Protein AF-0000000075746001 (afdb_homodimer)

Organism: Desulfohalobium retbaense (strain ATCC 49708 / DSM 5692 / JCM 16813 / HR100) (NCBI:txid485915)

Structure (mmCIF, N/CA/C/O backbone):
data_AF-0000000075746001-model_v1
#
loop_
_entity.id
_entity.type
_entity.pdbx_description
1 polymer 'Flavocytochrome c'
#
loop_
_atom_site.group_PDB
_atom_site.id
_atom_site.type_symbol
_atom_site.label_atom_id
_atom_site.label_alt_id
_atom_site.label_comp_id
_atom_site.label_asym_id
_atom_site.label_entity_id
_atom_site.label_seq_id
_atom_site.pdbx_PDB_ins_code
_atom_site.Cartn_x
_atom_site.Cartn_y
_atom_site.Cartn_z
_atom_site.occupancy
_atom_site.B_iso_or_equiv
_atom_site.auth_seq_id
_atom_site.auth_comp_id
_atom_site.auth_asym_id
_atom_site.auth_atom_id
_atom_site.pdbx_PDB_model_num
ATOM 1 N N . MET A 1 1 ? -26.047 -8.953 5.605 1 43.62 1 MET A N 1
ATOM 2 C CA . MET A 1 1 ? -26.906 -8.82 6.781 1 43.62 1 MET A CA 1
ATOM 3 C C . MET A 1 1 ? -27.672 -10.109 7.031 1 43.62 1 MET A C 1
ATOM 5 O O . MET A 1 1 ? -27.781 -10.57 8.172 1 43.62 1 MET A O 1
ATOM 9 N N . GLU A 1 2 ? -28.078 -11.219 6.309 1 50.56 2 GLU A N 1
ATOM 10 C CA . GLU A 1 2 ? -29.219 -11.992 6.801 1 50.56 2 GLU A CA 1
ATOM 11 C C . GLU A 1 2 ? -28.75 -13.242 7.555 1 50.56 2 GLU A C 1
ATOM 13 O O . GLU A 1 2 ? -29.391 -13.664 8.516 1 50.56 2 GLU A O 1
ATOM 18 N N . CYS A 1 3 ? -27.969 -14.078 8.32 1 56.69 3 CYS A N 1
ATOM 19 C CA . CYS A 1 3 ? -28.281 -15.484 8.078 1 56.69 3 CYS A CA 1
ATOM 20 C C . CYS A 1 3 ? -29.5 -15.914 8.867 1 56.69 3 CYS A C 1
ATOM 22 O O . CYS A 1 3 ? -29.859 -17.094 8.875 1 56.69 3 CYS A O 1
ATOM 24 N N . PRO A 1 4 ? -30.422 -15.273 9.758 1 53.06 4 PRO A N 1
ATOM 25 C CA . PRO A 1 4 ? -31.453 -16.109 10.359 1 53.06 4 PRO A CA 1
ATOM 26 C C . PRO A 1 4 ? -32.5 -16.578 9.336 1 53.06 4 PRO A C 1
ATOM 28 O O . PRO A 1 4 ? -32.906 -15.812 8.469 1 53.06 4 PRO A O 1
ATOM 31 N N . ASN A 1 5 ? -33 -17.562 9.102 1 59 5 ASN A N 1
ATOM 32 C CA . ASN A 1 5 ? -34.156 -18.203 8.469 1 59 5 ASN A CA 1
ATOM 33 C C . ASN A 1 5 ? -34.062 -18.109 6.945 1 59 5 ASN A C 1
ATOM 35 O O . ASN A 1 5 ? -35.094 -18.062 6.266 1 59 5 ASN A O 1
ATOM 39 N N . GLN A 1 6 ? -32.688 -18.203 6.512 1 66 6 GLN A N 1
ATOM 40 C CA . GLN A 1 6 ? -32.562 -18.047 5.07 1 66 6 GLN A CA 1
ATOM 41 C C . GLN A 1 6 ? -32.719 -19.391 4.359 1 66 6 GLN A C 1
ATOM 43 O O . GLN A 1 6 ? -32.375 -20.438 4.922 1 66 6 GLN A O 1
ATOM 48 N N . GLU A 1 7 ? -33.406 -19.453 3.26 1 83.38 7 GLU A N 1
ATOM 49 C CA . GLU A 1 7 ? -33.469 -20.625 2.387 1 83.38 7 GLU A CA 1
ATOM 50 C C . GLU A 1 7 ? -32.156 -20.828 1.641 1 83.38 7 GLU A C 1
ATOM 52 O O . GLU A 1 7 ? -31.562 -19.859 1.143 1 83.38 7 GLU A O 1
ATOM 57 N N . TRP A 1 8 ? -31.625 -22.109 1.782 1 91.56 8 TRP A N 1
ATOM 58 C CA . TRP A 1 8 ? -30.359 -22.453 1.137 1 91.56 8 TRP A CA 1
ATOM 59 C C . TRP A 1 8 ? -30.594 -23.328 -0.089 1 91.56 8 TRP A C 1
ATOM 61 O O . TRP A 1 8 ? -31.422 -24.234 -0.058 1 91.56 8 TRP A O 1
ATOM 71 N N . ASP A 1 9 ? -29.859 -23.047 -1.138 1 93.44 9 ASP A N 1
ATOM 72 C CA . ASP A 1 9 ? -29.938 -23.844 -2.359 1 93.44 9 ASP A CA 1
ATOM 73 C C . ASP A 1 9 ? -29.109 -25.125 -2.244 1 93.44 9 ASP A C 1
ATOM 75 O O . ASP A 1 9 ? -29.406 -26.125 -2.889 1 93.44 9 ASP A O 1
ATOM 79 N N . ALA A 1 10 ? -28.062 -25.031 -1.446 1 94.5 10 ALA A N 1
ATOM 80 C CA . ALA A 1 10 ? -27.172 -26.156 -1.175 1 94.5 10 ALA A CA 1
ATOM 81 C C . ALA A 1 10 ? -26.469 -25.984 0.166 1 94.5 10 ALA A C 1
ATOM 83 O O . ALA A 1 10 ? -26.516 -24.906 0.763 1 94.5 10 ALA A O 1
ATOM 84 N N . ALA A 1 11 ? -25.859 -27.125 0.62 1 94.75 11 ALA A N 1
ATOM 85 C CA . ALA A 1 11 ? -25.094 -27.078 1.863 1 94.75 11 ALA A CA 1
ATOM 86 C C . ALA A 1 11 ? -23.922 -28.031 1.821 1 94.75 11 ALA A C 1
ATOM 88 O O . ALA A 1 11 ? -23.984 -29.094 1.199 1 94.75 11 ALA A O 1
ATOM 89 N N . THR A 1 12 ? -22.891 -27.688 2.412 1 96.88 12 THR A N 1
ATOM 90 C CA . THR A 1 12 ? -21.688 -28.516 2.584 1 96.88 12 THR A CA 1
ATOM 91 C C . THR A 1 12 ? -20.953 -28.141 3.867 1 96.88 12 THR A C 1
ATOM 93 O O . THR A 1 12 ? -21.391 -27.234 4.594 1 96.88 12 THR A O 1
ATOM 96 N N . ASP A 1 13 ? -19.953 -28.906 4.273 1 97.38 13 ASP A N 1
ATOM 97 C CA . ASP A 1 13 ? -19.188 -28.578 5.473 1 97.38 13 ASP A CA 1
ATOM 98 C C . ASP A 1 13 ? -18.25 -27.406 5.211 1 97.38 13 ASP A C 1
ATOM 100 O O . ASP A 1 13 ? -18.281 -26.406 5.93 1 97.38 13 ASP A O 1
ATOM 104 N N . VAL A 1 14 ? -17.422 -27.578 4.156 1 98.62 14 VAL A N 1
ATOM 105 C CA . VAL A 1 14 ? -16.438 -26.562 3.826 1 98.62 14 VAL A CA 1
ATOM 106 C C . VAL A 1 14 ? -16.609 -26.125 2.375 1 98.62 14 VAL A C 1
ATOM 108 O O . VAL A 1 14 ? -16.719 -26.953 1.475 1 98.62 14 VAL A O 1
ATOM 111 N N . ILE A 1 15 ? -16.703 -24.875 2.164 1 98.88 15 ILE A N 1
ATOM 112 C CA . ILE A 1 15 ? -16.672 -24.297 0.826 1 98.88 15 ILE A CA 1
ATOM 113 C C . ILE A 1 15 ? -15.281 -23.719 0.555 1 98.88 15 ILE A C 1
ATOM 115 O O . ILE A 1 15 ? -14.734 -22.984 1.383 1 98.88 15 ILE A O 1
ATOM 119 N N . VAL A 1 16 ? -14.688 -24.078 -0.511 1 98.94 16 VAL A N 1
ATOM 120 C CA . VAL A 1 16 ? -13.438 -23.484 -0.972 1 98.94 16 VAL A CA 1
ATOM 121 C C . VAL A 1 16 ? -13.688 -22.656 -2.227 1 98.94 16 VAL A C 1
ATOM 123 O O . VAL A 1 16 ? -14.258 -23.156 -3.201 1 98.94 16 VAL A O 1
ATOM 126 N N . VAL A 1 17 ? -13.281 -21.406 -2.217 1 98.94 17 VAL A N 1
ATOM 127 C CA . VAL A 1 17 ? -13.492 -20.531 -3.363 1 98.94 17 VAL A CA 1
ATOM 128 C C . VAL A 1 17 ? -12.18 -20.328 -4.117 1 98.94 17 VAL A C 1
ATOM 130 O O . VAL A 1 17 ? -11.297 -19.609 -3.666 1 98.94 17 VAL A O 1
ATOM 133 N N . GLY A 1 18 ? -12.086 -20.891 -5.293 1 98.81 18 GLY A N 1
ATOM 134 C CA . GLY A 1 18 ? -10.875 -20.938 -6.102 1 98.81 18 GLY A CA 1
ATOM 135 C C . GLY A 1 18 ? -10.281 -22.312 -6.215 1 98.81 18 GLY A C 1
ATOM 136 O O . GLY A 1 18 ? -10.273 -23.078 -5.246 1 98.81 18 GLY A O 1
ATOM 137 N N . SER A 1 19 ? -9.773 -22.609 -7.406 1 98.88 19 SER A N 1
ATOM 138 C CA . SER A 1 19 ? -9.297 -23.953 -7.668 1 98.88 19 SER A CA 1
ATOM 139 C C . SER A 1 19 ? -7.824 -23.953 -8.062 1 98.88 19 SER A C 1
ATOM 141 O O . SER A 1 19 ? -7.391 -24.797 -8.859 1 98.88 19 SER A O 1
ATOM 143 N N . GLY A 1 20 ? -7.062 -22.938 -7.598 1 98.81 20 GLY A N 1
ATOM 144 C CA . GLY A 1 20 ? -5.613 -22.969 -7.727 1 98.81 20 GLY A CA 1
ATOM 145 C C . GLY A 1 20 ? -4.949 -23.859 -6.688 1 98.81 20 GLY A C 1
ATOM 146 O O . GLY A 1 20 ? -5.617 -24.625 -6 1 98.81 20 GLY A O 1
ATOM 147 N N . PHE A 1 21 ? -3.652 -23.734 -6.562 1 98.94 21 PHE A N 1
ATOM 148 C CA . PHE A 1 21 ? -2.887 -24.562 -5.625 1 98.94 21 PHE A CA 1
ATOM 149 C C . PHE A 1 21 ? -3.391 -24.359 -4.203 1 98.94 21 PHE A C 1
ATOM 151 O O . PHE A 1 21 ? -3.555 -25.328 -3.457 1 98.94 21 PHE A O 1
ATOM 158 N N . ALA A 1 22 ? -3.652 -23.109 -3.811 1 98.94 22 ALA A N 1
ATOM 159 C CA . ALA A 1 22 ? -4.117 -22.844 -2.453 1 98.94 22 ALA A CA 1
ATOM 160 C C . ALA A 1 22 ? -5.469 -23.5 -2.193 1 98.94 22 ALA A C 1
ATOM 162 O O . ALA A 1 22 ? -5.641 -24.203 -1.195 1 98.94 22 ALA A O 1
ATOM 163 N N . GLY A 1 23 ? -6.375 -23.328 -3.117 1 98.94 23 GLY A N 1
ATOM 164 C CA . GLY A 1 23 ? -7.723 -23.844 -2.949 1 98.94 23 GLY A CA 1
ATOM 165 C C . GLY A 1 23 ? -7.777 -25.359 -2.961 1 98.94 23 GLY A C 1
ATOM 166 O O . GLY A 1 23 ? -8.398 -25.969 -2.09 1 98.94 23 GLY A O 1
ATOM 167 N N . LEU A 1 24 ? -7.152 -25.953 -3.953 1 98.94 24 LEU A N 1
ATOM 168 C CA . LEU A 1 24 ? -7.211 -27.406 -4.066 1 98.94 24 LEU A CA 1
ATOM 169 C C . LEU A 1 24 ? -6.453 -28.078 -2.924 1 98.94 24 LEU A C 1
ATOM 171 O O . LEU A 1 24 ? -6.836 -29.156 -2.459 1 98.94 24 LEU A O 1
ATOM 175 N N . SER A 1 25 ? -5.34 -27.453 -2.438 1 98.94 25 SER A N 1
ATOM 176 C CA . SER A 1 25 ? -4.68 -27.953 -1.237 1 98.94 25 SER A CA 1
ATOM 177 C C . SER A 1 25 ? -5.629 -27.953 -0.043 1 98.94 25 SER A C 1
ATOM 179 O O . SER A 1 25 ? -5.691 -28.922 0.71 1 98.94 25 SER A O 1
ATOM 181 N N . ALA A 1 26 ? -6.316 -26.875 0.143 1 99 26 ALA A N 1
ATOM 182 C CA . ALA A 1 26 ? -7.277 -26.766 1.234 1 99 26 ALA A CA 1
ATOM 183 C C . ALA A 1 26 ? -8.383 -27.812 1.099 1 99 26 ALA A C 1
ATOM 185 O O . ALA A 1 26 ? -8.75 -28.469 2.076 1 99 26 ALA A O 1
ATOM 186 N N . ALA A 1 27 ? -8.883 -27.938 -0.118 1 98.94 27 ALA A N 1
ATOM 187 C CA . ALA A 1 27 ? -9.984 -28.859 -0.39 1 98.94 27 ALA A CA 1
ATOM 188 C C . ALA A 1 27 ? -9.586 -30.297 -0.074 1 98.94 27 ALA A C 1
ATOM 190 O O . ALA A 1 27 ? -10.336 -31.031 0.567 1 98.94 27 ALA A O 1
ATOM 191 N N . ILE A 1 28 ? -8.438 -30.672 -0.522 1 98.94 28 ILE A N 1
ATOM 192 C CA . ILE A 1 28 ? -7.945 -32.031 -0.322 1 98.94 28 ILE A CA 1
ATOM 193 C C . ILE A 1 28 ? -7.758 -32.312 1.17 1 98.94 28 ILE A C 1
ATOM 195 O O . ILE A 1 28 ? -8.203 -33.344 1.684 1 98.94 28 ILE A O 1
ATOM 199 N N . GLU A 1 29 ? -7.078 -31.344 1.877 1 98.94 29 GLU A N 1
ATOM 200 C CA . GLU A 1 29 ? -6.863 -31.516 3.312 1 98.94 29 GLU A CA 1
ATOM 201 C C . GLU A 1 29 ? -8.188 -31.609 4.062 1 98.94 29 GLU A C 1
ATOM 203 O O . GLU A 1 29 ? -8.32 -32.406 4.996 1 98.94 29 GLU A O 1
ATOM 208 N N . ALA A 1 30 ? -9.094 -30.797 3.688 1 98.88 30 ALA A N 1
ATOM 209 C CA . ALA A 1 30 ? -10.398 -30.828 4.344 1 98.88 30 ALA A CA 1
ATOM 210 C C . ALA A 1 30 ? -11.109 -32.156 4.105 1 98.88 30 ALA A C 1
ATOM 212 O O . ALA A 1 30 ? -11.711 -32.719 5.02 1 98.88 30 ALA A O 1
ATOM 213 N N . ARG A 1 31 ? -11.07 -32.688 2.9 1 98.69 31 ARG A N 1
ATOM 214 C CA . ARG A 1 31 ? -11.664 -33.969 2.59 1 98.69 31 ARG A CA 1
ATOM 215 C C . ARG A 1 31 ? -11 -35.094 3.391 1 98.69 31 ARG A C 1
ATOM 217 O O . ARG A 1 31 ? -11.672 -35.969 3.932 1 98.69 31 ARG A O 1
ATOM 224 N N . GLN A 1 32 ? -9.703 -35.031 3.408 1 98.5 32 GLN A N 1
ATOM 225 C CA . GLN A 1 32 ? -8.953 -36.031 4.148 1 98.5 32 GLN A CA 1
ATOM 226 C C . GLN A 1 32 ? -9.32 -36 5.629 1 98.5 32 GLN A C 1
ATOM 228 O O . GLN A 1 32 ? -9.266 -37.031 6.301 1 98.5 32 GLN A O 1
ATOM 233 N N . ALA A 1 33 ? -9.727 -34.875 6.059 1 98.12 33 ALA A N 1
ATOM 234 C CA . ALA A 1 33 ? -10.125 -34.719 7.457 1 98.12 33 ALA A CA 1
ATOM 235 C C . ALA A 1 33 ? -11.578 -35.156 7.664 1 98.12 33 ALA A C 1
ATOM 237 O O . ALA A 1 33 ? -12.102 -35.062 8.773 1 98.12 33 ALA A O 1
ATOM 238 N N . GLY A 1 34 ? -12.281 -35.5 6.598 1 97.12 34 GLY A N 1
ATOM 239 C CA . GLY A 1 34 ? -13.602 -36.094 6.727 1 97.12 34 GLY A CA 1
ATOM 240 C C . GLY A 1 34 ? -14.727 -35.125 6.398 1 97.12 34 GLY A C 1
ATOM 241 O O . GLY A 1 34 ? -15.906 -35.469 6.477 1 97.12 34 GLY A O 1
ATOM 242 N N . ALA A 1 35 ? -14.422 -33.938 5.965 1 98.12 35 ALA A N 1
ATOM 243 C CA . ALA A 1 35 ? -15.445 -32.938 5.672 1 98.12 35 ALA A CA 1
ATOM 244 C C . ALA A 1 35 ? -15.984 -33.125 4.254 1 98.12 35 ALA A C 1
ATOM 246 O O . ALA A 1 35 ? -15.266 -33.562 3.355 1 98.12 35 ALA A O 1
ATOM 247 N N . LYS A 1 36 ? -17.234 -32.812 4.086 1 97.94 36 LYS A N 1
ATOM 248 C CA . LYS A 1 36 ? -17.75 -32.594 2.74 1 97.94 36 LYS A CA 1
ATOM 249 C C . LYS A 1 36 ? -17.297 -31.25 2.18 1 97.94 36 LYS A C 1
ATOM 251 O O . LYS A 1 36 ? -17.375 -30.234 2.865 1 97.94 36 LYS A O 1
ATOM 256 N N . VAL A 1 37 ? -16.812 -31.312 0.938 1 98.69 37 VAL A N 1
ATOM 257 C CA . VAL A 1 37 ? -16.172 -30.109 0.438 1 98.69 37 VAL A CA 1
ATOM 258 C C . VAL A 1 37 ? -16.703 -29.781 -0.959 1 98.69 37 VAL A C 1
ATOM 260 O O . VAL A 1 37 ? -16.828 -30.672 -1.802 1 98.69 37 VAL A O 1
ATOM 263 N N . MET A 1 38 ? -17.016 -28.547 -1.16 1 98.62 38 MET A N 1
ATOM 264 C CA . MET A 1 38 ? -17.344 -27.984 -2.469 1 98.62 38 MET A CA 1
ATOM 265 C C . MET A 1 38 ? -16.359 -26.906 -2.857 1 98.62 38 MET A C 1
ATOM 267 O O . MET A 1 38 ? -16.109 -25.969 -2.082 1 98.62 38 MET A O 1
ATOM 271 N N . VAL A 1 39 ? -15.797 -27.047 -4.066 1 98.88 39 VAL A N 1
ATOM 272 C CA . VAL A 1 39 ? -14.93 -26.016 -4.613 1 98.88 39 VAL A CA 1
ATOM 273 C C . VAL A 1 39 ? -15.703 -25.188 -5.633 1 98.88 39 VAL A C 1
ATOM 275 O O . VAL A 1 39 ? -16.344 -25.734 -6.531 1 98.88 39 VAL A O 1
ATOM 278 N N . LEU A 1 40 ? -15.695 -23.891 -5.441 1 98.81 40 LEU A N 1
ATOM 279 C CA . LEU A 1 40 ? -16.297 -22.953 -6.383 1 98.81 40 LEU A CA 1
ATOM 280 C C . LEU A 1 40 ? -15.242 -22.312 -7.273 1 98.81 40 LEU A C 1
ATOM 282 O O . LEU A 1 40 ? -14.273 -21.734 -6.773 1 98.81 40 LEU A O 1
ATOM 286 N N . GLU A 1 41 ? -15.391 -22.438 -8.586 1 98.56 41 GLU A N 1
ATOM 287 C CA . GLU A 1 41 ? -14.484 -21.891 -9.578 1 98.56 41 GLU A CA 1
ATOM 288 C C . GLU A 1 41 ? -15.227 -21.016 -10.586 1 98.56 41 GLU A C 1
ATOM 290 O O . GLU A 1 41 ? -16.141 -21.484 -11.266 1 98.56 41 GLU A O 1
ATOM 295 N N . LYS A 1 42 ? -14.789 -19.719 -10.672 1 97.56 42 LYS A N 1
ATOM 296 C CA . LYS A 1 42 ? -15.531 -18.812 -11.539 1 97.56 42 LYS A CA 1
ATOM 297 C C . LYS A 1 42 ? -15.211 -19.062 -13.008 1 97.56 42 LYS A C 1
ATOM 299 O O . LYS A 1 42 ? -15.977 -18.672 -13.891 1 97.56 42 LYS A O 1
ATOM 304 N N . MET A 1 43 ? -14.109 -19.719 -13.328 1 97.31 43 MET A N 1
ATOM 305 C CA . MET A 1 43 ? -13.68 -20.016 -14.688 1 97.31 43 MET A CA 1
ATOM 306 C C . MET A 1 43 ? -14.219 -21.375 -15.141 1 97.31 43 MET A C 1
ATOM 308 O O . MET A 1 43 ? -14.594 -22.203 -14.312 1 97.31 43 MET A O 1
ATOM 312 N N . PRO A 1 44 ? -14.195 -21.672 -16.453 1 96.81 44 PRO A N 1
ATOM 313 C CA . PRO A 1 44 ? -14.695 -22.953 -16.953 1 96.81 44 PRO A CA 1
ATOM 314 C C . PRO A 1 44 ? -13.68 -24.094 -16.797 1 96.81 44 PRO A C 1
ATOM 316 O O . PRO A 1 44 ? -14.016 -25.266 -17 1 96.81 44 PRO A O 1
ATOM 319 N N . ILE A 1 45 ? -12.438 -23.75 -16.406 1 97 45 ILE A N 1
ATOM 320 C CA . ILE A 1 45 ? -11.398 -24.75 -16.172 1 97 45 ILE A CA 1
ATOM 321 C C . ILE A 1 45 ? -10.703 -24.469 -14.844 1 97 45 ILE A C 1
ATOM 323 O O . ILE A 1 45 ? -10.641 -23.328 -14.398 1 97 45 ILE A O 1
ATOM 327 N N . PRO A 1 46 ? -10.164 -25.5 -14.188 1 98.06 46 PRO A N 1
ATOM 328 C CA . PRO A 1 46 ? -9.539 -25.297 -12.883 1 98.06 46 PRO A CA 1
ATOM 329 C C . PRO A 1 46 ? -8.094 -24.797 -12.992 1 98.06 46 PRO A C 1
ATOM 331 O O . PRO A 1 46 ? -7.465 -24.938 -14.047 1 98.06 46 PRO A O 1
ATOM 334 N N . GLY A 1 47 ? -7.641 -24.266 -11.953 1 98.31 47 GLY A N 1
ATOM 335 C CA . GLY A 1 47 ? -6.203 -24.109 -11.781 1 98.31 47 GLY A CA 1
ATOM 336 C C . GLY A 1 47 ? -5.75 -22.672 -11.695 1 98.31 47 GLY A C 1
ATOM 337 O O . GLY A 1 47 ? -4.727 -22.375 -11.078 1 98.31 47 GLY A O 1
ATOM 338 N N . GLY A 1 48 ? -6.453 -21.75 -12.352 1 97.25 48 GLY A N 1
ATOM 339 C CA . GLY A 1 48 ? -6.074 -20.344 -12.312 1 97.25 48 GLY A CA 1
ATOM 340 C C . GLY A 1 48 ? -4.621 -20.109 -12.68 1 97.25 48 GLY A C 1
ATOM 341 O O . GLY A 1 48 ? -4.098 -20.719 -13.609 1 97.25 48 GLY A O 1
ATOM 342 N N . ASN A 1 49 ? -3.953 -19.156 -12 1 97.62 49 ASN A N 1
ATOM 343 C CA . ASN A 1 49 ? -2.555 -18.828 -12.258 1 97.62 49 ASN A CA 1
ATOM 344 C C . ASN A 1 49 ? -1.636 -20.016 -11.945 1 97.62 49 ASN A C 1
ATOM 346 O O . ASN A 1 49 ? -0.586 -20.172 -12.57 1 97.62 49 ASN A O 1
ATOM 350 N N . SER A 1 50 ? -2.053 -20.844 -10.984 1 98.25 50 SER A N 1
ATOM 351 C CA . SER A 1 50 ? -1.248 -22 -10.641 1 98.25 50 SER A CA 1
ATOM 352 C C . SER A 1 50 ? -1.026 -22.906 -11.852 1 98.25 50 SER A C 1
ATOM 354 O O . SER A 1 50 ? 0.083 -23.391 -12.07 1 98.25 50 SER A O 1
ATOM 356 N N . ARG A 1 51 ? -2.025 -23.047 -12.609 1 97.06 51 ARG A N 1
ATOM 357 C CA . ARG A 1 51 ? -2.008 -23.922 -13.773 1 97.06 51 ARG A CA 1
ATOM 358 C C . ARG A 1 51 ? -1.02 -23.422 -14.82 1 97.06 51 ARG A C 1
ATOM 360 O O . ARG A 1 51 ? -0.361 -24.219 -15.492 1 97.06 51 ARG A O 1
ATOM 367 N N . ILE A 1 52 ? -0.868 -22.109 -14.938 1 94.31 52 ILE A N 1
ATOM 368 C CA . ILE A 1 52 ? -0.057 -21.547 -16.016 1 94.31 52 ILE A CA 1
ATOM 369 C C . ILE A 1 52 ? 1.257 -21.016 -15.438 1 94.31 52 ILE A C 1
ATOM 371 O O . ILE A 1 52 ? 1.957 -20.234 -16.094 1 94.31 52 ILE A O 1
ATOM 375 N N . SER A 1 53 ? 1.552 -21.375 -14.195 1 94.25 53 SER A N 1
ATOM 376 C CA . SER A 1 53 ? 2.834 -21.016 -13.602 1 94.25 53 SER A CA 1
ATOM 377 C C . SER A 1 53 ? 3.975 -21.812 -14.219 1 94.25 53 SER A C 1
ATOM 379 O O . SER A 1 53 ? 3.742 -22.719 -15.031 1 94.25 53 SER A O 1
ATOM 381 N N . ASP A 1 54 ? 5.184 -21.5 -13.797 1 90.94 54 ASP A N 1
ATOM 382 C CA . ASP A 1 54 ? 6.34 -22.234 -14.312 1 90.94 54 ASP A CA 1
ATOM 383 C C . ASP A 1 54 ? 6.598 -23.5 -13.492 1 90.94 54 ASP A C 1
ATOM 385 O O . ASP A 1 54 ? 7.504 -24.266 -13.805 1 90.94 54 ASP A O 1
ATOM 389 N N . GLY A 1 55 ? 5.852 -23.719 -12.43 1 95.12 55 GLY A N 1
ATOM 390 C CA . GLY A 1 55 ? 5.898 -24.953 -11.68 1 95.12 55 GLY A CA 1
ATOM 391 C C . GLY A 1 55 ? 7.062 -25.031 -10.711 1 95.12 55 GLY A C 1
ATOM 392 O O . GLY A 1 55 ? 7.387 -26.094 -10.195 1 95.12 55 GLY A O 1
ATOM 393 N N . ALA A 1 56 ? 7.672 -23.906 -10.391 1 95.88 56 ALA A N 1
ATOM 394 C CA . ALA A 1 56 ? 8.836 -23.891 -9.508 1 95.88 56 ALA A CA 1
ATOM 395 C C . ALA A 1 56 ? 8.43 -23.625 -8.062 1 95.88 56 ALA A C 1
ATOM 397 O O . ALA A 1 56 ? 7.598 -22.75 -7.801 1 95.88 56 ALA A O 1
ATOM 398 N N . LEU A 1 57 ? 8.945 -24.438 -7.141 1 98.44 57 LEU A N 1
ATOM 399 C CA . LEU A 1 57 ? 8.766 -24.25 -5.703 1 98.44 57 LEU A CA 1
ATOM 400 C C . LEU A 1 57 ? 10.117 -24.078 -5.008 1 98.44 57 LEU A C 1
ATOM 402 O O . LEU A 1 57 ? 11.031 -24.875 -5.215 1 98.44 57 LEU A O 1
ATOM 406 N N . CYS A 1 58 ? 10.258 -23.047 -4.23 1 98.44 58 CYS A N 1
ATOM 407 C CA . CYS A 1 58 ? 11.453 -22.891 -3.404 1 98.44 58 CYS A CA 1
ATOM 408 C C . CYS A 1 58 ? 11.203 -23.406 -1.992 1 98.44 58 CYS A C 1
ATOM 410 O O . CYS A 1 58 ? 10.211 -23.047 -1.358 1 98.44 58 CYS A O 1
ATOM 412 N N . ALA A 1 59 ? 12.07 -24.297 -1.523 1 98.75 59 ALA A N 1
ATOM 413 C CA . ALA A 1 59 ? 11.93 -24.938 -0.22 1 98.75 59 ALA A CA 1
ATOM 414 C C . ALA A 1 59 ? 13.289 -25.422 0.298 1 98.75 59 ALA A C 1
ATOM 416 O O . ALA A 1 59 ? 13.914 -26.297 -0.303 1 98.75 59 ALA A O 1
ATOM 417 N N . PRO A 1 60 ? 13.672 -24.844 1.419 1 98.62 60 PRO A N 1
ATOM 418 C CA . PRO A 1 60 ? 14.914 -25.344 2.012 1 98.62 60 PRO A CA 1
ATOM 419 C C . PRO A 1 60 ? 14.781 -26.781 2.52 1 98.62 60 PRO A C 1
ATOM 421 O O . PRO A 1 60 ? 13.75 -27.156 3.09 1 98.62 60 PRO A O 1
ATOM 424 N N . GLY A 1 61 ? 15.82 -27.562 2.254 1 97.75 61 GLY A N 1
ATOM 425 C CA . GLY A 1 61 ? 15.844 -28.938 2.734 1 97.75 61 GLY A CA 1
ATOM 426 C C . GLY A 1 61 ? 15.039 -29.891 1.863 1 97.75 61 GLY A C 1
ATOM 427 O O . GLY A 1 61 ? 14.75 -31.016 2.266 1 97.75 61 GLY A O 1
ATOM 428 N N . ASN A 1 62 ? 14.672 -29.516 0.689 1 98.06 62 ASN A N 1
ATOM 429 C CA . ASN A 1 62 ? 13.914 -30.406 -0.198 1 98.06 62 ASN A CA 1
ATOM 430 C C . ASN A 1 62 ? 14.75 -31.609 -0.629 1 98.06 62 ASN A C 1
ATOM 432 O O . ASN A 1 62 ? 15.953 -31.656 -0.37 1 98.06 62 ASN A O 1
ATOM 436 N N . PHE A 1 63 ? 14.156 -32.562 -1.304 1 97.38 63 PHE A N 1
ATOM 437 C CA . PHE A 1 63 ? 14.758 -33.844 -1.595 1 97.38 63 PHE A CA 1
ATOM 438 C C . PHE A 1 63 ? 15.969 -33.688 -2.506 1 97.38 63 PHE A C 1
ATOM 440 O O . PHE A 1 63 ? 16.969 -34.375 -2.344 1 97.38 63 PHE A O 1
ATOM 447 N N . LEU A 1 64 ? 15.906 -32.781 -3.416 1 97.69 64 LEU A N 1
ATOM 448 C CA . LEU A 1 64 ? 17.016 -32.594 -4.344 1 97.69 64 LEU A CA 1
ATOM 449 C C . LEU A 1 64 ? 18.188 -31.906 -3.658 1 97.69 64 LEU A C 1
ATOM 451 O O . LEU A 1 64 ? 19.359 -32.188 -3.977 1 97.69 64 LEU A O 1
ATOM 455 N N . GLN A 1 65 ? 17.859 -30.953 -2.768 1 97.56 65 GLN A N 1
ATOM 456 C CA . GLN A 1 65 ? 18.938 -30.375 -1.978 1 97.56 65 GLN A CA 1
ATOM 457 C C . GLN A 1 65 ? 19.688 -31.453 -1.185 1 97.56 65 GLN A C 1
ATOM 459 O O . GLN A 1 65 ? 20.906 -31.391 -1.062 1 97.56 65 GLN A O 1
ATOM 464 N N . ARG A 1 66 ? 18.938 -32.344 -0.628 1 96.5 66 ARG A N 1
ATOM 465 C CA . ARG A 1 66 ? 19.547 -33.438 0.131 1 96.5 66 ARG A CA 1
ATOM 466 C C . ARG A 1 66 ? 20.422 -34.281 -0.763 1 96.5 66 ARG A C 1
ATOM 468 O O . ARG A 1 66 ? 21.547 -34.656 -0.394 1 96.5 66 ARG A O 1
ATOM 475 N N . GLU A 1 67 ? 19.922 -34.625 -1.867 1 96.38 67 GLU A N 1
ATOM 476 C CA . GLU A 1 67 ? 20.656 -35.438 -2.82 1 96.38 67 GLU A CA 1
ATOM 477 C C . GLU A 1 67 ? 21.938 -34.781 -3.283 1 96.38 67 GLU A C 1
ATOM 479 O O . GLU A 1 67 ? 22.969 -35.406 -3.443 1 96.38 67 GLU A O 1
ATOM 484 N N . HIS A 1 68 ? 21.844 -33.469 -3.484 1 95.25 68 HIS A N 1
ATOM 485 C CA . HIS A 1 68 ? 22.969 -32.719 -4.031 1 95.25 68 HIS A CA 1
ATOM 486 C C . HIS A 1 68 ? 23.812 -32.125 -2.916 1 95.25 68 HIS A C 1
ATOM 488 O O . HIS A 1 68 ? 24.781 -31.391 -3.188 1 95.25 68 HIS A O 1
ATOM 494 N N . LYS A 1 69 ? 23.438 -32.312 -1.663 1 95.38 69 LYS A N 1
ATOM 495 C CA . LYS A 1 69 ? 24.156 -31.859 -0.476 1 95.38 69 LYS A CA 1
ATOM 496 C C . LYS A 1 69 ? 24.297 -30.344 -0.454 1 95.38 69 LYS A C 1
ATOM 498 O O . LYS A 1 69 ? 25.391 -29.828 -0.213 1 95.38 69 LYS A O 1
ATOM 503 N N . VAL A 1 70 ? 23.203 -29.734 -0.835 1 95.69 70 VAL A N 1
ATOM 504 C CA . VAL A 1 70 ? 23.172 -28.281 -0.766 1 95.69 70 VAL A CA 1
ATOM 505 C C . VAL A 1 70 ? 22.922 -27.828 0.672 1 95.69 70 VAL A C 1
ATOM 507 O O . VAL A 1 70 ? 21.969 -28.297 1.31 1 95.69 70 VAL A O 1
ATOM 510 N N . GLU A 1 71 ? 23.797 -26.984 1.226 1 96.19 71 GLU A N 1
ATOM 511 C CA . GLU A 1 71 ? 23.578 -26.422 2.561 1 96.19 71 GLU A CA 1
ATOM 512 C C . GLU A 1 71 ? 22.531 -25.328 2.541 1 96.19 71 GLU A C 1
ATOM 514 O O . GLU A 1 71 ? 22.641 -24.359 1.785 1 96.19 71 GLU A O 1
ATOM 519 N N . ASP A 1 72 ? 21.516 -25.469 3.334 1 97.75 72 ASP A N 1
ATOM 520 C CA . ASP A 1 72 ? 20.391 -24.547 3.424 1 97.75 72 ASP A CA 1
ATOM 521 C C . ASP A 1 72 ? 19.625 -24.75 4.723 1 97.75 72 ASP A C 1
ATOM 523 O O . ASP A 1 72 ? 19.938 -25.656 5.508 1 97.75 72 ASP A O 1
ATOM 527 N N . SER A 1 73 ? 18.75 -23.75 5.062 1 98.44 73 SER A N 1
ATOM 528 C CA . SER A 1 73 ? 17.922 -23.875 6.258 1 98.44 73 SER A CA 1
ATOM 529 C C . SER A 1 73 ? 16.672 -23.016 6.148 1 98.44 73 SER A C 1
ATOM 531 O O . SER A 1 73 ? 16.641 -22.031 5.398 1 98.44 73 SER A O 1
ATOM 533 N N . PRO A 1 74 ? 15.695 -23.438 6.949 1 98.62 74 PRO A N 1
ATOM 534 C CA . PRO A 1 74 ? 14.516 -22.578 7.012 1 98.62 74 PRO A CA 1
ATOM 535 C C . PRO A 1 74 ? 14.844 -21.156 7.465 1 98.62 74 PRO A C 1
ATOM 537 O O . PRO A 1 74 ? 14.227 -20.203 7.004 1 98.62 74 PRO A O 1
ATOM 540 N N . GLN A 1 75 ? 15.797 -21 8.328 1 98.62 75 GLN A N 1
ATOM 541 C CA . GLN A 1 75 ? 16.188 -19.688 8.812 1 98.62 75 GLN A CA 1
ATOM 542 C C . GLN A 1 75 ? 16.766 -18.828 7.684 1 98.62 75 GLN A C 1
ATOM 544 O O . GLN A 1 75 ? 16.438 -17.641 7.57 1 98.62 75 GLN A O 1
ATOM 549 N N . LEU A 1 76 ? 17.625 -19.453 6.871 1 98.44 76 LEU A N 1
ATOM 550 C CA . LEU A 1 76 ? 18.203 -18.719 5.746 1 98.44 76 LEU A CA 1
ATOM 551 C C . LEU A 1 76 ? 17.125 -18.312 4.75 1 98.44 76 LEU A C 1
ATOM 553 O O . LEU A 1 76 ? 17.156 -17.203 4.211 1 98.44 76 LEU A O 1
ATOM 557 N N . PHE A 1 77 ? 16.219 -19.219 4.535 1 98.56 77 PHE A N 1
ATOM 558 C CA . PHE A 1 77 ? 15.086 -18.953 3.658 1 98.56 77 PHE A CA 1
ATOM 559 C C . PHE A 1 77 ? 14.227 -17.812 4.203 1 98.56 77 PHE A C 1
ATOM 561 O O . PHE A 1 77 ? 13.844 -16.906 3.457 1 98.56 77 PHE A O 1
ATOM 568 N N . TYR A 1 78 ? 13.969 -17.844 5.484 1 98.69 78 TYR A N 1
ATOM 569 C CA . TYR A 1 78 ? 13.258 -16.797 6.199 1 98.69 78 TYR A CA 1
ATOM 570 C C . TYR A 1 78 ? 13.914 -15.438 5.977 1 98.69 78 TYR A C 1
ATOM 572 O O . TYR A 1 78 ? 13.242 -14.461 5.629 1 98.69 78 TYR A O 1
ATOM 580 N N . GLU A 1 79 ? 15.188 -15.336 6.105 1 98.12 79 GLU A N 1
ATOM 581 C CA . GLU A 1 79 ? 15.945 -14.094 5.957 1 98.12 79 GLU A CA 1
ATOM 582 C C . GLU A 1 79 ? 15.898 -13.594 4.516 1 98.12 79 GLU A C 1
ATOM 584 O O . GLU A 1 79 ? 15.797 -12.391 4.277 1 98.12 79 GLU A O 1
ATOM 589 N N . ASP A 1 80 ? 16 -14.516 3.52 1 96.94 80 ASP A N 1
ATOM 590 C CA . ASP A 1 80 ? 15.93 -14.133 2.111 1 96.94 80 ASP A CA 1
ATOM 591 C C . ASP A 1 80 ? 14.578 -13.516 1.779 1 96.94 80 ASP A C 1
ATOM 593 O O . ASP A 1 80 ? 14.5 -12.539 1.034 1 96.94 80 ASP A O 1
ATOM 597 N N . ILE A 1 81 ? 13.508 -14.125 2.342 1 98.31 81 ILE A N 1
ATOM 598 C CA . ILE A 1 81 ? 12.156 -13.641 2.074 1 98.31 81 ILE A CA 1
ATOM 599 C C . ILE A 1 81 ? 11.984 -12.242 2.674 1 98.31 81 ILE A C 1
ATOM 601 O O . ILE A 1 81 ? 11.438 -11.344 2.027 1 98.31 81 ILE A O 1
ATOM 605 N N . LEU A 1 82 ? 12.461 -12.062 3.906 1 97.56 82 LEU A N 1
ATOM 606 C CA . LEU A 1 82 ? 12.375 -10.75 4.547 1 97.56 82 LEU A CA 1
ATOM 607 C C . LEU A 1 82 ? 13.141 -9.703 3.748 1 97.56 82 LEU A C 1
ATOM 609 O O . LEU A 1 82 ? 12.672 -8.578 3.588 1 97.56 82 LEU A O 1
ATOM 613 N N . ARG A 1 83 ? 14.289 -10.078 3.256 1 94.69 83 ARG A N 1
ATOM 614 C CA . ARG A 1 83 ? 15.094 -9.148 2.471 1 94.69 83 ARG A CA 1
ATOM 615 C C . ARG A 1 83 ? 14.375 -8.75 1.187 1 94.69 83 ARG A C 1
ATOM 617 O O . ARG A 1 83 ? 14.289 -7.566 0.857 1 94.69 83 ARG A O 1
ATOM 624 N N . ALA A 1 84 ? 13.836 -9.68 0.5 1 94.25 84 ALA A N 1
ATOM 625 C CA . ALA A 1 84 ? 13.117 -9.398 -0.741 1 94.25 84 ALA A CA 1
ATOM 626 C C . ALA A 1 84 ? 11.891 -8.539 -0.479 1 94.25 84 ALA A C 1
ATOM 628 O O . ALA A 1 84 ? 11.562 -7.652 -1.27 1 94.25 84 ALA A O 1
ATOM 629 N N . GLY A 1 85 ? 11.211 -8.836 0.649 1 96.62 85 GLY A N 1
ATOM 630 C CA . GLY A 1 85 ? 10.008 -8.117 1.012 1 96.62 85 GLY A CA 1
ATOM 631 C C . GLY A 1 85 ? 10.281 -6.781 1.674 1 96.62 85 GLY A C 1
ATOM 632 O O . GLY A 1 85 ? 9.359 -6.098 2.117 1 96.62 85 GLY A O 1
ATOM 633 N N . ARG A 1 86 ? 11.562 -6.438 1.801 1 93.5 86 ARG A N 1
ATOM 634 C CA . ARG A 1 86 ? 12.023 -5.176 2.373 1 93.5 86 ARG A CA 1
ATOM 635 C C . ARG A 1 86 ? 11.523 -5.008 3.803 1 93.5 86 ARG A C 1
ATOM 637 O O . ARG A 1 86 ? 11.109 -3.914 4.199 1 93.5 86 ARG A O 1
ATOM 644 N N . SER A 1 87 ? 11.375 -6.086 4.469 1 92.94 87 SER A N 1
ATOM 645 C CA . SER A 1 87 ? 11.016 -6.16 5.883 1 92.94 87 SER A CA 1
ATOM 646 C C . SER A 1 87 ? 9.578 -5.691 6.109 1 92.94 87 SER A C 1
ATOM 648 O O . SER A 1 87 ? 9.242 -5.227 7.203 1 92.94 87 SER A O 1
ATOM 650 N N . ARG A 1 88 ? 8.812 -5.699 5.094 1 96.56 88 ARG A N 1
ATOM 651 C CA . ARG A 1 88 ? 7.395 -5.383 5.227 1 96.56 88 ARG A CA 1
ATOM 652 C C . ARG A 1 88 ? 6.559 -6.656 5.328 1 96.56 88 ARG A C 1
ATOM 654 O O . ARG A 1 88 ? 5.328 -6.598 5.285 1 96.56 88 ARG A O 1
ATOM 661 N N . ASN A 1 89 ? 7.242 -7.77 5.465 1 98.44 89 ASN A N 1
ATOM 662 C CA . ASN A 1 89 ? 6.574 -9.055 5.648 1 98.44 89 ASN A CA 1
ATOM 663 C C . ASN A 1 89 ? 6 -9.188 7.055 1 98.44 89 ASN A C 1
ATOM 665 O O . ASN A 1 89 ? 6.496 -8.57 7.996 1 98.44 89 ASN A O 1
ATOM 669 N N . HIS A 1 90 ? 4.918 -9.922 7.188 1 98.62 90 HIS A N 1
ATOM 670 C CA . HIS A 1 90 ? 4.52 -10.391 8.508 1 98.62 90 HIS A CA 1
ATOM 671 C C . HIS A 1 90 ? 5.391 -11.555 8.969 1 98.62 90 HIS A C 1
ATOM 673 O O . HIS A 1 90 ? 5.238 -12.68 8.484 1 98.62 90 HIS A O 1
ATOM 679 N N . PRO A 1 91 ? 6.277 -11.336 9.906 1 98.25 91 PRO A N 1
ATOM 680 C CA . PRO A 1 91 ? 7.336 -12.305 10.211 1 98.25 91 PRO A CA 1
ATOM 681 C C . PRO A 1 91 ? 6.789 -13.664 10.625 1 98.25 91 PRO A C 1
ATOM 683 O O . PRO A 1 91 ? 7.367 -14.703 10.273 1 98.25 91 PRO A O 1
ATOM 686 N N . ARG A 1 92 ? 5.723 -13.711 11.352 1 98.31 92 ARG A N 1
ATOM 687 C CA . ARG A 1 92 ? 5.176 -14.984 11.82 1 98.31 92 ARG A CA 1
ATOM 688 C C . ARG A 1 92 ? 4.688 -15.836 10.656 1 98.31 92 ARG A C 1
ATOM 690 O O . ARG A 1 92 ? 4.828 -17.062 10.672 1 98.31 92 ARG A O 1
ATOM 697 N N . LEU A 1 93 ? 4.105 -15.219 9.672 1 98.88 93 LEU A N 1
ATOM 698 C CA . LEU A 1 93 ? 3.65 -15.945 8.492 1 98.88 93 LEU A CA 1
ATOM 699 C C . LEU A 1 93 ? 4.836 -16.453 7.68 1 98.88 93 LEU A C 1
ATOM 701 O O . LEU A 1 93 ? 4.797 -17.578 7.16 1 98.88 93 LEU A O 1
ATOM 705 N N . VAL A 1 94 ? 5.879 -15.625 7.566 1 98.88 94 VAL A N 1
ATOM 706 C CA . VAL A 1 94 ? 7.078 -16.031 6.844 1 98.88 94 VAL A CA 1
ATOM 707 C C . VAL A 1 94 ? 7.711 -17.25 7.527 1 98.88 94 VAL A C 1
ATOM 709 O O . VAL A 1 94 ? 8.195 -18.156 6.863 1 98.88 94 VAL A O 1
ATOM 712 N N . ARG A 1 95 ? 7.707 -17.203 8.844 1 98.81 95 ARG A N 1
ATOM 713 C CA . ARG A 1 95 ? 8.258 -18.312 9.602 1 98.81 95 ARG A CA 1
ATOM 714 C C . ARG A 1 95 ? 7.508 -19.609 9.305 1 98.81 95 ARG A C 1
ATOM 716 O O . ARG A 1 95 ? 8.117 -20.656 9.086 1 98.81 95 ARG A O 1
ATOM 723 N N . VAL A 1 96 ? 6.207 -19.562 9.258 1 98.88 96 VAL A N 1
ATOM 724 C CA . VAL A 1 96 ? 5.383 -20.719 8.922 1 98.88 96 VAL A CA 1
ATOM 725 C C . VAL A 1 96 ? 5.75 -21.234 7.531 1 98.88 96 VAL A C 1
ATOM 727 O O . VAL A 1 96 ? 5.957 -22.438 7.336 1 98.88 96 VAL A O 1
ATOM 730 N N . LEU A 1 97 ? 5.852 -20.328 6.574 1 98.88 97 LEU A N 1
ATOM 731 C CA . LEU A 1 97 ? 6.207 -20.688 5.207 1 98.88 97 LEU A CA 1
ATOM 732 C C . LEU A 1 97 ? 7.566 -21.375 5.16 1 98.88 97 LEU A C 1
ATOM 734 O O . LEU A 1 97 ? 7.707 -22.438 4.57 1 98.88 97 LEU A O 1
ATOM 738 N N . ALA A 1 98 ? 8.531 -20.75 5.812 1 98.88 98 ALA A N 1
ATOM 739 C CA . ALA A 1 98 ? 9.906 -21.25 5.758 1 98.88 98 ALA A CA 1
ATOM 740 C C . ALA A 1 98 ? 10.016 -22.625 6.383 1 98.88 98 ALA A C 1
ATOM 742 O O . ALA A 1 98 ? 10.703 -23.5 5.848 1 98.88 98 ALA A O 1
ATOM 743 N N . GLU A 1 99 ? 9.289 -22.859 7.414 1 98.75 99 GLU A N 1
ATOM 744 C CA . GLU A 1 99 ? 9.414 -24.094 8.172 1 98.75 99 GLU A CA 1
ATOM 745 C C . GLU A 1 99 ? 8.625 -25.219 7.523 1 98.75 99 GLU A C 1
ATOM 747 O O . GLU A 1 99 ? 8.961 -26.391 7.684 1 98.75 99 GLU A O 1
ATOM 752 N N . GLN A 1 100 ? 7.633 -24.875 6.75 1 98.75 100 GLN A N 1
ATOM 753 C CA . GLN A 1 100 ? 6.766 -25.922 6.211 1 98.75 100 GLN A CA 1
ATOM 754 C C . GLN A 1 100 ? 6.996 -26.109 4.711 1 98.75 100 GLN A C 1
ATOM 756 O O . GLN A 1 100 ? 6.344 -26.938 4.078 1 98.75 100 GLN A O 1
ATOM 761 N N . ALA A 1 101 ? 7.922 -25.438 4.137 1 98.81 101 ALA A N 1
ATOM 762 C CA . ALA A 1 101 ? 8.148 -25.422 2.693 1 98.81 101 ALA A CA 1
ATOM 763 C C . ALA A 1 101 ? 8.539 -26.812 2.184 1 98.81 101 ALA A C 1
ATOM 765 O O . ALA A 1 101 ? 7.98 -27.297 1.193 1 98.81 101 ALA A O 1
ATOM 766 N N . ALA A 1 102 ? 9.438 -27.453 2.838 1 98.56 102 ALA A N 1
ATOM 767 C CA . ALA A 1 102 ? 9.898 -28.766 2.383 1 98.56 102 ALA A CA 1
ATOM 768 C C . ALA A 1 102 ? 8.766 -29.781 2.406 1 98.56 102 ALA A C 1
ATOM 770 O O . ALA A 1 102 ? 8.664 -30.641 1.516 1 98.56 102 ALA A O 1
ATOM 771 N N . ALA A 1 103 ? 7.949 -29.703 3.42 1 98.62 103 ALA A N 1
ATOM 772 C CA . ALA A 1 103 ? 6.812 -30.609 3.529 1 98.62 103 ALA A CA 1
ATOM 773 C C . ALA A 1 103 ? 5.836 -30.406 2.375 1 98.62 103 ALA A C 1
ATOM 775 O O . ALA A 1 103 ? 5.207 -31.359 1.906 1 98.62 103 ALA A O 1
ATOM 776 N N . ALA A 1 104 ? 5.715 -29.203 1.926 1 98.69 104 ALA A N 1
ATOM 777 C CA . ALA A 1 104 ? 4.855 -28.906 0.779 1 98.69 104 ALA A CA 1
ATOM 778 C C . ALA A 1 104 ? 5.379 -29.594 -0.481 1 98.69 104 ALA A C 1
ATOM 780 O O . ALA A 1 104 ? 4.598 -30.156 -1.258 1 98.69 104 ALA A O 1
ATOM 781 N N . VAL A 1 105 ? 6.656 -29.531 -0.673 1 98.75 105 VAL A N 1
ATOM 782 C CA . VAL A 1 105 ? 7.273 -30.188 -1.817 1 98.75 105 VAL A CA 1
ATOM 783 C C . VAL A 1 105 ? 7.074 -31.688 -1.715 1 98.75 105 VAL A C 1
ATOM 785 O O . VAL A 1 105 ? 6.684 -32.344 -2.689 1 98.75 105 VAL A O 1
ATOM 788 N N . ASP A 1 106 ? 7.262 -32.219 -0.552 1 98.62 106 ASP A N 1
ATOM 789 C CA . ASP A 1 106 ? 7.078 -33.656 -0.337 1 98.62 106 ASP A CA 1
ATOM 790 C C . ASP A 1 106 ? 5.629 -34.062 -0.601 1 98.62 106 ASP A C 1
ATOM 792 O O . ASP A 1 106 ? 5.375 -35.125 -1.149 1 98.62 106 ASP A O 1
ATOM 796 N N . TRP A 1 107 ? 4.754 -33.25 -0.177 1 98.81 107 TRP A N 1
ATOM 797 C CA . TRP A 1 107 ? 3.33 -33.5 -0.367 1 98.81 107 TRP A CA 1
ATOM 798 C C . TRP A 1 107 ? 2.992 -33.625 -1.85 1 98.81 107 TRP A C 1
ATOM 800 O O . TRP A 1 107 ? 2.258 -34.531 -2.25 1 98.81 107 TRP A O 1
ATOM 810 N N . THR A 1 108 ? 3.512 -32.781 -2.711 1 98.75 108 THR A N 1
ATOM 811 C CA . THR A 1 108 ? 3.242 -32.844 -4.145 1 98.75 108 THR A CA 1
ATOM 812 C C . THR A 1 108 ? 3.938 -34.031 -4.777 1 98.75 108 THR A C 1
ATOM 814 O O . THR A 1 108 ? 3.375 -34.688 -5.652 1 98.75 108 THR A O 1
ATOM 817 N N . ARG A 1 109 ? 5.082 -34.312 -4.293 1 98.31 109 ARG A N 1
ATOM 818 C CA . ARG A 1 109 ? 5.883 -35.375 -4.863 1 98.31 109 ARG A CA 1
ATOM 819 C C . ARG A 1 109 ? 5.348 -36.75 -4.438 1 98.31 109 ARG A C 1
ATOM 821 O O . ARG A 1 109 ? 5.102 -37.625 -5.281 1 98.31 109 ARG A O 1
ATOM 828 N N . ASP A 1 110 ? 5.199 -36.969 -3.164 1 98.31 110 ASP A N 1
ATOM 829 C CA . ASP A 1 110 ? 4.953 -38.281 -2.611 1 98.31 110 ASP A CA 1
ATOM 830 C C . ASP A 1 110 ? 3.459 -38.594 -2.529 1 98.31 110 ASP A C 1
ATOM 832 O O . ASP A 1 110 ? 3.021 -39.688 -2.826 1 98.31 110 ASP A O 1
ATOM 836 N N . PHE A 1 111 ? 2.738 -37.625 -2.096 1 98.5 111 PHE A N 1
ATOM 837 C CA . PHE A 1 111 ? 1.309 -37.875 -1.923 1 98.5 111 PHE A CA 1
ATOM 838 C C . PHE A 1 111 ? 0.573 -37.719 -3.25 1 98.5 111 PHE A C 1
ATOM 840 O O . PHE A 1 111 ? -0.224 -38.594 -3.617 1 98.5 111 PHE A O 1
ATOM 847 N N . LEU A 1 112 ? 0.839 -36.688 -4.023 1 98.62 112 LEU A N 1
ATOM 848 C CA . LEU A 1 112 ? 0.127 -36.438 -5.273 1 98.62 112 LEU A CA 1
ATOM 849 C C . LEU A 1 112 ? 0.79 -37.188 -6.43 1 98.62 112 LEU A C 1
ATOM 851 O O . LEU A 1 112 ? 0.182 -37.375 -7.484 1 98.62 112 LEU A O 1
ATOM 855 N N . GLY A 1 113 ? 2.1 -37.469 -6.262 1 98.44 113 GLY A N 1
ATOM 856 C CA . GLY A 1 113 ? 2.807 -38.219 -7.277 1 98.44 113 GLY A CA 1
ATOM 857 C C . GLY A 1 113 ? 3.271 -37.375 -8.445 1 98.44 113 GLY A C 1
ATOM 858 O O . GLY A 1 113 ? 3.412 -37.875 -9.562 1 98.44 113 GLY A O 1
ATOM 859 N N . VAL A 1 114 ? 3.502 -36.125 -8.266 1 98.5 114 VAL A N 1
ATOM 860 C CA . VAL A 1 114 ? 3.908 -35.25 -9.352 1 98.5 114 VAL A CA 1
ATOM 861 C C . VAL A 1 114 ? 5.422 -35.312 -9.547 1 98.5 114 VAL A C 1
ATOM 863 O O . VAL A 1 114 ? 6.184 -35.125 -8.594 1 98.5 114 VAL A O 1
ATOM 866 N N . PRO A 1 115 ? 5.906 -35.594 -10.742 1 98 115 PRO A N 1
ATOM 867 C CA . PRO A 1 115 ? 7.352 -35.688 -10.969 1 98 115 PRO A CA 1
ATOM 868 C C . PRO A 1 115 ? 8.023 -34.312 -11.031 1 98 115 PRO A C 1
ATOM 870 O O . PRO A 1 115 ? 7.391 -33.312 -11.438 1 98 115 PRO A O 1
ATOM 873 N N . TYR A 1 116 ? 9.266 -34.312 -10.68 1 97.62 116 TYR A N 1
ATOM 874 C CA . TYR A 1 116 ? 10.094 -33.125 -10.711 1 97.62 116 TYR A CA 1
ATOM 875 C C . TYR A 1 116 ? 11.266 -33.281 -11.664 1 97.62 116 TYR A C 1
ATOM 877 O O . TYR A 1 116 ? 11.688 -34.406 -11.945 1 97.62 116 TYR A O 1
ATOM 885 N N . LEU A 1 117 ? 11.766 -32.125 -12.18 1 94.06 117 LEU A N 1
ATOM 886 C CA . LEU A 1 117 ? 13.055 -32.125 -12.859 1 94.06 117 LEU A CA 1
ATOM 887 C C . LEU A 1 117 ? 14.18 -32.469 -11.891 1 94.06 117 LEU A C 1
ATOM 889 O O . LEU A 1 117 ? 14.086 -32.156 -10.695 1 94.06 117 LEU A O 1
ATOM 893 N N . ASN A 1 118 ? 15.195 -33.094 -12.469 1 94.31 118 ASN A N 1
ATOM 894 C CA . ASN A 1 118 ? 16.359 -33.375 -11.648 1 94.31 118 ASN A CA 1
ATOM 895 C C . ASN A 1 118 ? 17.359 -32.25 -11.648 1 94.31 118 ASN A C 1
ATOM 897 O O . ASN A 1 118 ? 18.484 -32.406 -12.125 1 94.31 118 ASN A O 1
ATOM 901 N N . ARG A 1 119 ? 17.016 -31.156 -11.07 1 91.81 119 ARG A N 1
ATOM 902 C CA . ARG A 1 119 ? 17.875 -29.984 -10.969 1 91.81 119 ARG A CA 1
ATOM 903 C C . ARG A 1 119 ? 17.406 -29.062 -9.844 1 91.81 119 ARG A C 1
ATOM 905 O O . ARG A 1 119 ? 16.203 -29.016 -9.523 1 91.81 119 ARG A O 1
ATOM 912 N N . VAL A 1 120 ? 18.312 -28.453 -9.242 1 94.12 120 VAL A N 1
ATOM 913 C CA . VAL A 1 120 ? 18.047 -27.453 -8.211 1 94.12 120 VAL A CA 1
ATOM 914 C C . VAL A 1 120 ? 18.516 -26.078 -8.68 1 94.12 120 VAL A C 1
ATOM 916 O O . VAL A 1 120 ? 19.688 -25.891 -8.984 1 94.12 120 VAL A O 1
ATOM 919 N N . ASP A 1 121 ? 17.594 -25.125 -8.742 1 90 121 ASP A N 1
ATOM 920 C CA . ASP A 1 121 ? 17.922 -23.812 -9.281 1 90 121 ASP A CA 1
ATOM 921 C C . ASP A 1 121 ? 18.047 -22.766 -8.172 1 90 121 ASP A C 1
ATOM 923 O O . ASP A 1 121 ? 17.422 -22.891 -7.121 1 90 121 ASP A O 1
ATOM 927 N N . ARG A 1 122 ? 18.922 -21.844 -8.43 1 89.06 122 ARG A N 1
ATOM 928 C CA . ARG A 1 122 ? 19 -20.641 -7.598 1 89.06 122 ARG A CA 1
ATOM 929 C C . ARG A 1 122 ? 18.422 -19.422 -8.312 1 89.06 122 ARG A C 1
ATOM 931 O O . ARG A 1 122 ? 18.984 -18.969 -9.312 1 89.06 122 ARG A O 1
ATOM 938 N N . PHE A 1 123 ? 17.359 -18.891 -7.797 1 87.81 123 PHE A N 1
ATOM 939 C CA . PHE A 1 123 ? 16.734 -17.719 -8.398 1 87.81 123 PHE A CA 1
ATOM 940 C C . PHE A 1 123 ? 17.281 -16.438 -7.777 1 87.81 123 PHE A C 1
ATOM 942 O O . PHE A 1 123 ? 17.875 -16.469 -6.699 1 87.81 123 PHE A O 1
ATOM 949 N N . GLY A 1 124 ? 17.078 -15.32 -8.508 1 83.81 124 GLY A N 1
ATOM 950 C CA . GLY A 1 124 ? 17.547 -14.031 -8.016 1 83.81 124 GLY A CA 1
ATOM 951 C C . GLY A 1 124 ? 17.047 -13.711 -6.617 1 83.81 124 GLY A C 1
ATOM 952 O O . GLY A 1 124 ? 15.867 -13.898 -6.316 1 83.81 124 GLY A O 1
ATOM 953 N N . GLY A 1 125 ? 17.922 -13.32 -5.715 1 88.31 125 GLY A N 1
ATOM 954 C CA . GLY A 1 125 ? 17.562 -12.922 -4.363 1 88.31 125 GLY A CA 1
ATOM 955 C C . GLY A 1 125 ? 17.766 -14.023 -3.342 1 88.31 125 GLY A C 1
ATOM 956 O O . GLY A 1 125 ? 17.781 -13.766 -2.137 1 88.31 125 GLY A O 1
ATOM 957 N N . HIS A 1 126 ? 17.906 -15.234 -3.852 1 92.12 126 HIS A N 1
ATOM 958 C CA . HIS A 1 126 ? 18.094 -16.375 -2.953 1 92.12 126 HIS A CA 1
ATOM 959 C C . HIS A 1 126 ? 19.562 -16.531 -2.568 1 92.12 126 HIS A C 1
ATOM 961 O O . HIS A 1 126 ? 20.453 -16.359 -3.408 1 92.12 126 HIS A O 1
ATOM 967 N N . SER A 1 127 ? 19.844 -16.953 -1.346 1 92 127 SER A N 1
ATOM 968 C CA . SER A 1 127 ? 21.188 -17.172 -0.85 1 92 127 SER A CA 1
ATOM 969 C C . SER A 1 127 ? 21.672 -18.594 -1.16 1 92 127 SER A C 1
ATOM 971 O O . SER A 1 127 ? 22.859 -18.875 -1.077 1 92 127 SER A O 1
ATOM 973 N N . ALA A 1 128 ? 20.75 -19.469 -1.523 1 93.69 128 ALA A N 1
ATOM 974 C CA . ALA A 1 128 ? 21.047 -20.859 -1.842 1 93.69 128 ALA A CA 1
ATOM 975 C C . ALA A 1 128 ? 20.172 -21.359 -2.984 1 93.69 128 ALA A C 1
ATOM 977 O O . ALA A 1 128 ? 19.094 -20.828 -3.236 1 93.69 128 ALA A O 1
ATOM 978 N N . ALA A 1 129 ? 20.75 -22.328 -3.689 1 93.44 129 ALA A N 1
ATOM 979 C CA . ALA A 1 129 ? 19.906 -23.047 -4.648 1 93.44 129 ALA A CA 1
ATOM 980 C C . ALA A 1 129 ? 18.859 -23.891 -3.936 1 93.44 129 ALA A C 1
ATOM 982 O O . ALA A 1 129 ? 19.203 -24.812 -3.193 1 93.44 129 ALA A O 1
ATOM 983 N N . ARG A 1 130 ? 17.609 -23.625 -4.102 1 97.81 130 ARG A N 1
ATOM 984 C CA . ARG A 1 130 ? 16.562 -24.359 -3.383 1 97.81 130 ARG A CA 1
ATOM 985 C C . ARG A 1 130 ? 15.305 -24.5 -4.23 1 97.81 130 ARG A C 1
ATOM 987 O O . ARG A 1 130 ? 14.289 -25 -3.754 1 97.81 130 ARG A O 1
ATOM 994 N N . GLY A 1 131 ? 15.367 -24.031 -5.516 1 96.88 131 GLY A N 1
ATOM 995 C CA . GLY A 1 131 ? 14.234 -24.141 -6.418 1 96.88 131 GLY A CA 1
ATOM 996 C C . GLY A 1 131 ? 14.125 -25.516 -7.074 1 96.88 131 GLY A C 1
ATOM 997 O O . GLY A 1 131 ? 15.086 -25.984 -7.68 1 96.88 131 GLY A O 1
ATOM 998 N N . VAL A 1 132 ? 12.961 -26.125 -6.895 1 98.06 132 VAL A N 1
ATOM 999 C CA . VAL A 1 132 ? 12.656 -27.359 -7.594 1 98.06 132 VAL A CA 1
ATOM 1000 C C . VAL A 1 132 ? 11.453 -27.156 -8.508 1 98.06 132 VAL A C 1
ATOM 1002 O O . VAL A 1 132 ? 10.516 -26.438 -8.156 1 98.06 132 VAL A O 1
ATOM 1005 N N . THR A 1 133 ? 11.492 -27.719 -9.68 1 96.31 133 THR A N 1
ATOM 1006 C CA . THR A 1 133 ? 10.492 -27.438 -10.703 1 96.31 133 THR A CA 1
ATOM 1007 C C . THR A 1 133 ? 9.82 -28.734 -11.156 1 96.31 133 THR A C 1
ATOM 1009 O O . THR A 1 133 ? 10.492 -29.766 -11.336 1 96.31 133 THR A O 1
ATOM 1012 N N . PHE A 1 134 ? 8.516 -28.719 -11.32 1 97.25 134 PHE A N 1
ATOM 1013 C CA . PHE A 1 134 ? 7.809 -29.875 -11.867 1 97.25 134 PHE A CA 1
ATOM 1014 C C . PHE A 1 134 ? 8.383 -30.266 -13.227 1 97.25 134 PHE A C 1
ATOM 1016 O O . PHE A 1 134 ? 8.812 -29.406 -13.992 1 97.25 134 PHE A O 1
ATOM 1023 N N . ALA A 1 135 ? 8.305 -31.469 -13.555 1 95.56 135 ALA A N 1
ATOM 1024 C CA . ALA A 1 135 ? 8.938 -32.031 -14.742 1 95.56 135 ALA A CA 1
ATOM 1025 C C . ALA A 1 135 ? 8.375 -31.406 -16.016 1 95.56 135 ALA A C 1
ATOM 1027 O O . ALA A 1 135 ? 9.102 -31.219 -17 1 95.56 135 ALA A O 1
ATOM 1028 N N . CYS A 1 136 ? 7.145 -31.016 -15.992 1 92.06 136 CYS A N 1
ATOM 1029 C CA . CYS A 1 136 ? 6.512 -30.484 -17.188 1 92.06 136 CYS A CA 1
ATOM 1030 C C . CYS A 1 136 ? 6.758 -28.984 -17.297 1 92.06 136 CYS A C 1
ATOM 1032 O O . CYS A 1 136 ? 6.223 -28.328 -18.203 1 92.06 136 CYS A O 1
ATOM 1034 N N . HIS A 1 137 ? 7.453 -28.344 -16.375 1 91 137 HIS A N 1
ATOM 1035 C CA . HIS A 1 137 ? 7.793 -26.922 -16.344 1 91 137 HIS A CA 1
ATOM 1036 C C . HIS A 1 137 ? 6.539 -26.047 -16.359 1 91 137 HIS A C 1
ATOM 1038 O O . HIS A 1 137 ? 6.48 -25.047 -17.062 1 91 137 HIS A O 1
ATOM 1044 N N . SER A 1 138 ? 5.562 -26.516 -15.68 1 92.69 138 SER A N 1
ATOM 1045 C CA . SER A 1 138 ? 4.277 -25.859 -15.5 1 92.69 138 SER A CA 1
ATOM 1046 C C . SER A 1 138 ? 3.541 -26.391 -14.281 1 92.69 138 SER A C 1
ATOM 1048 O O . SER A 1 138 ? 3.883 -27.453 -13.758 1 92.69 138 SER A O 1
ATOM 1050 N N . GLY A 1 139 ? 2.568 -25.625 -13.805 1 96.81 139 GLY A N 1
ATOM 1051 C CA . GLY A 1 139 ? 1.739 -26.125 -12.727 1 96.81 139 GLY A CA 1
ATOM 1052 C C . GLY A 1 139 ? 0.62 -27.031 -13.203 1 96.81 139 GLY A C 1
ATOM 1053 O O . GLY A 1 139 ? -0.154 -27.547 -12.398 1 96.81 139 GLY A O 1
ATOM 1054 N N . LEU A 1 140 ? 0.577 -27.297 -14.461 1 97.25 140 LEU A N 1
ATOM 1055 C CA . LEU A 1 140 ? -0.541 -28.016 -15.07 1 97.25 140 LEU A CA 1
ATOM 1056 C C . LEU A 1 140 ? -0.653 -29.422 -14.523 1 97.25 140 LEU A C 1
ATOM 1058 O O . LEU A 1 140 ? -1.735 -29.859 -14.117 1 97.25 140 LEU A O 1
ATOM 1062 N N . ASP A 1 141 ? 0.41 -30.172 -14.484 1 97.44 141 ASP A N 1
ATOM 1063 C CA . ASP A 1 141 ? 0.376 -31.547 -14.039 1 97.44 141 ASP A CA 1
ATOM 1064 C C . ASP A 1 141 ? 0.001 -31.656 -12.562 1 97.44 141 ASP A C 1
ATOM 1066 O O . ASP A 1 141 ? -0.676 -32.594 -12.148 1 97.44 141 ASP A O 1
ATOM 1070 N N . CYS A 1 142 ? 0.451 -30.719 -11.852 1 98.62 142 CYS A N 1
ATOM 1071 C CA . CYS A 1 142 ? 0.094 -30.719 -10.438 1 98.62 142 CYS A CA 1
ATOM 1072 C C . CYS A 1 142 ? -1.389 -30.422 -10.25 1 98.62 142 CYS A C 1
ATOM 1074 O O . CYS A 1 142 ? -2.053 -31.047 -9.422 1 98.62 142 CYS A O 1
ATOM 1076 N N . ILE A 1 143 ? -1.931 -29.469 -10.992 1 98.88 143 ILE A N 1
ATOM 1077 C CA . ILE A 1 143 ? -3.357 -29.156 -10.938 1 98.88 143 ILE A CA 1
ATOM 1078 C C . ILE A 1 143 ? -4.16 -30.406 -11.32 1 98.88 143 ILE A C 1
ATOM 1080 O O . ILE A 1 143 ? -5.148 -30.734 -10.664 1 98.88 143 ILE A O 1
ATOM 1084 N N . ARG A 1 144 ? -3.742 -31.078 -12.336 1 98.69 144 ARG A N 1
ATOM 1085 C CA . ARG A 1 144 ? -4.426 -32.312 -12.766 1 98.69 144 ARG A CA 1
ATOM 1086 C C . ARG A 1 144 ? -4.422 -33.344 -11.656 1 98.69 144 ARG A C 1
ATOM 1088 O O . ARG A 1 144 ? -5.449 -33.969 -11.383 1 98.69 144 ARG A O 1
ATOM 1095 N N . ALA A 1 145 ? -3.301 -33.531 -11.086 1 98.81 145 ALA A N 1
ATOM 1096 C CA . ALA A 1 145 ? -3.182 -34.469 -9.992 1 98.81 145 ALA A CA 1
ATOM 1097 C C . ALA A 1 145 ? -4.066 -34.094 -8.812 1 98.81 145 ALA A C 1
ATOM 1099 O O . ALA A 1 145 ? -4.703 -34.938 -8.195 1 98.81 145 ALA A O 1
ATOM 1100 N N . MET A 1 146 ? -4.09 -32.812 -8.508 1 98.94 146 MET A N 1
ATOM 1101 C CA . MET A 1 146 ? -4.887 -32.344 -7.387 1 98.94 146 MET A CA 1
ATOM 1102 C C . MET A 1 146 ? -6.375 -32.5 -7.656 1 98.94 146 MET A C 1
ATOM 1104 O O . MET A 1 146 ? -7.121 -32.938 -6.773 1 98.94 146 MET A O 1
ATOM 1108 N N . VAL A 1 147 ? -6.793 -32.125 -8.852 1 98.88 147 VAL A N 1
ATOM 1109 C CA . VAL A 1 147 ? -8.195 -32.281 -9.219 1 98.88 147 VAL A CA 1
ATOM 1110 C C . VAL A 1 147 ? -8.594 -33.75 -9.125 1 98.88 147 VAL A C 1
ATOM 1112 O O . VAL A 1 147 ? -9.625 -34.094 -8.531 1 98.88 147 VAL A O 1
ATOM 1115 N N . ALA A 1 148 ? -7.801 -34.625 -9.664 1 98.75 148 ALA A N 1
ATOM 1116 C CA . ALA A 1 148 ? -8.078 -36.062 -9.633 1 98.75 148 ALA A CA 1
ATOM 1117 C C . ALA A 1 148 ? -8.164 -36.562 -8.203 1 98.75 148 ALA A C 1
ATOM 1119 O O . ALA A 1 148 ? -9.062 -37.344 -7.867 1 98.75 148 ALA A O 1
ATOM 1120 N N . THR A 1 149 ? -7.234 -36.219 -7.438 1 98.81 149 THR A N 1
ATOM 1121 C CA . THR A 1 149 ? -7.195 -36.656 -6.043 1 98.81 149 THR A CA 1
ATOM 1122 C C . THR A 1 149 ? -8.43 -36.156 -5.293 1 98.81 149 THR A C 1
ATOM 1124 O O . THR A 1 149 ? -9.07 -36.906 -4.57 1 98.81 149 THR A O 1
ATOM 1127 N N . PHE A 1 150 ? -8.75 -34.906 -5.461 1 98.81 150 PHE A N 1
ATOM 1128 C CA . PHE A 1 150 ? -9.891 -34.281 -4.781 1 98.81 150 PHE A CA 1
ATOM 1129 C C . PHE A 1 150 ? -11.188 -35 -5.164 1 98.81 150 PHE A C 1
ATOM 1131 O O . PHE A 1 150 ? -11.992 -35.344 -4.297 1 98.81 150 PHE A O 1
ATOM 1138 N N . GLU A 1 151 ? -11.336 -35.125 -6.43 1 98.38 151 GLU A N 1
ATOM 1139 C CA . GLU A 1 151 ? -12.539 -35.812 -6.914 1 98.38 151 GLU A CA 1
ATOM 1140 C C . GLU A 1 151 ? -12.57 -37.25 -6.453 1 98.38 151 GLU A C 1
ATOM 1142 O O . GLU A 1 151 ? -13.633 -37.781 -6.129 1 98.38 151 GLU A O 1
ATOM 1147 N N . GLY A 1 152 ? -11.43 -37.875 -6.43 1 98.38 152 GLY A N 1
ATOM 1148 C CA . GLY A 1 152 ? -11.32 -39.25 -5.93 1 98.38 152 GLY A CA 1
ATOM 1149 C C . GLY A 1 152 ? -11.719 -39.375 -4.473 1 98.38 152 GLY A C 1
ATOM 1150 O O . GLY A 1 152 ? -12.188 -40.438 -4.047 1 98.38 152 GLY A O 1
ATOM 1151 N N . LEU A 1 153 ? -11.609 -38.344 -3.754 1 98.38 153 LEU A N 1
ATOM 1152 C CA . LEU A 1 153 ? -11.977 -38.312 -2.344 1 98.38 153 LEU A CA 1
ATOM 1153 C C . LEU A 1 153 ? -13.453 -37.969 -2.176 1 98.38 153 LEU A C 1
ATOM 1155 O O . LEU A 1 153 ? -13.945 -37.812 -1.052 1 98.38 153 LEU A O 1
ATOM 1159 N N . GLY A 1 154 ? -14.148 -37.719 -3.281 1 97.75 154 GLY A N 1
ATOM 1160 C CA . GLY A 1 154 ? -15.578 -37.469 -3.24 1 97.75 154 GLY A CA 1
ATOM 1161 C C . GLY A 1 154 ? -15.914 -35.969 -3.27 1 97.75 154 GLY A C 1
ATOM 1162 O O . GLY A 1 154 ? -17.047 -35.594 -2.986 1 97.75 154 GLY A O 1
ATOM 1163 N N . GLY A 1 155 ? -14.961 -35.188 -3.586 1 97.75 155 GLY A N 1
ATOM 1164 C CA . GLY A 1 155 ? -15.195 -33.75 -3.658 1 97.75 155 GLY A CA 1
ATOM 1165 C C . GLY A 1 155 ? -15.859 -33.312 -4.953 1 97.75 155 GLY A C 1
ATOM 1166 O O . GLY A 1 155 ? -15.883 -34.094 -5.926 1 97.75 155 GLY A O 1
ATOM 1167 N N . GLU A 1 156 ? -16.391 -32.062 -4.895 1 96.44 156 GLU A N 1
ATOM 1168 C CA . GLU A 1 156 ? -17.062 -31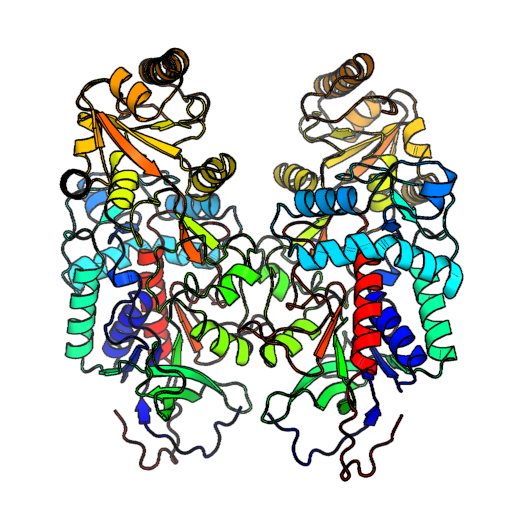.469 -6.055 1 96.44 156 GLU A CA 1
ATOM 1169 C C . GLU A 1 156 ? -16.484 -30.109 -6.41 1 96.44 156 GLU A C 1
ATOM 1171 O O . GLU A 1 156 ? -16.234 -29.281 -5.531 1 96.44 156 GLU A O 1
ATOM 1176 N N . ILE A 1 157 ? -16.281 -29.969 -7.715 1 98.44 157 ILE A N 1
ATOM 1177 C CA . ILE A 1 157 ? -15.93 -28.641 -8.211 1 98.44 157 ILE A CA 1
ATOM 1178 C C . ILE A 1 157 ? -17.078 -28.078 -9.062 1 98.44 157 ILE A C 1
ATOM 1180 O O . ILE A 1 157 ? -17.547 -28.75 -9.992 1 98.44 157 ILE A O 1
ATOM 1184 N N . ARG A 1 158 ? -17.516 -26.953 -8.719 1 98.19 158 ARG A N 1
ATOM 1185 C CA . ARG A 1 158 ? -18.516 -26.234 -9.516 1 98.19 158 ARG A CA 1
ATOM 1186 C C . ARG A 1 158 ? -17.859 -25.125 -10.336 1 98.19 158 ARG A C 1
ATOM 1188 O O . ARG A 1 158 ? -17.391 -24.141 -9.789 1 98.19 158 ARG A O 1
ATOM 1195 N N . TYR A 1 159 ? -17.906 -25.297 -11.602 1 97.75 159 TYR A N 1
ATOM 1196 C CA . TYR A 1 159 ? -17.312 -24.328 -12.523 1 97.75 159 TYR A CA 1
ATOM 1197 C C . TYR A 1 159 ? -18.312 -23.219 -12.859 1 97.75 159 TYR A C 1
ATOM 1199 O O . TYR A 1 159 ? -19.5 -23.328 -12.547 1 97.75 159 TYR A O 1
ATOM 1207 N N . ASN A 1 160 ? -17.781 -22.078 -13.422 1 97.75 160 ASN A N 1
ATOM 1208 C CA . ASN A 1 160 ? -18.594 -20.922 -13.781 1 97.75 160 ASN A CA 1
ATOM 1209 C C . ASN A 1 160 ? -19.453 -20.469 -12.609 1 97.75 160 ASN A C 1
ATOM 1211 O O . ASN A 1 160 ? -20.641 -20.172 -12.781 1 97.75 160 ASN A O 1
ATOM 1215 N N . CYS A 1 161 ? -18.906 -20.562 -11.461 1 98.06 161 CYS A N 1
ATOM 1216 C CA . CYS A 1 161 ? -19.578 -20.203 -10.219 1 98.06 161 CYS A CA 1
ATOM 1217 C C . CYS A 1 161 ? -18.844 -19.062 -9.508 1 98.06 161 CYS A C 1
ATOM 1219 O O . CYS A 1 161 ? -17.875 -19.297 -8.797 1 98.06 161 CYS A O 1
ATOM 1221 N N . LEU A 1 162 ? -19.375 -17.875 -9.656 1 97.81 162 LEU A N 1
ATOM 1222 C CA . LEU A 1 162 ? -18.734 -16.656 -9.172 1 97.81 162 LEU A CA 1
ATOM 1223 C C . LEU A 1 162 ? -19.188 -16.328 -7.754 1 97.81 162 LEU A C 1
ATOM 1225 O O . LEU A 1 162 ? -20.391 -16.281 -7.484 1 97.81 162 LEU A O 1
ATOM 1229 N N . LEU A 1 163 ? -18.219 -16.172 -6.805 1 98.06 163 LEU A N 1
ATOM 1230 C CA . LEU A 1 163 ? -18.547 -15.672 -5.477 1 98.06 163 LEU A CA 1
ATOM 1231 C C . LEU A 1 163 ? -19.031 -14.227 -5.551 1 98.06 163 LEU A C 1
ATOM 1233 O O . LEU A 1 163 ? -18.328 -13.367 -6.082 1 98.06 163 LEU A O 1
ATOM 1237 N N . GLU A 1 164 ? -20.188 -13.992 -4.977 1 95.62 164 GLU A N 1
ATOM 1238 C CA . GLU A 1 164 ? -20.703 -12.625 -4.949 1 95.62 164 GLU A CA 1
ATOM 1239 C C . GLU A 1 164 ? -20.484 -11.984 -3.58 1 95.62 164 GLU A C 1
ATOM 1241 O O . GLU A 1 164 ? -20.094 -10.82 -3.488 1 95.62 164 GLU A O 1
ATOM 1246 N N . SER A 1 165 ? -20.781 -12.727 -2.539 1 95.75 165 SER A N 1
ATOM 1247 C CA . SER A 1 165 ? -20.656 -12.18 -1.193 1 95.75 165 SER A CA 1
ATOM 1248 C C . SER A 1 165 ? -20.625 -13.289 -0.146 1 95.75 165 SER A C 1
ATOM 1250 O O . SER A 1 165 ? -21 -14.43 -0.429 1 95.75 165 SER A O 1
ATOM 1252 N N . PHE A 1 166 ? -20.094 -12.914 0.998 1 96.5 166 PHE A N 1
ATOM 1253 C CA . PHE A 1 166 ? -20.188 -13.773 2.172 1 96.5 166 PHE A CA 1
ATOM 1254 C C . PHE A 1 166 ? -21.469 -13.477 2.961 1 96.5 166 PHE A C 1
ATOM 1256 O O . PHE A 1 166 ? -21.906 -12.328 3.012 1 96.5 166 PHE A O 1
ATOM 1263 N N . LEU A 1 167 ? -22 -14.477 3.502 1 94.06 167 LEU A N 1
ATOM 1264 C CA . LEU A 1 167 ? -23.188 -14.336 4.352 1 94.06 167 LEU A CA 1
ATOM 1265 C C . LEU A 1 167 ? -22.828 -14.531 5.82 1 94.06 167 LEU A C 1
ATOM 1267 O O . LEU A 1 167 ? -22.312 -15.586 6.203 1 94.06 167 LEU A O 1
ATOM 1271 N N . VAL A 1 168 ? -23.031 -13.516 6.59 1 92.75 168 VAL A N 1
ATOM 1272 C CA . VAL A 1 168 ? -22.688 -13.547 8.008 1 92.75 168 VAL A CA 1
ATOM 1273 C C . VAL A 1 168 ? -23.938 -13.328 8.852 1 92.75 168 VAL A C 1
ATOM 1275 O O . VAL A 1 168 ? -24.891 -12.688 8.406 1 92.75 168 VAL A O 1
ATOM 1278 N N . ASP A 1 169 ? -23.938 -13.867 10.07 1 88.5 169 ASP A N 1
ATOM 1279 C CA . ASP A 1 169 ? -25.078 -13.664 10.969 1 88.5 169 ASP A CA 1
ATOM 1280 C C . ASP A 1 169 ? -24.891 -12.406 11.812 1 88.5 169 ASP A C 1
ATOM 1282 O O . ASP A 1 169 ? -24 -11.594 11.539 1 88.5 169 ASP A O 1
ATOM 1286 N N . GLY A 1 170 ? -25.703 -12.172 12.734 1 81.19 170 GLY A N 1
ATOM 1287 C CA . GLY A 1 170 ? -25.703 -10.977 13.555 1 81.19 170 GLY A CA 1
ATOM 1288 C C . GLY A 1 170 ? -24.438 -10.828 14.391 1 81.19 170 GLY A C 1
ATOM 1289 O O . GLY A 1 170 ? -24.047 -9.719 14.75 1 81.19 170 GLY A O 1
ATOM 1290 N N . ASP A 1 171 ? -23.812 -11.906 14.672 1 81.38 171 ASP A N 1
ATOM 1291 C CA . ASP A 1 171 ? -22.578 -11.906 15.461 1 81.38 171 ASP A CA 1
ATOM 1292 C C . ASP A 1 171 ? -21.344 -11.883 14.562 1 81.38 171 ASP A C 1
ATOM 1294 O O . ASP A 1 171 ? -20.234 -12.125 15.031 1 81.38 171 ASP A O 1
ATOM 1298 N N . ARG A 1 172 ? -21.641 -11.766 13.289 1 85.38 172 ARG A N 1
ATOM 1299 C CA . ARG A 1 172 ? -20.609 -11.664 12.273 1 85.38 172 ARG A CA 1
ATOM 1300 C C . ARG A 1 172 ? -19.906 -13.008 12.055 1 85.38 172 ARG A C 1
ATOM 1302 O O . ARG A 1 172 ? -18.734 -13.047 11.703 1 85.38 172 ARG A O 1
ATOM 1309 N N . THR A 1 173 ? -20.656 -14.047 12.359 1 90.75 173 THR A N 1
ATOM 1310 C CA . THR A 1 173 ? -20.156 -15.383 12.062 1 90.75 173 THR A CA 1
ATOM 1311 C C . THR A 1 173 ? -20.547 -15.812 10.648 1 90.75 173 THR A C 1
ATOM 1313 O O . THR A 1 173 ? -21.703 -15.672 10.258 1 90.75 173 THR A O 1
ATOM 1316 N N . LEU A 1 174 ? -19.641 -16.359 9.938 1 94.44 174 LEU A N 1
ATOM 1317 C CA . LEU A 1 174 ? -19.875 -16.766 8.555 1 94.44 174 LEU A CA 1
ATOM 1318 C C . LEU A 1 174 ? -20.797 -17.969 8.484 1 94.44 174 LEU A C 1
ATOM 1320 O O . LEU A 1 174 ? -20.578 -18.953 9.195 1 94.44 174 LEU A O 1
ATOM 1324 N N . CYS A 1 175 ? -21.812 -17.906 7.574 1 93.88 175 CYS A N 1
ATOM 1325 C CA . CYS A 1 175 ? -22.797 -18.984 7.422 1 93.88 175 CYS A CA 1
ATOM 1326 C C . CYS A 1 175 ? -22.656 -19.641 6.055 1 93.88 175 CYS A C 1
ATOM 1328 O O . CYS A 1 175 ? -23.031 -20.812 5.891 1 93.88 175 CYS A O 1
ATOM 1330 N N . GLY A 1 176 ? -22.281 -18.922 5.152 1 96.06 176 GLY A N 1
ATOM 1331 C CA . GLY A 1 176 ? -22.203 -19.406 3.785 1 96.06 176 GLY A CA 1
ATOM 1332 C C . GLY A 1 176 ? -21.875 -18.312 2.781 1 96.06 176 GLY A C 1
ATOM 1333 O O . GLY A 1 176 ? -21.203 -17.344 3.117 1 96.06 176 GLY A O 1
ATOM 1334 N N . VAL A 1 177 ? -22.25 -18.609 1.509 1 97.25 177 VAL A N 1
ATOM 1335 C CA . VAL A 1 177 ? -21.891 -17.672 0.455 1 97.25 177 VAL A CA 1
ATOM 1336 C C . VAL A 1 177 ? -23.078 -17.5 -0.496 1 97.25 177 VAL A C 1
ATOM 1338 O O . VAL A 1 177 ? -23.922 -18.391 -0.618 1 97.25 177 VAL A O 1
ATOM 1341 N N . ARG A 1 178 ? -23.156 -16.328 -1.051 1 96.38 178 ARG A N 1
ATOM 1342 C CA . ARG A 1 178 ? -23.938 -16.094 -2.252 1 96.38 178 ARG A CA 1
ATOM 1343 C C . ARG A 1 178 ? -23.094 -16.219 -3.508 1 96.38 178 ARG A C 1
ATOM 1345 O O . ARG A 1 178 ? -21.984 -15.672 -3.561 1 96.38 178 ARG A O 1
ATOM 1352 N N . VAL A 1 179 ? -23.578 -16.953 -4.496 1 97.19 179 VAL A N 1
ATOM 1353 C CA . VAL A 1 179 ? -22.812 -17.172 -5.715 1 97.19 179 VAL A CA 1
ATOM 1354 C C . VAL A 1 179 ? -23.688 -16.922 -6.938 1 97.19 179 VAL A C 1
ATOM 1356 O O . VAL A 1 179 ? -24.922 -16.859 -6.824 1 97.19 179 VAL A O 1
ATOM 1359 N N . ARG A 1 180 ? -23.031 -16.672 -7.996 1 96.94 180 ARG A N 1
ATOM 1360 C CA . ARG A 1 180 ? -23.688 -16.641 -9.305 1 96.94 180 ARG A CA 1
ATOM 1361 C C . ARG A 1 180 ? -23.312 -17.875 -10.125 1 96.94 180 ARG A C 1
ATOM 1363 O O . ARG A 1 180 ? -22.234 -17.922 -10.734 1 96.94 180 ARG A O 1
ATOM 1370 N N . GLU A 1 181 ? -24.219 -18.781 -10.211 1 96.5 181 GLU A N 1
ATOM 1371 C CA . GLU A 1 181 ? -23.984 -20.016 -10.984 1 96.5 181 GLU A CA 1
ATOM 1372 C C . GLU A 1 181 ? -24.25 -19.781 -12.469 1 96.5 181 GLU A C 1
ATOM 1374 O O . GLU A 1 181 ? -25.266 -19.172 -12.836 1 96.5 181 GLU A O 1
ATOM 1379 N N . GLY A 1 182 ? -23.406 -20.266 -13.273 1 95.56 182 GLY A N 1
ATOM 1380 C CA . GLY A 1 182 ? -23.516 -20.062 -14.711 1 95.56 182 GLY A CA 1
ATOM 1381 C C . GLY A 1 182 ? -22.953 -18.734 -15.164 1 95.56 182 GLY A C 1
ATOM 1382 O O . GLY A 1 182 ? -23.328 -18.219 -16.219 1 95.56 182 GLY A O 1
ATOM 1383 N N . ASN A 1 183 ? -22.109 -18.234 -14.344 1 91.25 183 ASN A N 1
ATOM 1384 C CA . ASN A 1 183 ? -21.453 -16.969 -14.664 1 91.25 183 ASN A CA 1
ATOM 1385 C C . ASN A 1 183 ? -20.516 -17.094 -15.852 1 91.25 183 ASN A C 1
ATOM 1387 O O . ASN A 1 183 ? -19.812 -18.109 -15.984 1 91.25 183 ASN A O 1
ATOM 1391 N N . SER A 1 184 ? -20.609 -16.094 -16.688 1 89.69 184 SER A N 1
ATOM 1392 C CA . SER A 1 184 ? -19.688 -16 -17.812 1 89.69 184 SER A CA 1
ATOM 1393 C C . SER A 1 184 ? -18.984 -14.656 -17.859 1 89.69 184 SER A C 1
ATOM 1395 O O . SER A 1 184 ? -19.625 -13.609 -17.703 1 89.69 184 SER A O 1
ATOM 1397 N N . ARG A 1 185 ? -17.75 -14.648 -18.094 1 85.38 185 ARG A N 1
ATOM 1398 C CA . ARG A 1 185 ? -16.969 -13.414 -18.172 1 85.38 185 ARG A CA 1
ATOM 1399 C C 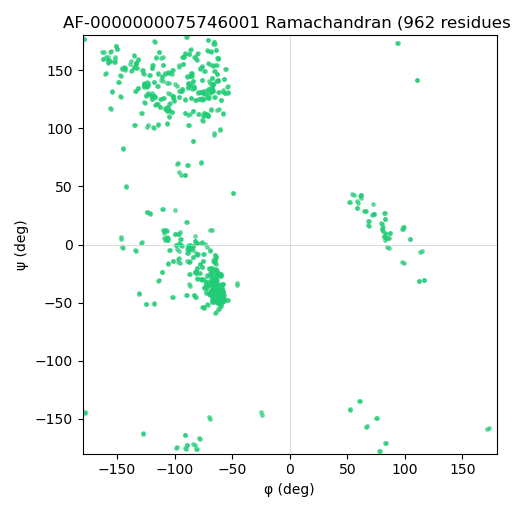. ARG A 1 185 ? -17.359 -12.594 -19.406 1 85.38 185 ARG A C 1
ATOM 1401 O O . ARG A 1 185 ? -17.188 -11.375 -19.422 1 85.38 185 ARG A O 1
ATOM 1408 N N . THR A 1 186 ? -17.859 -13.203 -20.312 1 83.75 186 THR A N 1
ATOM 1409 C CA . THR A 1 186 ? -18.125 -12.555 -21.594 1 83.75 186 THR A CA 1
ATOM 1410 C C . THR A 1 186 ? -19.578 -12.086 -21.672 1 83.75 186 THR A C 1
ATOM 1412 O O . THR A 1 186 ? -19.953 -11.391 -22.609 1 83.75 186 THR A O 1
ATOM 1415 N N . ARG A 1 187 ? -20.422 -12.539 -20.734 1 80.5 187 ARG A N 1
ATOM 1416 C CA . ARG A 1 187 ? -21.828 -12.141 -20.766 1 80.5 187 ARG A CA 1
ATOM 1417 C C . ARG A 1 187 ? -22.219 -11.477 -19.453 1 80.5 187 ARG A C 1
ATOM 1419 O O . ARG A 1 187 ? -22.516 -12.156 -18.453 1 80.5 187 ARG A O 1
ATOM 1426 N N . GLU A 1 188 ? -22.297 -10.219 -19.5 1 79.19 188 GLU A N 1
ATOM 1427 C CA . GLU A 1 188 ? -22.672 -9.469 -18.297 1 79.19 188 GLU A CA 1
ATOM 1428 C C . GLU A 1 188 ? -24.016 -9.914 -17.766 1 79.19 188 GLU A C 1
ATOM 1430 O O . GLU A 1 188 ? -24.953 -10.125 -18.547 1 79.19 188 GLU A O 1
ATOM 1435 N N . GLY A 1 189 ? -24.078 -10.125 -16.562 1 82.94 189 GLY A N 1
ATOM 1436 C CA . GLY A 1 189 ? -25.359 -10.461 -15.938 1 82.94 189 GLY A CA 1
ATOM 1437 C C . GLY A 1 189 ? -25.719 -11.93 -16.062 1 82.94 189 GLY A C 1
ATOM 1438 O O . GLY A 1 189 ? -26.781 -12.352 -15.609 1 82.94 189 GLY A O 1
ATOM 1439 N N . SER A 1 190 ? -24.875 -12.703 -16.594 1 88.69 190 SER A N 1
ATOM 1440 C CA . SER A 1 190 ? -25.156 -14.125 -16.75 1 88.69 190 SER A CA 1
ATOM 1441 C C . SER A 1 190 ? -25.156 -14.844 -15.414 1 88.69 190 SER A C 1
ATOM 1443 O O . SER A 1 190 ? -24.578 -14.352 -14.438 1 88.69 190 SER A O 1
ATOM 1445 N N . GLY A 1 191 ? -25.875 -15.961 -15.375 1 94.06 191 GLY A N 1
ATOM 1446 C CA . GLY A 1 191 ? -25.906 -16.828 -14.203 1 94.06 191 GLY A CA 1
ATOM 1447 C C . GLY A 1 191 ? -27.062 -16.516 -13.273 1 94.06 191 GLY A C 1
ATOM 1448 O O . GLY A 1 191 ? -27.891 -15.648 -13.562 1 94.06 191 GLY A O 1
ATOM 1449 N N . THR A 1 192 ? -27.25 -17.312 -12.289 1 95.25 192 THR A N 1
ATOM 1450 C CA . THR A 1 192 ? -28.312 -17.188 -11.312 1 95.25 192 THR A CA 1
ATOM 1451 C C . THR A 1 192 ? -27.75 -17.141 -9.891 1 95.25 192 THR A C 1
ATOM 1453 O O . THR A 1 192 ? -26.859 -17.922 -9.547 1 95.25 192 THR A O 1
ATOM 1456 N N . SER A 1 193 ? -28.328 -16.234 -9.125 1 94.25 193 SER A N 1
ATOM 1457 C CA . SER A 1 193 ? -27.875 -16.094 -7.746 1 94.25 193 SER A CA 1
ATOM 1458 C C . SER A 1 193 ? -28.359 -17.25 -6.883 1 94.25 193 SER A C 1
ATOM 1460 O O . SER A 1 193 ? -29.516 -17.656 -6.965 1 94.25 193 SER A O 1
ATOM 1462 N N . LYS A 1 194 ? -27.453 -17.859 -6.152 1 95.12 194 LYS A N 1
ATOM 1463 C CA . LYS A 1 194 ? -27.719 -18.969 -5.234 1 95.12 194 LYS A CA 1
ATOM 1464 C C . LYS A 1 194 ? -27.031 -18.75 -3.893 1 95.12 194 LYS A C 1
ATOM 1466 O O . LYS A 1 194 ? -26.078 -17.984 -3.801 1 95.12 194 LYS A O 1
ATOM 1471 N N . GLN A 1 195 ? -27.594 -19.375 -2.918 1 95.44 195 GLN A N 1
ATOM 1472 C CA . GLN A 1 195 ? -27 -19.344 -1.589 1 95.44 195 GLN A CA 1
ATOM 1473 C C . GLN A 1 195 ? -26.578 -20.75 -1.144 1 95.44 195 GLN A C 1
ATOM 1475 O O . GLN A 1 195 ? -27.359 -21.688 -1.219 1 95.44 195 GLN A O 1
ATOM 1480 N N . ILE A 1 196 ? -25.328 -20.828 -0.758 1 96.12 196 ILE A N 1
ATOM 1481 C CA . ILE A 1 196 ? -24.797 -22.109 -0.321 1 96.12 196 ILE A CA 1
ATOM 1482 C C . ILE A 1 196 ? -24.328 -22.016 1.129 1 96.12 196 ILE A C 1
ATOM 1484 O O . ILE A 1 196 ? -23.531 -21.125 1.47 1 96.12 196 ILE A O 1
ATOM 1488 N N . ARG A 1 197 ? -24.75 -22.938 1.943 1 95.38 197 ARG A N 1
ATOM 1489 C CA . ARG A 1 197 ? -24.406 -22.938 3.363 1 95.38 197 ARG A CA 1
ATOM 1490 C C . ARG A 1 197 ? -23.094 -23.656 3.607 1 95.38 197 ARG A C 1
ATOM 1492 O O . ARG A 1 197 ? -22.812 -24.688 2.988 1 95.38 197 ARG A O 1
ATOM 1499 N N . ALA A 1 198 ? -22.266 -23.125 4.426 1 96.62 198 ALA A N 1
ATOM 1500 C CA . ALA A 1 198 ? -21.078 -23.781 4.961 1 96.62 198 ALA A CA 1
ATOM 1501 C C . ALA A 1 198 ? -21.281 -24.156 6.426 1 96.62 198 ALA A C 1
ATOM 1503 O O . ALA A 1 198 ? -21.312 -23.281 7.297 1 96.62 198 ALA A O 1
ATOM 1504 N N . ASN A 1 199 ? -21.281 -25.359 6.711 1 95.56 199 ASN A N 1
ATOM 1505 C CA . ASN A 1 199 ? -21.562 -25.828 8.07 1 95.56 199 ASN A CA 1
ATOM 1506 C C . ASN A 1 199 ? -20.344 -25.672 8.977 1 95.56 199 ASN A C 1
ATOM 1508 O O . ASN A 1 199 ? -20.484 -25.578 10.195 1 95.56 199 ASN A O 1
ATOM 1512 N N . LYS A 1 200 ? -19.203 -25.656 8.383 1 97.19 200 LYS A N 1
ATOM 1513 C CA . LYS A 1 200 ? -17.984 -25.531 9.172 1 97.19 200 LYS A CA 1
ATOM 1514 C C . LYS A 1 200 ? -17.234 -24.25 8.812 1 97.19 200 LYS A C 1
ATOM 1516 O O . LYS A 1 200 ? -16.891 -23.453 9.695 1 97.19 200 LYS A O 1
ATOM 1521 N N . GLY A 1 201 ? -17 -24.031 7.496 1 97.81 201 GLY A N 1
ATOM 1522 C CA . GLY A 1 201 ? -16.297 -22.797 7.172 1 97.81 201 GLY A CA 1
ATOM 1523 C C . GLY A 1 201 ? -16.094 -22.609 5.68 1 97.81 201 GLY A C 1
ATOM 1524 O O . GLY A 1 201 ? -16.531 -23.438 4.875 1 97.81 201 GLY A O 1
ATOM 1525 N N . VAL A 1 202 ? -15.531 -21.484 5.352 1 98.81 202 VAL A N 1
ATOM 1526 C CA . VAL A 1 202 ? -15.188 -21.125 3.98 1 98.81 202 VAL A CA 1
ATOM 1527 C C . VAL A 1 202 ? -13.703 -20.797 3.885 1 98.81 202 VAL A C 1
ATOM 1529 O O . VAL A 1 202 ? -13.141 -20.156 4.773 1 98.81 202 VAL A O 1
ATOM 1532 N N . VAL A 1 203 ? -13.023 -21.281 2.859 1 98.94 203 VAL A N 1
ATOM 1533 C CA . VAL A 1 203 ? -11.641 -20.922 2.549 1 98.94 203 VAL A CA 1
ATOM 1534 C C . VAL A 1 203 ? -11.609 -20.047 1.301 1 98.94 203 VAL A C 1
ATOM 1536 O O . VAL A 1 203 ? -12.008 -20.469 0.216 1 98.94 203 VAL A O 1
ATOM 1539 N N . LEU A 1 204 ? -11.164 -18.844 1.493 1 98.94 204 LEU A N 1
ATOM 1540 C CA . LEU A 1 204 ? -10.977 -17.922 0.369 1 98.94 204 LEU A CA 1
ATOM 1541 C C . LEU A 1 204 ? -9.625 -18.156 -0.299 1 98.94 204 LEU A C 1
ATOM 1543 O O . LEU A 1 204 ? -8.578 -17.906 0.306 1 98.94 204 LEU A O 1
ATOM 1547 N N . ALA A 1 205 ? -9.609 -18.594 -1.512 1 98.94 205 ALA A N 1
ATOM 1548 C CA . ALA A 1 205 ? -8.406 -18.906 -2.273 1 98.94 205 ALA A CA 1
ATOM 1549 C C . ALA A 1 205 ? -8.562 -18.5 -3.736 1 98.94 205 ALA A C 1
ATOM 1551 O O . ALA A 1 205 ? -8.25 -19.281 -4.641 1 98.94 205 ALA A O 1
ATOM 1552 N N . THR A 1 206 ? -8.977 -17.312 -3.973 1 98.62 206 THR A N 1
ATOM 1553 C CA . THR A 1 206 ? -9.383 -16.844 -5.297 1 98.62 206 THR A CA 1
ATOM 1554 C C . THR A 1 206 ? -8.188 -16.281 -6.062 1 98.62 206 THR A C 1
ATOM 1556 O O . THR A 1 206 ? -8.289 -15.992 -7.254 1 98.62 206 THR A O 1
ATOM 1559 N N . GLY A 1 207 ? -7.043 -16.172 -5.379 1 98.5 207 GLY A N 1
ATOM 1560 C CA . GLY A 1 207 ? -5.902 -15.531 -6.02 1 98.5 207 GLY A CA 1
ATOM 1561 C C . GLY A 1 207 ? -5.941 -14.016 -5.93 1 98.5 207 GLY A C 1
ATOM 1562 O O . GLY A 1 207 ? -6.699 -13.453 -5.133 1 98.5 207 GLY A O 1
ATOM 1563 N N . GLY A 1 208 ? -5.016 -13.383 -6.668 1 98.38 208 GLY A N 1
ATOM 1564 C CA . GLY A 1 208 ? -4.867 -11.938 -6.609 1 98.38 208 GLY A CA 1
ATOM 1565 C C . GLY A 1 208 ? -5.707 -11.211 -7.641 1 98.38 208 GLY A C 1
ATOM 1566 O O . GLY A 1 208 ? -6.684 -11.758 -8.156 1 98.38 208 GLY A O 1
ATOM 1567 N N . PHE A 1 209 ? -5.371 -9.953 -7.863 1 98.75 209 PHE A N 1
ATOM 1568 C CA . PHE A 1 209 ? -6.203 -9.094 -8.695 1 98.75 209 PHE A CA 1
ATOM 1569 C C . PHE A 1 209 ? -5.391 -8.5 -9.844 1 98.75 209 PHE A C 1
ATOM 1571 O O . PHE A 1 209 ? -5.695 -7.41 -10.328 1 98.75 209 PHE A O 1
ATOM 1578 N N . GLY A 1 210 ? -4.383 -9.172 -10.266 1 98.19 210 GLY A N 1
ATOM 1579 C CA . GLY A 1 210 ? -3.426 -8.672 -11.242 1 98.19 210 GLY A CA 1
ATOM 1580 C C . GLY A 1 210 ? -4.059 -8.305 -12.57 1 98.19 210 GLY A C 1
ATOM 1581 O O . GLY A 1 210 ? -3.518 -7.492 -13.32 1 98.19 210 GLY A O 1
ATOM 1582 N N . ASN A 1 211 ? -5.18 -8.906 -12.906 1 97.25 211 ASN A N 1
ATOM 1583 C CA . ASN A 1 211 ? -5.836 -8.609 -14.18 1 97.25 211 ASN A CA 1
ATOM 1584 C C . ASN A 1 211 ? -7.09 -7.766 -13.977 1 97.25 211 ASN A C 1
ATOM 1586 O O . ASN A 1 211 ? -7.891 -7.598 -14.898 1 97.25 211 ASN A O 1
ATOM 1590 N N . ASP A 1 212 ? -7.359 -7.316 -12.812 1 98 212 ASP A N 1
ATOM 1591 C CA . ASP A 1 212 ? -8.398 -6.324 -12.547 1 98 212 ASP A CA 1
ATOM 1592 C C . ASP A 1 212 ? -7.867 -4.906 -12.773 1 98 212 ASP A C 1
ATOM 1594 O O . ASP A 1 212 ? -7.414 -4.25 -11.836 1 98 212 ASP A O 1
ATOM 1598 N N . ILE A 1 213 ? -7.973 -4.426 -13.977 1 97.75 213 ILE A N 1
ATOM 1599 C CA . ILE A 1 213 ? -7.305 -3.207 -14.414 1 97.75 213 ILE A CA 1
ATOM 1600 C C . ILE A 1 213 ? -7.77 -2.029 -13.562 1 97.75 213 ILE A C 1
ATOM 1602 O O . ILE A 1 213 ? -6.957 -1.224 -13.109 1 97.75 213 ILE A O 1
ATOM 1606 N N . VAL A 1 214 ? -9.055 -1.887 -13.266 1 97.69 214 VAL A N 1
ATOM 1607 C CA . VAL A 1 214 ? -9.594 -0.778 -12.484 1 97.69 214 VAL A CA 1
ATOM 1608 C C . VAL A 1 214 ? -9.016 -0.807 -11.078 1 97.69 214 VAL A C 1
ATOM 1610 O O . VAL A 1 214 ? -8.516 0.207 -10.586 1 97.69 214 VAL A O 1
ATOM 1613 N N . PHE A 1 215 ? -9.047 -1.954 -10.484 1 98.5 215 PHE A N 1
ATOM 1614 C CA . PHE A 1 215 ? -8.602 -2.072 -9.102 1 98.5 215 PHE A CA 1
ATOM 1615 C C . PHE A 1 215 ? -7.098 -1.841 -8.992 1 98.5 215 PHE A C 1
ATOM 1617 O O . PHE A 1 215 ? -6.641 -1.077 -8.141 1 98.5 215 PHE A O 1
ATOM 1624 N N . ARG A 1 216 ? -6.316 -2.529 -9.891 1 98.38 216 ARG A N 1
ATOM 1625 C CA . ARG A 1 216 ? -4.867 -2.43 -9.758 1 98.38 216 ARG A CA 1
ATOM 1626 C C . ARG A 1 216 ? -4.383 -1.019 -10.078 1 98.38 216 ARG A C 1
ATOM 1628 O O . ARG A 1 216 ? -3.41 -0.543 -9.484 1 98.38 216 ARG A O 1
ATOM 1635 N N . THR A 1 217 ? -5.082 -0.257 -10.992 1 97.94 217 THR A N 1
ATOM 1636 C CA . THR A 1 217 ? -4.695 1.104 -11.344 1 97.94 217 THR A CA 1
ATOM 1637 C C . THR A 1 217 ? -4.93 2.055 -10.172 1 97.94 217 THR A C 1
ATOM 1639 O O . THR A 1 217 ? -4.176 3.012 -9.984 1 97.94 217 THR A O 1
ATOM 1642 N N . MET A 1 218 ? -5.93 1.765 -9.367 1 98.06 218 MET A N 1
ATOM 1643 C CA . MET A 1 218 ? -6.207 2.586 -8.188 1 98.06 218 MET A CA 1
ATOM 1644 C C . MET A 1 218 ? -5.105 2.428 -7.145 1 98.06 218 MET A C 1
ATOM 1646 O O . MET A 1 218 ? -4.844 3.348 -6.367 1 98.06 218 MET A O 1
ATOM 1650 N N . GLN A 1 219 ? -4.441 1.271 -7.16 1 98.12 219 GLN A N 1
ATOM 1651 C CA . GLN A 1 219 ? -3.342 1.033 -6.23 1 98.12 219 GLN A CA 1
ATOM 1652 C C . GLN A 1 219 ? -2.039 1.63 -6.754 1 98.12 219 GLN A C 1
ATOM 1654 O O . GLN A 1 219 ? -1.26 2.203 -5.988 1 98.12 219 GLN A O 1
ATOM 1659 N N . ASP A 1 220 ? -1.772 1.463 -7.996 1 96.38 220 ASP A N 1
ATOM 1660 C CA . ASP A 1 220 ? -0.631 1.993 -8.734 1 96.38 220 ASP A CA 1
ATOM 1661 C C . ASP A 1 220 ? -1.068 2.578 -10.078 1 96.38 220 ASP A C 1
ATOM 1663 O O . ASP A 1 220 ? -1.282 1.84 -11.039 1 96.38 220 ASP A O 1
ATOM 1667 N N . PRO A 1 221 ? -1.139 3.881 -10.148 1 95.88 221 PRO A N 1
ATOM 1668 C CA . PRO A 1 221 ? -1.715 4.535 -11.32 1 95.88 221 PRO A CA 1
ATOM 1669 C C . PRO A 1 221 ? -0.899 4.297 -12.594 1 95.88 221 PRO A C 1
ATOM 1671 O O . PRO A 1 221 ? -1.36 4.602 -13.695 1 95.88 221 PRO A O 1
ATOM 1674 N N . GLN A 1 222 ? 0.268 3.727 -12.5 1 92.31 222 GLN A N 1
ATOM 1675 C CA . GLN A 1 222 ? 1.073 3.393 -13.672 1 92.31 222 GLN A CA 1
ATOM 1676 C C . GLN A 1 222 ? 0.602 2.088 -14.305 1 92.31 222 GLN A C 1
ATOM 1678 O O . GLN A 1 222 ? 0.943 1.792 -15.453 1 92.31 222 GLN A O 1
ATOM 1683 N N . LEU A 1 223 ? -0.11 1.282 -13.555 1 95.94 223 LEU A N 1
ATOM 1684 C CA . LEU A 1 223 ? -0.482 -0.05 -14.023 1 95.94 223 LEU A CA 1
ATOM 1685 C C . LEU A 1 223 ? -1.829 -0.02 -14.734 1 95.94 223 LEU A C 1
ATOM 1687 O O . LEU A 1 223 ? -2.752 -0.748 -14.359 1 95.94 223 LEU A O 1
ATOM 1691 N N . VAL A 1 224 ? -1.856 0.797 -15.836 1 94.88 224 VAL A N 1
ATOM 1692 C CA . VAL A 1 224 ? -3.039 0.953 -16.672 1 94.88 224 VAL A CA 1
ATOM 1693 C C . VAL A 1 224 ? -3.135 -0.218 -17.656 1 94.88 224 VAL A C 1
ATOM 1695 O O . VAL A 1 224 ? -2.363 -1.176 -17.562 1 94.88 224 VAL A O 1
ATOM 1698 N N . GLU A 1 225 ? -4.078 -0.178 -18.516 1 93.06 225 GLU A N 1
ATOM 1699 C CA . GLU A 1 225 ? -4.398 -1.273 -19.438 1 93.06 225 GLU A CA 1
ATOM 1700 C C . GLU A 1 225 ? -3.213 -1.599 -20.344 1 93.06 225 GLU A C 1
ATOM 1702 O O . GLU A 1 225 ? -3.014 -2.754 -20.719 1 93.06 225 GLU A O 1
ATOM 1707 N N . ASP A 1 226 ? -2.355 -0.638 -20.578 1 90.44 226 ASP A N 1
ATOM 1708 C CA . ASP A 1 226 ? -1.241 -0.808 -21.5 1 90.44 226 ASP A CA 1
ATOM 1709 C C . ASP A 1 226 ? -0.113 -1.614 -20.859 1 90.44 226 ASP A C 1
ATOM 1711 O O . ASP A 1 226 ? 0.79 -2.088 -21.562 1 90.44 226 ASP A O 1
ATOM 1715 N N . ILE A 1 227 ? -0.145 -1.723 -19.625 1 91.56 227 ILE A N 1
ATOM 1716 C CA . ILE A 1 227 ? 0.797 -2.609 -18.938 1 91.56 227 ILE A CA 1
ATOM 1717 C C . ILE A 1 227 ? 0.208 -4.016 -18.859 1 91.56 227 ILE A C 1
ATOM 1719 O O . ILE A 1 227 ? -0.728 -4.258 -18.094 1 91.56 227 ILE A O 1
ATOM 1723 N N . ALA A 1 228 ? 0.783 -4.953 -19.562 1 95.19 228 ALA A N 1
ATOM 1724 C CA . ALA A 1 228 ? 0.243 -6.305 -19.688 1 95.19 228 ALA A CA 1
ATOM 1725 C C . ALA A 1 228 ? 0.407 -7.078 -18.375 1 95.19 228 ALA A C 1
ATOM 1727 O O . ALA A 1 228 ? 1.094 -6.621 -17.469 1 95.19 228 ALA A O 1
ATOM 1728 N N . SER A 1 229 ? -0.273 -8.203 -18.281 1 96.75 229 SER A N 1
ATOM 1729 C CA . SER A 1 229 ? -0.228 -9.086 -17.125 1 96.75 229 SER A CA 1
ATOM 1730 C C . SER A 1 229 ? 0.094 -10.523 -17.547 1 96.75 229 SER A C 1
ATOM 1732 O O . SER A 1 229 ? -0.266 -10.953 -18.641 1 96.75 229 SER A O 1
ATOM 1734 N N . THR A 1 230 ? 0.792 -11.18 -16.641 1 96.38 230 THR A N 1
ATOM 1735 C CA . THR A 1 230 ? 1.025 -12.609 -16.859 1 96.38 230 THR A CA 1
ATOM 1736 C C . THR A 1 230 ? -0.099 -13.438 -16.25 1 96.38 230 THR A C 1
ATOM 1738 O O . THR A 1 230 ? -0.121 -14.664 -16.391 1 96.38 230 THR A O 1
ATOM 1741 N N . ASN A 1 231 ? -1.041 -12.852 -15.578 1 97.31 231 ASN A N 1
ATOM 1742 C CA . ASN A 1 231 ? -2.133 -13.555 -14.914 1 97.31 231 ASN A CA 1
ATOM 1743 C C . ASN A 1 231 ? -3.205 -13.992 -15.914 1 97.31 231 ASN A C 1
ATOM 1745 O O . ASN A 1 231 ? -3.367 -13.375 -16.969 1 97.31 231 ASN A O 1
ATOM 1749 N N . HIS A 1 232 ? -3.889 -15.07 -15.586 1 95.88 232 HIS A N 1
ATOM 1750 C CA . HIS A 1 232 ? -5.07 -15.43 -16.359 1 95.88 232 HIS A CA 1
ATOM 1751 C C . HIS A 1 232 ? -6.156 -14.367 -16.234 1 95.88 232 HIS A C 1
ATOM 1753 O O . HIS A 1 232 ? -6.129 -13.555 -15.305 1 95.88 232 HIS A O 1
ATOM 1759 N N . LYS A 1 233 ? -7.113 -14.438 -17.047 1 94.5 233 LYS A N 1
ATOM 1760 C CA . LYS A 1 233 ? -8.117 -13.383 -17.156 1 94.5 233 LYS A CA 1
ATOM 1761 C C . LYS A 1 233 ? -9.008 -13.344 -15.922 1 94.5 233 LYS A C 1
ATOM 1763 O O . LYS A 1 233 ? -9.617 -12.312 -15.617 1 94.5 233 LYS A O 1
ATOM 1768 N N . GLY A 1 234 ? -9.086 -14.414 -15.188 1 96.06 234 GLY A N 1
ATOM 1769 C CA . GLY A 1 234 ? -9.953 -14.5 -14.023 1 96.06 234 GLY A CA 1
ATOM 1770 C C . GLY A 1 234 ? -9.32 -13.93 -12.766 1 96.06 234 GLY A C 1
ATOM 1771 O O . GLY A 1 234 ? -9.961 -13.867 -11.711 1 96.06 234 GLY A O 1
ATOM 1772 N N . ALA A 1 235 ? -8.078 -13.445 -12.828 1 97.81 235 ALA A N 1
ATOM 1773 C CA . ALA A 1 235 ? -7.395 -12.898 -11.656 1 97.81 235 ALA A CA 1
ATOM 1774 C C . ALA A 1 235 ? -7.902 -11.492 -11.336 1 97.81 235 ALA A C 1
ATOM 1776 O O . ALA A 1 235 ? -7.176 -10.516 -11.508 1 97.81 235 ALA A O 1
ATOM 1777 N N . THR A 1 236 ? -9.125 -11.414 -10.844 1 97.94 236 THR A N 1
ATOM 1778 C CA . THR A 1 236 ? -9.789 -10.148 -10.531 1 97.94 236 THR A CA 1
ATOM 1779 C C . THR A 1 236 ? -10.102 -10.062 -9.047 1 97.94 236 THR A C 1
ATOM 1781 O O . THR A 1 236 ? -9.938 -11.039 -8.305 1 97.94 236 THR A O 1
ATOM 1784 N N . ALA A 1 237 ? -10.602 -8.953 -8.578 1 98.25 237 ALA A N 1
ATOM 1785 C CA . ALA A 1 237 ? -10.672 -8.633 -7.156 1 98.25 237 ALA A CA 1
ATOM 1786 C C . ALA A 1 237 ? -11.992 -9.117 -6.555 1 98.25 237 ALA A C 1
ATOM 1788 O O . ALA A 1 237 ? -12.359 -8.711 -5.449 1 98.25 237 ALA A O 1
ATOM 1789 N N . ASP A 1 238 ? -12.703 -10.031 -7.164 1 97.12 238 ASP A N 1
ATOM 1790 C CA . ASP A 1 238 ? -14.031 -10.43 -6.727 1 97.12 238 ASP A CA 1
ATOM 1791 C C . ASP A 1 238 ? -14 -10.984 -5.305 1 97.12 238 ASP A C 1
ATOM 1793 O O . ASP A 1 238 ? -14.781 -10.562 -4.449 1 97.12 238 ASP A O 1
ATOM 1797 N N . GLY A 1 239 ? -13.133 -11.953 -5.094 1 98.31 239 GLY A N 1
ATOM 1798 C CA . GLY A 1 239 ? -13.031 -12.516 -3.76 1 98.31 239 GLY A CA 1
ATOM 1799 C C . GLY A 1 239 ? -12.617 -11.5 -2.711 1 98.31 239 GLY A C 1
ATOM 1800 O O . GLY A 1 239 ? -13.141 -11.508 -1.597 1 98.31 239 GLY A O 1
ATOM 1801 N N . LEU A 1 240 ? -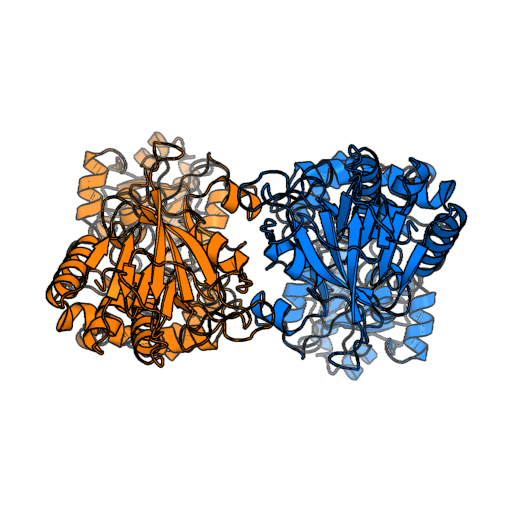11.664 -10.648 -3.076 1 98.5 240 LEU A N 1
ATOM 1802 C CA . LEU A 1 240 ? -11.211 -9.578 -2.193 1 98.5 240 LEU A CA 1
ATOM 1803 C C . LEU A 1 240 ? -12.359 -8.648 -1.829 1 98.5 240 LEU A C 1
ATOM 1805 O O . LEU A 1 240 ? -12.547 -8.312 -0.656 1 98.5 240 LEU A O 1
ATOM 1809 N N . ARG A 1 241 ? -13.164 -8.289 -2.816 1 97.69 241 ARG A N 1
ATOM 1810 C CA . ARG A 1 241 ? -14.312 -7.406 -2.605 1 97.69 241 ARG A CA 1
ATOM 1811 C C . ARG A 1 241 ? -15.305 -8.023 -1.627 1 97.69 241 ARG A C 1
ATOM 1813 O O . ARG A 1 241 ? -15.812 -7.336 -0.738 1 97.69 241 ARG A O 1
ATOM 1820 N N . ALA A 1 242 ? -15.586 -9.266 -1.827 1 97.31 242 ALA A N 1
ATOM 1821 C CA . ALA A 1 242 ? -16.516 -9.969 -0.947 1 97.31 242 ALA A CA 1
ATOM 1822 C C . ALA A 1 242 ? -16.016 -9.977 0.493 1 97.31 242 ALA A C 1
ATOM 1824 O O . ALA A 1 242 ? -16.781 -9.719 1.427 1 97.31 242 ALA A O 1
ATOM 1825 N N . ALA A 1 243 ? -14.727 -10.203 0.665 1 98.31 243 ALA A N 1
ATOM 1826 C CA . ALA A 1 243 ? -14.148 -10.281 2.002 1 98.31 243 ALA A CA 1
ATOM 1827 C C . ALA A 1 243 ? -14.125 -8.914 2.672 1 98.31 243 ALA A C 1
ATOM 1829 O O . ALA A 1 243 ? -14.445 -8.789 3.857 1 98.31 243 ALA A O 1
ATOM 1830 N N . LEU A 1 244 ? -13.75 -7.895 1.917 1 97.31 244 LEU A N 1
ATOM 1831 C CA . LEU A 1 244 ? -13.766 -6.535 2.449 1 97.31 244 LEU A CA 1
ATOM 1832 C C . LEU A 1 244 ? -15.164 -6.137 2.896 1 97.31 244 LEU A C 1
ATOM 1834 O O . LEU A 1 244 ? -15.328 -5.438 3.898 1 97.31 244 LEU A O 1
ATOM 1838 N N . GLY A 1 245 ? -16.125 -6.613 2.221 1 94.38 245 GLY A N 1
ATOM 1839 C CA . GLY A 1 245 ? -17.516 -6.281 2.494 1 94.38 245 GLY A CA 1
ATOM 1840 C C . GLY A 1 245 ? -17.984 -6.742 3.861 1 94.38 245 GLY A C 1
ATOM 1841 O O . GLY A 1 245 ? -18.938 -6.191 4.418 1 94.38 245 GLY A O 1
ATOM 1842 N N . ILE A 1 246 ? -17.297 -7.723 4.391 1 94.81 246 ILE A N 1
ATOM 1843 C CA . ILE A 1 246 ? -17.719 -8.211 5.703 1 94.81 246 ILE A CA 1
ATOM 1844 C C . ILE A 1 246 ? -16.672 -7.801 6.75 1 94.81 246 ILE A C 1
ATOM 1846 O O . ILE A 1 246 ? -16.656 -8.352 7.855 1 94.81 246 ILE A O 1
ATOM 1850 N N . GLY A 1 247 ? -15.789 -6.914 6.371 1 96.06 247 GLY A N 1
ATOM 1851 C CA . GLY A 1 247 ? -14.922 -6.277 7.348 1 96.06 247 GLY A CA 1
ATOM 1852 C C . GLY A 1 247 ? -13.547 -6.906 7.422 1 96.06 247 GLY A C 1
ATOM 1853 O O . GLY A 1 247 ? -12.797 -6.672 8.375 1 96.06 247 GLY A O 1
ATOM 1854 N N . ALA A 1 248 ? -13.156 -7.723 6.449 1 98.44 248 ALA A N 1
ATOM 1855 C CA . ALA A 1 248 ? -11.82 -8.305 6.457 1 98.44 248 ALA A CA 1
ATOM 1856 C C . ALA A 1 248 ? -10.75 -7.219 6.348 1 98.44 248 ALA A C 1
ATOM 1858 O O . ALA A 1 248 ? -10.938 -6.219 5.652 1 98.44 248 ALA A O 1
ATOM 1859 N N . MET A 1 249 ? -9.609 -7.426 6.984 1 98.62 249 MET A N 1
ATOM 1860 C CA . MET A 1 249 ? -8.477 -6.504 7.004 1 98.62 249 MET A CA 1
ATOM 1861 C C . MET A 1 249 ? -7.773 -6.473 5.648 1 98.62 249 MET A C 1
ATOM 1863 O O . MET A 1 249 ? -7.227 -7.48 5.203 1 98.62 249 MET A O 1
ATOM 1867 N N . PRO A 1 250 ? -7.875 -5.32 4.922 1 98.75 250 PRO A N 1
ATOM 1868 C CA . PRO A 1 250 ? -6.984 -5.203 3.766 1 98.75 250 PRO A CA 1
ATOM 1869 C C . PRO A 1 250 ? -5.512 -5.086 4.164 1 98.75 250 PRO A C 1
ATOM 1871 O O . PRO A 1 250 ? -5.18 -4.367 5.105 1 98.75 250 PRO A O 1
ATOM 1874 N N . VAL A 1 251 ? -4.699 -5.797 3.521 1 98.75 251 VAL A N 1
ATOM 1875 C CA . VAL A 1 251 ? -3.275 -5.773 3.836 1 98.75 251 VAL A CA 1
ATOM 1876 C C . VAL A 1 251 ? -2.469 -5.535 2.562 1 98.75 251 VAL A C 1
ATOM 1878 O O . VAL A 1 251 ? -2.52 -6.336 1.626 1 98.75 251 VAL A O 1
ATOM 1881 N N . GLN A 1 252 ? -1.797 -4.402 2.428 1 98.5 252 GLN A N 1
ATOM 1882 C CA . GLN A 1 252 ? -0.691 -4.117 1.52 1 98.5 252 GLN A CA 1
ATOM 1883 C C . GLN A 1 252 ? -1.127 -4.258 0.063 1 98.5 252 GLN A C 1
ATOM 1885 O O . GLN A 1 252 ? -0.383 -4.793 -0.763 1 98.5 252 GLN A O 1
ATOM 1890 N N . LEU A 1 253 ? -2.273 -3.768 -0.245 1 98.69 253 LEU A N 1
ATOM 1891 C CA . LEU A 1 253 ? -2.871 -3.912 -1.567 1 98.69 253 LEU A CA 1
ATOM 1892 C C . LEU A 1 253 ? -2.08 -3.127 -2.609 1 98.69 253 LEU A C 1
ATOM 1894 O O . LEU A 1 253 ? -2.098 -3.469 -3.795 1 98.69 253 LEU A O 1
ATOM 1898 N N . ALA A 1 254 ? -1.31 -2.182 -2.166 1 97.75 254 ALA A N 1
ATOM 1899 C CA . ALA A 1 254 ? -0.611 -1.296 -3.094 1 97.75 254 ALA A CA 1
ATOM 1900 C C . ALA A 1 254 ? 0.692 -1.925 -3.578 1 97.75 254 ALA A C 1
ATOM 1902 O O . ALA A 1 254 ? 1.302 -1.445 -4.535 1 97.75 254 ALA A O 1
ATOM 1903 N N . HIS A 1 255 ? 1.094 -2.963 -2.986 1 97.25 255 HIS A N 1
ATOM 1904 C CA . HIS A 1 255 ? 2.305 -3.648 -3.42 1 97.25 255 HIS A CA 1
ATOM 1905 C C . HIS A 1 255 ? 1.999 -4.676 -4.504 1 97.25 255 HIS A C 1
ATOM 1907 O O . HIS A 1 255 ? 1.504 -5.766 -4.211 1 97.25 255 HIS A O 1
ATOM 1913 N N . ILE A 1 256 ? 2.312 -4.316 -5.75 1 97.75 256 ILE A N 1
ATOM 1914 C CA . ILE A 1 256 ? 2.092 -5.16 -6.918 1 97.75 256 ILE A CA 1
ATOM 1915 C C . ILE A 1 256 ? 3.422 -5.445 -7.609 1 97.75 256 ILE A C 1
ATOM 1917 O O . ILE A 1 256 ? 4.164 -4.516 -7.949 1 97.75 256 ILE A O 1
ATOM 1921 N N . GLN A 1 257 ? 3.699 -6.637 -7.777 1 97.5 257 GLN A N 1
ATOM 1922 C CA . GLN A 1 257 ? 4.969 -7.035 -8.375 1 97.5 257 GLN A CA 1
ATOM 1923 C C . GLN A 1 257 ? 4.836 -7.219 -9.883 1 97.5 257 GLN A C 1
ATOM 1925 O O . GLN A 1 257 ? 3.881 -7.844 -10.352 1 97.5 257 GLN A O 1
ATOM 1930 N N . LEU A 1 258 ? 5.773 -6.676 -10.562 1 97.25 258 LEU A N 1
ATOM 1931 C CA . LEU A 1 258 ? 5.938 -6.945 -11.984 1 97.25 258 LEU A CA 1
ATOM 1932 C C . LEU A 1 258 ? 7.078 -7.934 -12.219 1 97.25 258 LEU A C 1
ATOM 1934 O O . LEU A 1 258 ? 7.988 -8.047 -11.398 1 97.25 258 LEU A O 1
ATOM 1938 N N . GLY A 1 259 ? 6.926 -8.656 -13.25 1 96.12 259 GLY A N 1
ATOM 1939 C CA . GLY A 1 259 ? 7.988 -9.57 -13.641 1 96.12 259 GLY A CA 1
ATOM 1940 C C . GLY A 1 259 ? 8.977 -8.953 -14.609 1 96.12 259 GLY A C 1
ATOM 1941 O O . GLY A 1 259 ? 8.633 -8.656 -15.758 1 96.12 259 GLY A O 1
ATOM 1942 N N . PRO A 1 260 ? 10.211 -8.758 -14.164 1 95.38 260 PRO A N 1
ATOM 1943 C CA . PRO A 1 260 ? 11.203 -8.125 -15.039 1 95.38 260 PRO A CA 1
ATOM 1944 C C . PRO A 1 260 ? 11.539 -8.992 -16.25 1 95.38 260 PRO A C 1
ATOM 1946 O O . PRO A 1 260 ? 12.172 -8.508 -17.203 1 95.38 260 PRO A O 1
ATOM 1949 N N . TRP A 1 261 ? 11.133 -10.234 -16.234 1 94.75 261 TRP A N 1
ATOM 1950 C CA . TRP A 1 261 ? 11.414 -11.188 -17.297 1 94.75 261 TRP A CA 1
ATOM 1951 C C . TRP A 1 261 ? 10.344 -11.133 -18.375 1 94.75 261 TRP A C 1
ATOM 1953 O O . TRP A 1 261 ? 10.406 -11.867 -19.359 1 94.75 261 TRP A O 1
ATOM 1963 N N . GLY A 1 262 ? 9.352 -10.281 -18.156 1 95.5 262 GLY A N 1
ATOM 1964 C CA . GLY A 1 262 ? 8.312 -10.156 -19.172 1 95.5 262 GLY A CA 1
ATOM 1965 C C . GLY A 1 262 ? 8.852 -9.766 -20.531 1 95.5 262 GLY A C 1
ATOM 1966 O O . GLY A 1 262 ? 9.805 -8.992 -20.625 1 95.5 262 GLY A O 1
ATOM 1967 N N . CYS A 1 263 ? 8.227 -10.359 -21.578 1 96.12 263 CYS A N 1
ATOM 1968 C CA . CYS A 1 263 ? 8.57 -10.062 -22.953 1 96.12 263 CYS A CA 1
ATOM 1969 C C . CYS A 1 263 ? 7.43 -9.344 -23.656 1 96.12 263 CYS A C 1
ATOM 1971 O O . CYS A 1 263 ? 6.316 -9.859 -23.75 1 96.12 263 CYS A O 1
ATOM 1973 N N . PRO A 1 264 ? 7.699 -8.109 -24.109 1 95.44 264 PRO A N 1
ATOM 1974 C CA . PRO A 1 264 ? 6.629 -7.344 -24.75 1 95.44 264 PRO A CA 1
ATOM 1975 C C . PRO A 1 264 ? 6.125 -7.992 -26.047 1 95.44 264 PRO A C 1
ATOM 1977 O O . PRO A 1 264 ? 5.055 -7.637 -26.547 1 95.44 264 PRO A O 1
ATOM 1980 N N . ASP A 1 265 ? 6.828 -9 -26.547 1 94.88 265 ASP A N 1
ATOM 1981 C CA . ASP A 1 265 ? 6.504 -9.617 -27.828 1 94.88 265 ASP A CA 1
ATOM 1982 C C . ASP A 1 265 ? 5.648 -10.867 -27.641 1 94.88 265 ASP A C 1
ATOM 1984 O O . ASP A 1 265 ? 5.348 -11.578 -28.594 1 94.88 265 ASP A O 1
ATOM 1988 N N . GLU A 1 266 ? 5.32 -11.195 -26.484 1 93.12 266 GLU A N 1
ATOM 1989 C CA . GLU A 1 266 ? 4.457 -12.344 -26.219 1 93.12 266 GLU A CA 1
ATOM 1990 C C . GLU A 1 266 ? 3.391 -12 -25.188 1 93.12 266 GLU A C 1
ATOM 1992 O O . GLU A 1 266 ? 3.57 -11.078 -24.375 1 93.12 266 GLU A O 1
ATOM 1997 N N . LYS A 1 267 ? 2.273 -12.711 -25.281 1 89.62 267 LYS A N 1
ATOM 1998 C CA . LYS A 1 267 ? 1.194 -12.539 -24.312 1 89.62 267 LYS A CA 1
ATOM 1999 C C . LYS A 1 267 ? 1.414 -13.406 -23.078 1 89.62 267 LYS A C 1
ATOM 2001 O O . LYS A 1 267 ? 2.002 -14.484 -23.172 1 89.62 267 LYS A O 1
ATOM 2006 N N . GLY A 1 268 ? 0.963 -12.883 -21.938 1 91.5 268 GLY A N 1
ATOM 2007 C CA . GLY A 1 268 ? 1.076 -13.664 -20.719 1 91.5 268 GLY A CA 1
ATOM 2008 C C . GLY A 1 268 ? 2.512 -13.883 -20.281 1 91.5 268 GLY A C 1
ATOM 2009 O O . GLY A 1 268 ? 3.365 -13.016 -20.469 1 91.5 268 GLY A O 1
ATOM 2010 N N . TYR A 1 269 ? 2.785 -14.867 -19.547 1 89.62 269 TYR A N 1
ATOM 2011 C CA . TYR A 1 269 ? 4.129 -15.227 -19.094 1 89.62 269 TYR A CA 1
ATOM 2012 C C . TYR A 1 269 ? 5.008 -15.625 -20.266 1 89.62 269 TYR A C 1
ATOM 2014 O O . TYR A 1 269 ? 5.992 -14.953 -20.578 1 89.62 269 TYR A O 1
ATOM 2022 N N . GLY A 1 270 ? 4.633 -16.625 -21 1 87.38 270 GLY A N 1
ATOM 2023 C CA . GLY A 1 270 ? 5.25 -17 -22.266 1 87.38 270 GLY A CA 1
ATOM 2024 C C . GLY A 1 270 ? 6.555 -17.75 -22.094 1 87.38 270 GLY A C 1
ATOM 2025 O O . GLY A 1 270 ? 7.016 -17.953 -20.969 1 87.38 270 GLY A O 1
ATOM 2026 N N . THR A 1 271 ? 7.168 -18.062 -23.234 1 90.38 271 THR A N 1
ATOM 2027 C CA . THR A 1 271 ? 8.383 -18.875 -23.297 1 90.38 271 THR A CA 1
ATOM 2028 C C . THR A 1 271 ? 9.625 -18 -23.125 1 90.38 271 THR A C 1
ATOM 2030 O O . THR A 1 271 ? 10.609 -18.422 -22.516 1 90.38 271 THR A O 1
ATOM 2033 N N . ALA A 1 272 ? 9.547 -16.844 -23.641 1 92.56 272 ALA A N 1
ATOM 2034 C CA . ALA A 1 272 ? 10.68 -15.93 -23.547 1 92.56 272 ALA A CA 1
ATOM 2035 C C . ALA A 1 272 ? 10.945 -15.539 -22.094 1 92.56 272 ALA A C 1
ATOM 2037 O O . ALA A 1 272 ? 12.102 -15.406 -21.688 1 92.56 272 ALA A O 1
ATOM 2038 N N . ALA A 1 273 ? 9.891 -15.344 -21.359 1 92.25 273 ALA A N 1
ATOM 2039 C CA . ALA A 1 273 ? 10.039 -15.016 -19.938 1 92.25 273 ALA A CA 1
ATOM 2040 C C . ALA A 1 273 ? 10.75 -16.125 -19.188 1 92.25 273 ALA A C 1
ATOM 2042 O O . ALA A 1 273 ? 11.594 -15.867 -18.328 1 92.25 273 ALA A O 1
ATOM 2043 N N . ARG A 1 274 ? 10.352 -17.297 -19.5 1 91.81 274 ARG A N 1
ATOM 2044 C CA . ARG A 1 274 ? 11.016 -18.453 -18.891 1 91.81 274 ARG A CA 1
ATOM 2045 C C . ARG A 1 274 ? 12.492 -18.484 -19.25 1 91.81 274 ARG A C 1
ATOM 2047 O O . ARG A 1 274 ? 13.352 -18.672 -18.391 1 91.81 274 ARG A O 1
ATOM 2054 N N . PHE A 1 275 ? 12.766 -18.297 -20.5 1 94.69 275 PHE A N 1
ATOM 2055 C CA . PHE A 1 275 ? 14.148 -18.281 -20.984 1 94.69 275 PHE A CA 1
ATOM 2056 C C . PHE A 1 275 ? 14.953 -17.203 -20.281 1 94.69 275 PHE A C 1
ATOM 2058 O O . PHE A 1 275 ? 16.109 -17.422 -19.922 1 94.69 275 PHE A O 1
ATOM 2065 N N . ALA A 1 276 ? 14.344 -16.094 -20.094 1 94.81 276 ALA A N 1
ATOM 2066 C CA . ALA A 1 276 ? 15.008 -15 -19.359 1 94.81 276 ALA A CA 1
ATOM 2067 C C . ALA A 1 276 ? 15.367 -15.43 -17.953 1 94.81 276 ALA A C 1
ATOM 2069 O O . ALA A 1 276 ? 16.484 -15.18 -17.484 1 94.81 276 ALA A O 1
ATOM 2070 N N . SER A 1 277 ? 14.492 -16.078 -17.281 1 90.81 277 SER A N 1
ATOM 2071 C CA . SER A 1 277 ? 14.633 -16.422 -15.867 1 90.81 277 SER A CA 1
ATOM 2072 C C . SER A 1 277 ? 15.672 -17.531 -15.68 1 90.81 277 SER A C 1
ATOM 2074 O O . SER A 1 277 ? 16.391 -17.547 -14.68 1 90.81 277 SER A O 1
ATOM 2076 N N . TYR A 1 278 ? 15.742 -18.422 -16.641 1 90.19 278 TYR A N 1
ATOM 2077 C CA . TYR A 1 278 ? 16.5 -19.641 -16.391 1 90.19 278 TYR A CA 1
ATOM 2078 C C . TYR A 1 278 ? 17.828 -19.609 -17.141 1 90.19 278 TYR A C 1
ATOM 2080 O O . TYR A 1 278 ? 18.719 -20.406 -16.859 1 90.19 278 TYR A O 1
ATOM 2088 N N . SER A 1 279 ? 17.953 -18.734 -18.109 1 92.62 279 SER A N 1
ATOM 2089 C CA . SER A 1 279 ? 19.172 -18.688 -18.891 1 92.62 279 SER A CA 1
ATOM 2090 C C . SER A 1 279 ? 19.797 -17.297 -18.875 1 92.62 279 SER A C 1
ATOM 2092 O O . SER A 1 279 ? 20.938 -17.125 -18.453 1 92.62 279 SER A O 1
ATOM 2094 N N . VAL A 1 280 ? 19.062 -16.328 -19.156 1 94.12 280 VAL A N 1
ATOM 2095 C CA . VAL A 1 280 ? 19.609 -14.992 -19.375 1 94.12 280 VAL A CA 1
ATOM 2096 C C . VAL A 1 280 ? 20.062 -14.398 -18.047 1 94.12 280 VAL A C 1
ATOM 2098 O O . VAL A 1 280 ? 21.203 -13.938 -17.922 1 94.12 280 VAL A O 1
ATOM 2101 N N . PHE A 1 281 ? 19.203 -14.414 -17.047 1 90.69 281 PHE A N 1
ATOM 2102 C CA . PHE A 1 281 ? 19.547 -13.781 -15.781 1 90.69 281 PHE A CA 1
ATOM 2103 C C . PHE A 1 281 ? 20.719 -14.516 -15.109 1 90.69 281 PHE A C 1
ATOM 2105 O O . PHE A 1 281 ? 21.656 -13.883 -14.641 1 90.69 281 PHE A O 1
ATOM 2112 N N . PRO A 1 282 ? 20.703 -15.797 -15.172 1 87.38 282 PRO A N 1
ATOM 2113 C CA . PRO A 1 282 ? 21.797 -16.484 -14.484 1 87.38 282 PRO A CA 1
ATOM 2114 C C . PRO A 1 282 ? 23.109 -16.406 -15.258 1 87.38 282 PRO A C 1
ATOM 2116 O O . PRO A 1 282 ? 24.188 -16.438 -14.664 1 87.38 282 PRO A O 1
ATOM 2119 N N . ALA A 1 283 ? 23.047 -16.344 -16.609 1 91.19 283 ALA A N 1
ATOM 2120 C CA . ALA A 1 283 ? 24.281 -16.578 -17.375 1 91.19 283 ALA A CA 1
ATOM 2121 C C . ALA A 1 283 ? 24.531 -15.453 -18.375 1 91.19 283 ALA A C 1
ATOM 2123 O O . ALA A 1 283 ? 25.531 -15.484 -19.094 1 91.19 283 ALA A O 1
ATOM 2124 N N . GLY A 1 284 ? 23.703 -14.5 -18.375 1 94.19 284 GLY A N 1
ATOM 2125 C CA . GLY A 1 284 ? 23.828 -13.438 -19.359 1 94.19 284 GLY A CA 1
ATOM 2126 C C . GLY A 1 284 ? 23.844 -12.047 -18.75 1 94.19 284 GLY A C 1
ATOM 2127 O O . GLY A 1 284 ? 24.234 -11.883 -17.594 1 94.19 284 GLY A O 1
ATOM 2128 N N . ILE A 1 285 ? 23.578 -11.031 -19.656 1 95.94 285 ILE A N 1
ATOM 2129 C CA . ILE A 1 285 ? 23.578 -9.641 -19.219 1 95.94 285 ILE A CA 1
ATOM 2130 C C . ILE A 1 285 ? 22.344 -8.93 -19.766 1 95.94 285 ILE A C 1
ATOM 2132 O O . ILE A 1 285 ? 21.719 -9.398 -20.734 1 95.94 285 ILE A O 1
ATOM 2136 N N . LEU A 1 286 ? 21.953 -7.895 -19.109 1 97.25 286 LEU A N 1
ATOM 2137 C CA . LEU A 1 286 ? 20.922 -6.977 -19.594 1 97.25 286 LEU A CA 1
ATOM 2138 C C . LEU A 1 286 ? 21.531 -5.672 -20.078 1 97.25 286 LEU A C 1
ATOM 2140 O O . LEU A 1 286 ? 22.344 -5.062 -19.375 1 97.25 286 LEU A O 1
ATOM 2144 N N . VAL A 1 287 ? 21.125 -5.285 -21.281 1 98.31 287 VAL A N 1
ATOM 2145 C CA . VAL A 1 287 ? 21.703 -4.102 -21.906 1 98.31 287 VAL A CA 1
ATOM 2146 C C . VAL A 1 287 ? 20.609 -3.137 -22.328 1 98.31 287 VAL A C 1
ATOM 2148 O O . VAL A 1 287 ? 19.547 -3.564 -22.781 1 98.31 287 VAL A O 1
ATOM 2151 N N . ASP A 1 288 ? 20.797 -1.807 -22.125 1 98.56 288 ASP A N 1
ATOM 2152 C CA . ASP A 1 288 ? 19.984 -0.762 -22.734 1 98.56 288 ASP A CA 1
ATOM 2153 C C . ASP A 1 288 ? 20.344 -0.587 -24.219 1 98.56 288 ASP A C 1
ATOM 2155 O O . ASP A 1 288 ? 21.438 -0.101 -24.531 1 98.56 288 ASP A O 1
ATOM 2159 N N . PRO A 1 289 ? 19.469 -0.96 -25.078 1 98 289 PRO A N 1
ATOM 2160 C CA . PRO A 1 289 ? 19.844 -0.896 -26.484 1 98 289 PRO A CA 1
ATOM 2161 C C . PRO A 1 289 ? 20.109 0.53 -26.969 1 98 289 PRO A C 1
ATOM 2163 O O . PRO A 1 289 ? 20.781 0.73 -27.984 1 98 289 PRO A O 1
ATOM 2166 N N . GLU A 1 290 ? 19.609 1.511 -26.297 1 98 290 GLU A N 1
ATOM 2167 C CA . GLU A 1 290 ? 19.828 2.898 -26.688 1 98 290 GLU A CA 1
ATOM 2168 C C . GLU A 1 290 ? 21.266 3.334 -26.391 1 98 290 GLU A C 1
ATOM 2170 O O . GLU A 1 290 ? 21.844 4.137 -27.125 1 98 290 GLU A O 1
ATOM 2175 N N . THR A 1 291 ? 21.844 2.801 -25.359 1 97.88 291 THR A N 1
ATOM 2176 C CA . THR A 1 291 ? 23.156 3.266 -24.938 1 97.88 291 THR A CA 1
ATOM 2177 C C . THR A 1 291 ? 24.219 2.191 -25.188 1 97.88 291 THR A C 1
ATOM 2179 O O . THR A 1 291 ? 25.406 2.488 -25.25 1 97.88 291 THR A O 1
ATOM 2182 N N . GLY A 1 292 ? 23.766 0.924 -25.25 1 98.19 292 GLY A N 1
ATOM 2183 C CA . GLY A 1 292 ? 24.703 -0.191 -25.375 1 98.19 292 GLY A CA 1
ATOM 2184 C C . GLY A 1 292 ? 25.344 -0.581 -24.062 1 98.19 292 GLY A C 1
ATOM 2185 O O . GLY A 1 292 ? 26.281 -1.373 -24.031 1 98.19 292 GLY A O 1
ATOM 2186 N N . GLN A 1 293 ? 24.812 -0.06 -22.938 1 97.88 293 GLN A N 1
ATOM 2187 C CA . GLN A 1 293 ? 25.422 -0.26 -21.641 1 97.88 293 GLN A CA 1
ATOM 2188 C C . GLN A 1 293 ? 24.578 -1.164 -20.75 1 97.88 293 GLN A C 1
ATOM 2190 O O . GLN A 1 293 ? 23.344 -1.153 -20.844 1 97.88 293 GLN A O 1
ATOM 2195 N N . ARG A 1 294 ? 25.234 -1.962 -19.969 1 97.06 294 ARG A N 1
ATOM 2196 C CA . ARG A 1 294 ? 24.562 -2.637 -18.859 1 97.06 294 ARG A CA 1
ATOM 2197 C C . ARG A 1 294 ? 24.031 -1.63 -17.844 1 97.06 294 ARG A C 1
ATOM 2199 O O . ARG A 1 294 ? 24.562 -0.527 -17.719 1 97.06 294 ARG A O 1
ATOM 2206 N N . PHE A 1 295 ? 23 -2.018 -17.109 1 96.31 295 PHE A N 1
ATOM 2207 C CA . PHE A 1 295 ? 22.406 -0.988 -16.281 1 96.31 295 PHE A CA 1
ATOM 2208 C C . PHE A 1 295 ? 21.906 -1.583 -14.969 1 96.31 295 PHE A C 1
ATOM 2210 O O . PHE A 1 295 ? 21.391 -0.861 -14.102 1 96.31 295 PHE A O 1
ATOM 2217 N N . VAL A 1 296 ? 22.016 -2.904 -14.758 1 95.12 296 VAL A N 1
ATOM 2218 C CA . VAL A 1 296 ? 21.453 -3.504 -13.555 1 95.12 296 VAL A CA 1
ATOM 2219 C C . VAL A 1 296 ? 22.141 -4.832 -13.266 1 95.12 296 VAL A C 1
ATOM 2221 O O . VAL A 1 296 ? 22.797 -5.406 -14.141 1 95.12 296 VAL A O 1
ATOM 2224 N N . ASN A 1 297 ? 22.094 -5.234 -12.008 1 92.56 297 ASN A N 1
ATOM 2225 C CA . ASN A 1 297 ? 22.484 -6.578 -11.594 1 92.56 297 ASN A CA 1
ATOM 2226 C C . ASN A 1 297 ? 21.422 -7.609 -11.992 1 92.56 297 ASN A C 1
ATOM 2228 O O . ASN A 1 297 ? 20.344 -7.645 -11.406 1 92.56 297 ASN A O 1
ATOM 2232 N N . GLU A 1 298 ? 21.781 -8.492 -12.906 1 91.62 298 GLU A N 1
ATOM 2233 C CA . GLU A 1 298 ? 20.828 -9.484 -13.398 1 91.62 298 GLU A CA 1
ATOM 2234 C C . GLU A 1 298 ? 20.422 -10.453 -12.297 1 91.62 298 GLU A C 1
ATOM 2236 O O . GLU A 1 298 ? 19.406 -11.141 -12.406 1 91.62 298 GLU A O 1
ATOM 2241 N N . TRP A 1 299 ? 21.125 -10.484 -11.18 1 85.69 299 TRP A N 1
ATOM 2242 C CA . TRP A 1 299 ? 20.844 -11.375 -10.062 1 85.69 299 TRP A CA 1
ATOM 2243 C C . TRP A 1 299 ? 20.062 -10.648 -8.977 1 85.69 299 TRP A C 1
ATOM 2245 O O . TRP A 1 299 ? 19.75 -11.234 -7.93 1 85.69 299 TRP A O 1
ATOM 2255 N N . GLY A 1 300 ? 19.828 -9.445 -9.25 1 86.56 300 GLY A N 1
ATOM 2256 C CA . GLY A 1 300 ? 19 -8.711 -8.297 1 86.56 300 GLY A CA 1
ATOM 2257 C C . GLY A 1 300 ? 17.609 -9.273 -8.148 1 86.56 300 GLY A C 1
ATOM 2258 O O . GLY A 1 300 ? 17.141 -10.039 -9.008 1 86.56 300 GLY A O 1
ATOM 2259 N N . ASP A 1 301 ? 16.938 -8.93 -7.047 1 86.25 301 ASP A N 1
ATOM 2260 C CA . ASP A 1 301 ? 15.562 -9.383 -6.883 1 86.25 301 ASP A CA 1
ATOM 2261 C C . ASP A 1 301 ? 14.648 -8.75 -7.93 1 86.25 301 ASP A C 1
ATOM 2263 O O . ASP A 1 301 ? 15.086 -7.898 -8.703 1 86.25 301 ASP A O 1
ATOM 2267 N N . ARG A 1 302 ? 13.469 -9.148 -7.957 1 91.38 302 ARG A N 1
ATOM 2268 C CA . ARG A 1 302 ? 12.539 -8.773 -9.023 1 91.38 302 ARG A CA 1
ATOM 2269 C C . ARG A 1 302 ? 12.273 -7.27 -9.008 1 91.38 302 ARG A C 1
ATOM 2271 O O . ARG A 1 302 ? 12.141 -6.648 -10.07 1 91.38 302 ARG A O 1
ATOM 2278 N N . LYS A 1 303 ? 12.172 -6.711 -7.84 1 90.69 303 LYS A N 1
ATOM 2279 C CA . LYS A 1 303 ? 11.875 -5.281 -7.77 1 90.69 303 LYS A CA 1
ATOM 2280 C C . LYS A 1 303 ? 13.039 -4.457 -8.312 1 90.69 303 LYS A C 1
ATOM 2282 O O . LYS A 1 303 ? 12.828 -3.496 -9.062 1 90.69 303 LYS A O 1
ATOM 2287 N N . VAL A 1 304 ? 14.25 -4.781 -7.996 1 89 304 VAL A N 1
ATOM 2288 C CA . VAL A 1 304 ? 15.438 -4.09 -8.469 1 89 304 VAL A CA 1
ATOM 2289 C C . VAL A 1 304 ? 15.484 -4.129 -10 1 89 304 VAL A C 1
ATOM 2291 O O . VAL A 1 304 ? 15.672 -3.094 -10.648 1 89 304 VAL A O 1
ATOM 2294 N N . ARG A 1 305 ? 15.289 -5.25 -10.547 1 93.38 305 ARG A N 1
ATOM 2295 C CA . ARG A 1 305 ? 15.359 -5.406 -12 1 93.38 305 ARG A CA 1
ATOM 2296 C C . ARG A 1 305 ? 14.195 -4.688 -12.68 1 93.38 305 ARG A C 1
ATOM 2298 O O . ARG A 1 305 ? 14.383 -4.02 -13.695 1 93.38 305 ARG A O 1
ATOM 2305 N N . THR A 1 306 ? 13.039 -4.816 -12.086 1 94.94 306 THR A N 1
ATOM 2306 C CA . THR A 1 306 ? 11.859 -4.168 -12.641 1 94.94 306 THR A CA 1
ATOM 2307 C C . THR A 1 306 ? 12.031 -2.65 -12.656 1 94.94 306 THR A C 1
ATOM 2309 O O . THR A 1 306 ? 11.812 -2.008 -13.688 1 94.94 306 THR A O 1
ATOM 2312 N N . ASP A 1 307 ? 12.422 -2.117 -11.523 1 90.38 307 ASP A N 1
ATOM 2313 C CA . ASP A 1 307 ? 12.586 -0.67 -11.422 1 90.38 307 ASP A CA 1
ATOM 2314 C C . ASP A 1 307 ? 13.633 -0.173 -12.422 1 90.38 307 ASP A C 1
ATOM 2316 O O . ASP A 1 307 ? 13.453 0.872 -13.047 1 90.38 307 ASP A O 1
ATOM 2320 N N . ALA A 1 308 ? 14.672 -0.875 -12.609 1 94.06 308 ALA A N 1
ATOM 2321 C CA . ALA A 1 308 ? 15.742 -0.497 -13.531 1 94.06 308 ALA A CA 1
ATOM 2322 C C . ALA A 1 308 ? 15.25 -0.507 -14.977 1 94.06 308 ALA A C 1
ATOM 2324 O O . ALA A 1 308 ? 15.539 0.416 -15.742 1 94.06 308 ALA A O 1
ATOM 2325 N N . ILE A 1 309 ? 14.523 -1.546 -15.359 1 96.19 309 ILE A N 1
ATOM 2326 C CA . ILE A 1 309 ? 14.031 -1.657 -16.734 1 96.19 309 ILE A CA 1
ATOM 2327 C C . ILE A 1 309 ? 13.016 -0.551 -17.016 1 96.19 309 ILE A C 1
ATOM 2329 O O . ILE A 1 309 ? 13.078 0.109 -18.047 1 96.19 309 ILE A O 1
ATOM 2333 N N . LEU A 1 310 ? 12.117 -0.327 -16.062 1 92.06 310 LEU A N 1
ATOM 2334 C CA . LEU A 1 310 ? 11.109 0.711 -16.25 1 92.06 310 LEU A CA 1
ATOM 2335 C C . LEU A 1 310 ? 11.758 2.086 -16.359 1 92.06 310 LEU A C 1
ATOM 2337 O O . LEU A 1 310 ? 11.258 2.953 -17.078 1 92.06 310 LEU A O 1
ATOM 2341 N N . ALA A 1 311 ? 12.789 2.303 -15.648 1 90.88 311 ALA A N 1
ATOM 2342 C CA . ALA A 1 311 ? 13.484 3.586 -15.648 1 90.88 311 ALA A CA 1
ATOM 2343 C C . ALA A 1 311 ? 14.055 3.898 -17.031 1 90.88 311 ALA A C 1
ATOM 2345 O O . ALA A 1 311 ? 14.266 5.062 -17.375 1 90.88 311 ALA A O 1
ATOM 2346 N N . LEU A 1 312 ? 14.328 2.867 -17.844 1 94.44 312 LEU A N 1
ATOM 2347 C CA . LEU A 1 312 ? 14.812 3.086 -19.203 1 94.44 312 LEU A CA 1
ATOM 2348 C C . LEU A 1 312 ? 13.75 3.771 -20.062 1 94.44 312 LEU A C 1
ATOM 2350 O O . LEU A 1 312 ? 14.078 4.5 -21 1 94.44 312 LEU A O 1
ATOM 2354 N N . GLY A 1 313 ? 12.484 3.424 -19.766 1 92.75 313 GLY A N 1
ATOM 2355 C CA . GLY A 1 313 ? 11.383 3.984 -20.531 1 92.75 313 GLY A CA 1
ATOM 2356 C C . GLY A 1 313 ? 11.078 3.207 -21.797 1 92.75 313 GLY A C 1
ATOM 2357 O O . GLY A 1 313 ? 10.188 3.576 -22.562 1 92.75 313 GLY A O 1
ATOM 2358 N N . HIS A 1 314 ? 11.859 2.188 -22.062 1 95.88 314 HIS A N 1
ATOM 2359 C CA . HIS A 1 314 ? 11.695 1.288 -23.203 1 95.88 314 HIS A CA 1
ATOM 2360 C C . HIS A 1 314 ? 12.211 -0.11 -22.875 1 95.88 314 HIS A C 1
ATOM 2362 O O . HIS A 1 314 ? 12.867 -0.315 -21.844 1 95.88 314 HIS A O 1
ATOM 2368 N N . PRO A 1 315 ? 11.953 -1.144 -23.672 1 97.19 315 PRO A N 1
ATOM 2369 C CA . PRO A 1 315 ? 12.383 -2.512 -23.375 1 97.19 315 PRO A CA 1
ATOM 2370 C C . PRO A 1 315 ? 13.898 -2.65 -23.312 1 97.19 315 PRO A C 1
ATOM 2372 O O . PRO A 1 315 ? 14.609 -2.033 -24.109 1 97.19 315 PRO A O 1
ATOM 2375 N N . ALA A 1 316 ? 14.328 -3.441 -22.391 1 98.31 316 ALA A N 1
ATOM 2376 C CA . ALA A 1 316 ? 15.734 -3.83 -22.297 1 98.31 316 ALA A CA 1
ATOM 2377 C C . ALA A 1 316 ? 16.031 -5.043 -23.172 1 98.31 316 ALA A C 1
ATOM 2379 O O . ALA A 1 316 ? 15.102 -5.684 -23.688 1 98.31 316 ALA A O 1
ATOM 2380 N N . LEU A 1 317 ? 17.297 -5.301 -23.344 1 98.5 317 LEU A N 1
ATOM 2381 C CA . LEU A 1 317 ? 17.719 -6.449 -24.125 1 98.5 317 LEU A CA 1
ATOM 2382 C C . LEU A 1 317 ? 18.484 -7.449 -23.266 1 98.5 317 LEU A C 1
ATOM 2384 O O . LEU A 1 317 ? 19.484 -7.102 -22.641 1 98.5 317 LEU A O 1
ATOM 2388 N N . GLY A 1 318 ? 17.953 -8.664 -23.203 1 98.12 318 GLY A N 1
ATOM 2389 C CA . GLY A 1 318 ? 18.719 -9.75 -22.609 1 98.12 318 GLY A CA 1
ATOM 2390 C C . GLY A 1 318 ? 19.609 -10.461 -23.609 1 98.12 318 GLY A C 1
ATOM 2391 O O . GLY A 1 318 ? 19.203 -10.695 -24.75 1 98.12 318 GLY A O 1
ATOM 2392 N N . ILE A 1 319 ? 20.844 -10.781 -23.172 1 98.12 319 ILE A N 1
ATOM 2393 C CA . ILE A 1 319 ? 21.812 -11.422 -24.062 1 98.12 319 ILE A CA 1
ATOM 2394 C C . ILE A 1 319 ? 22.484 -12.586 -23.328 1 98.12 319 ILE A C 1
ATOM 2396 O O . ILE A 1 319 ? 22.906 -12.445 -22.172 1 98.12 319 ILE A O 1
ATOM 2400 N N . VAL A 1 320 ? 22.547 -13.695 -23.953 1 97.56 320 VAL A N 1
ATOM 2401 C CA . VAL A 1 320 ? 23.266 -14.844 -23.422 1 97.56 320 VAL A CA 1
ATOM 2402 C C . VAL A 1 320 ? 23.953 -15.602 -24.562 1 97.56 320 VAL A C 1
ATOM 2404 O O . VAL A 1 320 ? 23.531 -15.5 -25.719 1 97.56 320 VAL A O 1
ATOM 2407 N N . ASP A 1 321 ? 25.062 -16.25 -24.281 1 97.44 321 ASP A N 1
ATOM 2408 C CA . ASP A 1 321 ? 25.734 -17.031 -25.312 1 97.44 321 ASP A CA 1
ATOM 2409 C C . ASP A 1 321 ? 25.234 -18.484 -25.328 1 97.44 321 ASP A C 1
ATOM 2411 O O . ASP A 1 321 ? 24.266 -18.812 -24.625 1 97.44 321 ASP A O 1
ATOM 2415 N N . ASP A 1 322 ? 25.797 -19.281 -26.125 1 97 322 ASP A N 1
ATOM 2416 C CA . ASP A 1 322 ? 25.312 -20.641 -26.328 1 97 322 ASP A CA 1
ATOM 2417 C C . ASP A 1 322 ? 25.438 -21.469 -25.047 1 97 322 ASP A C 1
ATOM 2419 O O . ASP A 1 322 ? 24.578 -22.281 -24.734 1 97 322 ASP A O 1
ATOM 2423 N N . GLN A 1 323 ? 26.516 -21.266 -24.359 1 95.06 323 GLN A N 1
ATOM 2424 C CA . GLN A 1 323 ? 26.719 -22 -23.109 1 95.06 323 GLN A CA 1
ATOM 2425 C C . GLN A 1 323 ? 25.609 -21.703 -22.109 1 95.06 323 GLN A C 1
ATOM 2427 O O . GLN A 1 323 ? 25.031 -22.609 -21.516 1 95.06 323 GLN A O 1
ATOM 2432 N N . GLY A 1 324 ? 25.344 -20.453 -21.984 1 94.06 324 GLY A N 1
ATOM 2433 C CA . GLY A 1 324 ? 24.297 -20.062 -21.062 1 94.06 324 GLY A CA 1
ATOM 2434 C C . GLY A 1 324 ? 22.906 -20.484 -21.531 1 94.06 324 GLY A C 1
ATOM 2435 O O . GLY A 1 324 ? 22.047 -20.844 -20.719 1 94.06 324 GLY A O 1
ATOM 2436 N N . ALA A 1 325 ? 22.703 -20.453 -22.766 1 95.88 325 ALA A N 1
ATOM 2437 C CA . ALA A 1 325 ? 21.391 -20.766 -23.344 1 95.88 325 ALA A CA 1
ATOM 2438 C C . ALA A 1 325 ? 21.031 -22.234 -23.109 1 95.88 325 ALA A C 1
ATOM 2440 O O . ALA A 1 325 ? 19.844 -22.578 -23.109 1 95.88 325 ALA A O 1
ATOM 2441 N N . GLN A 1 326 ? 22 -23.062 -22.859 1 93.56 326 GLN A N 1
ATOM 2442 C CA . GLN A 1 326 ? 21.766 -24.5 -22.703 1 93.56 326 GLN A CA 1
ATOM 2443 C C . GLN A 1 326 ? 21.125 -24.812 -21.359 1 93.56 326 GLN A C 1
ATOM 2445 O O . GLN A 1 326 ? 20.641 -25.922 -21.141 1 93.56 326 GLN A O 1
ATOM 2450 N N . LEU A 1 327 ? 21.047 -23.844 -20.531 1 89.5 327 LEU A N 1
ATOM 2451 C CA . LEU A 1 327 ? 20.391 -24.031 -19.234 1 89.5 327 LEU A CA 1
ATOM 2452 C C . LEU A 1 327 ? 18.906 -24.266 -19.406 1 89.5 327 LEU A C 1
ATOM 2454 O O . LEU A 1 327 ? 18.25 -24.828 -18.516 1 89.5 327 LEU A O 1
ATOM 2458 N N . ASP A 1 328 ? 18.359 -23.797 -20.516 1 91.19 328 ASP A N 1
ATOM 2459 C CA . ASP A 1 328 ? 16.953 -24.016 -20.828 1 91.19 328 ASP A CA 1
ATOM 2460 C C . ASP A 1 328 ? 16.75 -24.203 -22.328 1 91.19 328 ASP A C 1
ATOM 2462 O O . ASP A 1 328 ? 16.188 -23.328 -22.984 1 91.19 328 ASP A O 1
ATOM 2466 N N . THR A 1 329 ? 16.969 -25.391 -22.734 1 94 329 THR A N 1
ATOM 2467 C CA . THR A 1 329 ? 16.969 -25.703 -24.156 1 94 329 THR A CA 1
ATOM 2468 C C . THR A 1 329 ? 15.547 -25.719 -24.703 1 94 329 THR A C 1
ATOM 2470 O O . THR A 1 329 ? 15.32 -25.375 -25.875 1 94 329 THR A O 1
ATOM 2473 N N . ASP A 1 330 ? 14.617 -26.062 -23.875 1 91.5 330 ASP A N 1
ATOM 2474 C CA . ASP A 1 330 ? 13.227 -26.109 -24.312 1 91.5 330 ASP A CA 1
ATOM 2475 C C . ASP A 1 330 ? 12.711 -24.719 -24.656 1 91.5 330 ASP A C 1
ATOM 2477 O O . ASP A 1 330 ? 12.133 -24.5 -25.719 1 91.5 330 ASP A O 1
ATOM 2481 N N . SER A 1 331 ? 12.945 -23.781 -23.797 1 93.25 331 SER A N 1
ATOM 2482 C CA . SER A 1 331 ? 12.516 -22.406 -24.031 1 93.25 331 SER A CA 1
ATOM 2483 C C . SER A 1 331 ? 13.281 -21.797 -25.203 1 93.25 331 SER A C 1
ATOM 2485 O O . SER A 1 331 ? 12.727 -20.984 -25.953 1 93.25 331 SER A O 1
ATOM 2487 N N . LEU A 1 332 ? 14.531 -22.188 -25.312 1 96.5 332 LEU A N 1
ATOM 2488 C CA . LEU A 1 332 ? 15.328 -21.703 -26.422 1 96.5 332 LEU A CA 1
ATOM 2489 C C . LEU A 1 332 ? 14.727 -22.141 -27.75 1 96.5 332 LEU A C 1
ATOM 2491 O O . LEU A 1 332 ? 14.508 -21.312 -28.641 1 96.5 332 LEU A O 1
ATOM 2495 N N . ARG A 1 333 ? 14.461 -23.375 -27.812 1 96.62 333 ARG A N 1
ATOM 2496 C CA . ARG A 1 333 ? 13.914 -23.938 -29.047 1 96.62 333 ARG A CA 1
ATOM 2497 C C . ARG A 1 333 ? 12.586 -23.281 -29.406 1 96.62 333 ARG A C 1
ATOM 2499 O O . ARG A 1 333 ? 12.398 -22.828 -30.547 1 96.62 333 ARG A O 1
ATOM 2506 N N . HIS A 1 334 ? 11.727 -23.203 -28.484 1 95.06 334 HIS A N 1
ATOM 2507 C CA . HIS A 1 334 ? 10.406 -22.641 -28.719 1 95.06 334 HIS A CA 1
ATOM 2508 C C . HIS A 1 334 ? 10.5 -21.156 -29.047 1 95.06 334 HIS A C 1
ATOM 2510 O O . HIS A 1 334 ? 9.789 -20.656 -29.938 1 95.06 334 HIS A O 1
ATOM 2516 N N . GLY A 1 335 ? 11.352 -20.422 -28.344 1 96 335 GLY A N 1
ATOM 2517 C CA . GLY A 1 335 ? 11.531 -18.984 -28.578 1 96 335 GLY A CA 1
ATOM 2518 C C . GLY A 1 335 ? 12.086 -18.688 -29.969 1 96 335 GLY A C 1
ATOM 2519 O O . GLY A 1 335 ? 11.68 -17.703 -30.594 1 96 335 GLY A O 1
ATOM 2520 N N . LEU A 1 336 ? 13.008 -19.531 -30.375 1 97.31 336 LEU A N 1
ATOM 2521 C CA . LEU A 1 336 ? 13.547 -19.375 -31.734 1 97.31 336 LEU A CA 1
ATOM 2522 C C . LEU A 1 336 ? 12.477 -19.641 -32.781 1 97.31 336 LEU A C 1
ATOM 2524 O O . LEU A 1 336 ? 12.359 -18.891 -33.75 1 97.31 336 LEU A O 1
ATOM 2528 N N . GLN A 1 337 ? 11.672 -20.625 -32.531 1 97.06 337 GLN A N 1
ATOM 2529 C CA . GLN A 1 337 ? 10.625 -21.016 -33.469 1 97.06 337 GLN A CA 1
ATOM 2530 C C . GLN A 1 337 ? 9.562 -19.922 -33.562 1 97.06 337 GLN A C 1
ATOM 2532 O O . GLN A 1 337 ? 9.031 -19.672 -34.656 1 97.06 337 GLN A O 1
ATOM 2537 N N . THR A 1 338 ? 9.281 -19.25 -32.531 1 96.06 338 THR A N 1
ATOM 2538 C CA . THR A 1 338 ? 8.195 -18.281 -32.5 1 96.06 338 THR A CA 1
ATOM 2539 C C . THR A 1 338 ? 8.734 -16.859 -32.719 1 96.06 338 THR A C 1
ATOM 2541 O O . THR A 1 338 ? 7.965 -15.906 -32.812 1 96.06 338 THR A O 1
ATOM 2544 N N . GLY A 1 339 ? 10.016 -16.703 -32.812 1 96.19 339 GLY A N 1
ATOM 2545 C CA . GLY A 1 339 ? 10.641 -15.422 -33.125 1 96.19 339 GLY A CA 1
ATOM 2546 C C . GLY A 1 339 ? 10.789 -14.523 -31.906 1 96.19 339 GLY A C 1
ATOM 2547 O O . GLY A 1 339 ? 11.117 -13.344 -32.031 1 96.19 339 GLY A O 1
ATOM 2548 N N . LYS A 1 340 ? 10.539 -15.023 -30.688 1 97 340 LYS A N 1
ATOM 2549 C CA . LYS A 1 340 ? 10.656 -14.227 -29.469 1 97 340 LYS A CA 1
ATOM 2550 C C . LYS A 1 340 ? 12.109 -14.141 -29 1 97 340 LYS A C 1
ATOM 2552 O O . LYS A 1 340 ? 12.461 -13.266 -28.203 1 97 340 LYS A O 1
ATOM 2557 N N . ILE A 1 341 ? 12.859 -15.117 -29.406 1 98 341 ILE A N 1
ATOM 2558 C CA . ILE A 1 341 ? 14.305 -15.148 -29.219 1 98 341 ILE A CA 1
ATOM 2559 C C . ILE A 1 341 ? 15.008 -15.102 -30.562 1 98 341 ILE A C 1
ATOM 2561 O O . ILE A 1 341 ? 14.594 -15.766 -31.516 1 98 341 ILE A O 1
ATOM 2565 N N . GLN A 1 342 ? 16.047 -14.297 -30.641 1 98.19 342 GLN A N 1
ATOM 2566 C CA . GLN A 1 342 ? 16.812 -14.18 -31.875 1 98.19 342 GLN A CA 1
ATOM 2567 C C . GLN A 1 342 ? 18.234 -14.719 -31.688 1 98.19 342 GLN A C 1
ATOM 2569 O O . GLN A 1 342 ? 18.797 -14.641 -30.609 1 98.19 342 GLN A O 1
ATOM 2574 N N . SER A 1 343 ? 18.75 -15.266 -32.719 1 98.5 343 SER A N 1
ATOM 2575 C CA . SER A 1 343 ? 20.094 -15.836 -32.719 1 98.5 343 SER A CA 1
ATOM 2576 C C . SER A 1 343 ? 21.031 -15.008 -33.594 1 98.5 343 SER A C 1
ATOM 2578 O O . SER A 1 343 ? 20.656 -14.539 -34.656 1 98.5 343 SER A O 1
ATOM 2580 N N . PHE A 1 344 ? 22.281 -14.852 -33.125 1 98.56 344 PHE A N 1
ATOM 2581 C CA . PHE A 1 344 ? 23.312 -14.109 -33.812 1 98.56 344 PHE A CA 1
ATOM 2582 C C . PHE A 1 344 ? 24.656 -14.828 -33.719 1 98.56 344 PHE A C 1
ATOM 2584 O O . PHE A 1 344 ? 24.953 -15.477 -32.719 1 98.56 344 PHE A O 1
ATOM 2591 N N . ASP A 1 345 ? 25.516 -14.547 -34.688 1 97.94 345 ASP A N 1
ATOM 2592 C CA . ASP A 1 345 ? 26.797 -15.234 -34.75 1 97.94 345 ASP A CA 1
ATOM 2593 C C . ASP A 1 345 ? 27.891 -14.406 -34.062 1 97.94 345 ASP A C 1
ATOM 2595 O O . ASP A 1 345 ? 28.969 -14.922 -33.75 1 97.94 345 ASP A O 1
ATOM 2599 N N . SER A 1 346 ? 27.609 -13.133 -33.844 1 97.19 346 SER A N 1
ATOM 2600 C CA . SER A 1 346 ? 28.609 -12.273 -33.25 1 97.19 346 SER A CA 1
ATOM 2601 C C . SER A 1 346 ? 27.953 -11.133 -32.469 1 97.19 346 SER A C 1
ATOM 2603 O O . SER A 1 346 ? 26.797 -10.789 -32.719 1 97.19 346 SER A O 1
ATOM 2605 N N . LEU A 1 347 ? 28.719 -10.57 -31.578 1 97 347 LEU A N 1
ATOM 2606 C CA . LEU A 1 347 ? 28.266 -9.414 -30.812 1 97 347 LEU A CA 1
ATOM 2607 C C . LEU A 1 347 ? 28.031 -8.219 -31.734 1 97 347 LEU A C 1
ATOM 2609 O O . LEU A 1 347 ? 27.141 -7.406 -31.5 1 97 347 LEU A O 1
ATOM 2613 N N . GLY A 1 348 ? 28.844 -8.117 -32.75 1 97.38 348 GLY A N 1
ATOM 2614 C CA . GLY A 1 348 ? 28.672 -7.062 -33.75 1 97.38 348 GLY A CA 1
ATOM 2615 C C . GLY A 1 348 ? 27.328 -7.121 -34.438 1 97.38 348 GLY A C 1
ATOM 2616 O O . GLY A 1 348 ? 26.719 -6.086 -34.719 1 97.38 348 GLY A O 1
ATOM 2617 N N . GLU A 1 349 ? 26.906 -8.297 -34.75 1 98.06 349 GLU A N 1
ATOM 2618 C CA . GLU A 1 349 ? 25.594 -8.469 -35.375 1 98.06 349 GLU A CA 1
ATOM 2619 C C . GLU A 1 349 ? 24.469 -8.016 -34.438 1 98.06 349 GLU A C 1
ATOM 2621 O O . GLU A 1 349 ? 23.469 -7.465 -34.906 1 98.06 349 GLU A O 1
ATOM 2626 N N . ILE A 1 350 ? 24.609 -8.273 -33.156 1 98.25 350 ILE A N 1
ATOM 2627 C CA . ILE A 1 350 ? 23.609 -7.828 -32.188 1 98.25 350 ILE A CA 1
ATOM 2628 C C . ILE A 1 350 ? 23.547 -6.305 -32.188 1 98.25 350 ILE A C 1
ATOM 2630 O O . ILE A 1 350 ? 22.453 -5.73 -32.219 1 98.25 350 ILE A O 1
ATOM 2634 N N . ALA A 1 351 ? 24.703 -5.695 -32.156 1 98.31 351 ALA A N 1
ATOM 2635 C CA . ALA A 1 351 ? 24.766 -4.234 -32.125 1 98.31 351 ALA A CA 1
ATOM 2636 C C . ALA A 1 351 ? 24.062 -3.656 -33.375 1 98.31 351 ALA A C 1
ATOM 2638 O O . ALA A 1 351 ? 23.328 -2.67 -33.25 1 98.31 351 ALA A O 1
ATOM 2639 N N . ALA A 1 352 ? 24.297 -4.258 -34.469 1 98 352 ALA A N 1
ATOM 2640 C CA . ALA A 1 352 ? 23.703 -3.797 -35.719 1 98 352 ALA A CA 1
ATOM 2641 C C . ALA A 1 352 ? 22.188 -4 -35.719 1 98 352 ALA A C 1
ATOM 2643 O O . ALA A 1 352 ? 21.438 -3.111 -36.125 1 98 352 ALA A O 1
ATOM 2644 N N . ALA A 1 353 ? 21.766 -5.113 -35.312 1 98.06 353 ALA A N 1
ATOM 2645 C CA . ALA A 1 353 ? 20.344 -5.48 -35.344 1 98.06 353 ALA A CA 1
ATOM 2646 C C . ALA A 1 353 ? 19.516 -4.566 -34.438 1 98.06 353 ALA A C 1
ATOM 2648 O O . ALA A 1 353 ? 18.359 -4.266 -34.75 1 98.06 353 ALA A O 1
ATOM 2649 N N . TYR A 1 354 ? 20.078 -4.113 -33.312 1 97.88 354 TYR A N 1
ATOM 2650 C CA . TYR A 1 354 ? 19.328 -3.32 -32.344 1 97.88 354 TYR A CA 1
ATOM 2651 C C . TYR A 1 354 ? 19.781 -1.868 -32.344 1 97.88 354 TYR A C 1
ATOM 2653 O O . TYR A 1 354 ? 19.438 -1.099 -31.453 1 97.88 354 TYR A O 1
ATOM 2661 N N . ASN A 1 355 ? 20.609 -1.497 -33.344 1 97.5 355 ASN A N 1
ATOM 2662 C CA . ASN A 1 355 ? 21.094 -0.138 -33.531 1 97.5 355 ASN A CA 1
ATOM 2663 C C . ASN A 1 355 ? 21.797 0.388 -32.281 1 97.5 355 ASN A C 1
ATOM 2665 O O . ASN A 1 355 ? 21.547 1.519 -31.859 1 97.5 355 ASN A O 1
ATOM 2669 N N . MET A 1 356 ? 22.594 -0.507 -31.719 1 97.44 356 MET A N 1
ATOM 2670 C CA . MET A 1 356 ? 23.359 -0.118 -30.531 1 97.44 356 MET A CA 1
ATOM 2671 C C . MET A 1 356 ? 24.672 0.535 -30.922 1 97.44 356 MET A C 1
ATOM 2673 O O . MET A 1 356 ? 25.281 0.158 -31.922 1 97.44 356 MET A O 1
ATOM 2677 N N . PRO A 1 357 ? 25.078 1.548 -30.078 1 98.06 357 PRO A N 1
ATOM 2678 C CA . PRO A 1 357 ? 26.453 2.031 -30.312 1 98.06 357 PRO A CA 1
ATOM 2679 C C . PRO A 1 357 ? 27.5 0.926 -30.188 1 98.06 357 PRO A C 1
ATOM 2681 O O . PRO A 1 357 ? 27.797 0.476 -29.078 1 98.06 357 PRO A O 1
ATOM 2684 N N . LYS A 1 358 ? 28.094 0.611 -31.312 1 96.75 358 LYS A N 1
ATOM 2685 C CA . LYS A 1 358 ? 28.938 -0.583 -31.422 1 96.75 358 LYS A CA 1
ATOM 2686 C C . LYS A 1 358 ? 30.094 -0.537 -30.453 1 96.75 358 LYS A C 1
ATOM 2688 O O . LYS A 1 358 ? 30.375 -1.519 -29.75 1 96.75 358 LYS A O 1
ATOM 2693 N N . GLU A 1 359 ? 30.766 0.584 -30.328 1 97.38 359 GLU A N 1
ATOM 2694 C CA . GLU A 1 359 ? 31.953 0.703 -29.484 1 97.38 359 GLU A CA 1
ATOM 2695 C C . GLU A 1 359 ? 31.578 0.628 -28 1 97.38 359 GLU A C 1
ATOM 2697 O O . GLU A 1 359 ? 32.25 -0.035 -27.219 1 97.38 359 GLU A O 1
ATOM 2702 N N . THR A 1 360 ? 30.531 1.268 -27.688 1 98 360 THR A N 1
ATOM 2703 C CA . THR A 1 360 ? 30.078 1.252 -26.297 1 98 360 THR A CA 1
ATOM 2704 C C . THR A 1 360 ? 29.625 -0.148 -25.891 1 98 360 THR A C 1
ATOM 2706 O O . THR A 1 360 ? 29.922 -0.601 -24.781 1 98 360 THR A O 1
ATOM 2709 N N . PHE A 1 361 ? 28.984 -0.789 -26.781 1 97.94 361 PHE A N 1
ATOM 2710 C CA . PHE A 1 361 ? 28.5 -2.139 -26.5 1 97.94 361 PHE A CA 1
ATOM 2711 C C . PHE A 1 361 ? 29.672 -3.098 -26.328 1 97.94 361 PHE A C 1
ATOM 2713 O O . PHE A 1 361 ? 29.688 -3.91 -25.391 1 97.94 361 PHE A O 1
ATOM 2720 N N . ARG A 1 362 ? 30.562 -2.996 -27.156 1 96.75 362 ARG A N 1
ATOM 2721 C CA . ARG A 1 362 ? 31.75 -3.826 -27.031 1 96.75 362 ARG A CA 1
ATOM 2722 C C . ARG A 1 362 ? 32.469 -3.578 -25.703 1 96.75 362 ARG A C 1
ATOM 2724 O O . ARG A 1 362 ? 32.875 -4.523 -25.031 1 96.75 362 ARG A O 1
ATOM 2731 N N . ALA A 1 363 ? 32.5 -2.336 -25.359 1 97.06 363 ALA A N 1
ATOM 2732 C CA . ALA A 1 363 ? 33.156 -1.981 -24.094 1 97.06 363 ALA A CA 1
ATOM 2733 C C . ALA A 1 363 ? 32.375 -2.564 -22.906 1 97.06 363 ALA A C 1
ATOM 2735 O O . ALA A 1 363 ? 32.969 -2.953 -21.906 1 97.06 363 ALA A O 1
ATOM 2736 N N . THR A 1 364 ? 31.109 -2.59 -23.062 1 96.75 364 THR A N 1
ATOM 2737 C CA . THR A 1 364 ? 30.25 -3.145 -22.016 1 96.75 364 THR A CA 1
ATOM 2738 C C . THR A 1 364 ? 30.531 -4.633 -21.828 1 96.75 364 THR A C 1
ATOM 2740 O O . THR A 1 364 ? 30.656 -5.105 -20.703 1 96.75 364 THR A O 1
ATOM 2743 N N . VAL A 1 365 ? 30.625 -5.352 -22.891 1 96.25 365 VAL A N 1
ATOM 2744 C CA . VAL A 1 365 ? 30.891 -6.789 -22.828 1 96.25 365 VAL A CA 1
ATOM 2745 C C . VAL A 1 365 ? 32.312 -7.043 -22.312 1 96.25 365 VAL A C 1
ATOM 2747 O O . VAL A 1 365 ? 32.531 -7.953 -21.5 1 96.25 365 VAL A O 1
ATOM 2750 N N . ASP A 1 366 ? 33.219 -6.211 -22.703 1 95.19 366 ASP A N 1
ATOM 2751 C CA . ASP A 1 366 ? 34.594 -6.332 -22.234 1 95.19 366 ASP A CA 1
ATOM 2752 C C . ASP A 1 366 ? 34.688 -6.117 -20.734 1 95.19 366 ASP A C 1
ATOM 2754 O O . ASP A 1 366 ? 35.406 -6.828 -20.031 1 95.19 366 ASP A O 1
ATOM 2758 N N . ALA A 1 367 ? 34 -5.137 -20.328 1 94 367 ALA A N 1
ATOM 2759 C CA . ALA A 1 367 ? 33.969 -4.855 -18.891 1 94 367 ALA A CA 1
ATOM 2760 C C . ALA A 1 367 ? 33.406 -6.039 -18.109 1 94 367 ALA A C 1
ATOM 2762 O O . ALA A 1 367 ? 33.906 -6.352 -17.016 1 94 367 ALA A O 1
ATOM 2763 N N . TYR A 1 368 ? 32.375 -6.641 -18.656 1 93.12 368 TYR A N 1
ATOM 2764 C CA . TYR A 1 368 ? 31.812 -7.828 -18.031 1 93.12 368 TYR A CA 1
ATOM 2765 C C . TYR A 1 368 ? 32.812 -8.961 -17.969 1 93.12 368 TYR A C 1
ATOM 2767 O O . TYR A 1 368 ? 32.969 -9.617 -16.938 1 93.12 368 TYR A O 1
ATOM 2775 N N . HIS A 1 369 ? 33.562 -9.172 -18.984 1 92.81 369 HIS A N 1
ATOM 2776 C CA . HIS A 1 369 ? 34.562 -10.219 -19.062 1 92.81 369 HIS A CA 1
ATOM 2777 C C . HIS A 1 369 ? 35.719 -9.945 -18.094 1 92.81 369 HIS A C 1
ATOM 2779 O O . HIS A 1 369 ? 36.281 -10.867 -17.484 1 92.81 369 HIS A O 1
ATOM 2785 N N . ASP A 1 370 ? 36.031 -8.695 -18.047 1 91.44 370 ASP A N 1
ATOM 2786 C CA . ASP A 1 370 ? 37.094 -8.312 -17.125 1 91.44 370 ASP A CA 1
ATOM 2787 C C . ASP A 1 370 ? 36.75 -8.625 -15.68 1 91.44 370 ASP A C 1
ATOM 2789 O O . ASP A 1 370 ? 37.562 -9.172 -14.938 1 91.44 370 ASP A O 1
ATOM 2793 N N . ALA A 1 371 ? 35.562 -8.25 -15.312 1 89.56 371 ALA A N 1
ATOM 2794 C CA . ALA A 1 371 ? 35.094 -8.539 -13.961 1 89.56 371 ALA A CA 1
ATOM 2795 C C . ALA A 1 371 ? 35.031 -10.047 -13.703 1 89.56 371 ALA A C 1
ATOM 2797 O O . ALA A 1 371 ? 35.375 -10.508 -12.617 1 89.56 371 ALA A O 1
ATOM 2798 N N . LEU A 1 372 ? 34.625 -10.812 -14.664 1 88.62 372 LEU A N 1
ATOM 2799 C CA . LEU A 1 372 ? 34.562 -12.266 -14.57 1 88.62 372 LEU A CA 1
ATOM 2800 C C . LEU A 1 372 ? 35.938 -12.859 -14.352 1 88.62 372 LEU A C 1
ATOM 2802 O O . LEU A 1 372 ? 36.094 -13.781 -13.539 1 88.62 372 LEU A O 1
ATOM 2806 N N . SER A 1 373 ? 36.812 -12.359 -15.047 1 87.69 373 SER A N 1
ATOM 2807 C CA . SER A 1 373 ? 38.188 -12.883 -14.961 1 87.69 373 SER A CA 1
ATOM 2808 C C . SER A 1 373 ? 38.781 -12.609 -13.594 1 87.69 373 SER A C 1
ATOM 2810 O O . SER A 1 373 ? 39.594 -13.398 -13.094 1 87.69 373 SER A O 1
ATOM 2812 N N . ARG A 1 374 ? 38.344 -11.508 -12.984 1 86.06 374 ARG A N 1
ATOM 2813 C CA . ARG A 1 374 ? 38.875 -11.125 -11.672 1 86.06 374 ARG A CA 1
ATOM 2814 C C . ARG A 1 374 ? 38.094 -11.805 -10.555 1 86.06 374 ARG A C 1
ATOM 2816 O O . ARG A 1 374 ? 38.562 -11.875 -9.414 1 86.06 374 ARG A O 1
ATOM 2823 N N . GLY A 1 375 ? 37 -12.32 -10.93 1 81.25 375 GLY A N 1
ATOM 2824 C CA . GLY A 1 375 ? 36.188 -13 -9.945 1 81.25 375 GLY A CA 1
ATOM 2825 C C . GLY A 1 375 ? 35.656 -12.07 -8.875 1 81.25 375 GLY A C 1
ATOM 2826 O O . GLY A 1 375 ? 35.562 -12.445 -7.703 1 81.25 375 GLY A O 1
ATOM 2827 N N . VAL A 1 376 ? 35.438 -10.805 -9.18 1 78.19 376 VAL A N 1
ATOM 2828 C CA . VAL A 1 376 ? 35.031 -9.805 -8.211 1 78.19 376 VAL A CA 1
ATOM 2829 C C . VAL A 1 376 ? 33.594 -9.359 -8.516 1 78.19 376 VAL A C 1
ATOM 2831 O O . VAL A 1 376 ? 33.062 -9.68 -9.578 1 78.19 376 VAL A O 1
ATOM 2834 N N . GLU A 1 377 ? 33.031 -8.789 -7.469 1 80.88 377 GLU A N 1
ATOM 2835 C CA . GLU A 1 377 ? 31.766 -8.125 -7.707 1 80.88 377 GLU A CA 1
ATOM 2836 C C . GLU A 1 377 ? 31.922 -6.98 -8.711 1 80.88 377 GLU A C 1
ATOM 2838 O O . GLU A 1 377 ? 32.906 -6.223 -8.648 1 80.88 377 GLU A O 1
ATOM 2843 N N . ASP A 1 378 ? 31.062 -7.031 -9.602 1 83.19 378 ASP A N 1
ATOM 2844 C CA . ASP A 1 378 ? 31.188 -5.996 -10.625 1 83.19 378 ASP A CA 1
ATOM 2845 C C . ASP A 1 378 ? 30.547 -4.691 -10.172 1 83.19 378 ASP A C 1
ATOM 2847 O O . ASP A 1 378 ? 30.219 -4.531 -9 1 83.19 378 ASP A O 1
ATOM 2851 N N . ALA A 1 379 ? 30.438 -3.686 -11.055 1 83.06 379 ALA A N 1
ATOM 2852 C CA . ALA A 1 379 ? 29.984 -2.33 -10.75 1 83.06 379 ALA A CA 1
ATOM 2853 C C . ALA A 1 379 ? 28.531 -2.328 -10.289 1 83.06 379 ALA A C 1
ATOM 2855 O O . ALA A 1 379 ? 28.062 -1.365 -9.672 1 83.06 379 ALA A O 1
ATOM 2856 N N . PHE A 1 380 ? 27.781 -3.461 -10.555 1 88.44 380 PHE A N 1
ATOM 2857 C CA . PHE A 1 380 ? 26.375 -3.562 -10.188 1 88.44 380 PHE A CA 1
ATOM 2858 C C . PHE A 1 380 ? 26.203 -4.516 -9.008 1 88.44 380 PHE A C 1
ATOM 2860 O O . PHE A 1 380 ? 25.062 -4.871 -8.664 1 88.44 380 PHE A O 1
ATOM 2867 N N . ALA A 1 381 ? 27.25 -4.961 -8.492 1 82.44 381 ALA A N 1
ATOM 2868 C CA . ALA A 1 381 ? 27.281 -5.855 -7.336 1 82.44 381 ALA A CA 1
ATOM 2869 C C . ALA A 1 381 ? 26.797 -7.254 -7.711 1 82.44 381 ALA A C 1
ATOM 2871 O O . ALA A 1 381 ? 26.125 -7.918 -6.914 1 82.44 381 ALA A O 1
ATOM 2872 N N . LYS A 1 382 ? 26.922 -7.613 -8.969 1 85.75 382 LYS A N 1
ATOM 2873 C CA . LYS A 1 382 ? 26.688 -8.992 -9.375 1 85.75 382 LYS A CA 1
ATOM 2874 C C . LYS A 1 382 ? 27.828 -9.906 -8.969 1 85.75 382 LYS A C 1
ATOM 2876 O O . LYS A 1 382 ? 29 -9.625 -9.281 1 85.75 382 LYS A O 1
ATOM 2881 N N . ASP A 1 383 ? 27.531 -10.922 -8.273 1 78.62 383 ASP A N 1
ATOM 2882 C CA . ASP A 1 383 ? 28.547 -11.883 -7.887 1 78.62 383 ASP A CA 1
ATOM 2883 C C . ASP A 1 383 ? 29 -12.727 -9.078 1 78.62 383 ASP A C 1
ATOM 2885 O O . ASP A 1 383 ? 28.219 -13.539 -9.594 1 78.62 383 ASP A O 1
ATOM 2889 N N . LEU A 1 384 ? 30.219 -12.539 -9.492 1 78.44 384 LEU A N 1
ATOM 2890 C CA . LEU A 1 384 ? 30.75 -13.234 -10.656 1 78.44 384 LEU A CA 1
ATOM 2891 C C . LEU A 1 384 ? 31.797 -14.266 -10.242 1 78.44 384 LEU A C 1
ATOM 2893 O O . LEU A 1 384 ? 32.781 -14.461 -10.938 1 78.44 384 LEU A O 1
ATOM 2897 N N . GLY A 1 385 ? 31.469 -14.695 -9.031 1 67.38 385 GLY A N 1
ATOM 2898 C CA . GLY A 1 385 ? 32.375 -15.75 -8.578 1 67.38 385 GLY A CA 1
ATOM 2899 C C . GLY A 1 385 ? 32.188 -17.047 -9.336 1 67.38 385 GLY A C 1
ATOM 2900 O O . GLY A 1 385 ? 31.781 -17.047 -10.508 1 67.38 385 GLY A O 1
ATOM 2901 N N . ALA A 1 386 ? 32.406 -18.094 -8.711 1 59.06 386 ALA A N 1
ATOM 2902 C CA . ALA A 1 386 ? 32.469 -19.422 -9.32 1 59.06 386 ALA A CA 1
ATOM 2903 C C . ALA A 1 386 ? 31.125 -19.797 -9.938 1 59.06 386 ALA A C 1
ATOM 2905 O O . ALA A 1 386 ? 30.078 -19.688 -9.289 1 59.06 386 ALA A O 1
ATOM 2906 N N . GLY A 1 387 ? 31.125 -19.953 -11.297 1 64.38 387 GLY A N 1
ATOM 2907 C CA . GLY A 1 387 ? 29.953 -20.438 -12.008 1 64.38 387 GLY A CA 1
ATOM 2908 C C . GLY A 1 387 ? 29.344 -19.406 -12.938 1 64.38 387 GLY A C 1
ATOM 2909 O O . GLY A 1 387 ? 28.453 -19.703 -13.727 1 64.38 387 GLY A O 1
ATOM 2910 N N . ALA A 1 388 ? 29.984 -18.203 -12.781 1 74.81 388 ALA A N 1
ATOM 2911 C CA . ALA A 1 388 ? 29.5 -17.203 -13.727 1 74.81 388 ALA A CA 1
ATOM 2912 C C . ALA A 1 388 ? 29.922 -17.531 -15.148 1 74.81 388 ALA A C 1
ATOM 2914 O O . ALA A 1 388 ? 31.016 -18.078 -15.367 1 74.81 388 ALA A O 1
ATOM 2915 N N . VAL A 1 389 ? 29.016 -17.328 -16.047 1 80.38 389 VAL A N 1
ATOM 2916 C CA . VAL A 1 389 ? 29.219 -17.703 -17.453 1 80.38 389 VAL A CA 1
ATOM 2917 C C . VAL A 1 389 ? 29.656 -16.484 -18.25 1 80.38 389 VAL A C 1
ATOM 2919 O O . VAL A 1 389 ? 29.141 -15.383 -18.047 1 80.38 389 VAL A O 1
ATOM 2922 N N . SER A 1 390 ? 30.656 -16.75 -19.094 1 87.69 390 SER A N 1
ATOM 2923 C CA . SER A 1 390 ? 31.109 -15.695 -19.984 1 87.69 390 SER A CA 1
ATOM 2924 C C . SER A 1 390 ? 30.203 -15.57 -21.203 1 87.69 390 SER A C 1
ATOM 2926 O O . SER A 1 390 ? 29.438 -16.484 -21.516 1 87.69 390 SER A O 1
ATOM 2928 N N . LEU A 1 391 ? 30.25 -14.438 -21.812 1 93.44 391 LEU A N 1
ATOM 2929 C CA . LEU A 1 391 ? 29.594 -14.203 -23.094 1 93.44 391 LEU A CA 1
ATOM 2930 C C . LEU A 1 391 ? 30.594 -14.359 -24.234 1 93.44 391 LEU A C 1
ATOM 2932 O O . LEU A 1 391 ? 30.922 -13.375 -24.906 1 93.44 391 LEU A O 1
ATOM 2936 N N . SER A 1 392 ? 31.016 -15.602 -24.484 1 93.62 392 SER A N 1
ATOM 2937 C CA . SER A 1 392 ? 32.125 -15.766 -25.406 1 93.62 392 SER A CA 1
ATOM 2938 C C . SER A 1 392 ? 31.875 -16.875 -26.406 1 93.62 392 SER A C 1
ATOM 2940 O O . SER A 1 392 ? 32.656 -17.094 -27.328 1 93.62 392 SER A O 1
ATOM 2942 N N . THR A 1 393 ? 30.812 -17.547 -26.25 1 95.12 393 THR A N 1
ATOM 2943 C CA . THR A 1 393 ? 30.578 -18.719 -27.094 1 95.12 393 THR A CA 1
ATOM 2944 C C . THR A 1 393 ? 29.375 -18.5 -28.016 1 95.12 393 THR A C 1
ATOM 2946 O O . THR A 1 393 ? 28.234 -18.688 -27.594 1 95.12 393 THR A O 1
ATOM 2949 N N . PRO A 1 394 ? 29.594 -18.234 -29.234 1 96.12 394 PRO A N 1
ATOM 2950 C CA . PRO A 1 394 ? 28.469 -18.094 -30.172 1 96.12 394 PRO A CA 1
ATOM 2951 C C . PRO A 1 394 ? 27.766 -19.422 -30.422 1 96.12 394 PRO A C 1
ATOM 2953 O O . PRO A 1 394 ? 28.344 -20.5 -30.219 1 96.12 394 PRO A O 1
ATOM 2956 N N . PRO A 1 395 ? 26.641 -19.453 -30.984 1 97.88 395 PRO A N 1
ATOM 2957 C CA . PRO A 1 395 ? 25.812 -18.266 -31.234 1 97.88 395 PRO A CA 1
ATOM 2958 C C . PRO A 1 395 ? 25.391 -17.562 -29.938 1 97.88 395 PRO A C 1
ATOM 2960 O O . PRO A 1 395 ? 25.5 -18.141 -28.859 1 97.88 395 PRO A O 1
ATOM 2963 N N . TYR A 1 396 ? 25 -16.266 -30.141 1 98.38 396 TYR A N 1
ATOM 2964 C CA . TYR A 1 396 ? 24.422 -15.453 -29.078 1 98.38 396 TYR A CA 1
ATOM 2965 C C . TYR A 1 396 ? 22.906 -15.328 -29.25 1 98.38 396 TYR A C 1
ATOM 2967 O O . TYR A 1 396 ? 22.406 -15.32 -30.375 1 98.38 396 TYR A O 1
ATOM 2975 N N . TYR A 1 397 ? 22.219 -15.242 -28.156 1 98.56 397 TYR A N 1
ATOM 2976 C CA . TYR A 1 397 ? 20.766 -15.148 -28.188 1 98.56 397 TYR A CA 1
ATOM 2977 C C . TYR A 1 397 ? 20.281 -13.898 -27.453 1 98.56 397 TYR A C 1
ATOM 2979 O O . TYR A 1 397 ? 20.844 -13.516 -26.438 1 98.56 397 TYR A O 1
ATOM 2987 N N . THR A 1 398 ? 19.25 -13.273 -28.094 1 98.56 398 THR A N 1
ATOM 2988 C CA . THR A 1 398 ? 18.703 -12.055 -27.516 1 98.56 398 THR A CA 1
ATOM 2989 C C . THR A 1 398 ? 17.188 -12.156 -27.375 1 98.56 398 THR A C 1
ATOM 2991 O O . THR A 1 398 ? 16.547 -12.898 -28.109 1 98.56 398 THR A O 1
ATOM 2994 N N . LEU A 1 399 ? 16.625 -11.516 -26.438 1 98.12 399 LEU A N 1
ATOM 2995 C CA . LEU A 1 399 ? 15.188 -11.273 -26.297 1 98.12 399 LEU A CA 1
ATOM 2996 C C . LEU A 1 399 ? 14.922 -9.914 -25.672 1 98.12 399 LEU A C 1
ATOM 2998 O O . LEU A 1 399 ? 15.75 -9.406 -24.906 1 98.12 399 LEU A O 1
ATOM 3002 N N . ARG A 1 400 ? 13.789 -9.305 -26 1 97.81 400 ARG A N 1
ATOM 3003 C CA . ARG A 1 400 ? 13.375 -8.047 -25.391 1 97.81 400 ARG A CA 1
ATOM 3004 C C . ARG A 1 400 ? 12.656 -8.289 -24.062 1 97.81 400 ARG A C 1
ATOM 3006 O O . ARG A 1 400 ? 11.891 -9.242 -23.938 1 97.81 400 ARG A O 1
ATOM 3013 N N . LEU A 1 401 ? 12.953 -7.434 -23.141 1 97.81 401 LEU A N 1
ATOM 3014 C CA . LEU A 1 401 ? 12.359 -7.562 -21.812 1 97.81 401 LEU A CA 1
ATOM 3015 C C . LEU A 1 401 ? 11.609 -6.293 -21.422 1 97.81 401 LEU A C 1
ATOM 3017 O O . LEU A 1 401 ? 12.148 -5.188 -21.547 1 97.81 401 LEU A O 1
ATOM 3021 N N . TRP A 1 402 ? 10.383 -6.461 -20.984 1 96.94 402 TRP A N 1
ATOM 3022 C CA . TRP A 1 402 ? 9.547 -5.402 -20.438 1 96.94 402 TRP A CA 1
ATOM 3023 C C . TRP A 1 402 ? 8.633 -5.938 -19.344 1 96.94 402 TRP A C 1
ATOM 3025 O O . TRP A 1 402 ? 7.855 -6.863 -19.578 1 96.94 402 TRP A O 1
ATOM 3035 N N . PRO A 1 403 ? 8.68 -5.297 -18.172 1 96.75 403 PRO A N 1
ATOM 3036 C CA . PRO A 1 403 ? 7.98 -5.859 -17.016 1 96.75 403 PRO A CA 1
ATOM 3037 C C . PRO A 1 403 ? 6.469 -5.941 -17.234 1 96.75 403 PRO A C 1
ATOM 3039 O O . PRO A 1 403 ? 5.879 -5.047 -17.844 1 96.75 403 PRO A O 1
ATOM 3042 N N . LYS A 1 404 ? 5.859 -7.023 -16.766 1 97.31 404 LYS A N 1
ATOM 3043 C CA . LYS A 1 404 ? 4.418 -7.27 -16.766 1 97.31 404 LYS A CA 1
ATOM 3044 C C . LYS A 1 404 ? 3.896 -7.508 -15.352 1 97.31 404 LYS A C 1
ATOM 3046 O O . LYS A 1 404 ? 4.602 -8.062 -14.508 1 97.31 404 LYS A O 1
ATOM 3051 N N . VAL A 1 405 ? 2.631 -7.051 -15.109 1 97.88 405 VAL A N 1
ATOM 3052 C CA . VAL A 1 405 ? 2.023 -7.332 -13.812 1 97.88 405 VAL A CA 1
ATOM 3053 C C . VAL A 1 405 ? 2.016 -8.836 -13.562 1 97.88 405 VAL A C 1
ATOM 3055 O O . VAL A 1 405 ? 1.55 -9.609 -14.406 1 97.88 405 VAL A O 1
ATOM 3058 N N . HIS A 1 406 ? 2.492 -9.242 -12.367 1 97.56 406 HIS A N 1
ATOM 3059 C CA . HIS A 1 406 ? 2.73 -10.672 -12.195 1 97.56 406 HIS A CA 1
ATOM 3060 C C . HIS A 1 406 ? 2.107 -11.188 -10.906 1 97.56 406 HIS A C 1
ATOM 3062 O O . HIS A 1 406 ? 1.535 -12.281 -10.875 1 97.56 406 HIS A O 1
ATOM 3068 N N . HIS A 1 407 ? 2.223 -10.484 -9.844 1 98 407 HIS A N 1
ATOM 3069 C CA . HIS A 1 407 ? 1.777 -10.938 -8.539 1 98 407 HIS A CA 1
ATOM 3070 C C . HIS A 1 407 ? 1.309 -9.773 -7.676 1 98 407 HIS A C 1
ATOM 3072 O O . HIS A 1 407 ? 1.918 -8.703 -7.688 1 98 407 HIS A O 1
ATOM 3078 N N . THR A 1 408 ? 0.256 -9.969 -6.953 1 98.44 408 THR A N 1
ATOM 3079 C CA . THR A 1 408 ? -0.206 -8.969 -5.992 1 98.44 408 THR A CA 1
ATOM 3080 C C . THR A 1 408 ? 0.12 -9.406 -4.566 1 98.44 408 THR A C 1
ATOM 3082 O O . THR A 1 408 ? -0.419 -10.398 -4.078 1 98.44 408 THR A O 1
ATOM 3085 N N . MET A 1 409 ? 0.964 -8.664 -3.889 1 98.12 409 MET A N 1
ATOM 3086 C CA . MET A 1 409 ? 1.445 -9.047 -2.564 1 98.12 409 MET A CA 1
ATOM 3087 C C . MET A 1 409 ? 0.343 -8.898 -1.521 1 98.12 409 MET A C 1
ATOM 3089 O O . MET A 1 409 ? 0.394 -9.531 -0.464 1 98.12 409 MET A O 1
ATOM 3093 N N . GLY A 1 410 ? -0.554 -8.023 -1.773 1 98.25 410 GLY A N 1
ATOM 3094 C CA . GLY A 1 410 ? -1.589 -7.715 -0.801 1 98.25 410 GLY A CA 1
ATOM 3095 C C . GLY A 1 410 ? -2.846 -8.539 -0.979 1 98.25 410 GLY A C 1
ATOM 3096 O O . GLY A 1 410 ? -3.092 -9.086 -2.061 1 98.25 410 GLY A O 1
ATOM 3097 N N . GLY A 1 411 ? -3.668 -8.625 -0.021 1 98.69 411 GLY A N 1
ATOM 3098 C CA . GLY A 1 411 ? -4.949 -9.297 0.139 1 98.69 411 GLY A CA 1
ATOM 3099 C C . GLY A 1 411 ? -5.578 -9.055 1.498 1 98.69 411 GLY A C 1
ATOM 3100 O O . GLY A 1 411 ? -5.504 -7.953 2.041 1 98.69 411 GLY A O 1
ATOM 3101 N N . ILE A 1 412 ? -6.242 -10.07 1.997 1 98.81 412 ILE A N 1
ATOM 3102 C CA . ILE A 1 412 ? -6.801 -9.914 3.336 1 98.81 412 ILE A CA 1
ATOM 3103 C C . ILE A 1 412 ? -5.805 -10.43 4.371 1 98.81 412 ILE A C 1
ATOM 3105 O O . ILE A 1 412 ? -4.938 -11.25 4.055 1 98.81 412 ILE A O 1
ATOM 3109 N N . GLY A 1 413 ? -5.895 -9.938 5.566 1 98.88 413 GLY A N 1
ATOM 3110 C CA . GLY A 1 413 ? -5.027 -10.383 6.648 1 98.88 413 GLY A CA 1
ATOM 3111 C C . GLY A 1 413 ? -5.414 -11.734 7.211 1 98.88 413 GLY A C 1
ATOM 3112 O O . GLY A 1 413 ? -6.598 -12.039 7.344 1 98.88 413 GLY A O 1
ATOM 3113 N N . ILE A 1 414 ? -4.406 -12.539 7.539 1 98.88 414 ILE A N 1
ATOM 3114 C CA . ILE A 1 414 ? -4.629 -13.82 8.195 1 98.88 414 ILE A CA 1
ATOM 3115 C C . ILE A 1 414 ? -3.637 -13.992 9.344 1 98.88 414 ILE A C 1
ATOM 3117 O O . ILE A 1 414 ? -2.639 -13.273 9.422 1 98.88 414 ILE A O 1
ATOM 3121 N N . ASP A 1 415 ? -3.941 -14.898 10.203 1 98.69 415 ASP A N 1
ATOM 3122 C CA . ASP A 1 415 ? -2.967 -15.305 11.211 1 98.69 415 ASP A CA 1
ATOM 3123 C C . ASP A 1 415 ? -2.256 -16.594 10.797 1 98.69 415 ASP A C 1
ATOM 3125 O O . ASP A 1 415 ? -2.391 -17.047 9.656 1 98.69 415 ASP A O 1
ATOM 3129 N N . GLU A 1 416 ? -1.421 -17.156 11.625 1 98.69 416 GLU A N 1
ATOM 3130 C CA . GLU A 1 416 ? -0.581 -18.312 11.328 1 98.69 416 GLU A CA 1
ATOM 3131 C C . GLU A 1 416 ? -1.424 -19.562 11.094 1 98.69 416 GLU A C 1
ATOM 3133 O O . GLU A 1 416 ? -0.931 -20.562 10.562 1 98.69 416 GLU A O 1
ATOM 3138 N N . HIS A 1 417 ? -2.695 -19.531 11.469 1 98.81 417 HIS A N 1
ATOM 3139 C CA . HIS A 1 417 ? -3.621 -20.641 11.297 1 98.81 417 HIS A CA 1
ATOM 3140 C C . HIS A 1 417 ? -4.508 -20.438 10.07 1 98.81 417 HIS A C 1
ATOM 3142 O O . HIS A 1 417 ? -5.504 -21.141 9.898 1 98.81 417 HIS A O 1
ATOM 3148 N N . ALA A 1 418 ? -4.164 -19.422 9.281 1 98.88 418 ALA A N 1
ATOM 3149 C CA . ALA A 1 418 ? -4.832 -19.078 8.023 1 98.88 418 ALA A CA 1
ATOM 3150 C C . ALA A 1 418 ? -6.246 -18.562 8.281 1 98.88 418 ALA A C 1
ATOM 3152 O O . ALA A 1 418 ? -7.113 -18.641 7.414 1 98.88 418 ALA A O 1
ATOM 3153 N N . ARG A 1 419 ? -6.57 -18.156 9.562 1 98.75 419 ARG A N 1
ATOM 3154 C CA . ARG A 1 419 ? -7.855 -17.531 9.867 1 98.75 419 ARG A CA 1
ATOM 3155 C C . ARG A 1 419 ? -7.871 -16.078 9.445 1 98.75 419 ARG A C 1
ATOM 3157 O O . ARG A 1 419 ? -6.926 -15.328 9.719 1 98.75 419 ARG A O 1
ATOM 3164 N N . ALA A 1 420 ? -8.898 -15.672 8.75 1 98.81 420 ALA A N 1
ATOM 3165 C CA . ALA A 1 420 ? -9.016 -14.289 8.305 1 98.81 420 ALA A CA 1
ATOM 3166 C C . ALA A 1 420 ? -9.227 -13.344 9.484 1 98.81 420 ALA A C 1
ATOM 3168 O O . ALA A 1 420 ? -9.922 -13.68 10.445 1 98.81 420 ALA A O 1
ATOM 3169 N N . LEU A 1 421 ? -8.641 -12.195 9.383 1 98.75 421 LEU A N 1
ATOM 3170 C CA . LEU A 1 421 ? -8.742 -11.18 10.43 1 98.75 421 LEU A CA 1
ATOM 3171 C C . LEU A 1 421 ? -9.625 -10.023 9.969 1 98.75 421 LEU A C 1
ATOM 3173 O O . LEU A 1 421 ? -9.641 -9.672 8.789 1 98.75 421 LEU A O 1
ATOM 3177 N N . ASP A 1 422 ? -10.336 -9.422 10.945 1 97.88 422 ASP A N 1
ATOM 3178 C CA . ASP A 1 422 ? -11.094 -8.219 10.625 1 97.88 422 ASP A CA 1
ATOM 3179 C C . ASP A 1 422 ? -10.258 -6.965 10.844 1 97.88 422 ASP A C 1
ATOM 3181 O O . ASP A 1 422 ? -9.086 -7.055 11.219 1 97.88 422 ASP A O 1
ATOM 3185 N N . THR A 1 423 ? -10.781 -5.82 10.578 1 97.38 423 THR A N 1
ATOM 3186 C CA . THR A 1 423 ? -10.055 -4.559 10.555 1 97.38 423 THR A CA 1
ATOM 3187 C C . THR A 1 423 ? -9.633 -4.152 11.969 1 97.38 423 THR A C 1
ATOM 3189 O O . THR A 1 423 ? -8.883 -3.195 12.148 1 97.38 423 THR A O 1
ATOM 3192 N N . ARG A 1 424 ? -10.055 -4.871 12.969 1 96.38 424 ARG A N 1
ATOM 3193 C CA . ARG A 1 424 ? -9.633 -4.625 14.344 1 96.38 424 ARG A CA 1
ATOM 3194 C C . ARG A 1 424 ? -8.648 -5.688 14.812 1 96.38 424 ARG A C 1
ATOM 3196 O O . ARG A 1 424 ? -8.281 -5.723 15.992 1 96.38 424 ARG A O 1
ATOM 3203 N N . GLY A 1 425 ? -8.258 -6.613 13.898 1 97.12 425 GLY A N 1
ATOM 3204 C CA . GLY A 1 425 ? -7.25 -7.617 14.195 1 97.12 425 GLY A CA 1
ATOM 3205 C C . GLY A 1 425 ? -7.824 -8.875 14.828 1 97.12 425 GLY A C 1
ATOM 3206 O O . GLY A 1 425 ? -7.078 -9.727 15.312 1 97.12 425 GLY A O 1
ATOM 3207 N N . GLN A 1 426 ? -9.109 -8.953 14.828 1 97.56 426 GLN A N 1
ATOM 3208 C CA . GLN A 1 426 ? -9.766 -10.133 15.391 1 97.56 426 GLN A CA 1
ATOM 3209 C C . GLN A 1 426 ? -10.109 -11.141 14.297 1 97.56 426 GLN A C 1
ATOM 3211 O O . GLN A 1 426 ? -10.367 -10.758 13.156 1 97.56 426 GLN A O 1
ATOM 3216 N N . VAL A 1 427 ? -10.195 -12.375 14.68 1 98.12 427 VAL A N 1
ATOM 3217 C CA . VAL A 1 427 ? -10.531 -13.445 13.75 1 98.12 427 VAL A CA 1
ATOM 3218 C C . VAL A 1 427 ? -11.992 -13.312 13.312 1 98.12 427 VAL A C 1
ATOM 3220 O O . VAL A 1 427 ? -12.867 -13.055 14.133 1 98.12 427 VAL A O 1
ATOM 3223 N N . ILE A 1 428 ? -12.242 -13.375 12.016 1 97.81 428 ILE A N 1
ATOM 3224 C CA . ILE A 1 428 ? -13.594 -13.578 11.508 1 97.81 428 ILE A CA 1
ATOM 3225 C C . ILE A 1 428 ? -13.969 -15.055 11.609 1 97.81 428 ILE A C 1
ATOM 3227 O O . ILE A 1 428 ? -13.438 -15.883 10.867 1 97.81 428 ILE A O 1
ATOM 3231 N N . PRO A 1 429 ? -14.898 -15.406 12.453 1 97.31 429 PRO A N 1
ATOM 3232 C CA . PRO A 1 429 ? -15.156 -16.828 12.703 1 97.31 429 PRO A CA 1
ATOM 3233 C C . PRO A 1 429 ? -15.555 -17.594 11.445 1 97.31 429 PRO A C 1
ATOM 3235 O O . PRO A 1 429 ? -16.453 -17.172 10.719 1 97.31 429 PRO A O 1
ATOM 3238 N N . ARG A 1 430 ? -14.797 -18.672 11.141 1 97.94 430 ARG A N 1
ATOM 3239 C CA . ARG A 1 430 ? -15.109 -19.672 10.125 1 97.94 430 ARG A CA 1
ATOM 3240 C C . ARG A 1 430 ? -14.695 -19.188 8.734 1 97.94 430 ARG A C 1
ATOM 3242 O O . ARG A 1 430 ? -15.055 -19.797 7.73 1 97.94 430 ARG A O 1
ATOM 3249 N N . LEU A 1 431 ? -14.008 -18.047 8.664 1 98.69 431 LEU A N 1
ATOM 3250 C CA . LEU A 1 431 ? -13.406 -17.625 7.402 1 98.69 431 LEU A CA 1
ATOM 3251 C C . LEU A 1 431 ? -11.898 -17.844 7.414 1 98.69 431 LEU A C 1
ATOM 3253 O O . LEU A 1 431 ? -11.195 -17.344 8.297 1 98.69 431 LEU A O 1
ATOM 3257 N N . PHE A 1 432 ? -11.461 -18.625 6.492 1 98.94 432 PHE A N 1
ATOM 3258 C CA . PHE A 1 432 ? -10.047 -18.891 6.262 1 98.94 432 PHE A CA 1
ATOM 3259 C C . PHE A 1 432 ? -9.617 -18.391 4.891 1 98.94 432 PHE A C 1
ATOM 3261 O O . PHE A 1 432 ? -10.461 -18.078 4.043 1 98.94 432 PHE A O 1
ATOM 3268 N N . ALA A 1 433 ? -8.32 -18.219 4.734 1 98.94 433 ALA A N 1
ATOM 3269 C CA . ALA A 1 433 ? -7.82 -17.781 3.434 1 98.94 433 ALA A CA 1
ATOM 3270 C C . ALA A 1 433 ? -6.395 -18.281 3.199 1 98.94 433 ALA A C 1
ATOM 3272 O O . ALA A 1 433 ? -5.668 -18.578 4.152 1 98.94 433 ALA A O 1
ATOM 3273 N N . ALA A 1 434 ? -6.051 -18.344 1.919 1 98.88 434 ALA A N 1
ATOM 3274 C CA . ALA A 1 434 ? -4.723 -18.828 1.541 1 98.88 434 ALA A CA 1
ATOM 3275 C C . ALA A 1 434 ? -4.34 -18.328 0.148 1 98.88 434 ALA A C 1
ATOM 3277 O O . ALA A 1 434 ? -5.203 -17.953 -0.645 1 98.88 434 ALA A O 1
ATOM 3278 N N . GLY A 1 435 ? -3.029 -18.344 -0.084 1 98.62 435 GLY A N 1
ATOM 3279 C CA . GLY A 1 435 ? -2.506 -17.953 -1.384 1 98.62 435 GLY A CA 1
ATOM 3280 C C . GLY A 1 435 ? -2.535 -16.453 -1.615 1 98.62 435 GLY A C 1
ATOM 3281 O O . GLY A 1 435 ? -2.387 -15.672 -0.673 1 98.62 435 GLY A O 1
ATOM 3282 N N . GLU A 1 436 ? -2.693 -16.078 -2.875 1 98.5 436 GLU A N 1
ATOM 3283 C CA . GLU A 1 436 ? -2.574 -14.68 -3.275 1 98.5 436 GLU A CA 1
ATOM 3284 C C . GLU A 1 436 ? -3.816 -13.883 -2.885 1 98.5 436 GLU A C 1
ATOM 3286 O O . GLU A 1 436 ? -3.902 -12.688 -3.15 1 98.5 436 GLU A O 1
ATOM 3291 N N . SER A 1 437 ? -4.801 -14.562 -2.209 1 98.62 437 SER A N 1
ATOM 3292 C CA . SER A 1 437 ? -5.926 -13.867 -1.597 1 98.62 437 SER A CA 1
ATOM 3293 C C . SER A 1 437 ? -5.512 -13.164 -0.31 1 98.62 437 SER A C 1
ATOM 3295 O O . SER A 1 437 ? -6.238 -12.312 0.204 1 98.62 437 SER A O 1
ATOM 3297 N N . CYS A 1 438 ? -4.355 -13.516 0.174 1 98.5 438 CYS A N 1
ATOM 3298 C CA . CYS A 1 438 ? -3.879 -13.016 1.458 1 98.5 438 CYS A CA 1
ATOM 3299 C C . CYS A 1 438 ? -2.717 -12.047 1.268 1 98.5 438 CYS A C 1
ATOM 3301 O O . CYS A 1 438 ? -2.037 -12.078 0.241 1 98.5 438 CYS A O 1
ATOM 3303 N N . GLY A 1 439 ? -2.576 -11.172 2.254 1 98.31 439 GLY A N 1
ATOM 3304 C CA . GLY A 1 439 ? -1.397 -10.32 2.332 1 98.31 439 GLY A CA 1
ATOM 3305 C C . GLY A 1 439 ? -0.525 -10.625 3.537 1 98.31 439 GLY A C 1
ATOM 3306 O O . GLY A 1 439 ? -0.934 -11.359 4.438 1 98.31 439 GLY A O 1
ATOM 3307 N N . GLY A 1 440 ? 0.686 -10.086 3.492 1 98.19 440 GLY A N 1
ATOM 3308 C CA . GLY A 1 440 ? 1.539 -10.141 4.668 1 98.19 440 GLY A CA 1
ATOM 3309 C C . GLY A 1 440 ? 2.758 -11.023 4.477 1 98.19 440 GLY A C 1
ATOM 3310 O O . GLY A 1 440 ? 3.836 -10.727 4.992 1 98.19 440 GLY A O 1
ATOM 3311 N N . VAL A 1 441 ? 2.619 -12.055 3.684 1 98.5 441 VAL A N 1
ATOM 3312 C CA . VAL A 1 441 ? 3.693 -13.039 3.586 1 98.5 441 VAL A CA 1
ATOM 3313 C C . VAL A 1 441 ? 4.863 -12.453 2.801 1 98.5 441 VAL A C 1
ATOM 3315 O O . VAL A 1 441 ? 6.016 -12.547 3.229 1 98.5 441 VAL A O 1
ATOM 3318 N N . HIS A 1 442 ? 4.594 -11.734 1.727 1 98.31 442 HIS A N 1
ATOM 3319 C CA . HIS A 1 442 ? 5.637 -11.43 0.754 1 98.31 442 HIS A CA 1
ATOM 3320 C C . HIS A 1 442 ? 6.109 -9.984 0.893 1 98.31 442 HIS A C 1
ATOM 3322 O O . HIS A 1 442 ? 7.062 -9.578 0.228 1 98.31 442 HIS A O 1
ATOM 3328 N N . GLY A 1 443 ? 5.473 -9.219 1.766 1 97.19 443 GLY A N 1
ATOM 3329 C CA . GLY A 1 443 ? 5.902 -7.836 1.949 1 97.19 443 GLY A CA 1
ATOM 3330 C C . GLY A 1 443 ? 5.801 -7.008 0.683 1 97.19 443 GLY A C 1
ATOM 3331 O O . GLY A 1 443 ? 4.801 -7.074 -0.034 1 97.19 443 GLY A O 1
ATOM 3332 N N . GLU A 1 444 ? 6.801 -6.238 0.359 1 95.88 444 GLU A N 1
ATOM 3333 C CA . GLU A 1 444 ? 6.781 -5.32 -0.777 1 95.88 444 GLU A CA 1
ATOM 3334 C C . GLU A 1 444 ? 7.086 -6.051 -2.082 1 95.88 444 GLU A C 1
ATOM 3336 O O . GLU A 1 444 ? 6.742 -5.57 -3.162 1 95.88 444 GLU A O 1
ATOM 3341 N N . SER A 1 445 ? 7.738 -7.152 -1.942 1 96.25 445 SER A N 1
ATOM 3342 C CA . SER A 1 445 ? 8.133 -7.902 -3.133 1 96.25 445 SER A CA 1
ATOM 3343 C C . SER A 1 445 ? 8.312 -9.383 -2.82 1 96.25 445 SER A C 1
ATOM 3345 O O . SER A 1 445 ? 9.023 -9.742 -1.881 1 96.25 445 SER A O 1
ATOM 3347 N N . ARG A 1 446 ? 7.719 -10.141 -3.635 1 97.19 446 ARG A N 1
ATOM 3348 C CA . ARG A 1 446 ? 7.805 -11.586 -3.447 1 97.19 446 ARG A CA 1
ATOM 3349 C C . ARG A 1 446 ? 9.133 -12.133 -3.967 1 97.19 446 ARG A C 1
ATOM 3351 O O . ARG A 1 446 ? 9.555 -11.797 -5.078 1 97.19 446 ARG A O 1
ATOM 3358 N N . LEU A 1 447 ? 9.766 -12.914 -3.143 1 96.31 447 LEU A N 1
ATOM 3359 C CA . LEU A 1 447 ? 10.938 -13.656 -3.58 1 96.31 447 LEU A CA 1
ATOM 3360 C C . LEU A 1 447 ? 10.562 -14.711 -4.609 1 96.31 447 LEU A C 1
ATOM 3362 O O . LEU A 1 447 ? 9.578 -15.438 -4.43 1 96.31 447 LEU A O 1
ATOM 3366 N N . GLY A 1 448 ? 11.312 -14.75 -5.668 1 92.81 448 GLY A N 1
ATOM 3367 C CA . GLY A 1 448 ? 10.984 -15.664 -6.75 1 92.81 448 GLY A CA 1
ATOM 3368 C C . GLY A 1 448 ? 10.836 -17.109 -6.297 1 92.81 448 GLY A C 1
ATOM 3369 O O . GLY A 1 448 ? 11.641 -17.594 -5.492 1 92.81 448 GLY A O 1
ATOM 3370 N N . GLY A 1 449 ? 9.758 -17.766 -6.809 1 94.81 449 GLY A N 1
ATOM 3371 C CA . GLY A 1 449 ? 9.57 -19.188 -6.535 1 94.81 449 GLY A CA 1
ATOM 3372 C C . GLY A 1 449 ? 8.844 -19.438 -5.23 1 94.81 449 GLY A C 1
ATOM 3373 O O . GLY A 1 449 ? 8.617 -20.594 -4.863 1 94.81 449 GLY A O 1
ATOM 3374 N N . CYS A 1 450 ? 8.375 -18.438 -4.57 1 97.56 450 CYS A N 1
ATOM 3375 C CA . CYS A 1 450 ? 7.816 -18.609 -3.236 1 97.56 450 CYS A CA 1
ATOM 3376 C C . CYS A 1 450 ? 6.293 -18.625 -3.285 1 97.56 450 CYS A C 1
ATOM 3378 O O . CYS A 1 450 ? 5.641 -19.062 -2.328 1 97.56 450 CYS A O 1
ATOM 3380 N N . ALA A 1 451 ? 5.703 -18.219 -4.379 1 97.81 451 ALA A N 1
ATOM 3381 C CA . ALA A 1 451 ? 4.25 -18.109 -4.449 1 97.81 451 ALA A CA 1
ATOM 3382 C C . ALA A 1 451 ? 3.592 -19.484 -4.379 1 97.81 451 ALA A C 1
ATOM 3384 O O . ALA A 1 451 ? 2.646 -19.688 -3.613 1 97.81 451 ALA A O 1
ATOM 3385 N N . LEU A 1 452 ? 4.07 -20.422 -5.184 1 98.44 452 LEU A N 1
ATOM 3386 C CA . LEU A 1 452 ? 3.449 -21.734 -5.211 1 98.44 452 LEU A CA 1
ATOM 3387 C C . LEU A 1 452 ? 3.619 -22.453 -3.873 1 98.44 452 LEU A C 1
ATOM 3389 O O . LEU A 1 452 ? 2.682 -23.078 -3.375 1 98.44 452 LEU A O 1
ATOM 3393 N N . THR A 1 453 ? 4.824 -22.344 -3.35 1 98.81 453 THR A N 1
ATOM 3394 C CA . THR A 1 453 ? 5.09 -22.938 -2.043 1 98.81 453 THR A CA 1
ATOM 3395 C C . THR A 1 453 ? 4.148 -22.359 -0.987 1 98.81 453 THR A C 1
ATOM 3397 O O . THR A 1 453 ? 3.57 -23.109 -0.193 1 98.81 453 THR A O 1
ATOM 3400 N N . GLU A 1 454 ? 4.059 -21.078 -0.976 1 98.81 454 GLU A N 1
ATOM 3401 C CA . GLU A 1 454 ? 3.182 -20.391 -0.028 1 98.81 454 GLU A CA 1
ATOM 3402 C C . GLU A 1 454 ? 1.732 -20.844 -0.202 1 98.81 454 GLU A C 1
ATOM 3404 O O . GLU A 1 454 ? 1.023 -21.062 0.782 1 98.81 454 GLU A O 1
ATOM 3409 N N . CYS A 1 455 ? 1.254 -20.969 -1.428 1 98.88 455 CYS A N 1
ATOM 3410 C CA . CYS A 1 455 ? -0.102 -21.422 -1.714 1 98.88 455 CYS A CA 1
ATOM 3411 C C . CYS A 1 455 ? -0.365 -22.797 -1.091 1 98.88 455 CYS A C 1
ATOM 3413 O O . CYS A 1 455 ? -1.38 -22.984 -0.421 1 98.88 455 CYS A O 1
ATOM 3415 N N . ILE A 1 456 ? 0.531 -23.719 -1.293 1 98.94 456 ILE A N 1
ATOM 3416 C CA . ILE A 1 456 ? 0.337 -25.078 -0.821 1 98.94 456 ILE A CA 1
ATOM 3417 C C . ILE A 1 456 ? 0.419 -25.109 0.703 1 98.94 456 ILE A C 1
ATOM 3419 O O . ILE A 1 456 ? -0.414 -25.75 1.361 1 98.94 456 ILE A O 1
ATOM 3423 N N . VAL A 1 457 ? 1.371 -24.391 1.279 1 98.94 457 VAL A N 1
ATOM 3424 C CA . VAL A 1 457 ? 1.56 -24.391 2.727 1 98.94 457 VAL A CA 1
ATOM 3425 C C . VAL A 1 457 ? 0.304 -23.844 3.408 1 98.94 457 VAL A C 1
ATOM 3427 O O . VAL A 1 457 ? -0.32 -24.547 4.211 1 98.94 457 VAL A O 1
ATOM 3430 N N . PHE A 1 458 ? -0.097 -22.703 3.055 1 98.94 458 PHE A N 1
ATOM 3431 C CA . PHE A 1 458 ? -1.213 -22.078 3.754 1 98.94 458 PHE A CA 1
ATOM 3432 C C . PHE A 1 458 ? -2.539 -22.688 3.305 1 98.94 458 PHE A C 1
ATOM 3434 O O . PHE A 1 458 ? -3.504 -22.719 4.07 1 98.94 458 PHE A O 1
ATOM 3441 N N . GLY A 1 459 ? -2.607 -23.172 2.018 1 98.94 459 GLY A N 1
ATOM 3442 C CA . GLY A 1 459 ? -3.787 -23.922 1.611 1 98.94 459 GLY A CA 1
ATOM 3443 C C . GLY A 1 459 ? -4.055 -25.141 2.484 1 98.94 459 GLY A C 1
ATOM 3444 O O . GLY A 1 459 ? -5.184 -25.344 2.932 1 98.94 459 GLY A O 1
ATOM 3445 N N . ARG A 1 460 ? -3.035 -25.891 2.738 1 98.94 460 ARG A N 1
ATOM 3446 C CA . ARG A 1 460 ? -3.162 -27.078 3.574 1 98.94 460 ARG A CA 1
ATOM 3447 C C . ARG A 1 460 ? -3.549 -26.703 5.004 1 98.94 460 ARG A C 1
ATOM 3449 O O . ARG A 1 460 ? -4.41 -27.344 5.605 1 98.94 460 ARG A O 1
ATOM 3456 N N . ILE A 1 461 ? -2.961 -25.641 5.547 1 98.94 461 ILE A N 1
ATOM 3457 C CA . ILE A 1 461 ? -3.281 -25.172 6.887 1 98.94 461 ILE A CA 1
ATOM 3458 C C . ILE A 1 461 ? -4.746 -24.75 6.953 1 98.94 461 ILE A C 1
ATOM 3460 O O . ILE A 1 461 ? -5.477 -25.156 7.863 1 98.94 461 ILE A O 1
ATOM 3464 N N . ALA A 1 462 ? -5.18 -23.984 5.984 1 98.94 462 ALA A N 1
ATOM 3465 C CA . ALA A 1 462 ? -6.551 -23.484 5.945 1 98.94 462 ALA A CA 1
ATOM 3466 C C . ALA A 1 462 ? -7.559 -24.625 5.887 1 98.94 462 ALA A C 1
ATOM 3468 O O . ALA A 1 462 ? -8.555 -24.625 6.609 1 98.94 462 ALA A O 1
ATOM 3469 N N . GLY A 1 463 ? -7.301 -25.594 5.004 1 98.94 463 GLY A N 1
ATOM 3470 C CA . GLY A 1 463 ? -8.203 -26.719 4.852 1 98.94 463 GLY A CA 1
ATOM 3471 C C . GLY A 1 463 ? -8.359 -27.531 6.121 1 98.94 463 GLY A C 1
ATOM 3472 O O . GLY A 1 463 ? -9.477 -27.875 6.516 1 98.94 463 GLY A O 1
ATOM 3473 N N . LYS A 1 464 ? -7.23 -27.859 6.754 1 98.75 464 LYS A N 1
ATOM 3474 C CA . LYS A 1 464 ? -7.246 -28.625 7.996 1 98.75 464 LYS A CA 1
ATOM 3475 C C . LYS A 1 464 ? -8.023 -27.891 9.086 1 98.75 464 LYS A C 1
ATOM 3477 O O . LYS A 1 464 ? -8.852 -28.484 9.773 1 98.75 464 LYS A O 1
ATOM 3482 N N . ASN A 1 465 ? -7.773 -26.609 9.219 1 98.81 465 ASN A N 1
ATOM 3483 C CA . ASN A 1 465 ? -8.398 -25.844 10.281 1 98.81 465 ASN A CA 1
ATOM 3484 C C . ASN A 1 465 ? -9.875 -25.594 10.008 1 98.81 465 ASN A C 1
ATOM 3486 O O . ASN A 1 465 ? -10.688 -25.578 10.938 1 98.81 465 ASN A O 1
ATOM 3490 N N . ALA A 1 466 ? -10.211 -25.359 8.75 1 98.75 466 ALA A N 1
ATOM 3491 C CA . ALA A 1 466 ? -11.625 -25.219 8.406 1 98.75 466 ALA A CA 1
ATOM 3492 C C . ALA A 1 466 ? -12.406 -26.484 8.734 1 98.75 466 ALA A C 1
ATOM 3494 O O . ALA A 1 466 ? -13.5 -26.422 9.297 1 98.75 466 ALA A O 1
ATOM 3495 N N . ALA A 1 467 ? -11.844 -27.609 8.398 1 98.44 467 ALA A N 1
ATOM 3496 C CA . ALA A 1 467 ? -12.492 -28.891 8.648 1 98.44 467 ALA A CA 1
ATOM 3497 C C . ALA A 1 467 ? -12.617 -29.156 10.148 1 98.44 467 ALA A C 1
ATOM 3499 O O . ALA A 1 467 ? -13.516 -29.875 10.586 1 98.44 467 ALA A O 1
ATOM 3500 N N . GLY A 1 468 ? -11.727 -28.578 10.922 1 97.31 468 GLY A N 1
ATOM 3501 C CA . GLY A 1 468 ? -11.695 -28.812 12.359 1 97.31 468 GLY A CA 1
ATOM 3502 C C . GLY A 1 468 ? -12.719 -27.969 13.109 1 97.31 468 GLY A C 1
ATOM 3503 O O . GLY A 1 468 ? -12.961 -28.203 14.297 1 97.31 468 GLY A O 1
ATOM 3504 N N . GLU A 1 469 ? -13.391 -27.047 12.422 1 95 469 GLU A N 1
ATOM 3505 C CA . GLU A 1 469 ? -14.398 -26.203 13.062 1 95 469 GLU A CA 1
ATOM 3506 C C . GLU A 1 469 ? -15.617 -27.031 13.492 1 95 469 GLU A C 1
ATOM 3508 O O . GLU A 1 469 ? -15.938 -28.031 12.867 1 95 469 GLU A O 1
ATOM 3513 N N . VAL A 1 470 ? -16.328 -26.516 14.523 1 89.25 470 VAL A N 1
ATOM 3514 C CA . VAL A 1 470 ? -17.547 -27.172 14.984 1 89.25 470 VAL A CA 1
ATOM 3515 C C . VAL A 1 470 ? -18.688 -26.906 14.008 1 89.25 470 VAL A C 1
ATOM 3517 O O . VAL A 1 470 ? -18.906 -25.766 13.602 1 89.25 470 VAL A O 1
ATOM 3520 N N . SER A 1 471 ? -19.359 -27.938 13.617 1 87.06 471 SER A N 1
ATOM 3521 C CA . SER A 1 471 ? -20.438 -27.828 12.648 1 87.06 471 SER A CA 1
ATOM 3522 C C . SER A 1 471 ? -21.641 -27.125 13.242 1 87.06 471 SER A C 1
ATOM 3524 O O . SER A 1 471 ? -22.047 -27.406 14.375 1 87.06 471 SER A O 1
ATOM 3526 N N . ARG A 1 472 ? -22.125 -26.078 12.594 1 74.75 472 ARG A N 1
ATOM 3527 C CA . ARG A 1 472 ? -23.359 -25.406 12.992 1 74.75 472 ARG A CA 1
ATOM 3528 C C . ARG A 1 472 ? -24.547 -25.922 12.188 1 74.75 472 ARG A C 1
ATOM 3530 O O . ARG A 1 472 ? -24.953 -25.281 11.211 1 74.75 472 ARG A O 1
ATOM 3537 N N . ARG A 1 473 ? -24.859 -27.188 12.312 1 62.44 473 ARG A N 1
ATOM 3538 C CA . ARG A 1 473 ? -26 -27.734 11.578 1 62.44 473 ARG A CA 1
ATOM 3539 C C . ARG A 1 473 ? -27.312 -27.219 12.156 1 62.44 473 ARG A C 1
ATOM 3541 O O . ARG A 1 473 ? -27.422 -27.031 13.367 1 62.44 473 ARG A O 1
ATOM 3548 N N . SER A 1 474 ? -27.984 -26.359 11.344 1 55.41 474 SER A N 1
ATOM 3549 C CA . SER A 1 474 ? -29.281 -25.891 11.805 1 55.41 474 SER A CA 1
ATOM 3550 C C . SER A 1 474 ? -30.391 -26.891 11.445 1 55.41 474 SER A C 1
ATOM 3552 O O . SER A 1 474 ? -30.281 -27.609 10.453 1 55.41 474 SER A O 1
ATOM 3554 N N . GLU A 1 475 ? -31.234 -27.156 12.422 1 49.44 475 GLU A N 1
ATOM 3555 C CA . GLU A 1 475 ? -32.469 -27.891 12.172 1 49.44 475 GLU A CA 1
ATOM 3556 C C . GLU A 1 475 ? -33.188 -27.359 10.922 1 49.44 475 GLU A C 1
ATOM 3558 O O . GLU A 1 475 ? -34 -28.047 10.328 1 49.44 475 GLU A O 1
ATOM 3563 N N . ALA A 1 476 ? -33.094 -26.141 10.68 1 45.34 476 ALA A N 1
ATOM 3564 C CA . ALA A 1 476 ? -33.812 -25.547 9.555 1 45.34 476 ALA A CA 1
ATOM 3565 C C . ALA A 1 476 ? -33.188 -25.953 8.227 1 45.34 476 ALA A C 1
ATOM 3567 O O . ALA A 1 476 ? -33.375 -25.266 7.215 1 45.34 476 ALA A O 1
ATOM 3568 N N . ASP A 1 477 ? -32.062 -26.75 8.461 1 48.16 477 ASP A N 1
ATOM 3569 C CA . ASP A 1 477 ? -31.453 -27.25 7.223 1 48.16 477 ASP A CA 1
ATOM 3570 C C . ASP A 1 477 ? -32.531 -27.875 6.324 1 48.16 477 ASP A C 1
ATOM 3572 O O . ASP A 1 477 ? -32.969 -28.984 6.59 1 48.16 477 ASP A O 1
ATOM 3576 N N . GLY A 1 478 ? -33.469 -27.359 6.195 1 41.19 478 GLY A N 1
ATOM 3577 C CA . GLY A 1 478 ? -34.562 -27.781 5.359 1 41.19 478 GLY A CA 1
ATOM 3578 C C . GLY A 1 478 ? -34.125 -28.672 4.207 1 41.19 478 GLY A C 1
ATOM 3579 O O . GLY A 1 478 ? -33.125 -29.359 4.297 1 41.19 478 GLY A O 1
ATOM 3580 N N . ASN A 1 479 ? -34.938 -28.438 2.902 1 41.09 479 ASN A N 1
ATOM 3581 C CA . ASN A 1 479 ? -34.906 -29.094 1.599 1 41.09 479 ASN A CA 1
ATOM 3582 C C . ASN A 1 479 ? -33.594 -28.781 0.854 1 41.09 479 ASN A C 1
ATOM 3584 O O . ASN A 1 479 ? -33.531 -28.891 -0.372 1 41.09 479 ASN A O 1
ATOM 3588 N N . ALA A 1 480 ? -32.719 -28.234 1.641 1 50.12 480 ALA A N 1
ATOM 3589 C CA . ALA A 1 480 ? -31.5 -27.953 0.861 1 50.12 480 ALA A CA 1
ATOM 3590 C C . ALA A 1 480 ? -30.812 -29.25 0.436 1 50.12 480 ALA A C 1
ATOM 3592 O O . ALA A 1 480 ? -30.719 -30.188 1.223 1 50.12 480 ALA A O 1
ATOM 3593 N N . ARG A 1 481 ? -30.438 -29.375 -0.842 1 41.69 481 ARG A N 1
ATOM 3594 C CA . ARG A 1 481 ? -29.656 -30.516 -1.33 1 41.69 481 ARG A CA 1
ATOM 3595 C C . ARG A 1 481 ? -28.312 -30.609 -0.625 1 41.69 481 ARG A C 1
ATOM 3597 O O . ARG A 1 481 ? -27.469 -29.703 -0.75 1 41.69 481 ARG A O 1
ATOM 3604 N N . ILE A 1 482 ? -28.172 -31.406 0.345 1 39.44 482 ILE A N 1
ATOM 3605 C CA . ILE A 1 482 ? -26.906 -31.641 1.02 1 39.44 482 ILE A CA 1
ATOM 3606 C C . ILE A 1 482 ? -25.922 -32.312 0.057 1 39.44 482 ILE A C 1
ATOM 3608 O O . ILE A 1 482 ? -26.203 -33.375 -0.496 1 39.44 482 ILE A O 1
ATOM 3612 N N . ILE A 1 483 ? -25.016 -31.594 -0.644 1 37.94 483 ILE A N 1
ATOM 3613 C CA . ILE A 1 483 ? -23.984 -32.156 -1.505 1 37.94 483 ILE A CA 1
ATOM 3614 C C . ILE A 1 483 ? -22.828 -32.656 -0.653 1 37.94 483 ILE A C 1
ATOM 3616 O O . ILE A 1 483 ? -22.391 -32 0.281 1 37.94 483 ILE A O 1
ATOM 3620 N N . MET B 1 1 ? -27.516 -2.814 5.363 1 42.56 1 MET B N 1
ATOM 3621 C CA . MET B 1 1 ? -28.047 -2.152 4.176 1 42.56 1 MET B CA 1
ATOM 3622 C C . MET B 1 1 ? -29.484 -1.72 4.391 1 42.56 1 MET B C 1
ATOM 3624 O O . MET B 1 1 ? -30.125 -1.196 3.477 1 42.56 1 MET B O 1
ATOM 3628 N N . GLU B 1 2 ? -30.062 -0.926 5.383 1 48.56 2 GLU B N 1
ATOM 3629 C CA . GLU B 1 2 ? -31.516 -0.787 5.457 1 48.56 2 GLU B CA 1
ATOM 3630 C C . GLU B 1 2 ? -31.984 0.469 4.73 1 48.56 2 GLU B C 1
ATOM 3632 O O . GLU B 1 2 ? -33.062 0.471 4.117 1 48.56 2 GLU B O 1
ATOM 3637 N N . CYS B 1 3 ? -31.828 1.466 3.973 1 54.28 3 CYS B N 1
ATOM 3638 C CA . CYS B 1 3 ? -32.562 2.549 4.621 1 54.28 3 CYS B CA 1
ATOM 3639 C C . CYS B 1 3 ? -34.031 2.479 4.297 1 54.28 3 CYS B C 1
ATOM 3641 O O . CYS B 1 3 ? -34.812 3.344 4.715 1 54.28 3 CYS B O 1
ATOM 3643 N N . PRO B 1 4 ? -34.906 1.585 3.646 1 52.56 4 PRO B N 1
ATOM 3644 C CA . PRO B 1 4 ? -36.344 1.915 3.607 1 52.56 4 PRO B CA 1
ATOM 3645 C C . PRO B 1 4 ? -37 1.936 4.996 1 52.56 4 PRO B C 1
ATOM 3647 O O . PRO B 1 4 ? -36.656 1.112 5.848 1 52.56 4 PRO B O 1
ATOM 3650 N N . ASN B 1 5 ? -37.812 2.604 5.551 1 58.31 5 ASN B N 1
ATOM 3651 C CA . ASN B 1 5 ? -38.781 2.764 6.633 1 58.31 5 ASN B CA 1
ATOM 3652 C C . ASN B 1 5 ? -38.094 2.805 7.996 1 58.31 5 ASN B C 1
ATOM 3654 O O . ASN B 1 5 ? -38.656 2.367 8.992 1 58.31 5 ASN B O 1
ATOM 3658 N N . GLN B 1 6 ? -36.812 3.318 7.898 1 65.69 6 GLN B N 1
ATOM 3659 C CA . GLN B 1 6 ? -36.125 3.33 9.172 1 65.69 6 GLN B CA 1
ATOM 3660 C C . GLN B 1 6 ? -36.438 4.586 9.977 1 65.69 6 GLN B C 1
ATOM 3662 O O . GLN B 1 6 ? -36.75 5.633 9.398 1 65.69 6 GLN B O 1
ATOM 3667 N N . GLU B 1 7 ? -36.656 4.473 11.258 1 83.31 7 GLU B N 1
ATOM 3668 C CA . GLU B 1 7 ? -36.812 5.605 12.164 1 83.31 7 GLU B CA 1
ATOM 3669 C C . GLU B 1 7 ? -35.469 6.332 12.352 1 83.31 7 GLU B C 1
ATOM 3671 O O . GLU B 1 7 ? -34.438 5.699 12.477 1 83.31 7 GLU B O 1
ATOM 3676 N N . TRP B 1 8 ? -35.562 7.707 12.141 1 91.56 8 TRP B N 1
ATOM 3677 C CA . TRP B 1 8 ? -34.375 8.539 12.273 1 91.56 8 TRP B CA 1
ATOM 3678 C C . TRP B 1 8 ? -34.438 9.352 13.562 1 91.56 8 TRP B C 1
ATOM 3680 O O . TRP B 1 8 ? -35.469 9.883 13.93 1 91.56 8 TRP B O 1
ATOM 3690 N N . ASP B 1 9 ? -33.312 9.445 14.219 1 93.5 9 ASP B N 1
ATOM 3691 C CA . ASP B 1 9 ? -33.188 10.242 15.438 1 93.5 9 ASP B CA 1
ATOM 3692 C C . ASP B 1 9 ? -33 11.719 15.109 1 93.5 9 ASP B C 1
ATOM 3694 O O . ASP B 1 9 ? -33.406 12.594 15.891 1 93.5 9 ASP B O 1
ATOM 3698 N N . ALA B 1 10 ? -32.406 11.984 13.969 1 94.5 10 ALA B N 1
ATOM 3699 C CA . ALA B 1 10 ? -32.188 13.336 13.469 1 94.5 10 ALA B CA 1
ATOM 3700 C C . ALA B 1 10 ? -32.031 13.336 11.945 1 94.5 10 ALA B C 1
ATOM 3702 O O . ALA B 1 10 ? -31.906 12.273 11.328 1 94.5 10 ALA B O 1
ATOM 3703 N N . ALA B 1 11 ? -32.125 14.57 11.383 1 94.81 11 ALA B N 1
ATOM 3704 C CA . ALA B 1 11 ? -31.953 14.711 9.938 1 94.81 11 ALA B CA 1
ATOM 3705 C C . ALA B 1 11 ? -31.297 16.047 9.602 1 94.81 11 ALA B C 1
ATOM 3707 O O . ALA B 1 11 ? -31.516 17.047 10.289 1 94.81 11 ALA B O 1
ATOM 3708 N N . THR B 1 12 ? -30.516 16.078 8.633 1 96.88 12 THR B N 1
ATOM 3709 C CA . THR B 1 12 ? -29.891 17.266 8.086 1 96.88 12 THR B CA 1
ATOM 3710 C C . THR B 1 12 ? -29.625 17.094 6.59 1 96.88 12 THR B C 1
ATOM 3712 O O . THR B 1 12 ? -29.906 16.047 6.02 1 96.88 12 THR B O 1
ATOM 3715 N N . ASP B 1 13 ? -29.219 18.156 5.887 1 97.38 13 ASP B N 1
ATOM 3716 C CA . ASP B 1 13 ? -28.922 18.047 4.465 1 97.38 13 ASP B CA 1
ATOM 3717 C C . ASP B 1 13 ? -27.578 17.328 4.25 1 97.38 13 ASP B C 1
ATOM 3719 O O . ASP B 1 13 ? -27.5 16.344 3.529 1 97.38 13 ASP B O 1
ATOM 3723 N N . VAL B 1 14 ? -26.547 17.875 4.918 1 98.62 14 VAL B N 1
ATOM 3724 C CA . VAL B 1 14 ? -25.203 17.344 4.762 1 98.62 14 VAL B CA 1
ATOM 3725 C C . VAL B 1 14 ? -24.625 16.984 6.129 1 98.62 14 VAL B C 1
ATOM 3727 O O . VAL B 1 14 ? -24.688 17.781 7.066 1 98.62 14 VAL B O 1
ATOM 3730 N N . ILE B 1 15 ? -24.156 15.812 6.258 1 98.88 15 ILE B N 1
ATOM 3731 C CA . ILE B 1 15 ? -23.391 15.391 7.43 1 98.88 15 ILE B CA 1
ATOM 3732 C C . ILE B 1 15 ? -21.906 15.398 7.102 1 98.88 15 ILE B C 1
ATOM 3734 O O . ILE B 1 15 ? -21.484 14.859 6.074 1 98.88 15 ILE B O 1
ATOM 3738 N N . VAL B 1 16 ? -21.125 16.047 7.887 1 98.94 16 VAL B N 1
ATOM 3739 C CA . VAL B 1 16 ? -19.672 16.016 7.785 1 98.94 16 VAL B CA 1
ATOM 3740 C C . VAL B 1 16 ? -19.094 15.242 8.969 1 98.94 16 VAL B C 1
ATOM 3742 O O . VAL B 1 16 ? -19.375 15.562 10.125 1 98.94 16 VAL B O 1
ATOM 3745 N N . VAL B 1 17 ? -18.281 14.242 8.703 1 98.94 17 VAL B N 1
ATOM 3746 C CA . VAL B 1 17 ? -17.688 13.445 9.773 1 98.94 17 VAL B CA 1
ATOM 3747 C C . VAL B 1 17 ? -16.219 13.82 9.945 1 98.94 17 VAL B C 1
ATOM 3749 O O . VAL B 1 17 ? -15.375 13.445 9.125 1 98.94 17 VAL B O 1
ATOM 3752 N N . GLY B 1 18 ? -15.891 14.461 11.031 1 98.81 18 GLY B N 1
ATOM 3753 C CA . GLY B 1 18 ? -14.578 15.008 11.312 1 98.81 18 GLY B CA 1
ATOM 3754 C C . GLY B 1 18 ? -14.555 16.531 11.297 1 98.81 18 GLY B C 1
ATOM 3755 O O . GLY B 1 18 ? -15.203 17.156 10.461 1 98.81 18 GLY B O 1
ATOM 3756 N N . SER B 1 19 ? -13.781 17.078 12.219 1 98.88 19 SER B N 1
ATOM 3757 C CA . SER B 1 19 ? -13.789 18.516 12.383 1 98.88 19 SER B CA 1
ATOM 3758 C C . SER B 1 19 ? -12.398 19.109 12.18 1 98.88 19 SER B C 1
ATOM 3760 O O . SER B 1 19 ? -12.039 20.109 12.805 1 98.88 19 SER B O 1
ATOM 3762 N N . GLY B 1 20 ? -11.547 18.406 11.383 1 98.81 20 GLY B N 1
ATOM 3763 C CA . GLY B 1 20 ? -10.289 19 10.945 1 98.81 20 GLY B CA 1
ATOM 3764 C C . GLY B 1 20 ? -10.461 19.984 9.805 1 98.81 20 GLY B C 1
ATOM 3765 O O . GLY B 1 20 ? -11.578 20.391 9.492 1 98.81 20 GLY B O 1
ATOM 3766 N N . PHE B 1 21 ? -9.383 20.359 9.188 1 98.94 21 PHE B N 1
ATOM 3767 C CA . PHE B 1 21 ? -9.398 21.328 8.094 1 98.94 21 PHE B CA 1
ATOM 3768 C C . PHE B 1 21 ? -10.297 20.844 6.961 1 98.94 21 PHE B C 1
ATOM 3770 O O . PHE B 1 21 ? -11.086 21.625 6.414 1 98.94 21 PHE B O 1
ATOM 3777 N N . ALA B 1 22 ? -10.203 19.562 6.602 1 98.94 22 ALA B N 1
ATOM 3778 C CA . ALA B 1 22 ? -11.008 19.031 5.512 1 98.94 22 ALA B CA 1
ATOM 3779 C C . ALA B 1 22 ? -12.5 19.109 5.84 1 98.94 22 ALA B C 1
ATOM 3781 O O . ALA B 1 22 ? -13.289 19.609 5.043 1 98.94 22 ALA B O 1
ATOM 3782 N N . GLY B 1 23 ? -12.836 18.672 7.023 1 98.94 23 GLY B N 1
ATOM 3783 C CA . GLY B 1 23 ? -14.234 18.641 7.43 1 98.94 23 GLY B CA 1
ATOM 3784 C C . GLY B 1 23 ? -14.844 20.016 7.582 1 98.94 23 GLY B C 1
ATOM 3785 O O . GLY B 1 23 ? -15.938 20.281 7.066 1 98.94 23 GLY B O 1
ATOM 3786 N N . LEU B 1 24 ? -14.172 20.875 8.297 1 98.94 24 LEU B N 1
ATOM 3787 C CA . LEU B 1 24 ? -14.727 22.203 8.539 1 98.94 24 LEU B CA 1
ATOM 3788 C C . LEU B 1 24 ? -14.773 23.016 7.246 1 98.94 24 LEU B C 1
ATOM 3790 O O . LEU B 1 24 ? -15.68 23.828 7.055 1 98.94 24 LEU B O 1
ATOM 3794 N N . SER B 1 25 ? -13.781 22.828 6.324 1 98.94 25 SER B N 1
ATOM 3795 C CA . SER B 1 25 ? -13.875 23.453 5.008 1 98.94 25 SER B CA 1
ATOM 3796 C C . SER B 1 25 ? -15.133 23 4.273 1 98.94 25 SER B C 1
ATOM 3798 O O . SER B 1 25 ? -15.844 23.812 3.68 1 98.94 25 SER B O 1
ATOM 3800 N N . ALA B 1 26 ? -15.375 21.719 4.285 1 99 26 ALA B N 1
ATOM 3801 C CA . ALA B 1 26 ? -16.562 21.172 3.643 1 99 26 ALA B CA 1
ATOM 3802 C C . ALA B 1 26 ? -17.828 21.734 4.273 1 99 26 ALA B C 1
ATOM 3804 O O . ALA B 1 26 ? -18.766 22.125 3.564 1 99 26 ALA B O 1
ATOM 3805 N N . ALA B 1 27 ? -17.844 21.75 5.598 1 98.94 27 ALA B N 1
ATOM 3806 C CA . ALA B 1 27 ? -19.016 22.219 6.344 1 98.94 27 ALA B CA 1
ATOM 3807 C C . ALA B 1 27 ? -19.328 23.672 6.012 1 98.94 27 ALA B C 1
ATOM 3809 O O . ALA B 1 27 ? -20.5 24.016 5.77 1 98.94 27 ALA B O 1
ATOM 3810 N N . ILE B 1 28 ? -18.344 24.484 6.012 1 98.94 28 ILE B N 1
ATOM 3811 C CA . ILE B 1 28 ? -18.516 25.906 5.746 1 98.94 28 ILE B CA 1
ATOM 3812 C C . ILE B 1 28 ? -19.031 26.109 4.324 1 98.94 28 ILE B C 1
ATOM 3814 O O . ILE B 1 28 ? -19.984 26.859 4.102 1 98.94 28 ILE B O 1
ATOM 3818 N N . GLU B 1 29 ? -18.375 25.438 3.336 1 98.94 29 GLU B N 1
ATOM 3819 C CA . GLU B 1 29 ? -18.797 25.562 1.946 1 98.94 29 GLU B CA 1
ATOM 3820 C C . GLU B 1 29 ? -20.234 25.094 1.773 1 98.94 29 GLU B C 1
ATOM 3822 O O . GLU B 1 29 ? -21.016 25.703 1.028 1 98.94 29 GLU B O 1
ATOM 3827 N N . ALA B 1 30 ? -20.562 24.031 2.396 1 98.88 30 ALA B N 1
ATOM 3828 C CA . ALA B 1 30 ? -21.922 23.5 2.295 1 98.88 30 ALA B CA 1
ATOM 3829 C C . ALA B 1 30 ? -22.922 24.484 2.893 1 98.88 30 ALA B C 1
ATOM 3831 O O . ALA B 1 30 ? -24 24.703 2.324 1 98.88 30 ALA B O 1
ATOM 3832 N N . ARG B 1 31 ? -22.625 25.078 4.027 1 98.69 31 ARG B N 1
ATOM 3833 C CA . ARG B 1 31 ? -23.5 26.078 4.641 1 98.69 31 ARG B CA 1
ATOM 3834 C C . ARG B 1 31 ? -23.656 27.281 3.734 1 98.69 31 ARG B C 1
ATOM 3836 O O . ARG B 1 31 ? -24.766 27.797 3.564 1 98.69 31 ARG B O 1
ATOM 3843 N N . GLN B 1 32 ? -22.547 27.719 3.221 1 98.5 32 GLN B N 1
ATOM 3844 C CA . GLN B 1 32 ? -22.578 28.875 2.33 1 98.5 32 GLN B CA 1
ATOM 3845 C C . GLN B 1 32 ? -23.453 28.594 1.106 1 98.5 32 GLN B C 1
ATOM 3847 O O . GLN B 1 32 ? -24.047 29.516 0.55 1 98.5 32 GLN B O 1
ATOM 3852 N N . ALA B 1 33 ? -23.531 27.375 0.786 1 98.12 33 ALA B N 1
ATOM 3853 C CA . ALA B 1 33 ? -24.344 26.984 -0.36 1 98.12 33 ALA B CA 1
ATOM 3854 C C . ALA B 1 33 ? -25.812 26.797 0.04 1 98.12 33 ALA B C 1
ATOM 3856 O O . ALA B 1 33 ? -26.641 26.438 -0.788 1 98.12 33 ALA B O 1
ATOM 3857 N N . GLY B 1 34 ? -26.125 26.938 1.313 1 97.19 34 GLY B N 1
ATOM 3858 C CA . GLY B 1 34 ? -27.516 26.984 1.749 1 97.19 34 GLY B CA 1
ATOM 3859 C C . GLY B 1 34 ? -27.969 25.688 2.404 1 97.19 34 GLY B C 1
ATOM 3860 O O . GLY B 1 34 ? -29.125 25.578 2.818 1 97.19 34 GLY B O 1
ATOM 3861 N N . ALA B 1 35 ? -27.094 24.75 2.596 1 98.12 35 ALA B N 1
ATOM 3862 C CA . ALA B 1 35 ? -27.469 23.469 3.182 1 98.12 35 ALA B CA 1
ATOM 3863 C C . ALA B 1 35 ? -27.453 23.531 4.707 1 98.12 35 ALA B C 1
ATOM 3865 O O . ALA B 1 35 ? -26.656 24.281 5.289 1 98.12 35 ALA B O 1
ATOM 3866 N N . LYS B 1 36 ? -28.328 22.797 5.312 1 98 36 LYS B N 1
ATOM 3867 C CA . LYS B 1 36 ? -28.172 22.5 6.734 1 98 36 LYS B CA 1
ATOM 3868 C C . LYS B 1 36 ? -27.062 21.484 6.969 1 98 36 LYS B C 1
ATOM 3870 O O . LYS B 1 36 ? -27 20.453 6.289 1 98 36 LYS B O 1
ATOM 3875 N N . VAL B 1 37 ? -26.203 21.828 7.93 1 98.75 37 VAL B N 1
ATOM 3876 C CA . VAL B 1 37 ? -25.016 20.984 8.047 1 98.75 37 VAL B CA 1
ATOM 3877 C C . VAL B 1 37 ? -24.797 20.594 9.508 1 98.75 37 VAL B C 1
ATOM 3879 O O . VAL B 1 37 ? -24.906 21.438 10.406 1 98.75 37 VAL B O 1
ATOM 3882 N N . MET B 1 38 ? -24.516 19.359 9.719 1 98.62 38 MET B N 1
ATOM 3883 C CA . MET B 1 38 ? -24.078 18.812 11.008 1 98.62 38 MET B CA 1
ATOM 3884 C C . MET B 1 38 ? -22.688 18.219 10.898 1 98.62 38 MET B C 1
ATOM 3886 O O . MET B 1 38 ? -22.438 17.391 10.016 1 98.62 38 MET B O 1
ATOM 3890 N N . VAL B 1 39 ? -21.812 18.656 11.812 1 98.88 39 VAL B N 1
ATOM 3891 C CA . VAL B 1 39 ? -20.484 18.062 11.898 1 98.88 39 VAL B CA 1
ATOM 3892 C C . VAL B 1 39 ? -20.438 17.078 13.07 1 98.88 39 VAL B C 1
ATOM 3894 O O . VAL B 1 39 ? -20.844 17.406 14.188 1 98.88 39 VAL B O 1
ATOM 3897 N N . LEU B 1 40 ? -20.016 15.875 12.789 1 98.81 40 LEU B N 1
ATOM 3898 C CA . LEU B 1 40 ? -19.812 14.859 13.82 1 98.81 40 LEU B CA 1
ATOM 3899 C C . LEU B 1 40 ? -18.328 14.742 14.18 1 98.81 40 LEU B C 1
ATOM 3901 O O . LEU B 1 40 ? -17.484 14.539 13.297 1 98.81 40 LEU B O 1
ATOM 3905 N N . GLU B 1 41 ? -18 14.898 15.453 1 98.56 41 GLU B N 1
ATOM 3906 C CA . GLU B 1 41 ? -16.641 14.797 15.969 1 98.56 41 GLU B CA 1
ATOM 3907 C C . GLU B 1 41 ? -16.562 13.797 17.125 1 98.56 41 GLU B C 1
ATOM 3909 O O . GLU B 1 41 ? -17.25 13.945 18.141 1 98.56 41 GLU B O 1
ATOM 3914 N N . LYS B 1 42 ? -15.672 12.781 16.922 1 97.56 42 LYS B N 1
ATOM 3915 C CA . LYS B 1 42 ? -15.625 11.727 17.938 1 97.56 42 LYS B CA 1
ATOM 3916 C C . LYS B 1 42 ? -14.883 12.203 19.188 1 97.56 42 LYS B C 1
ATOM 3918 O O . LYS B 1 42 ? -15.047 11.625 20.266 1 97.56 42 LYS B O 1
ATOM 3923 N N . MET B 1 43 ? -14.07 13.242 19.109 1 97.31 43 MET B N 1
ATOM 3924 C CA . MET B 1 43 ? -13.305 13.789 20.219 1 97.31 43 MET B CA 1
ATOM 3925 C C . MET B 1 43 ? -14.094 14.875 20.938 1 97.31 43 MET B C 1
ATOM 3927 O O . MET B 1 43 ? -15.039 15.438 20.391 1 97.31 43 MET B O 1
ATOM 3931 N N . PRO B 1 44 ? -13.688 15.266 22.172 1 96.75 44 PRO B N 1
ATOM 3932 C CA . PRO B 1 44 ? -14.398 16.297 22.922 1 96.75 44 PRO B CA 1
ATOM 3933 C C . PRO B 1 44 ? -14.023 17.719 22.469 1 96.75 44 PRO B C 1
ATOM 3935 O O . PRO B 1 44 ? -14.664 18.688 22.891 1 96.75 44 PRO B O 1
ATOM 3938 N N . ILE B 1 45 ? -13.008 17.844 21.609 1 97 45 ILE B N 1
ATOM 3939 C CA . ILE B 1 45 ? -12.594 19.141 21.078 1 97 45 ILE B CA 1
ATOM 3940 C C . ILE B 1 45 ? -12.406 19.031 19.562 1 97 45 ILE B C 1
ATOM 3942 O O . ILE B 1 45 ? -12.094 17.969 19.047 1 97 45 ILE B O 1
ATOM 3946 N N . PRO B 1 46 ? -12.594 20.125 18.844 1 98.06 46 PRO B N 1
ATOM 3947 C CA . PRO B 1 46 ? -12.492 20.078 17.375 1 98.06 46 PRO B CA 1
ATOM 3948 C C . PRO B 1 46 ? -11.047 20.172 16.891 1 98.06 46 PRO B C 1
ATOM 3950 O O . PRO B 1 46 ? -10.172 20.625 17.625 1 98.06 46 PRO B O 1
ATOM 3953 N N . GLY B 1 47 ? -10.867 19.766 15.711 1 98.31 47 GLY B N 1
ATOM 3954 C CA . GLY B 1 47 ? -9.664 20.156 14.992 1 98.31 47 GLY B CA 1
ATOM 3955 C C . GLY B 1 47 ? -8.773 18.984 14.625 1 98.31 47 GLY B C 1
ATOM 3956 O O . GLY B 1 47 ? -8.039 19.047 13.641 1 98.31 47 GLY B O 1
ATOM 3957 N N . GLY B 1 48 ? -8.766 17.922 15.43 1 97.25 48 GLY B N 1
ATOM 3958 C CA . GLY B 1 48 ? -7.926 16.766 15.141 1 97.25 48 GLY B CA 1
ATOM 3959 C C . GLY B 1 48 ? -6.473 17.125 14.898 1 97.25 48 GLY B C 1
ATOM 3960 O O . GLY B 1 48 ? -5.914 17.969 15.609 1 97.25 48 GLY B O 1
ATOM 3961 N N . ASN B 1 49 ? -5.816 16.453 13.945 1 97.69 49 ASN B N 1
ATOM 3962 C CA . ASN B 1 49 ? -4.414 16.688 13.617 1 97.69 49 ASN B CA 1
ATOM 3963 C C . ASN B 1 49 ? -4.199 18.094 13.062 1 97.69 49 ASN B C 1
ATOM 3965 O O . ASN B 1 49 ? -3.133 18.688 13.25 1 97.69 49 ASN B O 1
ATOM 3969 N N . SER B 1 50 ? -5.234 18.625 12.414 1 98.31 50 SER B N 1
ATOM 3970 C CA . SER B 1 50 ? -5.129 19.984 11.875 1 98.31 50 SER B CA 1
ATOM 3971 C C . SER B 1 50 ? -4.809 20.984 12.977 1 98.31 50 SER B C 1
ATOM 3973 O O . SER B 1 50 ? -3.977 21.875 12.789 1 98.31 50 SER B O 1
ATOM 3975 N N . ARG B 1 51 ? -5.414 20.812 14.062 1 97.19 51 ARG B N 1
ATOM 3976 C CA . ARG B 1 51 ? -5.277 21.719 15.195 1 97.19 51 ARG B CA 1
ATOM 3977 C C . ARG B 1 51 ? -3.854 21.703 15.742 1 97.19 51 ARG B C 1
ATOM 3979 O O . ARG B 1 51 ? -3.34 22.734 16.172 1 97.19 51 ARG B O 1
ATOM 3986 N N . ILE B 1 52 ? -3.189 20.562 15.688 1 94.5 52 ILE B N 1
ATOM 3987 C CA . ILE B 1 52 ? -1.88 20.422 16.312 1 94.5 52 ILE B CA 1
ATOM 3988 C C . ILE B 1 52 ? -0.793 20.391 15.242 1 94.5 52 ILE B C 1
ATOM 3990 O O . ILE B 1 52 ? 0.341 19.984 15.516 1 94.5 52 ILE B O 1
ATOM 3994 N N . SER B 1 53 ? -1.154 20.734 14.016 1 94.38 53 SER B N 1
ATOM 3995 C CA . SER B 1 53 ? -0.169 20.844 12.945 1 94.38 53 SER B CA 1
ATOM 3996 C C . SER B 1 53 ? 0.729 22.062 13.133 1 94.38 53 SER B C 1
ATOM 3998 O O . SER B 1 53 ? 0.507 22.859 14.039 1 94.38 53 SER B O 1
ATOM 4000 N N . ASP B 1 54 ? 1.699 22.203 12.258 1 91.19 54 ASP B N 1
ATOM 4001 C CA . ASP B 1 54 ? 2.596 23.359 12.352 1 91.19 54 ASP B CA 1
ATOM 4002 C C . ASP B 1 54 ? 2.027 24.547 11.594 1 91.19 54 ASP B C 1
ATOM 4004 O O . ASP B 1 54 ? 2.623 25.625 11.594 1 91.19 54 ASP B O 1
ATOM 4008 N N . GLY B 1 55 ? 0.915 24.391 10.93 1 95.19 55 GLY B N 1
ATOM 4009 C CA . GLY B 1 55 ? 0.196 25.484 10.312 1 95.19 55 GLY B CA 1
ATOM 4010 C C . GLY B 1 55 ? 0.783 25.922 8.984 1 95.19 55 GLY B C 1
ATOM 4011 O O . GLY B 1 55 ? 0.459 26.984 8.469 1 95.19 55 GLY B O 1
ATOM 4012 N N . ALA B 1 56 ? 1.585 25.078 8.359 1 96.06 56 ALA B N 1
ATOM 4013 C CA . ALA B 1 56 ? 2.232 25.438 7.098 1 96.06 56 ALA B CA 1
ATOM 4014 C C . ALA B 1 56 ? 1.433 24.922 5.906 1 96.06 56 ALA B C 1
ATOM 4016 O O . ALA B 1 56 ? 0.96 23.781 5.914 1 96.06 56 ALA B O 1
ATOM 4017 N N . LEU B 1 57 ? 1.205 25.781 4.926 1 98.44 57 LEU B N 1
ATOM 4018 C CA . LEU B 1 57 ? 0.568 25.438 3.656 1 98.44 57 LEU B CA 1
ATOM 4019 C C . LEU B 1 57 ? 1.5 25.734 2.484 1 98.44 57 LEU B C 1
ATOM 4021 O O . LEU B 1 57 ? 2.049 26.828 2.383 1 98.44 57 LEU B O 1
ATOM 4025 N N . CYS B 1 58 ? 1.716 24.766 1.629 1 98.44 58 CYS B N 1
ATOM 4026 C CA . CYS B 1 58 ? 2.459 25.016 0.399 1 98.44 58 CYS B CA 1
ATOM 4027 C C . CYS B 1 58 ? 1.513 25.281 -0.765 1 98.44 58 CYS B C 1
ATOM 4029 O O . CYS B 1 58 ? 0.572 24.531 -0.997 1 98.44 58 CYS B O 1
ATOM 4031 N N . ALA B 1 59 ? 1.727 26.391 -1.447 1 98.75 59 ALA B N 1
ATOM 4032 C CA . ALA B 1 59 ? 0.869 26.844 -2.543 1 98.75 59 ALA B CA 1
ATOM 4033 C C . ALA B 1 59 ? 1.632 27.75 -3.502 1 98.75 59 ALA B C 1
ATOM 4035 O O . ALA B 1 59 ? 2.061 28.844 -3.125 1 98.75 59 ALA B O 1
ATOM 4036 N N . PRO B 1 60 ? 1.747 27.266 -4.73 1 98.62 60 PRO B N 1
ATOM 4037 C CA . PRO B 1 60 ? 2.373 28.156 -5.715 1 98.62 60 PRO B CA 1
ATOM 4038 C C . PRO B 1 60 ? 1.528 29.391 -6.016 1 98.62 60 PRO B C 1
ATOM 4040 O O . PRO B 1 60 ? 0.302 29.297 -6.105 1 98.62 60 PRO B O 1
ATOM 4043 N N . GLY B 1 61 ? 2.221 30.531 -6.113 1 97.75 61 GLY B N 1
ATOM 4044 C CA . GLY B 1 61 ? 1.537 31.766 -6.453 1 97.75 61 GLY B CA 1
ATOM 4045 C C . GLY B 1 61 ? 0.833 32.406 -5.27 1 97.75 61 GLY B C 1
ATOM 4046 O O . GLY B 1 61 ? 0.011 33.312 -5.445 1 97.75 61 GLY B O 1
ATOM 4047 N N . ASN B 1 62 ? 1.103 32 -4.078 1 98.06 62 ASN B N 1
ATOM 4048 C CA . ASN B 1 62 ? 0.476 32.625 -2.904 1 98.06 62 ASN B CA 1
ATOM 4049 C C . ASN B 1 62 ? 0.889 34.062 -2.732 1 98.06 62 ASN B C 1
ATOM 4051 O O . ASN B 1 62 ? 1.792 34.562 -3.42 1 98.06 62 ASN B O 1
ATOM 4055 N N . PHE B 1 63 ? 0.285 34.781 -1.818 1 97.44 63 PHE B N 1
ATOM 4056 C CA . PHE B 1 63 ? 0.418 36.219 -1.683 1 97.44 63 PHE B CA 1
ATOM 4057 C C . PHE B 1 63 ? 1.851 36.594 -1.327 1 97.44 63 PHE B C 1
ATOM 4059 O O . PHE B 1 63 ? 2.367 37.625 -1.808 1 97.44 63 PHE B O 1
ATOM 4066 N N . LEU B 1 64 ? 2.49 35.812 -0.534 1 97.69 64 LEU B N 1
ATOM 4067 C CA . LEU B 1 64 ? 3.852 36.156 -0.124 1 97.69 64 LEU B CA 1
ATOM 4068 C C . LEU B 1 64 ? 4.84 35.906 -1.259 1 97.69 64 LEU B C 1
ATOM 4070 O O . LEU B 1 64 ? 5.832 36.625 -1.393 1 97.69 64 LEU B O 1
ATOM 4074 N N . GLN B 1 65 ? 4.574 34.812 -2.023 1 97.62 65 GLN B N 1
ATOM 4075 C CA . GLN B 1 65 ? 5.398 34.625 -3.211 1 97.62 65 GLN B CA 1
ATOM 4076 C C . GLN B 1 65 ? 5.316 35.844 -4.145 1 97.62 65 GLN B C 1
ATOM 4078 O O . GLN B 1 65 ? 6.32 36.219 -4.734 1 97.62 65 GLN B O 1
ATOM 4083 N N . ARG B 1 66 ? 4.141 36.312 -4.301 1 96.5 66 ARG B N 1
ATOM 4084 C CA . ARG B 1 66 ? 3.943 37.5 -5.145 1 96.5 66 ARG B CA 1
ATOM 4085 C C . ARG B 1 66 ? 4.695 38.719 -4.59 1 96.5 66 ARG B C 1
ATOM 4087 O O . ARG B 1 66 ? 5.367 39.438 -5.336 1 96.5 66 ARG B O 1
ATOM 4094 N N . GLU B 1 67 ? 4.598 38.906 -3.361 1 96.38 67 GLU B N 1
ATOM 4095 C CA . GLU B 1 67 ? 5.262 40 -2.699 1 96.38 67 GLU B CA 1
ATOM 4096 C C . GLU B 1 67 ? 6.781 39.906 -2.82 1 96.38 67 GLU B C 1
ATOM 4098 O O . GLU B 1 67 ? 7.465 40.906 -3.023 1 96.38 67 GLU B O 1
ATOM 4103 N N . HIS B 1 68 ? 7.258 38.688 -2.686 1 95.25 68 HIS B N 1
ATOM 4104 C CA . HIS B 1 68 ? 8.703 38.469 -2.676 1 95.25 68 HIS B CA 1
ATOM 4105 C C . HIS B 1 68 ? 9.219 38.125 -4.074 1 95.25 68 HIS B C 1
ATOM 4107 O O . HIS B 1 68 ? 10.406 37.844 -4.25 1 95.25 68 HIS B O 1
ATOM 4113 N N . LYS B 1 69 ? 8.344 38.062 -5.07 1 95.44 69 LYS B N 1
ATOM 4114 C CA . LYS B 1 69 ? 8.672 37.844 -6.477 1 95.44 69 LYS B CA 1
ATOM 4115 C C . LYS B 1 69 ? 9.352 36.469 -6.672 1 95.44 69 LYS B C 1
ATOM 4117 O O . LYS B 1 69 ? 10.375 36.406 -7.355 1 95.44 69 LYS B O 1
ATOM 4122 N N . VAL B 1 70 ? 8.812 35.531 -5.938 1 95.69 70 VAL B N 1
ATOM 4123 C CA . VAL B 1 70 ? 9.305 34.188 -6.105 1 95.69 70 VAL B CA 1
ATOM 4124 C C . VAL B 1 70 ? 8.703 33.562 -7.363 1 95.69 70 VAL B C 1
ATOM 4126 O O . VAL B 1 70 ? 7.484 33.562 -7.551 1 95.69 70 VAL B O 1
ATOM 4129 N N . GLU B 1 71 ? 9.547 33.062 -8.273 1 96.19 71 GLU B N 1
ATOM 4130 C CA . GLU B 1 71 ? 9.07 32.375 -9.469 1 96.19 71 GLU B CA 1
ATOM 4131 C C . GLU B 1 71 ? 8.594 30.953 -9.125 1 96.19 71 GLU B C 1
ATOM 4133 O O . GLU B 1 71 ? 9.344 30.172 -8.547 1 96.19 71 GLU B O 1
ATOM 4138 N N . ASP B 1 72 ? 7.391 30.641 -9.469 1 97.75 72 ASP B N 1
ATOM 4139 C CA . ASP B 1 72 ? 6.758 29.359 -9.188 1 97.75 72 ASP B CA 1
ATOM 4140 C C . ASP B 1 72 ? 5.527 29.156 -10.07 1 97.75 72 ASP B C 1
ATOM 4142 O O . ASP B 1 72 ? 5.16 30.031 -10.852 1 97.75 72 ASP B O 1
ATOM 4146 N N . SER B 1 73 ? 5.035 27.891 -10.117 1 98.44 73 SER B N 1
ATOM 4147 C CA . SER B 1 73 ? 3.836 27.594 -10.891 1 98.44 73 SER B CA 1
ATOM 4148 C C . SER B 1 73 ? 3.143 26.344 -10.375 1 98.44 73 SER B C 1
ATOM 4150 O O . SER B 1 73 ? 3.779 25.484 -9.758 1 98.44 73 SER B O 1
ATOM 4152 N N . PRO B 1 74 ? 1.85 26.297 -10.703 1 98.62 74 PRO B N 1
ATOM 4153 C CA . PRO B 1 74 ? 1.155 25.047 -10.375 1 98.62 74 PRO B CA 1
ATOM 4154 C C . PRO B 1 74 ? 1.794 23.828 -11.023 1 98.62 74 PRO B C 1
ATOM 4156 O O . PRO B 1 74 ? 1.81 22.75 -10.438 1 98.62 74 PRO B O 1
ATOM 4159 N N . GLN B 1 75 ? 2.324 23.984 -12.188 1 98.62 75 GLN B N 1
ATOM 4160 C CA . GLN B 1 75 ? 2.967 22.875 -12.891 1 98.62 75 GLN B CA 1
ATOM 4161 C C . GLN B 1 75 ? 4.207 22.391 -12.141 1 98.62 75 GLN B C 1
ATOM 4163 O O . GLN B 1 75 ? 4.426 21.188 -12.008 1 98.62 75 GLN B O 1
ATOM 4168 N N . LEU B 1 76 ? 5.004 23.344 -11.688 1 98.44 76 LEU B N 1
ATOM 4169 C CA . LEU B 1 76 ? 6.195 22.984 -10.93 1 98.44 76 LEU B CA 1
ATOM 4170 C C . LEU B 1 76 ? 5.82 22.281 -9.633 1 98.44 76 LEU B C 1
ATOM 4172 O O . LEU B 1 76 ? 6.473 21.312 -9.234 1 98.44 76 LEU B O 1
ATOM 4176 N N . PHE B 1 77 ? 4.809 22.781 -9.023 1 98.56 77 PHE B N 1
ATOM 4177 C CA . PHE B 1 77 ? 4.289 22.188 -7.801 1 98.56 77 PHE B CA 1
ATOM 4178 C C . PHE B 1 77 ? 3.785 20.766 -8.062 1 98.56 77 PHE B C 1
ATOM 4180 O O . PHE B 1 77 ? 4.086 19.844 -7.301 1 98.56 77 PHE B O 1
ATOM 4187 N N . TYR B 1 78 ? 3.061 20.594 -9.133 1 98.69 78 TYR B N 1
ATOM 4188 C CA . TYR B 1 78 ? 2.582 19.297 -9.602 1 98.69 78 TYR B CA 1
ATOM 4189 C C . TYR B 1 78 ? 3.736 18.312 -9.75 1 98.69 78 TYR B C 1
ATOM 4191 O O . TYR B 1 78 ? 3.67 17.188 -9.258 1 98.69 78 TYR B O 1
ATOM 4199 N N . GLU B 1 79 ? 4.797 18.688 -10.367 1 98.19 79 GLU B N 1
ATOM 4200 C CA . GLU B 1 79 ? 5.957 17.844 -10.617 1 98.19 79 GLU B CA 1
ATOM 4201 C C . GLU B 1 79 ? 6.66 17.469 -9.312 1 98.19 79 GLU B C 1
ATOM 4203 O O . GLU B 1 79 ? 7.117 16.344 -9.148 1 98.19 79 GLU B O 1
ATOM 4208 N N . ASP B 1 80 ? 6.781 18.438 -8.367 1 97 80 ASP B N 1
ATOM 4209 C CA . ASP B 1 80 ? 7.402 18.172 -7.07 1 97 80 ASP B CA 1
ATOM 4210 C C . ASP B 1 80 ? 6.621 17.109 -6.297 1 97 80 ASP B C 1
ATOM 4212 O O . ASP B 1 80 ? 7.215 16.234 -5.66 1 97 80 ASP B O 1
ATOM 4216 N N . ILE B 1 81 ? 5.285 17.234 -6.348 1 98.38 81 ILE B N 1
ATOM 4217 C CA . ILE B 1 81 ? 4.434 16.297 -5.625 1 98.38 81 ILE B CA 1
ATOM 4218 C C . ILE B 1 81 ? 4.586 14.898 -6.219 1 98.38 81 ILE B C 1
ATOM 4220 O O . ILE B 1 81 ? 4.707 13.914 -5.488 1 98.38 81 ILE B O 1
ATOM 4224 N N . LEU B 1 82 ? 4.578 14.82 -7.555 1 97.56 82 LEU B N 1
ATOM 4225 C CA . LEU B 1 82 ? 4.754 13.531 -8.211 1 97.56 82 LEU B CA 1
ATOM 4226 C C . LEU B 1 82 ? 6.102 12.914 -7.852 1 97.56 82 LEU B C 1
ATOM 4228 O O . LEU B 1 82 ? 6.191 11.711 -7.617 1 97.56 82 LEU B O 1
ATOM 4232 N N . ARG B 1 83 ? 7.117 13.727 -7.812 1 94.75 83 ARG B N 1
ATOM 4233 C CA . ARG B 1 83 ? 8.445 13.234 -7.473 1 94.75 83 ARG B CA 1
ATOM 4234 C C . ARG B 1 83 ? 8.484 12.695 -6.043 1 94.75 83 ARG B C 1
ATOM 4236 O O . ARG B 1 83 ? 8.984 11.594 -5.801 1 94.75 83 ARG B O 1
ATOM 4243 N N . ALA B 1 84 ? 7.945 13.398 -5.133 1 94.5 84 ALA B N 1
ATOM 4244 C CA . ALA B 1 84 ? 7.918 12.969 -3.74 1 94.5 84 ALA B CA 1
ATOM 4245 C C . ALA B 1 84 ? 7.102 11.688 -3.58 1 94.5 84 ALA B C 1
ATOM 4247 O O . ALA B 1 84 ? 7.465 10.805 -2.799 1 94.5 84 ALA B O 1
ATOM 4248 N N . GLY B 1 85 ? 5.992 11.625 -4.336 1 96.75 85 GLY B N 1
ATOM 4249 C CA . GLY B 1 85 ? 5.102 10.477 -4.266 1 96.75 85 GLY B CA 1
ATOM 4250 C C . GLY B 1 85 ? 5.586 9.297 -5.086 1 96.75 85 GLY B C 1
ATOM 4251 O O . GLY B 1 85 ? 4.891 8.281 -5.199 1 96.75 85 GLY B O 1
ATOM 4252 N N . ARG B 1 86 ? 6.738 9.453 -5.723 1 93.62 86 ARG B N 1
ATOM 4253 C CA . ARG B 1 86 ? 7.383 8.422 -6.527 1 93.62 86 ARG B CA 1
ATOM 4254 C C . ARG B 1 86 ? 6.469 7.961 -7.664 1 93.62 86 ARG B C 1
ATOM 4256 O O . ARG B 1 86 ? 6.383 6.766 -7.953 1 93.62 86 ARG B O 1
ATOM 4263 N N . SER B 1 87 ? 5.688 8.844 -8.133 1 92.94 87 SER B N 1
ATOM 4264 C CA . SER B 1 87 ? 4.809 8.672 -9.281 1 92.94 87 SER B CA 1
ATOM 4265 C C . SER B 1 87 ? 3.691 7.68 -8.977 1 92.94 87 SER B C 1
ATOM 4267 O O . SER B 1 87 ? 3.156 7.043 -9.891 1 92.94 87 SER B O 1
ATOM 4269 N N . ARG B 1 88 ? 3.438 7.473 -7.746 1 96.56 88 ARG B N 1
ATOM 4270 C CA . ARG B 1 88 ? 2.309 6.641 -7.348 1 96.56 88 ARG B CA 1
ATOM 4271 C C . ARG B 1 88 ? 1.086 7.492 -7.023 1 96.56 88 ARG B C 1
ATOM 4273 O O . ARG B 1 88 ? 0.084 6.98 -6.516 1 96.56 88 ARG B O 1
ATOM 4280 N N . ASN B 1 89 ? 1.191 8.773 -7.324 1 98.44 89 ASN B N 1
ATOM 4281 C CA . ASN B 1 89 ? 0.076 9.695 -7.137 1 98.44 89 ASN B CA 1
ATOM 4282 C C . ASN B 1 89 ? -1 9.492 -8.195 1 98.44 89 ASN B C 1
ATOM 4284 O O . ASN B 1 89 ? -0.708 9.039 -9.305 1 98.44 89 ASN B O 1
ATOM 4288 N N . HIS B 1 90 ? -2.242 9.75 -7.848 1 98.62 90 HIS B N 1
ATOM 4289 C CA . HIS B 1 90 ? -3.264 9.93 -8.867 1 98.62 90 HIS B CA 1
ATOM 4290 C C . HIS B 1 90 ? -3.139 11.289 -9.539 1 98.62 90 HIS B C 1
ATOM 4292 O O . HIS B 1 90 ? -3.504 12.312 -8.953 1 98.62 90 HIS B O 1
ATOM 4298 N N . PRO B 1 91 ? -2.666 11.344 -10.758 1 98.25 91 PRO B N 1
ATOM 4299 C CA . PRO B 1 91 ? -2.252 12.609 -11.375 1 98.25 91 PRO B CA 1
ATOM 4300 C C . PRO B 1 91 ? -3.381 13.633 -11.438 1 98.25 91 PRO B C 1
ATOM 4302 O O . PRO B 1 91 ? -3.145 14.836 -11.25 1 98.25 91 PRO B O 1
ATOM 4305 N N . ARG B 1 92 ? -4.586 13.227 -11.688 1 98.31 92 ARG B N 1
ATOM 4306 C CA . ARG B 1 92 ? -5.703 14.156 -11.805 1 98.31 92 ARG B CA 1
ATOM 4307 C C . ARG B 1 92 ? -5.988 14.844 -10.477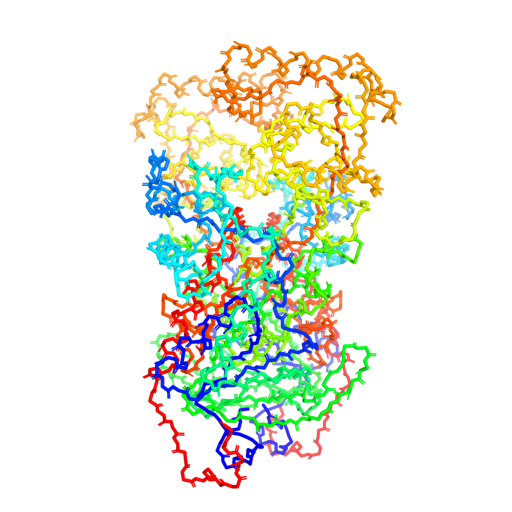 1 98.31 92 ARG B C 1
ATOM 4309 O O . ARG B 1 92 ? -6.336 16.031 -10.445 1 98.31 92 ARG B O 1
ATOM 4316 N N . LEU B 1 93 ? -5.871 14.125 -9.391 1 98.88 93 LEU B N 1
ATOM 4317 C CA . LEU B 1 93 ? -6.074 14.719 -8.07 1 98.88 93 LEU B CA 1
ATOM 4318 C C . LEU B 1 93 ? -4.957 15.711 -7.742 1 98.88 93 LEU B C 1
ATOM 4320 O O . LEU B 1 93 ? -5.211 16.766 -7.164 1 98.88 93 LEU B O 1
ATOM 4324 N N . VAL B 1 94 ? -3.719 15.344 -8.109 1 98.88 94 VAL B N 1
ATOM 4325 C CA . VAL B 1 94 ? -2.584 16.234 -7.871 1 98.88 94 VAL B CA 1
ATOM 4326 C C . VAL B 1 94 ? -2.768 17.531 -8.648 1 98.88 94 VAL B C 1
ATOM 4328 O O . VAL B 1 94 ? -2.451 18.609 -8.148 1 98.88 94 VAL B O 1
ATOM 4331 N N . ARG B 1 95 ? -3.258 17.391 -9.859 1 98.81 95 ARG B N 1
ATOM 4332 C CA . ARG B 1 95 ? -3.5 18.562 -10.688 1 98.81 95 ARG B CA 1
ATOM 4333 C C . ARG B 1 95 ? -4.508 19.5 -10.023 1 98.81 95 ARG B C 1
ATOM 4335 O O . ARG B 1 95 ? -4.301 20.719 -9.977 1 98.81 95 ARG B O 1
ATOM 4342 N N . VAL B 1 96 ? -5.566 18.969 -9.484 1 98.88 96 VAL B N 1
ATOM 4343 C CA . VAL B 1 96 ? -6.566 19.766 -8.773 1 98.88 96 VAL B CA 1
ATOM 4344 C C . VAL B 1 96 ? -5.918 20.469 -7.59 1 98.88 96 VAL B C 1
ATOM 4346 O O . VAL B 1 96 ? -6.117 21.672 -7.398 1 98.88 96 VAL B O 1
ATOM 4349 N N . LEU B 1 97 ? -5.133 19.75 -6.816 1 98.88 97 LEU B N 1
ATOM 4350 C CA . LEU B 1 97 ? -4.445 20.312 -5.664 1 98.88 97 LEU B CA 1
ATOM 4351 C C . LEU B 1 97 ? -3.533 21.469 -6.09 1 98.88 97 LEU B C 1
ATOM 4353 O O . LEU B 1 97 ? -3.594 22.562 -5.516 1 98.88 97 LEU B O 1
ATOM 4357 N N . ALA B 1 98 ? -2.74 21.203 -7.105 1 98.88 98 ALA B N 1
ATOM 4358 C CA . ALA B 1 98 ? -1.743 22.188 -7.547 1 98.88 98 ALA B CA 1
ATOM 4359 C C . ALA B 1 98 ? -2.408 23.453 -8.055 1 98.88 98 ALA B C 1
ATOM 4361 O O . ALA B 1 98 ? -1.951 24.562 -7.762 1 98.88 98 ALA B O 1
ATOM 4362 N N . GLU B 1 99 ? -3.494 23.312 -8.711 1 98.75 99 GLU B N 1
ATOM 4363 C CA . GLU B 1 99 ? -4.148 24.438 -9.359 1 98.75 99 GLU B CA 1
ATOM 4364 C C . GLU B 1 99 ? -4.992 25.234 -8.375 1 98.75 99 GLU B C 1
ATOM 4366 O O . GLU B 1 99 ? -5.203 26.438 -8.555 1 98.75 99 GLU B O 1
ATOM 4371 N N . GLN B 1 100 ? -5.402 24.609 -7.312 1 98.75 100 GLN B N 1
ATOM 4372 C CA . GLN B 1 100 ? -6.32 25.297 -6.406 1 98.75 100 GLN B CA 1
ATOM 4373 C C . GLN B 1 100 ? -5.625 25.656 -5.098 1 98.75 100 GLN B C 1
ATOM 4375 O O . GLN B 1 100 ? -6.246 26.234 -4.199 1 98.75 100 GLN B O 1
ATOM 4380 N N . ALA B 1 101 ? -4.375 25.438 -4.977 1 98.81 101 ALA B N 1
ATOM 4381 C CA . ALA B 1 101 ? -3.625 25.625 -3.734 1 98.81 101 ALA B CA 1
ATOM 4382 C C . ALA B 1 101 ? -3.623 27.094 -3.307 1 98.81 101 ALA B C 1
ATOM 4384 O O . ALA B 1 101 ? -3.893 27.406 -2.146 1 98.81 101 ALA B O 1
ATOM 4385 N N . ALA B 1 102 ? -3.359 27.969 -4.203 1 98.56 102 ALA B N 1
ATOM 4386 C CA . ALA B 1 102 ? -3.287 29.391 -3.857 1 98.56 102 ALA B CA 1
ATOM 4387 C C . ALA B 1 102 ? -4.637 29.906 -3.363 1 98.56 102 ALA B C 1
ATOM 4389 O O . ALA B 1 102 ? -4.695 30.719 -2.439 1 98.56 102 ALA B O 1
ATOM 4390 N N . ALA B 1 103 ? -5.68 29.438 -3.996 1 98.62 103 ALA B N 1
ATOM 4391 C CA . ALA B 1 103 ? -7.023 29.844 -3.586 1 98.62 103 ALA B CA 1
ATOM 4392 C C . ALA B 1 103 ? -7.328 29.375 -2.164 1 98.62 103 ALA B C 1
ATOM 4394 O O . ALA B 1 103 ? -8.031 30.062 -1.419 1 98.62 103 ALA B O 1
ATOM 4395 N N . ALA B 1 104 ? -6.801 28.266 -1.803 1 98.69 104 ALA B N 1
ATOM 4396 C CA . ALA B 1 104 ? -6.969 27.766 -0.44 1 98.69 104 ALA B CA 1
ATOM 4397 C C . ALA B 1 104 ? -6.305 28.688 0.571 1 98.69 104 ALA B C 1
ATOM 4399 O O . ALA B 1 104 ? -6.875 28.969 1.628 1 98.69 104 ALA B O 1
ATOM 4400 N N . VAL B 1 105 ? -5.129 29.125 0.251 1 98.75 105 VAL B N 1
ATOM 4401 C CA . VAL B 1 105 ? -4.414 30.047 1.115 1 98.75 105 VAL B CA 1
ATOM 4402 C C . VAL B 1 105 ? -5.191 31.359 1.218 1 98.75 105 VAL B C 1
ATOM 4404 O O . VAL B 1 105 ? -5.383 31.891 2.314 1 98.75 105 VAL B O 1
ATOM 4407 N N . ASP B 1 106 ? -5.68 31.828 0.117 1 98.62 106 ASP B N 1
ATOM 4408 C CA . ASP B 1 106 ? -6.461 33.062 0.104 1 98.62 106 ASP B CA 1
ATOM 4409 C C . ASP B 1 106 ? -7.73 32.906 0.936 1 98.62 106 ASP B C 1
ATOM 4411 O O . ASP B 1 106 ? -8.141 33.844 1.623 1 98.62 106 ASP B O 1
ATOM 4415 N N . TRP B 1 107 ? -8.32 31.797 0.823 1 98.81 107 TRP B N 1
ATOM 4416 C CA . TRP B 1 107 ? -9.547 31.516 1.565 1 98.81 107 TRP B CA 1
ATOM 4417 C C . TRP B 1 107 ? -9.312 31.625 3.068 1 98.81 107 TRP B C 1
ATOM 4419 O O . TRP B 1 107 ? -10.117 32.219 3.791 1 98.81 107 TRP B O 1
ATOM 4429 N N . THR B 1 108 ? -8.219 31.094 3.592 1 98.75 108 THR B N 1
ATOM 4430 C CA . THR B 1 108 ? -7.922 31.156 5.016 1 98.75 108 THR B CA 1
ATOM 4431 C C . THR B 1 108 ? -7.543 32.562 5.426 1 98.75 108 THR B C 1
ATOM 4433 O O . THR B 1 108 ? -7.93 33.031 6.5 1 98.75 108 THR B O 1
ATOM 4436 N N . ARG B 1 109 ? -6.859 33.219 4.57 1 98.38 109 ARG B N 1
ATOM 4437 C CA . ARG B 1 109 ? -6.371 34.562 4.875 1 98.38 109 ARG B CA 1
ATOM 4438 C C . ARG B 1 109 ? -7.496 35.594 4.797 1 98.38 109 ARG B C 1
ATOM 4440 O O . ARG B 1 109 ? -7.707 36.344 5.734 1 98.38 109 ARG B O 1
ATOM 4447 N N . ASP B 1 110 ? -8.188 35.625 3.691 1 98.31 110 ASP B N 1
ATOM 4448 C CA . ASP B 1 110 ? -9.109 36.719 3.381 1 98.31 110 ASP B CA 1
ATOM 4449 C C . ASP B 1 110 ? -10.516 36.438 3.9 1 98.31 110 ASP B C 1
ATOM 4451 O O . ASP B 1 110 ? -11.188 37.312 4.43 1 98.31 110 ASP B O 1
ATOM 4455 N N . PHE B 1 111 ? -10.93 35.25 3.703 1 98.5 111 PHE B N 1
ATOM 4456 C CA . PHE B 1 111 ? -12.289 34.906 4.109 1 98.5 111 PHE B CA 1
ATOM 4457 C C . PHE B 1 111 ? -12.352 34.594 5.602 1 98.5 111 PHE B C 1
ATOM 4459 O O . PHE B 1 111 ? -13.211 35.125 6.312 1 98.5 111 PHE B O 1
ATOM 4466 N N . LEU B 1 112 ? -11.43 33.812 6.125 1 98.62 112 LEU B N 1
ATOM 4467 C CA . LEU B 1 112 ? -11.461 33.406 7.527 1 98.62 112 LEU B CA 1
ATOM 4468 C C . LEU B 1 112 ? -10.742 34.438 8.398 1 98.62 112 LEU B C 1
ATOM 4470 O O . LEU B 1 112 ? -10.914 34.438 9.617 1 98.62 112 LEU B O 1
ATOM 4474 N N . GLY B 1 113 ? -9.812 35.156 7.77 1 98.44 113 GLY B N 1
ATOM 4475 C CA . GLY B 1 113 ? -9.117 36.219 8.492 1 98.44 113 GLY B CA 1
ATOM 4476 C C . GLY B 1 113 ? -7.953 35.688 9.32 1 98.44 113 GLY B C 1
ATOM 4477 O O . GLY B 1 113 ? -7.59 36.312 10.336 1 98.44 113 GLY B O 1
ATOM 4478 N N . VAL B 1 114 ? -7.359 34.625 8.961 1 98.5 114 VAL B N 1
ATOM 4479 C CA . VAL B 1 114 ? -6.27 34.031 9.734 1 98.5 114 VAL B CA 1
ATOM 4480 C C . VAL B 1 114 ? -4.949 34.688 9.336 1 98.5 114 VAL B C 1
ATOM 4482 O O . VAL B 1 114 ? -4.594 34.719 8.156 1 98.5 114 VAL B O 1
ATOM 4485 N N . PRO B 1 115 ? -4.18 35.219 10.273 1 98 115 PRO B N 1
ATOM 4486 C CA . PRO B 1 115 ? -2.908 35.875 9.938 1 98 115 PRO B CA 1
ATOM 4487 C C . PRO B 1 115 ? -1.802 34.844 9.625 1 98 115 PRO B C 1
ATOM 4489 O O . PRO B 1 115 ? -1.808 33.75 10.156 1 98 115 PRO B O 1
ATOM 4492 N N . TYR B 1 116 ? -0.894 35.312 8.828 1 97.62 116 TYR B N 1
ATOM 4493 C CA . TYR B 1 116 ? 0.267 34.5 8.438 1 97.62 116 TYR B CA 1
ATOM 4494 C C . TYR B 1 116 ? 1.561 35.188 8.875 1 97.62 116 TYR B C 1
ATOM 4496 O O . TYR B 1 116 ? 1.603 36.406 9.062 1 97.62 116 TYR B O 1
ATOM 4504 N N . LEU B 1 117 ? 2.613 34.344 9.07 1 94.25 117 LEU B N 1
ATOM 4505 C CA . LEU B 1 117 ? 3.963 34.875 9.203 1 94.25 117 LEU B CA 1
ATOM 4506 C C . LEU B 1 117 ? 4.414 35.531 7.898 1 94.25 117 LEU B C 1
ATOM 4508 O O . LEU B 1 117 ? 3.996 35.125 6.816 1 94.25 117 LEU B O 1
ATOM 4512 N N . ASN B 1 118 ? 5.25 36.531 8.102 1 94.44 118 ASN B N 1
ATOM 4513 C CA . ASN B 1 118 ? 5.797 37.188 6.914 1 94.44 118 ASN B CA 1
ATOM 4514 C C . ASN B 1 118 ? 7.082 36.531 6.445 1 94.44 118 ASN B C 1
ATOM 4516 O O . ASN B 1 118 ? 8.156 37.125 6.469 1 94.44 118 ASN B O 1
ATOM 4520 N N . ARG B 1 119 ? 6.961 35.344 5.965 1 92.06 119 ARG B N 1
ATOM 4521 C CA . ARG B 1 119 ? 8.086 34.594 5.445 1 92.06 119 ARG B CA 1
ATOM 4522 C C . ARG B 1 119 ? 7.613 33.469 4.516 1 92.06 119 ARG B C 1
ATOM 4524 O O . ARG B 1 119 ? 6.508 32.938 4.684 1 92.06 119 ARG B O 1
ATOM 4531 N N . VAL B 1 120 ? 8.391 33.188 3.564 1 94.25 120 VAL B N 1
ATOM 4532 C CA . VAL B 1 120 ? 8.148 32.094 2.637 1 94.25 120 VAL B CA 1
ATOM 4533 C C . VAL B 1 120 ? 9.242 31.031 2.795 1 94.25 120 VAL B C 1
ATOM 4535 O O . VAL B 1 120 ? 10.422 31.328 2.621 1 94.25 120 VAL B O 1
ATOM 4538 N N . ASP B 1 121 ? 8.844 29.812 3.117 1 90.31 121 ASP B N 1
ATOM 4539 C CA . ASP B 1 121 ? 9.82 28.766 3.393 1 90.31 121 ASP B CA 1
ATOM 4540 C C . ASP B 1 121 ? 9.898 27.766 2.236 1 90.31 121 ASP B C 1
ATOM 4542 O O . ASP B 1 121 ? 8.914 27.562 1.521 1 90.31 121 ASP B O 1
ATOM 4546 N N . ARG B 1 122 ? 11.07 27.25 2.074 1 89.25 122 ARG B N 1
ATOM 4547 C CA . ARG B 1 122 ? 11.273 26.109 1.182 1 89.25 122 ARG B CA 1
ATOM 4548 C C . ARG B 1 122 ? 11.516 24.828 1.972 1 89.25 122 ARG B C 1
ATOM 4550 O O . ARG B 1 122 ? 12.547 24.688 2.639 1 89.25 122 ARG B O 1
ATOM 4557 N N . PHE B 1 123 ? 10.633 23.891 1.852 1 88.06 123 PHE B N 1
ATOM 4558 C CA . PHE B 1 123 ? 10.781 22.625 2.551 1 88.06 123 PHE B CA 1
ATOM 4559 C C . PHE B 1 123 ? 11.477 21.594 1.668 1 88.06 123 PHE B C 1
ATOM 4561 O O . PHE B 1 123 ? 11.562 21.766 0.45 1 88.06 123 PHE B O 1
ATOM 4568 N N . GLY B 1 124 ? 12.016 20.547 2.338 1 84.5 124 GLY B N 1
ATOM 4569 C CA . GLY B 1 124 ? 12.703 19.5 1.607 1 84.5 124 GLY B CA 1
ATOM 4570 C C . GLY B 1 124 ? 11.859 18.906 0.49 1 84.5 124 GLY B C 1
ATOM 4571 O O . GLY B 1 124 ? 10.68 18.609 0.681 1 84.5 124 GLY B O 1
ATOM 4572 N N . GLY B 1 125 ? 12.398 18.781 -0.706 1 88.62 125 GLY B N 1
ATOM 4573 C CA . GLY B 1 125 ? 11.734 18.172 -1.842 1 88.62 125 GLY B CA 1
ATOM 4574 C C . GLY B 1 12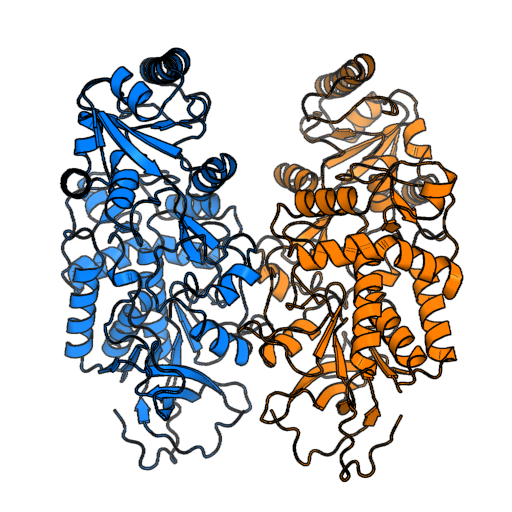5 ? 11.086 19.188 -2.771 1 88.62 125 GLY B C 1
ATOM 4575 O O . GLY B 1 125 ? 10.742 18.859 -3.91 1 88.62 125 GLY B O 1
ATOM 4576 N N . HIS B 1 126 ? 10.953 20.406 -2.266 1 92.44 126 HIS B N 1
ATOM 4577 C CA . HIS B 1 126 ? 10.336 21.453 -3.076 1 92.44 126 HIS B CA 1
ATOM 4578 C C . HIS B 1 126 ? 11.367 22.125 -3.982 1 92.44 126 HIS B C 1
ATOM 4580 O O . HIS B 1 126 ? 12.5 22.375 -3.566 1 92.44 126 HIS B O 1
ATOM 4586 N N . SER B 1 127 ? 10.969 22.516 -5.188 1 92.06 127 SER B N 1
ATOM 4587 C CA . SER B 1 127 ? 11.836 23.188 -6.148 1 92.06 127 SER B CA 1
ATOM 4588 C C . SER B 1 127 ? 11.828 24.703 -5.934 1 92.06 127 SER B C 1
ATOM 4590 O O . SER B 1 127 ? 12.695 25.406 -6.449 1 92.06 127 SER B O 1
ATOM 4592 N N . ALA B 1 128 ? 10.859 25.188 -5.172 1 93.81 128 ALA B N 1
ATOM 4593 C CA . ALA B 1 128 ? 10.719 26.609 -4.891 1 93.81 128 ALA B CA 1
ATOM 4594 C C . ALA B 1 128 ? 10.234 26.844 -3.463 1 93.81 128 ALA B C 1
ATOM 4596 O O . ALA B 1 128 ? 9.625 25.953 -2.859 1 93.81 128 ALA B O 1
ATOM 4597 N N . ALA B 1 129 ? 10.625 28.016 -2.965 1 93.5 129 ALA B N 1
ATOM 4598 C CA . ALA B 1 129 ? 10.016 28.438 -1.703 1 93.5 129 ALA B CA 1
ATOM 4599 C C . ALA B 1 129 ? 8.539 28.766 -1.892 1 93.5 129 ALA B C 1
ATOM 4601 O O . ALA B 1 129 ? 8.203 29.688 -2.633 1 93.5 129 ALA B O 1
ATOM 4602 N N . ARG B 1 130 ? 7.641 28.047 -1.282 1 97.88 130 ARG B N 1
ATOM 4603 C CA . ARG B 1 130 ? 6.215 28.297 -1.486 1 97.88 130 ARG B CA 1
ATOM 4604 C C . ARG B 1 130 ? 5.426 28 -0.213 1 97.88 130 ARG B C 1
ATOM 4606 O O . ARG B 1 130 ? 4.195 28.047 -0.22 1 97.88 130 ARG B O 1
ATOM 4613 N N . GLY B 1 131 ? 6.148 27.703 0.917 1 96.94 131 GLY B N 1
ATOM 4614 C CA . GLY B 1 131 ? 5.496 27.453 2.193 1 96.94 131 GLY B CA 1
ATOM 4615 C C . GLY B 1 131 ? 5.148 28.734 2.941 1 96.94 131 GLY B C 1
ATOM 4616 O O . GLY B 1 131 ? 6.012 29.578 3.158 1 96.94 131 GLY B O 1
ATOM 4617 N N . VAL B 1 132 ? 3.863 28.844 3.275 1 98.12 132 VAL B N 1
ATOM 4618 C CA . VAL B 1 132 ? 3.41 29.922 4.137 1 98.12 132 VAL B CA 1
ATOM 4619 C C . VAL B 1 132 ? 2.818 29.359 5.422 1 98.12 132 VAL B C 1
ATOM 4621 O O . VAL B 1 132 ? 2.166 28.312 5.402 1 98.12 132 VAL B O 1
ATOM 4624 N N . THR B 1 133 ? 3.09 29.969 6.527 1 96.38 133 THR B N 1
ATOM 4625 C CA . THR B 1 133 ? 2.738 29.422 7.832 1 96.38 133 THR B CA 1
ATOM 4626 C C . THR B 1 133 ? 1.861 30.406 8.609 1 96.38 133 THR B C 1
ATOM 4628 O O . THR B 1 133 ? 2.107 31.609 8.602 1 96.38 133 THR B O 1
ATOM 4631 N N . PHE B 1 134 ? 0.824 29.922 9.266 1 97.31 134 PHE B N 1
ATOM 4632 C CA . PHE B 1 134 ? 0.005 30.75 10.133 1 97.31 134 PHE B CA 1
ATOM 4633 C C . PHE B 1 134 ? 0.862 31.438 11.188 1 97.31 134 PHE B C 1
ATOM 4635 O O . PHE B 1 134 ? 1.844 30.859 11.664 1 97.31 134 PHE B O 1
ATOM 4642 N N . ALA B 1 135 ? 0.472 32.531 11.617 1 95.56 135 ALA B N 1
ATOM 4643 C CA . ALA B 1 135 ? 1.261 33.375 12.5 1 95.56 135 ALA B CA 1
ATOM 4644 C C . ALA B 1 135 ? 1.513 32.688 13.844 1 95.56 135 ALA B C 1
ATOM 4646 O O . ALA B 1 135 ? 2.57 32.875 14.445 1 95.56 135 ALA B O 1
ATOM 4647 N N . CYS B 1 136 ? 0.613 31.875 14.266 1 92.06 136 CYS B N 1
ATOM 4648 C CA . CYS B 1 136 ? 0.749 31.234 15.57 1 92.06 136 CYS B CA 1
ATOM 4649 C C . CYS B 1 136 ? 1.562 29.953 15.469 1 92.06 136 CYS B C 1
ATOM 4651 O O . CYS B 1 136 ? 1.7 29.219 16.438 1 92.06 136 CYS B O 1
ATOM 4653 N N . HIS B 1 137 ? 2.033 29.547 14.289 1 91.06 137 HIS B N 1
ATOM 4654 C CA . HIS B 1 137 ? 2.836 28.375 14.016 1 91.06 137 HIS B CA 1
ATOM 4655 C C . HIS B 1 137 ? 2.105 27.094 14.438 1 91.06 137 HIS B C 1
ATOM 4657 O O . HIS B 1 137 ? 2.707 26.203 15.023 1 91.06 137 HIS B O 1
ATOM 4663 N N . SER B 1 138 ? 0.849 27.125 14.25 1 92.88 138 SER B N 1
ATOM 4664 C CA . SER B 1 138 ? -0.056 26 14.531 1 92.88 138 SER B CA 1
ATOM 4665 C C . SER B 1 138 ? -1.35 26.125 13.727 1 92.88 138 SER B C 1
ATOM 4667 O O . SER B 1 138 ? -1.666 27.203 13.219 1 92.88 138 SER B O 1
ATOM 4669 N N . GLY B 1 139 ? -2.051 25.016 13.602 1 96.81 139 GLY B N 1
ATOM 4670 C CA . GLY B 1 139 ? -3.357 25.078 12.961 1 96.81 139 GLY B CA 1
ATOM 4671 C C . GLY B 1 139 ? -4.457 25.531 13.906 1 96.81 139 GLY B C 1
ATOM 4672 O O . GLY B 1 139 ? -5.617 25.656 13.5 1 96.81 139 GLY B O 1
ATOM 4673 N N . LEU B 1 140 ? -4.109 25.859 15.109 1 97.31 140 LEU B N 1
ATOM 4674 C CA . LEU B 1 140 ? -5.086 26.141 16.156 1 97.31 140 LEU B CA 1
ATOM 4675 C C . LEU B 1 140 ? -5.922 27.359 15.797 1 97.31 140 LEU B C 1
ATOM 4677 O O . LEU B 1 140 ? -7.152 27.328 15.867 1 97.31 140 LEU B O 1
ATOM 4681 N N . ASP B 1 141 ? -5.32 28.438 15.406 1 97.5 141 ASP B N 1
ATOM 4682 C CA . ASP B 1 141 ? -6.039 29.672 15.117 1 97.5 141 ASP B CA 1
ATOM 4683 C C . ASP B 1 141 ? -6.961 29.5 13.914 1 97.5 141 ASP B C 1
ATOM 4685 O O . ASP B 1 141 ? -8.047 30.094 13.867 1 97.5 141 ASP B O 1
ATOM 4689 N N . CYS B 1 142 ? -6.5 28.766 13.008 1 98.62 142 CYS B N 1
ATOM 4690 C CA . CYS B 1 142 ? -7.348 28.516 11.852 1 98.62 142 CYS B CA 1
ATOM 4691 C C . CYS B 1 142 ? -8.555 27.672 12.227 1 98.62 142 CYS B C 1
ATOM 4693 O O . CYS B 1 142 ? -9.672 27.938 11.766 1 98.62 142 CYS B O 1
ATOM 4695 N N . ILE B 1 143 ? -8.359 26.641 13.039 1 98.88 143 ILE B N 1
ATOM 4696 C CA . ILE B 1 143 ? -9.469 25.812 13.516 1 98.88 143 ILE B CA 1
ATOM 4697 C C . ILE B 1 143 ? -10.469 26.688 14.273 1 98.88 143 ILE B C 1
ATOM 4699 O O . ILE B 1 143 ? -11.68 26.578 14.078 1 98.88 143 ILE B O 1
ATOM 4703 N N . ARG B 1 144 ? -9.984 27.547 15.102 1 98.69 144 ARG B N 1
ATOM 4704 C CA . ARG B 1 144 ? -10.852 28.453 15.859 1 98.69 144 ARG B CA 1
ATOM 4705 C C . ARG B 1 144 ? -11.672 29.344 14.922 1 98.69 144 ARG B C 1
ATOM 4707 O O . ARG B 1 144 ? -12.875 29.5 15.117 1 98.69 144 ARG B O 1
ATOM 4714 N N . ALA B 1 145 ? -11.008 29.875 13.977 1 98.81 145 ALA B N 1
ATOM 4715 C CA . ALA B 1 145 ? -11.688 30.719 13 1 98.81 145 ALA B CA 1
ATOM 4716 C C . ALA B 1 145 ? -12.734 29.938 12.219 1 98.81 145 ALA B C 1
ATOM 4718 O O . ALA B 1 145 ? -13.836 30.438 11.961 1 98.81 145 ALA B O 1
ATOM 4719 N N . MET B 1 146 ? -12.406 28.734 11.852 1 98.94 146 MET B N 1
ATOM 4720 C CA . MET B 1 146 ? -13.328 27.891 11.086 1 98.94 146 MET B CA 1
ATOM 4721 C C . MET B 1 146 ? -14.547 27.516 11.922 1 98.94 146 MET B C 1
ATOM 4723 O O . MET B 1 146 ? -15.672 27.562 11.438 1 98.94 146 MET B O 1
ATOM 4727 N N . VAL B 1 147 ? -14.297 27.109 13.148 1 98.88 147 VAL B N 1
ATOM 4728 C CA . VAL B 1 147 ? -15.391 26.75 14.039 1 98.88 147 VAL B CA 1
ATOM 4729 C C . VAL B 1 147 ? -16.312 27.953 14.227 1 98.88 147 VAL B C 1
ATOM 4731 O O . VAL B 1 147 ? -17.547 27.828 14.102 1 98.88 147 VAL B O 1
ATOM 4734 N N . ALA B 1 148 ? -15.773 29.094 14.477 1 98.75 148 ALA B N 1
ATOM 4735 C CA . ALA B 1 148 ? -16.547 30.297 14.672 1 98.75 148 ALA B CA 1
ATOM 4736 C C . ALA B 1 148 ? -17.375 30.641 13.43 1 98.75 148 ALA B C 1
ATOM 4738 O O . ALA B 1 148 ? -18.547 30.984 13.531 1 98.75 148 ALA B O 1
ATOM 4739 N N . THR B 1 149 ? -16.75 30.609 12.336 1 98.81 149 THR B N 1
ATOM 4740 C CA . THR B 1 149 ? -17.422 30.906 11.078 1 98.81 149 THR B CA 1
ATOM 4741 C C . THR B 1 149 ? -18.562 29.922 10.82 1 98.81 149 THR B C 1
ATOM 4743 O O . THR B 1 149 ? -19.656 30.328 10.461 1 98.81 149 THR B O 1
ATOM 4746 N N . PHE B 1 150 ? -18.297 28.656 11 1 98.81 150 PHE B N 1
ATOM 4747 C CA . PHE B 1 150 ? -19.297 27.625 10.766 1 98.81 150 PHE B CA 1
ATOM 4748 C C . PHE B 1 150 ? -20.5 27.812 11.672 1 98.81 150 PHE B C 1
ATOM 4750 O O . PHE B 1 150 ? -21.641 27.766 11.211 1 98.81 150 PHE B O 1
ATOM 4757 N N . GLU B 1 151 ? -20.188 27.969 12.898 1 98.38 151 GLU B N 1
ATOM 4758 C CA . GLU B 1 151 ? -21.266 28.188 13.859 1 98.38 151 GLU B CA 1
ATOM 4759 C C . GLU B 1 151 ? -22.016 29.484 13.57 1 98.38 151 GLU B C 1
ATOM 4761 O O . GLU B 1 151 ? -23.25 29.547 13.719 1 98.38 151 GLU B O 1
ATOM 4766 N N . GLY B 1 152 ? -21.297 30.469 13.156 1 98.38 152 GLY B N 1
ATOM 4767 C CA . GLY B 1 152 ? -21.906 31.734 12.766 1 98.38 152 GLY B CA 1
ATOM 4768 C C . GLY B 1 152 ? -22.859 31.594 11.586 1 98.38 152 GLY B C 1
ATOM 4769 O O . GLY B 1 152 ? -23.812 32.375 11.461 1 98.38 152 GLY B O 1
ATOM 4770 N N . LEU B 1 153 ? -22.641 30.625 10.797 1 98.38 153 LEU B N 1
ATOM 4771 C CA . LEU B 1 153 ? -23.484 30.344 9.641 1 98.38 153 LEU B CA 1
ATOM 4772 C C . LEU B 1 153 ? -24.672 29.469 10.023 1 98.38 153 LEU B C 1
ATOM 4774 O O . LEU B 1 153 ? -25.469 29.078 9.164 1 98.38 153 LEU B O 1
ATOM 4778 N N . GLY B 1 154 ? -24.734 29.062 11.289 1 97.81 154 GLY B N 1
ATOM 4779 C CA . GLY B 1 154 ? -25.859 28.281 11.781 1 97.81 154 GLY B CA 1
ATOM 4780 C C . GLY B 1 154 ? -25.578 26.797 11.812 1 97.81 154 GLY B C 1
ATOM 4781 O O . GLY B 1 154 ? -26.5 25.984 11.961 1 97.81 154 GLY B O 1
ATOM 4782 N N . GLY B 1 155 ? -24.344 26.438 11.664 1 97.75 155 GLY B N 1
ATOM 4783 C CA . GLY B 1 155 ? -23.984 25.031 11.711 1 97.75 155 GLY B CA 1
ATOM 4784 C C . GLY B 1 155 ? -23.891 24.484 13.125 1 97.75 155 GLY B C 1
ATOM 4785 O O . GLY B 1 155 ? -23.812 25.266 14.086 1 97.75 155 GLY B O 1
ATOM 4786 N N . GLU B 1 156 ? -23.891 23.109 13.18 1 96.56 156 GLU B N 1
ATOM 4787 C CA . GLU B 1 156 ? -23.781 22.422 14.461 1 96.56 156 GLU B CA 1
ATOM 4788 C C . GLU B 1 156 ? -22.641 21.406 14.453 1 96.56 156 GLU B C 1
ATOM 4790 O O . GLU B 1 156 ? -22.469 20.672 13.484 1 96.56 156 GLU B O 1
ATOM 4795 N N . ILE B 1 157 ? -21.922 21.438 15.578 1 98.5 157 ILE B N 1
ATOM 4796 C CA . ILE B 1 157 ? -20.922 20.391 15.797 1 98.5 157 ILE B CA 1
ATOM 4797 C C . ILE B 1 157 ? -21.359 19.516 16.969 1 98.5 157 ILE B C 1
ATOM 4799 O O . ILE B 1 157 ? -21.641 20.016 18.062 1 98.5 157 ILE B O 1
ATOM 4803 N N . ARG B 1 158 ? -21.438 18.281 16.734 1 98.19 158 ARG B N 1
ATOM 4804 C CA . ARG B 1 158 ? -21.703 17.312 17.797 1 98.19 158 ARG B CA 1
ATOM 4805 C C . ARG B 1 158 ? -20.422 16.594 18.219 1 98.19 158 ARG B C 1
ATOM 4807 O O . ARG B 1 158 ? -19.859 15.812 17.453 1 98.19 158 ARG B O 1
ATOM 4814 N N . TYR B 1 159 ? -20.031 16.828 19.406 1 97.69 159 TYR B N 1
ATOM 4815 C CA . TYR B 1 159 ? -18.812 16.234 19.953 1 97.69 159 TYR B CA 1
ATOM 4816 C C . TYR B 1 159 ? -19.109 14.867 20.562 1 97.69 159 TYR B C 1
ATOM 4818 O O . TYR B 1 159 ? -20.281 14.5 20.734 1 97.69 159 TYR B O 1
ATOM 4826 N N . ASN B 1 160 ? -18.016 14.055 20.797 1 97.75 160 ASN B N 1
ATOM 4827 C CA . ASN B 1 160 ? -18.141 12.711 21.344 1 97.75 160 ASN B CA 1
ATOM 4828 C C . ASN B 1 160 ? -19.141 11.867 20.562 1 97.75 160 ASN B C 1
ATOM 4830 O O . ASN B 1 160 ? -19.969 11.164 21.156 1 97.75 160 ASN B O 1
ATOM 4834 N N . CYS B 1 161 ? -19.156 12.07 19.312 1 98.06 161 CYS B N 1
ATOM 4835 C CA . CYS B 1 161 ? -20.062 11.391 18.391 1 98.06 161 CYS B CA 1
ATOM 4836 C C . CYS B 1 161 ? -19.297 10.555 17.375 1 98.06 161 CYS B C 1
ATOM 4838 O O . CYS B 1 161 ? -18.828 11.086 16.359 1 98.06 161 CYS B O 1
ATOM 4840 N N . LEU B 1 162 ? -19.234 9.273 17.625 1 97.75 162 LEU B N 1
ATOM 4841 C CA . LEU B 1 162 ? -18.422 8.352 16.828 1 97.75 162 LEU B CA 1
ATOM 4842 C C . LEU B 1 162 ? -19.234 7.766 15.68 1 97.75 162 LEU B C 1
ATOM 4844 O O . LEU B 1 162 ? -20.344 7.25 15.883 1 97.75 162 LEU B O 1
ATOM 4848 N N . LEU B 1 163 ? -18.719 7.926 14.422 1 98.06 163 LEU B N 1
ATOM 4849 C CA . LEU B 1 163 ? -19.312 7.23 13.289 1 98.06 163 LEU B CA 1
ATOM 4850 C C . LEU B 1 163 ? -19.141 5.719 13.422 1 98.06 163 LEU B C 1
ATOM 4852 O O . LEU B 1 163 ? -18.016 5.234 13.586 1 98.06 163 LEU B O 1
ATOM 4856 N N . GLU B 1 164 ? -20.25 5.027 13.312 1 95.62 164 GLU B N 1
ATOM 4857 C CA . GLU B 1 164 ? -20.188 3.568 13.375 1 95.62 164 GLU B CA 1
ATOM 4858 C C . GLU B 1 164 ? -20.297 2.949 11.984 1 95.62 164 GLU B C 1
ATOM 4860 O O . GLU B 1 164 ? -19.562 2.012 11.656 1 95.62 164 GLU B O 1
ATOM 4865 N N . SER B 1 165 ? -21.219 3.438 11.211 1 95.75 165 SER B N 1
ATOM 4866 C CA . SER B 1 165 ? -21.422 2.875 9.875 1 95.75 165 SER B CA 1
ATOM 4867 C C . SER B 1 165 ? -22.219 3.828 8.992 1 95.75 165 SER B C 1
ATOM 4869 O O . SER B 1 165 ? -22.859 4.758 9.484 1 95.75 165 SER B O 1
ATOM 4871 N N . PHE B 1 166 ? -22.078 3.6 7.703 1 96.44 166 PHE B N 1
ATOM 4872 C CA . PHE B 1 166 ? -22.938 4.266 6.727 1 96.44 166 PHE B CA 1
ATOM 4873 C C . PHE B 1 166 ? -24.188 3.447 6.465 1 96.44 166 PHE B C 1
ATOM 4875 O O . PHE B 1 166 ? -24.156 2.217 6.5 1 96.44 166 PHE B O 1
ATOM 4882 N N . LEU B 1 167 ? -25.234 4.121 6.262 1 94.12 167 LEU B N 1
ATOM 4883 C CA . LEU B 1 167 ? -26.5 3.482 5.922 1 94.12 167 LEU B CA 1
ATOM 4884 C C . LEU B 1 167 ? -26.828 3.684 4.449 1 94.12 167 LEU B C 1
ATOM 4886 O O . LEU B 1 167 ? -26.938 4.82 3.982 1 94.12 167 LEU B O 1
ATOM 4890 N N . VAL B 1 168 ? -26.922 2.621 3.732 1 92.69 168 VAL B N 1
ATOM 4891 C CA . VAL B 1 168 ? -27.188 2.666 2.297 1 92.69 168 VAL B CA 1
ATOM 4892 C C . VAL B 1 168 ? -28.484 1.93 1.986 1 92.69 168 VAL B C 1
ATOM 4894 O O . VAL B 1 168 ? -28.875 1.013 2.713 1 92.69 168 VAL B O 1
ATOM 4897 N N . ASP B 1 169 ? -29.156 2.336 0.913 1 88.31 169 ASP B N 1
ATOM 4898 C CA . ASP B 1 169 ? -30.391 1.659 0.506 1 88.31 169 ASP B CA 1
ATOM 4899 C C . ASP B 1 169 ? -30.078 0.496 -0.437 1 88.31 169 ASP B C 1
ATOM 4901 O O . ASP B 1 169 ? -28.922 0.097 -0.591 1 88.31 169 ASP B O 1
ATOM 4905 N N . GLY B 1 170 ? -31.047 -0.088 -0.993 1 80.62 170 GLY B N 1
ATOM 4906 C CA . GLY B 1 170 ? -30.906 -1.26 -1.844 1 80.62 170 GLY B CA 1
ATOM 4907 C C . GLY B 1 170 ? -30.125 -0.99 -3.109 1 80.62 170 GLY B C 1
ATOM 4908 O O . GLY B 1 170 ? -29.531 -1.906 -3.684 1 80.62 170 GLY B O 1
ATOM 4909 N N . ASP B 1 171 ? -30.094 0.219 -3.516 1 80.94 171 ASP B N 1
ATOM 4910 C CA . ASP B 1 171 ? -29.375 0.609 -4.719 1 80.94 171 ASP B CA 1
ATOM 4911 C C . ASP B 1 171 ? -27.969 1.119 -4.371 1 80.94 171 ASP B C 1
ATOM 4913 O O . ASP B 1 171 ? -27.297 1.724 -5.211 1 80.94 171 ASP B O 1
ATOM 4917 N N . ARG B 1 172 ? -27.688 1.001 -3.105 1 85.06 172 ARG B N 1
ATOM 4918 C CA . ARG B 1 172 ? -26.375 1.369 -2.582 1 85.06 172 ARG B CA 1
ATOM 4919 C C . ARG B 1 172 ? -26.203 2.885 -2.543 1 85.06 172 ARG B C 1
ATOM 4921 O O . ARG B 1 172 ? -25.094 3.393 -2.674 1 85.06 172 ARG B O 1
ATOM 4928 N N . THR B 1 173 ? -27.344 3.543 -2.445 1 90.69 173 THR B N 1
ATOM 4929 C CA . THR B 1 173 ? -27.312 4.992 -2.26 1 90.69 173 THR B CA 1
ATOM 4930 C C . THR B 1 173 ? -27.25 5.344 -0.777 1 90.69 173 THR B C 1
ATOM 4932 O O . THR B 1 173 ? -28.031 4.812 0.019 1 90.69 173 THR B O 1
ATOM 4935 N N . LEU B 1 174 ? -26.422 6.246 -0.423 1 94.31 174 LEU B N 1
ATOM 4936 C CA . LEU B 1 174 ? -26.234 6.641 0.969 1 94.31 174 LEU B CA 1
ATOM 4937 C C . LEU B 1 174 ? -27.438 7.41 1.484 1 94.31 174 LEU B C 1
ATOM 4939 O O . LEU B 1 174 ? -27.906 8.344 0.831 1 94.31 174 LEU B O 1
ATOM 4943 N N . CYS B 1 175 ? -27.922 7.035 2.707 1 93.81 175 CYS B N 1
ATOM 4944 C CA . CYS B 1 175 ? -29.094 7.66 3.312 1 93.81 175 CYS B CA 1
ATOM 4945 C C . CYS B 1 175 ? -28.719 8.43 4.57 1 93.81 175 CYS B C 1
ATOM 4947 O O . CYS B 1 175 ? -29.406 9.375 4.957 1 93.81 175 CYS B O 1
ATOM 4949 N N . GLY B 1 176 ? -27.766 7.992 5.191 1 96 176 GLY B N 1
ATOM 4950 C CA . GLY B 1 176 ? -27.359 8.57 6.461 1 96 176 GLY B CA 1
ATOM 4951 C C . GLY B 1 176 ? -26.297 7.773 7.172 1 96 176 GLY B C 1
ATOM 4952 O O . GLY B 1 176 ? -25.484 7.094 6.527 1 96 176 GLY B O 1
ATOM 4953 N N . VAL B 1 177 ? -26.219 8.008 8.508 1 97.25 177 VAL B N 1
ATOM 4954 C CA . VAL B 1 177 ? -25.172 7.348 9.266 1 97.25 177 VAL B CA 1
ATOM 4955 C C . VAL B 1 177 ? -25.734 6.816 10.578 1 97.25 177 VAL B C 1
ATOM 4957 O O . VAL B 1 177 ? -26.734 7.332 11.086 1 97.25 177 VAL B O 1
ATOM 4960 N N . ARG B 1 178 ? -25.141 5.762 11.031 1 96.38 178 ARG B N 1
ATOM 4961 C CA . ARG B 1 178 ? -25.266 5.34 12.422 1 96.38 178 ARG B CA 1
ATOM 4962 C C . ARG B 1 178 ? -24.109 5.863 13.258 1 96.38 178 ARG B C 1
ATOM 4964 O O . ARG B 1 178 ? -22.953 5.785 12.836 1 96.38 178 ARG B O 1
ATOM 4971 N N . VAL B 1 179 ? -24.422 6.441 14.414 1 97.12 179 VAL B N 1
ATOM 4972 C CA . VAL B 1 179 ? -23.391 7.023 15.258 1 97.12 179 VAL B CA 1
ATOM 4973 C C . VAL B 1 179 ? -23.562 6.547 16.703 1 97.12 179 VAL B C 1
ATOM 4975 O O . VAL B 1 179 ? -24.609 6.02 17.062 1 97.12 179 VAL B O 1
ATOM 4978 N N . ARG B 1 180 ? -22.5 6.656 17.406 1 96.88 180 ARG B N 1
ATOM 4979 C CA . ARG B 1 180 ? -22.531 6.488 18.859 1 96.88 180 ARG B CA 1
ATOM 4980 C C . ARG B 1 180 ? -22.375 7.828 19.562 1 96.88 180 ARG B C 1
ATOM 4982 O O . ARG B 1 180 ? -21.25 8.32 19.719 1 96.88 180 ARG B O 1
ATOM 4989 N N . GLU B 1 181 ? -23.438 8.336 20.062 1 96.44 181 GLU B N 1
ATOM 4990 C CA . GLU B 1 181 ? -23.422 9.609 20.781 1 96.44 181 GLU B CA 1
ATOM 4991 C C . GLU B 1 181 ? -23 9.422 22.234 1 96.44 181 GLU B C 1
ATOM 4993 O O . GLU B 1 181 ? -23.469 8.5 22.906 1 96.44 181 GLU B O 1
ATOM 4998 N N . GLY B 1 182 ? -22.141 10.258 22.688 1 95.44 182 GLY B N 1
ATOM 4999 C CA . GLY B 1 182 ? -21.594 10.133 24.031 1 95.44 182 GLY B CA 1
ATOM 5000 C C . GLY B 1 182 ? -20.453 9.148 24.125 1 95.44 182 GLY B C 1
ATOM 5001 O O . GLY B 1 182 ? -20.172 8.617 25.203 1 95.44 182 GLY B O 1
ATOM 5002 N N . ASN B 1 183 ? -19.875 8.93 23 1 91 183 ASN B N 1
ATOM 5003 C CA . ASN B 1 183 ? -18.734 8.023 22.953 1 91 183 ASN B CA 1
ATOM 5004 C C . ASN B 1 183 ? -17.531 8.602 23.688 1 91 183 ASN B C 1
ATOM 5006 O O . ASN B 1 183 ? -17.266 9.805 23.625 1 91 183 ASN B O 1
ATOM 5010 N N . SER B 1 184 ? -16.906 7.68 24.422 1 89.25 184 SER B N 1
ATOM 5011 C CA . SER B 1 184 ? -15.672 8.039 25.109 1 89.25 184 SER B CA 1
ATOM 5012 C C . SER B 1 184 ? -14.547 7.066 24.766 1 89.25 184 SER B C 1
ATOM 5014 O O . SER B 1 184 ? -14.742 5.852 24.766 1 89.25 184 SER B O 1
ATOM 5016 N N . ARG B 1 185 ? -13.406 7.547 24.531 1 85.19 185 ARG B N 1
ATOM 5017 C CA . ARG B 1 185 ? -12.25 6.715 24.219 1 85.19 185 ARG B CA 1
ATOM 5018 C C . ARG B 1 185 ? -11.797 5.906 25.422 1 85.19 185 ARG B C 1
ATOM 5020 O O . ARG B 1 185 ? -11.18 4.852 25.281 1 85.19 185 ARG B O 1
ATOM 5027 N N . THR B 1 186 ? -12.078 6.348 26.5 1 83.06 186 THR B N 1
ATOM 5028 C CA . THR B 1 186 ? -11.562 5.754 27.734 1 83.06 186 THR B CA 1
ATOM 5029 C C . THR B 1 186 ? -12.578 4.781 28.328 1 83.06 186 THR B C 1
ATOM 5031 O O . THR B 1 186 ? -12.266 4.066 29.281 1 83.06 186 THR B O 1
ATOM 5034 N N . ARG B 1 187 ? -13.82 4.781 27.812 1 81.81 187 ARG B N 1
ATOM 5035 C CA . ARG B 1 187 ? -14.859 3.893 28.328 1 81.81 187 ARG B CA 1
ATOM 5036 C C . ARG B 1 187 ? -15.445 3.027 27.219 1 81.81 187 ARG B C 1
ATOM 5038 O O . ARG B 1 187 ? -16.312 3.482 26.453 1 81.81 187 ARG B O 1
ATOM 5045 N N . GLU B 1 188 ? -15.023 1.872 27.188 1 79.06 188 GLU B N 1
ATOM 5046 C CA . GLU B 1 188 ? -15.508 0.944 26.172 1 79.06 188 GLU B CA 1
ATOM 5047 C C . GLU B 1 188 ? -17.031 0.795 26.25 1 79.06 188 GLU B C 1
ATOM 5049 O O . GLU B 1 188 ? -17.594 0.703 27.344 1 79.06 188 GLU B O 1
ATOM 5054 N N . GLY B 1 189 ? -17.625 0.896 25.203 1 82.5 189 GLY B N 1
ATOM 5055 C CA . GLY B 1 189 ? -19.062 0.669 25.141 1 82.5 189 GLY B CA 1
ATOM 5056 C C . GLY B 1 189 ? -19.875 1.895 25.516 1 82.5 189 GLY B C 1
ATOM 5057 O O . GLY B 1 189 ? -21.109 1.838 25.562 1 82.5 189 GLY B O 1
ATOM 5058 N N . SER B 1 190 ? -19.25 2.979 25.719 1 88.88 190 SER B N 1
ATOM 5059 C CA . SER B 1 190 ? -19.969 4.195 26.078 1 88.88 190 SER B CA 1
ATOM 5060 C C . SER B 1 190 ? -20.766 4.754 24.906 1 88.88 190 SER B C 1
ATOM 5062 O O . SER B 1 190 ? -20.484 4.43 23.75 1 88.88 190 SER B O 1
ATOM 5064 N N . GLY B 1 191 ? -21.797 5.512 25.234 1 94.19 191 GLY B N 1
ATOM 5065 C CA . GLY B 1 191 ? -22.609 6.203 24.234 1 94.19 191 GLY B CA 1
ATOM 5066 C C . GLY B 1 191 ? -23.828 5.41 23.797 1 94.19 191 GLY B C 1
ATOM 5067 O O . GLY B 1 191 ? -24.078 4.324 24.328 1 94.19 191 GLY B O 1
ATOM 5068 N N . THR B 1 192 ? -24.656 6.004 23.031 1 95.12 192 THR B N 1
ATOM 5069 C CA . THR B 1 192 ? -25.891 5.41 22.531 1 95.12 192 THR B CA 1
ATOM 5070 C C . THR B 1 192 ? -25.938 5.461 21 1 95.12 192 THR B C 1
ATOM 5072 O O . THR B 1 192 ? -25.609 6.488 20.406 1 95.12 192 THR B O 1
ATOM 5075 N N . SER B 1 193 ? -26.375 4.348 20.453 1 94.25 193 SER B N 1
ATOM 5076 C CA . SER B 1 193 ? -26.469 4.27 19 1 94.25 193 SER B CA 1
ATOM 5077 C C . SER B 1 193 ? -27.641 5.102 18.484 1 94.25 193 SER B C 1
ATOM 5079 O O . SER B 1 193 ? -28.734 5.051 19.031 1 94.25 193 SER B O 1
ATOM 5081 N N . LYS B 1 194 ? -27.375 5.949 17.5 1 95.06 194 LYS B N 1
ATOM 5082 C CA . LYS B 1 194 ? -28.375 6.793 16.844 1 95.06 194 LYS B CA 1
ATOM 5083 C C . LYS B 1 194 ? -28.234 6.75 15.328 1 95.06 194 LYS B C 1
ATOM 5085 O O . LYS B 1 194 ? -27.172 6.398 14.812 1 95.06 194 LYS B O 1
ATOM 5090 N N . GLN B 1 195 ? -29.312 7.043 14.695 1 95.44 195 GLN B N 1
ATOM 5091 C CA . GLN B 1 195 ? -29.312 7.137 13.242 1 95.44 195 GLN B CA 1
ATOM 5092 C C . GLN B 1 195 ? -29.656 8.547 12.781 1 95.44 195 GLN B C 1
ATOM 5094 O O . GLN B 1 195 ? -30.641 9.133 13.227 1 95.44 195 GLN B O 1
ATOM 5099 N N . ILE B 1 196 ? -28.797 9.078 11.961 1 96.12 196 ILE B N 1
ATOM 5100 C CA . ILE B 1 196 ? -28.984 10.43 11.445 1 96.12 196 ILE B CA 1
ATOM 5101 C C . ILE B 1 196 ? -29.109 10.391 9.922 1 96.12 196 ILE B C 1
ATOM 5103 O O . ILE B 1 196 ? -28.234 9.852 9.242 1 96.12 196 ILE B O 1
ATOM 5107 N N . ARG B 1 197 ? -30.141 11.016 9.406 1 95.38 197 ARG B N 1
ATOM 5108 C CA . ARG B 1 197 ? -30.406 11.039 7.973 1 95.38 197 ARG B CA 1
ATOM 5109 C C . ARG B 1 197 ? -29.641 12.18 7.293 1 95.38 197 ARG B C 1
ATOM 5111 O O . ARG B 1 197 ? -29.562 13.281 7.84 1 95.38 197 ARG B O 1
ATOM 5118 N N . ALA B 1 198 ? -29.062 11.922 6.188 1 96.62 198 ALA B N 1
ATOM 5119 C CA . ALA B 1 198 ? -28.516 12.93 5.289 1 96.62 198 ALA B CA 1
ATOM 5120 C C . ALA B 1 198 ? -29.375 13.094 4.043 1 96.62 198 ALA B C 1
ATOM 5122 O O . ALA B 1 198 ? -29.422 12.211 3.189 1 96.62 198 ALA B O 1
ATOM 5123 N N . ASN B 1 199 ? -29.953 14.203 3.885 1 95.56 199 ASN B N 1
ATOM 5124 C CA . ASN B 1 199 ? -30.891 14.414 2.781 1 95.56 199 ASN B CA 1
ATOM 5125 C C . ASN B 1 199 ? -30.156 14.648 1.466 1 95.56 199 ASN B C 1
ATOM 5127 O O . ASN B 1 199 ? -30.703 14.422 0.389 1 95.56 199 ASN B O 1
ATOM 5131 N N . LYS B 1 200 ? -28.953 15.102 1.563 1 97.19 200 LYS B N 1
ATOM 5132 C CA . LYS B 1 200 ? -28.172 15.383 0.359 1 97.19 200 LYS B CA 1
ATOM 5133 C C . LYS B 1 200 ? -26.922 14.516 0.296 1 97.19 200 LYS B C 1
ATOM 5135 O O . LYS B 1 200 ? -26.672 13.828 -0.702 1 97.19 200 LYS B O 1
ATOM 5140 N N . GLY B 1 201 ? -26.141 14.5 1.405 1 97.81 201 GLY B N 1
ATOM 5141 C CA . GLY B 1 201 ? -24.953 13.656 1.339 1 97.81 201 GLY B CA 1
ATOM 5142 C C . GLY B 1 201 ? -24.141 13.664 2.619 1 97.81 201 GLY B C 1
ATOM 5143 O O . GLY B 1 201 ? -24.516 14.336 3.588 1 97.81 201 GLY B O 1
ATOM 5144 N N . VAL B 1 202 ? -23.125 12.875 2.607 1 98.81 202 VAL B N 1
ATOM 5145 C CA . VAL B 1 202 ? -22.172 12.773 3.713 1 98.81 202 VAL B CA 1
ATOM 5146 C C . VAL B 1 202 ? -20.75 13.039 3.203 1 98.81 202 VAL B C 1
ATOM 5148 O O . VAL B 1 202 ? -20.375 12.586 2.119 1 98.81 202 VAL B O 1
ATOM 5151 N N . VAL B 1 203 ? -19.969 13.828 3.928 1 98.94 203 VAL B N 1
ATOM 5152 C CA . VAL B 1 203 ? -18.547 14.031 3.658 1 98.94 203 VAL B CA 1
ATOM 5153 C C . VAL B 1 203 ? -17.719 13.336 4.727 1 98.94 203 VAL B C 1
ATOM 5155 O O . VAL B 1 203 ? -17.797 13.672 5.91 1 98.94 203 VAL B O 1
ATOM 5158 N N . LEU B 1 204 ? -16.953 12.375 4.281 1 98.94 204 LEU B N 1
ATOM 5159 C CA . LEU B 1 204 ? -16.016 11.695 5.172 1 98.94 204 LEU B CA 1
ATOM 5160 C C . LEU B 1 204 ? -14.711 12.469 5.285 1 98.94 204 LEU B C 1
ATOM 5162 O O . LEU B 1 204 ? -13.969 12.586 4.309 1 98.94 204 LEU B O 1
ATOM 5166 N N . ALA B 1 205 ? -14.398 12.969 6.434 1 98.94 205 ALA B N 1
ATOM 5167 C CA . ALA B 1 205 ? -13.203 13.773 6.695 1 98.94 205 ALA B CA 1
ATOM 5168 C C . ALA B 1 205 ? -12.617 13.453 8.062 1 98.94 205 ALA B C 1
ATOM 5170 O O . ALA B 1 205 ? -12.297 14.359 8.836 1 98.94 205 ALA B O 1
ATOM 5171 N N . THR B 1 206 ? -12.438 12.219 8.352 1 98.69 206 THR B N 1
ATOM 5172 C CA . THR B 1 206 ? -12.094 11.742 9.688 1 98.69 206 THR B CA 1
ATOM 5173 C C . THR B 1 206 ? -10.578 11.734 9.883 1 98.69 206 THR B C 1
ATOM 5175 O O . THR B 1 206 ? -10.094 11.508 10.992 1 98.69 206 THR B O 1
ATOM 5178 N N . GLY B 1 207 ? -9.844 12 8.82 1 98.5 207 GLY B N 1
ATOM 5179 C CA . GLY B 1 207 ? -8.398 11.891 8.922 1 98.5 207 GLY B CA 1
ATOM 5180 C C . GLY B 1 207 ? -7.891 10.477 8.727 1 98.5 207 GLY B C 1
ATOM 5181 O O . GLY B 1 207 ? -8.625 9.609 8.242 1 98.5 207 GLY B O 1
ATOM 5182 N N . GLY B 1 208 ? -6.582 10.297 9 1 98.38 208 GLY B N 1
ATOM 5183 C CA . GLY B 1 208 ? -5.934 9.008 8.773 1 98.38 208 GLY B CA 1
ATOM 5184 C C . GLY B 1 208 ? -5.973 8.102 9.984 1 98.38 208 GLY B C 1
ATOM 5185 O O . GLY B 1 208 ? -6.809 8.273 10.875 1 98.38 208 GLY B O 1
ATOM 5186 N N . PHE B 1 209 ? -5.133 7.09 9.961 1 98.75 209 PHE B N 1
ATOM 5187 C CA . PHE B 1 209 ? -5.188 6.047 10.977 1 98.75 209 PHE B CA 1
ATOM 5188 C C . PHE B 1 209 ? -3.842 5.895 11.672 1 98.75 209 PHE B C 1
ATOM 5190 O O . PHE B 1 209 ? -3.498 4.809 12.148 1 98.75 209 PHE B O 1
ATOM 5197 N N . GLY B 1 210 ? -3.086 6.938 11.734 1 98.19 210 GLY B N 1
ATOM 5198 C CA . GLY B 1 210 ? -1.715 6.906 12.219 1 98.19 210 GLY B CA 1
ATOM 5199 C C . GLY B 1 210 ? -1.601 6.438 13.656 1 98.19 210 GLY B C 1
ATOM 5200 O O . GLY B 1 210 ? -0.547 5.953 14.078 1 98.19 210 GLY B O 1
ATOM 5201 N N . ASN B 1 211 ? -2.635 6.594 14.453 1 97.25 211 ASN B N 1
ATOM 5202 C CA . ASN B 1 211 ? -2.59 6.172 15.852 1 97.25 211 ASN B CA 1
ATOM 5203 C C . ASN B 1 211 ? -3.402 4.902 16.078 1 97.25 211 ASN B C 1
ATOM 5205 O O . ASN B 1 211 ? -3.662 4.52 17.219 1 97.25 211 ASN B O 1
ATOM 5209 N N . ASP B 1 212 ? -3.914 4.293 15.086 1 98 212 ASP B N 1
ATOM 5210 C CA . ASP B 1 212 ? -4.512 2.965 15.164 1 98 212 ASP B CA 1
ATOM 5211 C C . ASP B 1 212 ? -3.449 1.874 15.055 1 98 212 ASP B C 1
ATOM 5213 O O . ASP B 1 212 ? -3.178 1.372 13.961 1 98 212 ASP B O 1
ATOM 5217 N N . ILE B 1 213 ? -2.9 1.476 16.156 1 97.75 213 ILE B N 1
ATOM 5218 C CA . ILE B 1 213 ? -1.711 0.633 16.203 1 97.75 213 ILE B CA 1
ATOM 5219 C C . ILE B 1 213 ? -1.989 -0.695 15.508 1 97.75 213 ILE B C 1
ATOM 5221 O O . ILE B 1 213 ? -1.174 -1.168 14.711 1 97.75 213 ILE B O 1
ATOM 5225 N N . VAL B 1 214 ? -3.133 -1.325 15.719 1 97.75 214 VAL B N 1
ATOM 5226 C CA . VAL B 1 214 ? -3.475 -2.611 15.117 1 97.75 214 VAL B CA 1
ATOM 5227 C C . VAL B 1 214 ? -3.535 -2.475 13.602 1 97.75 214 VAL B C 1
ATOM 5229 O O . VAL B 1 214 ? -2.922 -3.264 12.875 1 97.75 214 VAL B O 1
ATOM 5232 N N . PHE B 1 215 ? -4.227 -1.477 13.148 1 98.5 215 PHE B N 1
ATOM 5233 C CA . PHE B 1 215 ? -4.422 -1.309 11.719 1 98.5 215 PHE B CA 1
ATOM 5234 C C . PHE B 1 215 ? -3.107 -0.966 11.023 1 98.5 215 PHE B C 1
ATOM 5236 O O . PHE B 1 215 ? -2.76 -1.565 10.008 1 98.5 215 PHE B O 1
ATOM 5243 N N . ARG B 1 216 ? -2.359 0.036 11.609 1 98.38 216 ARG B N 1
ATOM 5244 C CA . ARG B 1 216 ? -1.147 0.481 10.922 1 98.38 216 ARG B CA 1
ATOM 5245 C C . ARG B 1 216 ? -0.088 -0.615 10.922 1 98.38 216 ARG B C 1
ATOM 5247 O O . ARG B 1 216 ? 0.688 -0.733 9.969 1 98.38 216 ARG B O 1
ATOM 5254 N N . THR B 1 217 ? -0.038 -1.512 11.969 1 98 217 THR B N 1
ATOM 5255 C CA . THR B 1 217 ? 0.938 -2.594 12.039 1 98 217 THR B CA 1
ATOM 5256 C C . THR B 1 217 ? 0.648 -3.65 10.977 1 98 217 THR B C 1
ATOM 5258 O O . THR B 1 217 ? 1.57 -4.262 10.43 1 98 217 THR B O 1
ATOM 5261 N N . MET B 1 218 ? -0.612 -3.822 10.641 1 98.12 218 MET B N 1
ATOM 5262 C CA . MET B 1 218 ? -0.985 -4.777 9.602 1 98.12 218 MET B CA 1
ATOM 5263 C C . MET B 1 218 ? -0.521 -4.297 8.227 1 98.12 218 MET B C 1
ATOM 5265 O O . MET B 1 218 ? -0.262 -5.109 7.34 1 98.12 218 MET B O 1
ATOM 5269 N N . GLN B 1 219 ? -0.396 -2.977 8.078 1 98.12 219 GLN B N 1
ATOM 5270 C CA . GLN B 1 219 ? 0.083 -2.416 6.816 1 98.12 219 GLN B CA 1
ATOM 5271 C C . GLN B 1 219 ? 1.607 -2.434 6.754 1 98.12 219 GLN B C 1
ATOM 5273 O O . GLN B 1 219 ? 2.186 -2.723 5.703 1 98.12 219 GLN B O 1
ATOM 5278 N N . ASP B 1 220 ? 2.244 -2.078 7.809 1 96.44 220 ASP B N 1
ATOM 5279 C CA . ASP B 1 220 ? 3.691 -2.082 8.008 1 96.44 220 ASP B CA 1
ATOM 5280 C C . ASP B 1 220 ? 4.059 -2.686 9.359 1 96.44 220 ASP B C 1
ATOM 5282 O O . ASP B 1 220 ? 3.971 -2.014 10.391 1 96.44 220 ASP B O 1
ATOM 5286 N N . PRO B 1 221 ? 4.52 -3.906 9.344 1 96 221 PRO B N 1
ATOM 5287 C CA . PRO B 1 221 ? 4.73 -4.641 10.594 1 96 221 PRO B CA 1
ATOM 5288 C C . PRO B 1 221 ? 5.812 -4.016 11.469 1 96 221 PRO B C 1
ATOM 5290 O O . PRO B 1 221 ? 5.961 -4.387 12.641 1 96 221 PRO B O 1
ATOM 5293 N N . GLN B 1 222 ? 6.551 -3.055 10.992 1 92.5 222 GLN B N 1
ATOM 5294 C CA . GLN B 1 222 ? 7.551 -2.354 11.789 1 92.5 222 GLN B CA 1
ATOM 5295 C C . GLN B 1 222 ? 6.906 -1.276 12.656 1 92.5 222 GLN B C 1
ATOM 5297 O O . GLN B 1 222 ? 7.523 -0.786 13.609 1 92.5 222 GLN B O 1
ATOM 5302 N N . LEU B 1 223 ? 5.723 -0.855 12.305 1 96 223 LEU B N 1
ATOM 5303 C CA . LEU B 1 223 ? 5.086 0.271 12.977 1 96 223 LEU B CA 1
ATOM 5304 C C . LEU B 1 223 ? 4.234 -0.207 14.148 1 96 223 LEU B C 1
ATOM 5306 O O . LEU B 1 223 ? 3.039 0.086 14.219 1 96 223 LEU B O 1
ATOM 5310 N N . VAL B 1 224 ? 4.941 -0.887 15.102 1 94.94 224 VAL B N 1
ATOM 5311 C CA . VAL B 1 224 ? 4.328 -1.408 16.312 1 94.94 224 VAL B CA 1
ATOM 5312 C C . VAL B 1 224 ? 4.18 -0.288 17.344 1 94.94 224 VAL B C 1
ATOM 5314 O O . VAL B 1 224 ? 4.438 0.879 17.047 1 94.94 224 VAL B O 1
ATOM 5317 N N . GLU B 1 225 ? 3.727 -0.608 18.5 1 93.12 225 GLU B N 1
ATOM 5318 C CA . GLU B 1 225 ? 3.396 0.355 19.547 1 93.12 225 GLU B CA 1
ATOM 5319 C C . GLU B 1 225 ? 4.617 1.174 19.953 1 93.12 225 GLU B C 1
ATOM 5321 O O . GLU B 1 225 ? 4.496 2.346 20.312 1 93.12 225 GLU B O 1
ATOM 5326 N N . ASP B 1 226 ? 5.793 0.625 19.766 1 90.44 226 ASP B N 1
ATOM 5327 C CA . ASP B 1 226 ? 7.023 1.276 20.203 1 90.44 226 ASP B CA 1
ATOM 5328 C C . ASP B 1 226 ? 7.43 2.391 19.25 1 90.44 226 ASP B C 1
ATOM 5330 O O . ASP B 1 226 ? 8.281 3.223 19.578 1 90.44 226 ASP B O 1
ATOM 5334 N N . ILE B 1 227 ? 6.895 2.379 18.109 1 91.62 227 ILE B N 1
ATOM 5335 C CA . ILE B 1 227 ? 7.094 3.498 17.203 1 91.62 227 ILE B CA 1
ATOM 5336 C C . ILE B 1 227 ? 6.043 4.574 17.469 1 91.62 227 ILE B C 1
ATOM 5338 O O . ILE B 1 227 ? 4.863 4.387 17.141 1 91.62 227 ILE B O 1
ATOM 5342 N N . ALA B 1 228 ? 6.453 5.711 17.969 1 95.31 228 ALA B N 1
ATOM 5343 C CA . ALA B 1 228 ? 5.539 6.77 18.391 1 95.31 228 ALA B CA 1
ATOM 5344 C C . ALA B 1 228 ? 4.883 7.438 17.188 1 95.31 228 ALA B C 1
ATOM 5346 O O . ALA B 1 228 ? 5.281 7.203 16.031 1 95.31 228 ALA B O 1
ATOM 5347 N N . SER B 1 229 ? 3.84 8.211 17.438 1 96.81 229 SER B N 1
ATOM 5348 C CA . SER B 1 229 ? 3.096 8.953 16.438 1 96.81 229 SER B CA 1
ATOM 5349 C C . SER B 1 229 ? 2.982 10.422 16.797 1 96.81 229 SER B C 1
ATOM 5351 O O . SER B 1 229 ? 2.939 10.773 17.984 1 96.81 229 SER B O 1
ATOM 5353 N N . THR B 1 230 ? 2.98 11.234 15.766 1 96.5 230 THR B N 1
ATOM 5354 C CA . THR B 1 230 ? 2.721 12.656 15.984 1 96.5 230 THR B CA 1
ATOM 5355 C C . THR B 1 230 ? 1.223 12.945 15.93 1 96.5 230 THR B C 1
ATOM 5357 O O . THR B 1 230 ? 0.795 14.078 16.156 1 96.5 230 THR B O 1
ATOM 5360 N N . ASN B 1 231 ? 0.398 11.984 15.625 1 97.38 231 ASN B N 1
ATOM 5361 C CA . ASN B 1 231 ? -1.043 12.172 15.492 1 97.38 231 ASN B CA 1
ATOM 5362 C C . ASN B 1 231 ? -1.727 12.242 16.859 1 97.38 231 ASN B C 1
ATOM 5364 O O . ASN B 1 231 ? -1.229 11.68 17.828 1 97.38 231 ASN B O 1
ATOM 5368 N N . HIS B 1 232 ? -2.834 12.969 16.906 1 96 232 HIS B N 1
ATOM 5369 C CA . HIS B 1 232 ? -3.658 12.914 18.109 1 96 232 HIS B CA 1
ATOM 5370 C C . HIS B 1 232 ? -4.234 11.516 18.312 1 96 232 HIS B C 1
ATOM 5372 O O . HIS B 1 232 ? -4.266 10.703 17.391 1 96 232 HIS B O 1
ATOM 5378 N N . LYS B 1 233 ? -4.754 11.281 19.438 1 94.5 233 LYS B N 1
ATOM 5379 C CA . LYS B 1 233 ? -5.16 9.938 19.828 1 94.5 233 LYS B CA 1
ATOM 5380 C C . LYS B 1 233 ? -6.379 9.477 19.047 1 94.5 233 LYS B C 1
ATOM 5382 O O . LYS B 1 233 ? -6.621 8.273 18.922 1 94.5 233 LYS B O 1
ATOM 5387 N N . GLY B 1 234 ? -7.125 10.383 18.484 1 96.06 234 GLY B N 1
ATOM 5388 C CA . GLY B 1 234 ? -8.336 10.047 17.75 1 96.06 234 GLY B CA 1
ATOM 5389 C C . GLY B 1 234 ? -8.07 9.656 16.312 1 96.06 234 GLY B C 1
ATOM 5390 O O . GLY B 1 234 ? -8.992 9.266 15.586 1 96.06 234 GLY B O 1
ATOM 5391 N N . ALA B 1 235 ? -6.824 9.68 15.844 1 97.81 235 ALA B N 1
ATOM 5392 C CA . ALA B 1 235 ? -6.488 9.336 14.461 1 97.81 235 ALA B CA 1
ATOM 5393 C C . ALA B 1 235 ? -6.512 7.828 14.25 1 97.81 235 ALA B C 1
ATOM 5395 O O . ALA B 1 235 ? -5.465 7.211 14.039 1 97.81 235 ALA B O 1
ATOM 5396 N N . THR B 1 236 ? -7.707 7.254 14.273 1 97.94 236 THR B N 1
ATOM 5397 C CA . THR B 1 236 ? -7.906 5.816 14.141 1 97.94 236 THR B CA 1
ATOM 5398 C C . THR B 1 236 ? -8.719 5.496 12.883 1 97.94 236 THR B C 1
ATOM 5400 O O . THR B 1 236 ? -9.234 6.402 12.227 1 97.94 236 THR B O 1
ATOM 5403 N N . ALA B 1 237 ? -8.891 4.25 12.555 1 98.25 237 ALA B N 1
ATOM 5404 C CA . ALA B 1 237 ? -9.375 3.814 11.25 1 98.25 237 ALA B CA 1
ATOM 5405 C C . ALA B 1 237 ? -10.898 3.717 11.234 1 98.25 237 ALA B C 1
ATOM 5407 O O . ALA B 1 237 ? -11.477 3.115 10.328 1 98.25 237 ALA B O 1
ATOM 5408 N N . ASP B 1 238 ? -11.609 4.352 12.141 1 97.12 238 ASP B N 1
ATOM 5409 C CA . ASP B 1 238 ? -13.055 4.184 12.281 1 97.12 238 ASP B CA 1
ATOM 5410 C C . ASP B 1 238 ? -13.781 4.594 11 1 97.12 238 ASP B C 1
ATOM 5412 O O . ASP B 1 238 ? -14.609 3.84 10.484 1 97.12 238 ASP B O 1
ATOM 5416 N N . GLY B 1 239 ? -13.492 5.793 10.562 1 98.31 239 GLY B N 1
ATOM 5417 C CA . GLY B 1 239 ? -14.133 6.25 9.336 1 98.31 239 GLY B CA 1
ATOM 5418 C C . GLY B 1 239 ? -13.805 5.387 8.133 1 98.31 239 GLY B C 1
ATOM 5419 O O . GLY B 1 239 ? -14.672 5.102 7.309 1 98.31 239 GLY B O 1
ATOM 5420 N N . LEU B 1 240 ? -12.539 4.984 8.031 1 98.5 240 LEU B N 1
ATOM 5421 C CA . LEU B 1 240 ? -12.094 4.098 6.965 1 98.5 240 LEU B CA 1
ATOM 5422 C C . LEU B 1 240 ? -12.852 2.775 7 1 98.5 240 LEU B C 1
ATOM 5424 O O . LEU B 1 240 ? -13.336 2.303 5.969 1 98.5 240 LEU B O 1
ATOM 5428 N N . ARG B 1 241 ? -13.016 2.215 8.188 1 97.62 241 ARG B N 1
ATOM 5429 C CA . ARG B 1 241 ? -13.734 0.955 8.367 1 97.62 241 ARG B CA 1
ATOM 5430 C C . ARG B 1 241 ? -15.18 1.074 7.895 1 97.62 241 ARG B C 1
ATOM 5432 O O . ARG B 1 241 ? -15.688 0.182 7.219 1 97.62 241 ARG B O 1
ATOM 5439 N N . ALA B 1 242 ? -15.805 2.135 8.281 1 97.25 242 ALA B N 1
ATOM 5440 C CA . ALA B 1 242 ? -17.188 2.363 7.887 1 97.25 242 ALA B CA 1
ATOM 5441 C C . ALA B 1 242 ? -17.328 2.443 6.367 1 97.25 242 ALA B C 1
ATOM 5443 O O . ALA B 1 242 ? -18.234 1.847 5.781 1 97.25 242 ALA B O 1
ATOM 5444 N N . ALA B 1 243 ? -16.391 3.131 5.73 1 98.31 243 ALA B N 1
ATOM 5445 C CA . ALA B 1 243 ? -16.453 3.316 4.285 1 98.31 243 ALA B CA 1
ATOM 5446 C C . ALA B 1 243 ? -16.172 2.006 3.553 1 98.31 243 ALA B C 1
ATOM 5448 O O . ALA B 1 243 ? -16.844 1.679 2.576 1 98.31 243 ALA B O 1
ATOM 5449 N N . LEU B 1 244 ? -15.18 1.267 4.027 1 97.38 244 LEU B N 1
ATOM 5450 C CA . LEU B 1 244 ? -14.883 -0.034 3.436 1 97.38 244 LEU B CA 1
ATOM 5451 C C . LEU B 1 244 ? -16.094 -0.962 3.531 1 97.38 244 LEU B C 1
ATOM 5453 O O . LEU B 1 244 ? -16.344 -1.748 2.617 1 97.38 244 LEU B O 1
ATOM 5457 N N . GLY B 1 245 ? -16.812 -0.834 4.562 1 94.31 245 GLY B N 1
ATOM 5458 C CA . GLY B 1 245 ? -17.969 -1.687 4.816 1 94.31 245 GLY B CA 1
ATOM 5459 C C . GLY B 1 245 ? -19.062 -1.543 3.775 1 94.31 245 GLY B C 1
ATOM 5460 O O . GLY B 1 245 ? -19.875 -2.453 3.588 1 94.31 245 GLY B O 1
ATOM 5461 N N . ILE B 1 246 ? -19.062 -0.422 3.104 1 94.81 246 ILE B N 1
ATOM 5462 C CA . ILE B 1 246 ? -20.094 -0.233 2.09 1 94.81 246 ILE B CA 1
ATOM 5463 C C . ILE B 1 246 ? -19.469 -0.302 0.699 1 94.81 246 ILE B C 1
ATOM 5465 O O . ILE B 1 246 ? -20.078 0.127 -0.284 1 94.81 246 ILE B O 1
ATOM 5469 N N . GLY B 1 247 ? -18.234 -0.754 0.644 1 96.06 247 GLY B N 1
ATOM 5470 C CA . GLY B 1 247 ? -17.641 -1.097 -0.639 1 96.06 247 GLY B CA 1
ATOM 5471 C C . GLY B 1 247 ? -16.75 -0.004 -1.192 1 96.06 247 GLY B C 1
ATOM 5472 O O . GLY B 1 247 ? -16.406 -0.02 -2.375 1 96.06 247 GLY B O 1
ATOM 5473 N N . ALA B 1 248 ? -16.359 0.969 -0.377 1 98.44 248 ALA B N 1
ATOM 5474 C CA . ALA B 1 248 ? -15.445 2.008 -0.855 1 98.44 248 ALA B CA 1
ATOM 5475 C C . ALA B 1 248 ? -14.102 1.417 -1.25 1 98.44 248 ALA B C 1
ATOM 5477 O O . ALA B 1 248 ? -13.617 0.474 -0.617 1 98.44 248 ALA B O 1
ATOM 5478 N N . MET B 1 249 ? -13.461 1.994 -2.266 1 98.69 249 MET B N 1
ATOM 5479 C CA . MET B 1 249 ? -12.164 1.571 -2.793 1 98.69 249 MET B CA 1
ATOM 5480 C C . MET B 1 249 ? -11.047 1.91 -1.816 1 98.69 249 MET B C 1
ATOM 5482 O O . MET B 1 249 ? -10.789 3.084 -1.535 1 98.69 249 MET B O 1
ATOM 5486 N N . PRO B 1 250 ? -10.414 0.865 -1.204 1 98.75 250 PRO B N 1
ATOM 5487 C CA . PRO B 1 250 ? -9.172 1.185 -0.491 1 98.75 250 PRO B CA 1
ATOM 5488 C C . PRO B 1 250 ? -8.047 1.602 -1.429 1 98.75 250 PRO B C 1
ATOM 5490 O O . PRO B 1 250 ? -7.852 0.989 -2.482 1 98.75 250 PRO B O 1
ATOM 5493 N N . VAL B 1 251 ? -7.383 2.619 -1.096 1 98.75 251 VAL B N 1
ATOM 5494 C CA . VAL B 1 251 ? -6.293 3.109 -1.935 1 98.75 251 VAL B CA 1
ATOM 5495 C C . VAL B 1 251 ? -5.031 3.293 -1.092 1 98.75 251 VAL B C 1
ATOM 5497 O O . VAL B 1 251 ? -5.02 4.086 -0.149 1 98.75 251 VAL B O 1
ATOM 5500 N N . GLN B 1 252 ? -3.99 2.51 -1.317 1 98.56 252 GLN B N 1
ATOM 5501 C CA . GLN B 1 252 ? -2.602 2.732 -0.928 1 98.56 252 GLN B CA 1
ATOM 5502 C C . GLN B 1 252 ? -2.461 2.809 0.59 1 98.56 252 GLN B C 1
ATOM 5504 O O . GLN B 1 252 ? -1.719 3.646 1.108 1 98.56 252 GLN B O 1
ATOM 5509 N N . LEU B 1 253 ? -3.119 1.945 1.272 1 98.69 253 LEU B N 1
ATOM 5510 C CA . LEU B 1 253 ? -3.168 1.956 2.73 1 98.69 253 LEU B CA 1
ATOM 5511 C C . LEU B 1 253 ? -1.805 1.61 3.322 1 98.69 253 LEU B C 1
ATOM 5513 O O . LEU B 1 253 ? -1.489 2.018 4.441 1 98.69 253 LEU B O 1
ATOM 5517 N N . ALA B 1 254 ? -0.977 0.996 2.547 1 97.81 254 ALA B N 1
ATOM 5518 C CA . ALA B 1 254 ? 0.302 0.514 3.062 1 97.81 254 ALA B CA 1
ATOM 5519 C C . ALA B 1 254 ? 1.351 1.622 3.051 1 97.81 254 ALA B C 1
ATOM 5521 O O . ALA B 1 254 ? 2.414 1.483 3.658 1 97.81 254 ALA B O 1
ATOM 5522 N N . HIS B 1 255 ? 1.069 2.682 2.43 1 97.31 255 HIS B N 1
ATOM 5523 C CA . HIS B 1 255 ? 1.998 3.807 2.416 1 97.31 255 HIS B CA 1
ATOM 5524 C C . HIS B 1 255 ? 1.771 4.723 3.615 1 97.31 255 HIS B C 1
ATOM 5526 O O . HIS B 1 255 ? 0.826 5.516 3.625 1 97.31 255 HIS B O 1
ATOM 5532 N N . ILE B 1 256 ? 2.648 4.605 4.617 1 97.81 256 ILE B N 1
ATOM 5533 C CA . ILE B 1 256 ? 2.596 5.391 5.844 1 97.81 256 ILE B CA 1
ATOM 5534 C C . ILE B 1 256 ? 3.875 6.211 5.988 1 97.81 256 ILE B C 1
ATOM 5536 O O . ILE B 1 256 ? 4.98 5.664 5.934 1 97.81 256 ILE B O 1
ATOM 5540 N N . GLN B 1 257 ? 3.719 7.438 6.129 1 97.56 257 GLN B N 1
ATOM 5541 C CA . GLN B 1 257 ? 4.867 8.328 6.219 1 97.56 257 GLN B CA 1
ATOM 5542 C C . GLN B 1 257 ? 5.27 8.57 7.672 1 97.56 257 GLN B C 1
ATOM 5544 O O . GLN B 1 257 ? 4.418 8.82 8.523 1 97.56 257 GLN B O 1
ATOM 5549 N N . LEU B 1 258 ? 6.527 8.469 7.891 1 97.25 258 LEU B N 1
ATOM 5550 C CA . LEU B 1 258 ? 7.117 8.898 9.156 1 97.25 258 LEU B CA 1
ATOM 5551 C C . LEU B 1 258 ? 7.793 10.258 9.008 1 97.25 258 LEU B C 1
ATOM 5553 O O . LEU B 1 258 ? 8.203 10.641 7.91 1 97.25 258 LEU B O 1
ATOM 5557 N N . GLY B 1 259 ? 7.781 10.953 10.078 1 96.25 259 GLY B N 1
ATOM 5558 C CA . GLY B 1 259 ? 8.477 12.227 10.094 1 96.25 259 GLY B CA 1
ATOM 5559 C C . GLY B 1 259 ? 9.922 12.117 10.555 1 96.25 259 GLY B C 1
ATOM 5560 O O . GLY B 1 259 ? 10.18 11.797 11.719 1 96.25 259 GLY B O 1
ATOM 5561 N N . PRO B 1 260 ? 10.859 12.367 9.648 1 95.44 260 PRO B N 1
ATOM 5562 C CA . PRO B 1 260 ? 12.266 12.242 10.016 1 95.44 260 PRO B CA 1
ATOM 5563 C C . PRO B 1 260 ? 12.695 13.258 11.07 1 95.44 260 PRO B C 1
ATOM 5565 O O . PRO B 1 260 ? 13.781 13.133 11.648 1 95.44 260 PRO B O 1
ATOM 5568 N N . TRP B 1 261 ? 11.875 14.258 11.305 1 94.88 261 TRP B N 1
ATOM 5569 C CA . TRP B 1 261 ? 12.172 15.328 12.25 1 94.88 261 TRP B CA 1
ATOM 5570 C C . TRP B 1 261 ? 11.703 14.953 13.648 1 94.88 261 TRP B C 1
ATOM 5572 O O . TRP B 1 261 ? 11.859 15.734 14.594 1 94.88 261 TRP B O 1
ATOM 5582 N N . GLY B 1 262 ? 11.094 13.773 13.758 1 95.56 262 GLY B N 1
ATOM 5583 C CA . GLY B 1 262 ? 10.664 13.344 15.078 1 95.56 262 GLY B CA 1
ATOM 5584 C C . GLY B 1 262 ? 11.797 13.297 16.094 1 95.56 262 GLY B C 1
ATOM 5585 O O . GLY B 1 262 ? 12.93 12.953 15.75 1 95.56 262 GLY B O 1
ATOM 5586 N N . CYS B 1 263 ? 11.453 13.695 17.344 1 96.12 263 CYS B N 1
ATOM 5587 C CA . CYS B 1 263 ? 12.391 13.664 18.453 1 96.12 263 CYS B CA 1
ATOM 5588 C C . CYS B 1 263 ? 11.977 12.617 19.484 1 96.12 263 CYS B C 1
ATOM 5590 O O . CYS B 1 263 ? 10.875 12.688 20.031 1 96.12 263 CYS B O 1
ATOM 5592 N N . PRO B 1 264 ? 12.844 11.617 19.703 1 95.44 264 PRO B N 1
ATOM 5593 C CA . PRO B 1 264 ? 12.477 10.562 20.641 1 95.44 264 PRO B CA 1
ATOM 5594 C C . PRO B 1 264 ? 12.305 11.07 22.078 1 95.44 264 PRO B C 1
ATOM 5596 O O . PRO B 1 264 ? 11.734 10.375 22.922 1 95.44 264 PRO B O 1
ATOM 5599 N N . ASP B 1 265 ? 12.711 12.305 22.344 1 94.94 265 ASP B N 1
ATOM 5600 C CA . ASP B 1 265 ? 12.695 12.859 23.703 1 94.94 265 ASP B CA 1
ATOM 5601 C C . ASP B 1 265 ? 11.43 13.664 23.953 1 94.94 265 ASP B C 1
ATOM 5603 O O . ASP B 1 265 ? 11.281 14.289 25 1 94.94 265 ASP B O 1
ATOM 5607 N N . GLU B 1 266 ? 10.594 13.75 23.047 1 93.12 266 GLU B N 1
ATOM 5608 C CA . GLU B 1 266 ? 9.328 14.461 23.219 1 93.12 266 GLU B CA 1
ATOM 5609 C C . GLU B 1 266 ? 8.156 13.656 22.656 1 93.12 266 GLU B C 1
ATOM 5611 O O . GLU B 1 266 ? 8.344 12.82 21.781 1 93.12 266 GLU B O 1
ATOM 5616 N N . LYS B 1 267 ? 6.992 13.898 23.234 1 89.88 267 LYS B N 1
ATOM 5617 C CA . LYS B 1 267 ? 5.777 13.25 22.75 1 89.88 267 LYS B CA 1
ATOM 5618 C C . LYS B 1 267 ? 5.152 14.039 21.609 1 89.88 267 LYS B C 1
ATOM 5620 O O . LYS B 1 267 ? 5.266 15.266 21.547 1 89.88 267 LYS B O 1
ATOM 5625 N N . GLY B 1 268 ? 4.539 13.289 20.703 1 91.62 268 GLY B N 1
ATOM 5626 C CA . GLY B 1 268 ? 3.869 13.961 19.594 1 91.62 268 GLY B CA 1
ATOM 5627 C C . GLY B 1 268 ? 4.824 14.672 18.672 1 91.62 268 GLY B C 1
ATOM 5628 O O . GLY B 1 268 ? 5.945 14.211 18.438 1 91.62 268 GLY B O 1
ATOM 5629 N N . TYR B 1 269 ? 4.387 15.625 17.953 1 89.62 269 TYR B N 1
ATOM 5630 C CA . TYR B 1 269 ? 5.207 16.422 17.047 1 89.62 269 TYR B CA 1
ATOM 5631 C C . TYR B 1 269 ? 6.25 17.219 17.812 1 89.62 269 TYR B C 1
ATOM 5633 O O . TYR B 1 269 ? 7.453 17.016 17.641 1 89.62 269 TYR B O 1
ATOM 5641 N N . GLY B 1 270 ? 5.836 18.047 18.719 1 87.38 270 GLY B N 1
ATOM 5642 C CA . GLY B 1 270 ? 6.703 18.734 19.672 1 87.38 270 GLY B CA 1
ATOM 5643 C C . GLY B 1 270 ? 7.445 19.906 19.062 1 87.38 270 GLY B C 1
ATOM 5644 O O . GLY B 1 270 ? 7.312 20.188 17.859 1 87.38 270 GLY B O 1
ATOM 5645 N N . THR B 1 271 ? 8.289 20.547 19.891 1 90.31 271 THR B N 1
ATOM 5646 C CA . THR B 1 271 ? 9.008 21.75 19.516 1 90.31 271 THR B CA 1
ATOM 5647 C C . THR B 1 271 ? 10.328 21.406 18.828 1 90.31 271 THR B C 1
ATOM 5649 O O . THR B 1 271 ? 10.766 22.109 17.922 1 90.31 271 THR B O 1
ATOM 5652 N N . ALA B 1 272 ? 10.891 20.359 19.25 1 92.56 272 ALA B N 1
ATOM 5653 C CA . ALA B 1 272 ? 12.156 19.922 18.656 1 92.56 272 ALA B CA 1
ATOM 5654 C C . ALA B 1 272 ? 11.977 19.547 17.188 1 92.56 272 ALA B C 1
ATOM 5656 O O . ALA B 1 272 ? 12.844 19.828 16.359 1 92.56 272 ALA B O 1
ATOM 5657 N N . ALA B 1 273 ? 10.891 18.906 16.891 1 92.44 273 ALA B N 1
ATOM 5658 C CA . ALA B 1 273 ? 10.594 18.547 15.508 1 92.44 273 ALA B CA 1
ATOM 5659 C C . ALA B 1 273 ? 10.477 19.781 14.625 1 92.44 273 ALA B C 1
ATOM 5661 O O . ALA B 1 273 ? 10.938 19.781 13.484 1 92.44 273 ALA B O 1
ATOM 5662 N N . ARG B 1 274 ? 9.812 20.734 15.172 1 91.88 274 ARG B N 1
ATOM 5663 C CA . ARG B 1 274 ? 9.703 22 14.438 1 91.88 274 ARG B CA 1
ATOM 5664 C C . ARG B 1 274 ? 11.078 22.609 14.203 1 91.88 274 ARG B C 1
ATOM 5666 O O . ARG B 1 274 ? 11.383 23.047 13.094 1 91.88 274 ARG B O 1
ATOM 5673 N N . PHE B 1 275 ? 11.859 22.656 15.219 1 94.75 275 PHE B N 1
ATOM 5674 C CA . PHE B 1 275 ? 13.211 23.203 15.133 1 94.75 275 PHE B CA 1
ATOM 5675 C C . PHE B 1 275 ? 14.023 22.453 14.086 1 94.75 275 PHE B C 1
ATOM 5677 O O . PHE B 1 275 ? 14.781 23.062 13.32 1 94.75 275 PHE B O 1
ATOM 5684 N N . ALA B 1 276 ? 13.859 21.172 14.062 1 94.94 276 ALA B N 1
ATOM 5685 C CA . ALA B 1 276 ? 14.539 20.359 13.055 1 94.94 276 ALA B CA 1
ATOM 5686 C C . ALA B 1 276 ? 14.141 20.781 11.648 1 94.94 276 ALA B C 1
ATOM 5688 O O . ALA B 1 276 ? 14.992 20.938 10.766 1 94.94 276 ALA B O 1
ATOM 5689 N N . SER B 1 277 ? 12.906 21 11.414 1 91.06 277 SER B N 1
ATOM 5690 C CA . SER B 1 277 ? 12.344 21.266 10.094 1 91.06 277 SER B CA 1
ATOM 5691 C C . SER B 1 277 ? 12.727 22.672 9.609 1 91.06 277 SER B C 1
ATOM 5693 O O . SER B 1 277 ? 12.945 22.875 8.414 1 91.06 277 SER B O 1
ATOM 5695 N N . TYR B 1 278 ? 12.812 23.594 10.531 1 90.44 278 TYR B N 1
ATOM 5696 C CA . TYR B 1 278 ? 12.898 24.984 10.117 1 90.44 278 TYR B CA 1
ATOM 5697 C C . TYR B 1 278 ? 14.312 25.516 10.297 1 90.44 278 TYR B C 1
ATOM 5699 O O . TYR B 1 278 ? 14.664 26.562 9.742 1 90.44 278 TYR B O 1
ATOM 5707 N N . SER B 1 279 ? 15.125 24.828 11.062 1 92.75 279 SER B N 1
ATOM 5708 C CA . SER B 1 279 ? 16.469 25.312 11.305 1 92.75 279 SER B CA 1
ATOM 5709 C C . SER B 1 279 ? 17.516 24.266 10.938 1 92.75 279 SER B C 1
ATOM 5711 O O . SER B 1 279 ? 18.375 24.516 10.086 1 92.75 279 SER B O 1
ATOM 5713 N N . VAL B 1 280 ? 17.375 23.125 11.406 1 94.25 280 VAL B N 1
ATOM 5714 C CA . VAL B 1 280 ? 18.422 22.109 11.289 1 94.25 280 VAL B CA 1
ATOM 5715 C C . VAL B 1 280 ? 18.516 21.641 9.836 1 94.25 280 VAL B C 1
ATOM 5717 O O . VAL B 1 280 ? 19.594 21.625 9.25 1 94.25 280 VAL B O 1
ATOM 5720 N N . PHE B 1 281 ? 17.406 21.25 9.25 1 90.94 281 PHE B N 1
ATOM 5721 C CA . PHE B 1 281 ? 17.438 20.688 7.902 1 90.94 281 PHE B CA 1
ATOM 5722 C C . PHE B 1 281 ? 17.875 21.75 6.898 1 90.94 281 PHE B C 1
ATOM 5724 O O . PHE B 1 281 ? 18.734 21.5 6.043 1 90.94 281 PHE B O 1
ATOM 5731 N N . PRO B 1 282 ? 17.406 22.938 7.062 1 87.56 282 PRO B N 1
ATOM 5732 C CA . PRO B 1 282 ? 17.812 23.938 6.062 1 87.56 282 PRO B CA 1
ATOM 5733 C C . PRO B 1 282 ? 19.234 24.422 6.27 1 87.56 282 PRO B C 1
ATOM 5735 O O . PRO B 1 282 ? 19.906 24.812 5.305 1 87.56 282 PRO B O 1
ATOM 5738 N N . ALA B 1 283 ? 19.734 24.438 7.512 1 91.38 283 ALA B N 1
ATOM 5739 C CA . ALA B 1 283 ? 20.969 25.188 7.762 1 91.38 283 ALA B CA 1
ATOM 5740 C C . ALA B 1 283 ? 22 24.328 8.492 1 91.38 283 ALA B C 1
ATOM 5742 O O . ALA B 1 283 ? 23.094 24.797 8.789 1 91.38 283 ALA B O 1
ATOM 5743 N N . GLY B 1 284 ? 21.656 23.125 8.742 1 94.31 284 GLY B N 1
ATOM 5744 C CA . GLY B 1 284 ? 22.547 22.281 9.523 1 94.31 284 GLY B CA 1
ATOM 5745 C C . GLY B 1 284 ? 22.844 20.953 8.836 1 94.31 284 GLY B C 1
ATOM 5746 O O . GLY B 1 284 ? 22.797 20.859 7.613 1 94.31 284 GLY B O 1
ATOM 5747 N N . ILE B 1 285 ? 23.375 19.984 9.711 1 96.06 285 ILE B N 1
ATOM 5748 C CA . ILE B 1 285 ? 23.719 18.672 9.195 1 96.06 285 ILE B CA 1
ATOM 5749 C C . ILE B 1 285 ? 23.172 17.594 10.117 1 96.06 285 ILE B C 1
ATOM 5751 O O . ILE B 1 285 ? 22.844 17.859 11.281 1 96.06 285 ILE B O 1
ATOM 5755 N N . LEU B 1 286 ? 22.969 16.438 9.586 1 97.25 286 LEU B N 1
ATOM 5756 C CA . LEU B 1 286 ? 22.641 15.227 10.344 1 97.25 286 LEU B CA 1
ATOM 5757 C C . LEU B 1 286 ? 23.844 14.305 10.445 1 97.25 286 LEU B C 1
ATOM 5759 O O . LEU B 1 286 ? 24.484 13.992 9.445 1 97.25 286 LEU B O 1
ATOM 5763 N N . VAL B 1 287 ? 24.109 13.891 11.688 1 98.31 287 VAL B N 1
ATOM 5764 C CA . VAL B 1 287 ? 25.281 13.078 11.938 1 98.31 287 VAL B CA 1
ATOM 5765 C C . VAL B 1 287 ? 24.891 11.805 12.672 1 98.31 287 VAL B C 1
ATOM 5767 O O . VAL B 1 287 ? 24 11.828 13.539 1 98.31 287 VAL B O 1
ATOM 5770 N N . ASP B 1 288 ? 25.469 10.633 12.305 1 98.56 288 ASP B N 1
ATOM 5771 C CA . ASP B 1 288 ? 25.438 9.414 13.109 1 98.56 288 ASP B CA 1
ATOM 5772 C C . ASP B 1 288 ? 26.375 9.508 14.305 1 98.56 288 ASP B C 1
ATOM 5774 O O . ASP B 1 288 ? 27.594 9.5 14.141 1 98.56 288 ASP B O 1
ATOM 5778 N N . PRO B 1 289 ? 25.828 9.586 15.469 1 98.06 289 PRO B N 1
ATOM 5779 C CA . PRO B 1 289 ? 26.719 9.781 16.625 1 98.06 289 PRO B CA 1
ATOM 5780 C C . PRO B 1 289 ? 27.672 8.609 16.844 1 98.06 289 PRO B C 1
ATOM 5782 O O . PRO B 1 289 ? 28.703 8.766 17.484 1 98.06 289 PRO B O 1
ATOM 5785 N N . GLU B 1 290 ? 27.359 7.465 16.344 1 98 290 GLU B N 1
ATOM 5786 C CA . GLU B 1 290 ? 28.234 6.301 16.5 1 98 290 GLU B CA 1
ATOM 5787 C C . GLU B 1 290 ? 29.484 6.418 15.641 1 98 290 GLU B C 1
ATOM 5789 O O . GLU B 1 290 ? 30.547 5.945 16.031 1 98 290 GLU B O 1
ATOM 5794 N N . THR B 1 291 ? 29.359 7.047 14.516 1 97.94 291 THR B N 1
ATOM 5795 C CA . THR B 1 291 ? 30.484 7.09 13.586 1 97.94 291 THR B CA 1
ATOM 5796 C C . THR B 1 291 ? 31.062 8.5 13.492 1 97.94 291 THR B C 1
ATOM 5798 O O . THR B 1 291 ? 32.188 8.688 13.047 1 97.94 291 THR B O 1
ATOM 5801 N N . GLY B 1 292 ? 30.234 9.508 13.812 1 98.19 292 GLY B N 1
ATOM 5802 C CA . GLY B 1 292 ? 30.641 10.891 13.656 1 98.19 292 GLY B CA 1
ATOM 5803 C C . GLY B 1 292 ? 30.516 11.391 12.227 1 98.19 292 GLY B C 1
ATOM 5804 O O . GLY B 1 292 ? 31 12.477 11.906 1 98.19 292 GLY B O 1
ATOM 5805 N N . GLN B 1 293 ? 29.828 10.602 11.367 1 97.94 293 GLN B N 1
ATOM 5806 C CA . GLN B 1 293 ? 29.766 10.922 9.945 1 97.94 293 GLN B CA 1
ATOM 5807 C C . GLN B 1 293 ? 28.359 11.359 9.539 1 97.94 293 GLN B C 1
ATOM 5809 O O . GLN B 1 293 ? 27.375 10.898 10.109 1 97.94 293 GLN B O 1
ATOM 5814 N N . ARG B 1 294 ? 28.312 12.273 8.617 1 97.12 294 ARG B N 1
ATOM 5815 C CA . ARG B 1 294 ? 27.047 12.547 7.922 1 97.12 294 ARG B CA 1
ATOM 5816 C C . ARG B 1 294 ? 26.594 11.344 7.109 1 97.12 294 ARG B C 1
ATOM 5818 O O . ARG B 1 294 ? 27.422 10.523 6.691 1 97.12 294 ARG B O 1
ATOM 5825 N N . PHE B 1 295 ? 25.312 11.25 6.879 1 96.31 295 PHE B N 1
ATOM 5826 C CA . PHE B 1 295 ? 24.859 10.008 6.262 1 96.31 295 PHE B CA 1
ATOM 5827 C C . PHE B 1 295 ? 23.719 10.258 5.301 1 96.31 295 PHE B C 1
ATOM 5829 O O . PHE B 1 295 ? 23.234 9.336 4.645 1 96.31 295 PHE B O 1
ATOM 5836 N N . VAL B 1 296 ? 23.219 11.492 5.168 1 95.25 296 VAL B N 1
ATOM 5837 C CA . VAL B 1 296 ? 22.062 11.734 4.324 1 95.25 296 VAL B CA 1
ATOM 5838 C C . VAL B 1 296 ? 22.031 13.203 3.896 1 95.25 296 VAL B C 1
ATOM 5840 O O . VAL B 1 296 ? 22.688 14.047 4.5 1 95.25 296 VAL B O 1
ATOM 5843 N N . ASN B 1 297 ? 21.344 13.461 2.789 1 92.75 297 ASN B N 1
ATOM 5844 C CA . ASN B 1 297 ? 21 14.812 2.371 1 92.75 297 ASN B CA 1
ATOM 5845 C C . ASN B 1 297 ? 19.875 15.398 3.225 1 92.75 297 ASN B C 1
ATOM 5847 O O . ASN B 1 297 ? 18.734 14.977 3.113 1 92.75 297 ASN B O 1
ATOM 5851 N N . GLU B 1 298 ? 20.219 16.422 3.998 1 91.88 298 GLU B N 1
ATOM 5852 C CA . GLU B 1 298 ? 19.234 17.016 4.895 1 91.88 298 GLU B CA 1
ATOM 5853 C C . GLU B 1 298 ? 18.094 17.672 4.109 1 91.88 298 GLU B C 1
ATOM 5855 O O . GLU B 1 298 ? 17.016 17.922 4.656 1 91.88 298 GLU B O 1
ATOM 5860 N N . TRP B 1 299 ? 18.234 17.875 2.809 1 86.12 299 TRP B N 1
ATOM 5861 C CA . TRP B 1 299 ? 17.234 18.5 1.958 1 86.12 299 TRP B CA 1
ATOM 5862 C C . TRP B 1 299 ? 16.422 17.453 1.204 1 86.12 299 TRP B C 1
ATOM 5864 O O . TRP B 1 299 ? 15.547 17.781 0.406 1 86.12 299 TRP B O 1
ATOM 5874 N N . GLY B 1 300 ? 16.797 16.25 1.466 1 87 300 GLY B N 1
ATOM 5875 C CA . GLY B 1 300 ? 16.016 15.195 0.85 1 87 300 GLY B CA 1
ATOM 5876 C C . GLY B 1 300 ? 14.57 15.172 1.304 1 87 300 GLY B C 1
ATOM 5877 O O . GLY B 1 300 ? 14.227 15.773 2.326 1 87 300 GLY B O 1
ATOM 5878 N N . ASP B 1 301 ? 13.711 14.523 0.514 1 86.81 301 ASP B N 1
ATOM 5879 C CA . ASP B 1 301 ? 12.32 14.406 0.937 1 86.81 301 ASP B CA 1
ATOM 5880 C C . ASP B 1 301 ? 12.195 13.555 2.199 1 86.81 301 ASP B C 1
ATOM 5882 O O . ASP B 1 301 ? 13.18 13 2.678 1 86.81 301 ASP B O 1
ATOM 5886 N N . ARG B 1 302 ? 11.055 13.477 2.713 1 91.75 302 ARG B N 1
ATOM 5887 C CA . ARG B 1 302 ? 10.836 12.867 4.02 1 91.75 302 ARG B CA 1
ATOM 5888 C C . ARG B 1 302 ? 11.172 11.375 3.99 1 91.75 302 ARG B C 1
ATOM 5890 O O . ARG B 1 302 ? 11.703 10.836 4.965 1 91.75 302 ARG B O 1
ATOM 5897 N N . LYS B 1 303 ? 10.844 10.719 2.91 1 91.06 303 LYS B N 1
ATOM 5898 C CA . LYS B 1 303 ? 11.117 9.281 2.846 1 91.06 303 LYS B CA 1
ATOM 5899 C C . LYS B 1 303 ? 12.625 9.016 2.836 1 91.06 303 LYS B C 1
ATOM 5901 O O . LYS B 1 303 ? 13.094 8.109 3.527 1 91.06 303 LYS B O 1
ATOM 5906 N N . VAL B 1 304 ? 13.383 9.75 2.102 1 89.5 304 VAL B N 1
ATOM 5907 C CA . VAL B 1 304 ? 14.828 9.602 2.023 1 89.5 304 VAL B CA 1
ATOM 5908 C C . VAL B 1 304 ? 15.445 9.781 3.41 1 89.5 304 VAL B C 1
ATOM 5910 O O . VAL B 1 304 ? 16.234 8.945 3.852 1 89.5 304 VAL B O 1
ATOM 5913 N N . ARG B 1 305 ? 15.07 10.781 4.078 1 93.62 305 ARG B N 1
ATOM 5914 C CA . ARG B 1 305 ? 15.625 11.07 5.398 1 93.62 305 ARG B CA 1
ATOM 5915 C C . ARG B 1 305 ? 15.188 10.016 6.414 1 93.62 305 ARG B C 1
ATOM 5917 O O . ARG B 1 305 ? 15.992 9.555 7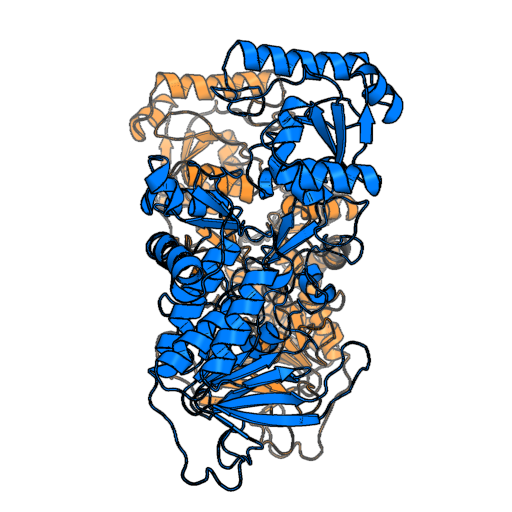.227 1 93.62 305 ARG B O 1
ATOM 5924 N N . THR B 1 306 ? 13.938 9.648 6.332 1 95.12 306 THR B N 1
ATOM 5925 C CA . THR B 1 306 ? 13.406 8.648 7.25 1 95.12 306 THR B CA 1
ATOM 5926 C C . THR B 1 306 ? 14.133 7.316 7.078 1 95.12 306 THR B C 1
ATOM 5928 O O . THR B 1 306 ? 14.594 6.727 8.055 1 95.12 306 THR B O 1
ATOM 5931 N N . ASP B 1 307 ? 14.219 6.883 5.836 1 90.75 307 ASP B N 1
ATOM 5932 C CA . ASP B 1 307 ? 14.875 5.605 5.566 1 90.75 307 ASP B CA 1
ATOM 5933 C C . ASP B 1 307 ? 16.328 5.621 6.043 1 90.75 307 ASP B C 1
ATOM 5935 O O . ASP B 1 307 ? 16.812 4.637 6.605 1 90.75 307 ASP B O 1
ATOM 5939 N N . ALA B 1 308 ? 17 6.676 5.871 1 94.25 308 ALA B N 1
ATOM 5940 C CA . ALA B 1 308 ? 18.406 6.805 6.273 1 94.25 308 ALA B CA 1
ATOM 5941 C C . ALA B 1 308 ? 18.547 6.746 7.789 1 94.25 308 ALA B C 1
ATOM 5943 O O . ALA B 1 308 ? 19.438 6.062 8.312 1 94.25 308 ALA B O 1
ATOM 5944 N N . ILE B 1 309 ? 17.688 7.461 8.508 1 96.31 309 ILE B N 1
ATOM 5945 C CA . ILE B 1 309 ? 17.766 7.488 9.969 1 96.31 309 ILE B CA 1
ATOM 5946 C C . ILE B 1 309 ? 17.438 6.105 10.523 1 96.31 309 ILE B C 1
ATOM 5948 O O . ILE B 1 309 ? 18.141 5.602 11.406 1 96.31 309 ILE B O 1
ATOM 5952 N N . LEU B 1 310 ? 16.406 5.48 10 1 92.31 310 LEU B N 1
ATOM 5953 C CA . LEU B 1 310 ? 16.016 4.156 10.469 1 92.31 310 LEU B CA 1
ATOM 5954 C C . LEU B 1 310 ? 17.125 3.143 10.219 1 92.31 310 LEU B C 1
ATOM 5956 O O . LEU B 1 310 ? 17.312 2.213 11 1 92.31 310 LEU B O 1
ATOM 5960 N N . ALA B 1 311 ? 17.797 3.279 9.141 1 91 311 ALA B N 1
ATOM 5961 C CA . ALA B 1 311 ? 18.875 2.359 8.766 1 91 311 ALA B CA 1
ATOM 5962 C C . ALA B 1 311 ? 20.016 2.4 9.789 1 91 311 ALA B C 1
ATOM 5964 O O . ALA B 1 311 ? 20.766 1.432 9.938 1 91 311 ALA B O 1
ATOM 5965 N N . LEU B 1 312 ? 20.156 3.529 10.516 1 94.5 312 LEU B N 1
ATOM 5966 C CA . LEU B 1 312 ? 21.172 3.623 11.555 1 94.5 312 LEU B CA 1
ATOM 5967 C C . LEU B 1 312 ? 20.875 2.656 12.695 1 94.5 312 LEU B C 1
ATOM 5969 O O . LEU B 1 312 ? 21.797 2.186 13.375 1 94.5 312 LEU B O 1
ATOM 5973 N N . GLY B 1 313 ? 19.562 2.459 12.938 1 92.88 313 GLY B N 1
ATOM 5974 C CA . GLY B 1 313 ? 19.141 1.586 14.023 1 92.88 313 GLY B CA 1
ATOM 5975 C C . GLY B 1 313 ? 19.094 2.289 15.367 1 92.88 313 GLY B C 1
ATOM 5976 O O . GLY B 1 313 ? 18.781 1.669 16.391 1 92.88 313 GLY B O 1
ATOM 5977 N N . HIS B 1 314 ? 19.469 3.557 15.391 1 95.88 314 HIS B N 1
ATOM 5978 C CA . HIS B 1 314 ? 19.422 4.414 16.578 1 95.88 314 HIS B CA 1
ATOM 5979 C C . HIS B 1 314 ? 19.203 5.871 16.188 1 95.88 314 HIS B C 1
ATOM 5981 O O . HIS B 1 314 ? 19.266 6.223 15.008 1 95.88 314 HIS B O 1
ATOM 5987 N N . PRO B 1 315 ? 18.891 6.781 17.109 1 97.25 315 PRO B N 1
ATOM 5988 C CA . PRO B 1 315 ? 18.625 8.18 16.766 1 97.25 315 PRO B CA 1
ATOM 5989 C C . PRO B 1 315 ? 19.828 8.883 16.141 1 97.25 315 PRO B C 1
ATOM 5991 O O . PRO B 1 315 ? 20.969 8.641 16.531 1 97.25 315 PRO B O 1
ATOM 5994 N N . ALA B 1 316 ? 19.531 9.703 15.188 1 98.31 316 ALA B N 1
ATOM 5995 C CA . ALA B 1 316 ? 20.531 10.594 14.594 1 98.31 316 ALA B CA 1
ATOM 5996 C C . ALA B 1 316 ? 20.656 11.891 15.383 1 98.31 316 ALA B C 1
ATOM 5998 O O . ALA B 1 316 ? 19.828 12.164 16.266 1 98.31 316 ALA B O 1
ATOM 5999 N N . LEU B 1 317 ? 21.672 12.617 15.055 1 98.5 317 LEU B N 1
ATOM 6000 C CA . LEU B 1 317 ? 21.906 13.898 15.711 1 98.5 317 LEU B CA 1
ATOM 6001 C C . LEU B 1 317 ? 21.828 15.039 14.695 1 98.5 317 LEU B C 1
ATOM 6003 O O . LEU B 1 317 ? 22.578 15.055 13.711 1 98.5 317 LEU B O 1
ATOM 6007 N N . GLY B 1 318 ? 20.906 15.953 14.938 1 98.19 318 GLY B N 1
ATOM 6008 C CA . GLY B 1 318 ? 20.906 17.203 14.188 1 98.19 318 GLY B CA 1
ATOM 6009 C C . GLY B 1 318 ? 21.766 18.266 14.82 1 98.19 318 GLY B C 1
ATOM 6010 O O . GLY B 1 318 ? 21.781 18.422 16.047 1 98.19 318 GLY B O 1
ATOM 6011 N N . ILE B 1 319 ? 22.531 19 13.969 1 98.19 319 ILE B N 1
ATOM 6012 C CA . ILE B 1 319 ? 23.438 20.031 14.453 1 98.19 319 ILE B CA 1
ATOM 6013 C C . ILE B 1 319 ? 23.281 21.297 13.617 1 98.19 319 ILE B C 1
ATOM 6015 O O . ILE B 1 319 ? 23.25 21.234 12.383 1 98.19 319 ILE B O 1
ATOM 6019 N N . VAL B 1 320 ? 23.156 22.391 14.258 1 97.69 320 VAL B N 1
ATOM 6020 C CA . VAL B 1 320 ? 23.125 23.672 13.586 1 97.69 320 VAL B CA 1
ATOM 6021 C C . VAL B 1 320 ? 23.859 24.719 14.422 1 97.69 320 VAL B C 1
ATOM 6023 O O . VAL B 1 320 ? 23.984 24.562 15.641 1 97.69 320 VAL B O 1
ATOM 6026 N N . ASP B 1 321 ? 24.422 25.734 13.773 1 97.5 321 ASP B N 1
ATOM 6027 C CA . ASP B 1 321 ? 25.094 26.797 14.531 1 97.5 321 ASP B CA 1
ATOM 6028 C C . ASP B 1 321 ? 24.125 27.922 14.852 1 97.5 321 ASP B C 1
ATOM 6030 O O . ASP B 1 321 ? 22.922 27.812 14.609 1 97.5 321 ASP B O 1
ATOM 6034 N N . ASP B 1 322 ? 24.609 28.938 15.422 1 97.06 322 ASP B N 1
ATOM 6035 C CA . ASP B 1 322 ? 23.75 30.031 15.898 1 97.06 322 ASP B CA 1
ATOM 6036 C C . ASP B 1 322 ? 23.062 30.734 14.742 1 97.06 322 ASP B C 1
ATOM 6038 O O . ASP B 1 322 ? 21.891 31.125 14.859 1 97.06 322 ASP B O 1
ATOM 6042 N N . GLN B 1 323 ? 23.781 30.922 13.68 1 95.12 323 GLN B N 1
ATOM 6043 C CA . GLN B 1 323 ? 23.188 31.578 12.516 1 95.12 323 GLN B CA 1
ATOM 6044 C C . GLN B 1 323 ? 21.984 30.797 12 1 95.12 323 GLN B C 1
ATOM 6046 O O . GLN B 1 323 ? 20.922 31.359 11.75 1 95.12 323 GLN B O 1
ATOM 6051 N N . GLY B 1 324 ? 22.188 29.531 11.898 1 94.12 324 GLY B N 1
ATOM 6052 C CA . GLY B 1 324 ? 21.094 28.703 11.422 1 94.12 324 GLY B CA 1
ATOM 6053 C C . GLY B 1 324 ? 19.953 28.594 12.422 1 94.12 324 GLY B C 1
ATOM 6054 O O . GLY B 1 324 ? 18.781 28.531 12.031 1 94.12 324 GLY B O 1
ATOM 6055 N N . ALA B 1 325 ? 20.266 28.578 13.625 1 96 325 ALA B N 1
ATOM 6056 C CA . ALA B 1 325 ? 19.266 28.422 14.688 1 96 325 ALA B CA 1
ATOM 6057 C C . ALA B 1 325 ? 18.312 29.609 14.734 1 96 325 ALA B C 1
ATOM 6059 O O . ALA B 1 325 ? 17.188 29.484 15.203 1 96 325 ALA B O 1
ATOM 6060 N N . GLN B 1 326 ? 18.719 30.719 14.211 1 93.69 326 GLN B N 1
ATOM 6061 C CA . GLN B 1 326 ? 17.922 31.938 14.273 1 93.69 326 GLN B CA 1
ATOM 6062 C C . GLN B 1 326 ? 16.734 31.891 13.305 1 93.69 326 GLN B C 1
ATOM 6064 O O . GLN B 1 326 ? 15.828 32.719 13.375 1 93.69 326 GLN B O 1
ATOM 6069 N N . LEU B 1 327 ? 16.719 30.891 12.484 1 89.75 327 LEU B N 1
ATOM 6070 C CA . LEU B 1 327 ? 15.609 30.719 11.555 1 89.75 327 LEU B CA 1
ATOM 6071 C C . LEU B 1 327 ? 14.328 30.375 12.305 1 89.75 327 LEU B C 1
ATOM 6073 O O . LEU B 1 327 ? 13.227 30.578 11.789 1 89.75 327 LEU B O 1
ATOM 6077 N N . ASP B 1 328 ? 14.484 29.828 13.492 1 91.44 328 ASP B N 1
ATOM 6078 C CA . ASP B 1 328 ? 13.336 29.516 14.344 1 91.44 328 ASP B CA 1
ATOM 6079 C C . ASP B 1 328 ? 13.664 29.734 15.82 1 91.44 328 ASP B C 1
ATOM 6081 O O . ASP B 1 328 ? 13.789 28.766 16.578 1 91.44 328 ASP B O 1
ATOM 6085 N N . THR B 1 329 ? 13.562 30.953 16.203 1 94.12 329 THR B N 1
ATOM 6086 C CA . THR B 1 329 ? 13.984 31.359 17.531 1 94.12 329 THR B CA 1
ATOM 6087 C C . THR B 1 329 ? 13.008 30.859 18.594 1 94.12 329 THR B C 1
ATOM 6089 O O . THR B 1 329 ? 13.398 30.547 19.719 1 94.12 329 THR B O 1
ATOM 6092 N N . ASP B 1 330 ? 11.766 30.781 18.203 1 91.5 330 ASP B N 1
ATOM 6093 C CA . ASP B 1 330 ? 10.758 30.328 19.156 1 91.5 330 ASP B CA 1
ATOM 6094 C C . ASP B 1 330 ? 10.984 28.875 19.562 1 91.5 330 ASP B C 1
ATOM 6096 O O . ASP B 1 330 ? 10.984 28.547 20.75 1 91.5 330 ASP B O 1
ATOM 6100 N N . SER B 1 331 ? 11.188 28.031 18.609 1 93.25 331 SER B N 1
ATOM 6101 C CA . SER B 1 331 ? 11.445 26.625 18.891 1 93.25 331 SER B CA 1
ATOM 6102 C C . SER B 1 331 ? 12.773 26.422 19.609 1 93.25 331 SER B C 1
ATOM 6104 O O . SER B 1 331 ? 12.906 25.547 20.453 1 93.25 331 SER B O 1
ATOM 6106 N N . LEU B 1 332 ? 13.719 27.281 19.266 1 96.5 332 LEU B N 1
ATOM 6107 C CA . LEU B 1 332 ? 15.008 27.219 19.938 1 96.5 332 LEU B CA 1
ATOM 6108 C C . LEU B 1 332 ? 14.844 27.5 21.438 1 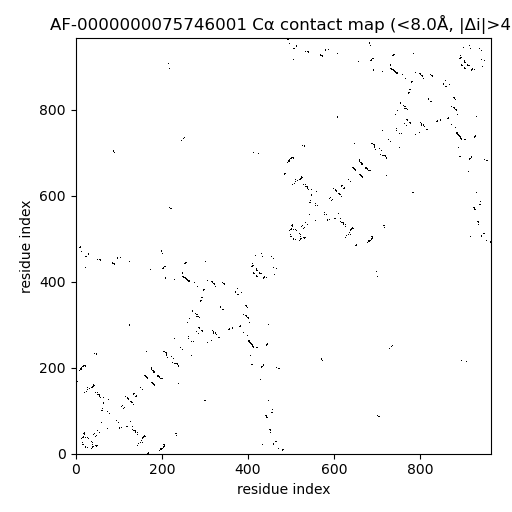96.5 332 LEU B C 1
ATOM 6110 O O . LEU B 1 332 ? 15.32 26.734 22.266 1 96.5 332 LEU B O 1
ATOM 6114 N N . ARG B 1 333 ? 14.172 28.562 21.688 1 96.62 333 ARG B N 1
ATOM 6115 C CA . ARG B 1 333 ? 13.977 28.969 23.078 1 96.62 333 ARG B CA 1
ATOM 6116 C C . ARG B 1 333 ? 13.25 27.891 23.875 1 96.62 333 ARG B C 1
ATOM 6118 O O . ARG B 1 333 ? 13.703 27.484 24.953 1 96.62 333 ARG B O 1
ATOM 6125 N N . HIS B 1 334 ? 12.195 27.406 23.344 1 95.06 334 HIS B N 1
ATOM 6126 C CA . HIS B 1 334 ? 11.398 26.406 24.031 1 95.06 334 HIS B CA 1
ATOM 6127 C C . HIS B 1 334 ? 12.164 25.094 24.172 1 95.06 334 HIS B C 1
ATOM 6129 O O . HIS B 1 334 ? 12.102 24.453 25.219 1 95.06 334 HIS B O 1
ATOM 6135 N N . GLY B 1 335 ? 12.891 24.688 23.141 1 96 335 GLY B N 1
ATOM 6136 C CA . GLY B 1 335 ? 13.672 23.453 23.172 1 96 335 GLY B CA 1
ATOM 6137 C C . GLY B 1 335 ? 14.789 23.5 24.203 1 96 335 GLY B C 1
ATOM 6138 O O . GLY B 1 335 ? 15.062 22.484 24.859 1 96 335 GLY B O 1
ATOM 6139 N N . LEU B 1 336 ? 15.398 24.672 24.297 1 97.31 336 LEU B N 1
ATOM 6140 C CA . LEU B 1 336 ? 16.438 24.844 25.312 1 97.31 336 LEU B CA 1
ATOM 6141 C C . LEU B 1 336 ? 15.836 24.766 26.719 1 97.31 336 LEU B C 1
ATOM 6143 O O . LEU B 1 336 ? 16.406 24.109 27.594 1 97.31 336 LEU B O 1
ATOM 6147 N N . GLN B 1 337 ? 14.688 25.344 26.859 1 97.06 337 GLN B N 1
ATOM 6148 C CA . GLN B 1 337 ? 14.023 25.375 28.156 1 97.06 337 GLN B CA 1
ATOM 6149 C C . GLN B 1 337 ? 13.594 23.969 28.594 1 97.06 337 GLN B C 1
ATOM 6151 O O . GLN B 1 337 ? 13.648 23.641 29.781 1 97.06 337 GLN B O 1
ATOM 6156 N N . THR B 1 338 ? 13.195 23.172 27.688 1 96.06 338 THR B N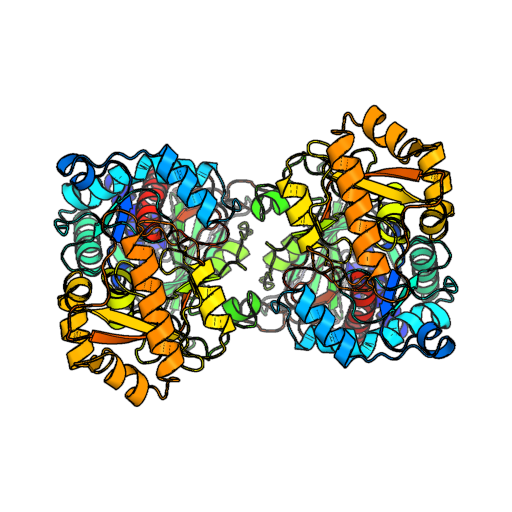 1
ATOM 6157 C CA . THR B 1 338 ? 12.648 21.859 28 1 96.06 338 THR B CA 1
ATOM 6158 C C . THR B 1 338 ? 13.719 20.781 27.891 1 96.06 338 THR B C 1
ATOM 6160 O O . THR B 1 338 ? 13.477 19.609 28.203 1 96.06 338 THR B O 1
ATOM 6163 N N . GLY B 1 339 ? 14.891 21.125 27.453 1 96.19 339 GLY B N 1
ATOM 6164 C CA . GLY B 1 339 ? 16.016 20.203 27.406 1 96.19 339 GLY B CA 1
ATOM 6165 C C . GLY B 1 339 ? 16.016 19.328 26.172 1 96.19 339 GLY B C 1
ATOM 6166 O O . GLY B 1 339 ? 16.797 18.391 26.062 1 96.19 339 GLY B O 1
ATOM 6167 N N . LYS B 1 340 ? 15.164 19.578 25.188 1 97.06 340 LYS B N 1
ATOM 6168 C CA . LYS B 1 340 ? 15.094 18.797 23.953 1 97.06 340 LYS B CA 1
ATOM 6169 C C . LYS B 1 340 ? 16.156 19.234 22.969 1 97.06 340 LYS B C 1
ATOM 6171 O O . LYS B 1 340 ? 16.484 18.5 22.031 1 97.06 340 LYS B O 1
ATOM 6176 N N . ILE B 1 341 ? 16.578 20.469 23.125 1 98 341 ILE B N 1
ATOM 6177 C CA . ILE B 1 341 ? 17.703 21.031 22.391 1 98 341 ILE B CA 1
ATOM 6178 C C . ILE B 1 341 ? 18.844 21.359 23.344 1 98 341 ILE B C 1
ATOM 6180 O O . ILE B 1 341 ? 18.609 21.891 24.438 1 98 341 ILE B O 1
ATOM 6184 N N . GLN B 1 342 ? 20.031 21.031 22.953 1 98.25 342 GLN B N 1
ATOM 6185 C CA . GLN B 1 342 ? 21.203 21.312 23.797 1 98.25 342 GLN B CA 1
ATOM 6186 C C . GLN B 1 342 ? 22.125 22.328 23.125 1 98.25 342 GLN B C 1
ATOM 6188 O O . GLN B 1 342 ? 22.219 22.375 21.891 1 98.25 342 GLN B O 1
ATOM 6193 N N . SER B 1 343 ? 22.734 23.109 23.906 1 98.5 343 SER B N 1
ATOM 6194 C CA . SER B 1 343 ? 23.656 24.141 23.438 1 98.5 343 SER B CA 1
ATOM 6195 C C . SER B 1 343 ? 25.094 23.797 23.797 1 98.5 343 SER B C 1
ATOM 6197 O O . SER B 1 343 ? 25.375 23.312 24.891 1 98.5 343 SER B O 1
ATOM 6199 N N . PHE B 1 344 ? 26.016 24.078 22.859 1 98.56 344 PHE B N 1
ATOM 6200 C CA . PHE B 1 344 ? 27.438 23.844 23.062 1 98.56 344 PHE B CA 1
ATOM 6201 C C . PHE B 1 344 ? 28.25 25.016 22.516 1 98.56 344 PHE B C 1
ATOM 6203 O O . PHE B 1 344 ? 27.875 25.641 21.531 1 98.56 344 PHE B O 1
ATOM 6210 N N . ASP B 1 345 ? 29.469 25.156 23.031 1 98 345 ASP B N 1
ATOM 6211 C CA . ASP B 1 345 ? 30.297 26.281 22.641 1 98 345 ASP B CA 1
ATOM 6212 C C . ASP B 1 345 ? 31.281 25.891 21.531 1 98 345 ASP B C 1
ATOM 6214 O O . ASP B 1 345 ? 31.875 26.75 20.891 1 98 345 ASP B O 1
ATOM 6218 N N . SER B 1 346 ? 31.438 24.594 21.344 1 97.19 346 SER B N 1
ATOM 6219 C CA . SER B 1 346 ? 32.375 24.125 20.312 1 97.19 346 SER B CA 1
ATOM 6220 C C . SER B 1 346 ? 31.938 22.766 19.766 1 97.19 346 SER B C 1
ATOM 6222 O O . SER B 1 346 ? 31.203 22.031 20.406 1 97.19 346 SER B O 1
ATOM 6224 N N . LEU B 1 347 ? 32.469 22.469 18.625 1 97 347 LEU B N 1
ATOM 6225 C CA . LEU B 1 347 ? 32.25 21.172 18 1 97 347 LEU B CA 1
ATOM 6226 C C . LEU B 1 347 ? 32.844 20.062 18.844 1 97 347 LEU B C 1
ATOM 6228 O O . LEU B 1 347 ? 32.312 18.953 18.906 1 97 347 LEU B O 1
ATOM 6232 N N . GLY B 1 348 ? 33.969 20.359 19.453 1 97.38 348 GLY B N 1
ATOM 6233 C CA . GLY B 1 348 ? 34.594 19.406 20.359 1 97.38 348 GLY B CA 1
ATOM 6234 C C . GLY B 1 348 ? 33.719 19 21.516 1 97.38 348 GLY B C 1
ATOM 6235 O O . GLY B 1 348 ? 33.688 17.828 21.922 1 97.38 348 GLY B O 1
ATOM 6236 N N . GLU B 1 349 ? 33.031 19.938 22.047 1 98.06 349 GLU B N 1
ATOM 6237 C CA . GLU B 1 349 ? 32.094 19.656 23.141 1 98.06 349 GLU B CA 1
ATOM 6238 C C . GLU B 1 349 ? 30.969 18.734 22.688 1 98.06 349 GLU B C 1
ATOM 6240 O O . GLU B 1 349 ? 30.516 17.875 23.453 1 98.06 349 GLU B O 1
ATOM 6245 N N . ILE B 1 350 ? 30.484 18.922 21.469 1 98.25 350 ILE B N 1
ATOM 6246 C CA . ILE B 1 350 ? 29.453 18.047 20.922 1 98.25 350 ILE B CA 1
ATOM 6247 C C . ILE B 1 350 ? 29.969 16.609 20.828 1 98.25 350 ILE B C 1
ATOM 6249 O O . ILE B 1 350 ? 29.281 15.68 21.25 1 98.25 350 ILE B O 1
ATOM 6253 N N . ALA B 1 351 ? 31.172 16.5 20.312 1 98.31 351 ALA B N 1
ATOM 6254 C CA . ALA B 1 351 ? 31.766 15.172 20.172 1 98.31 351 ALA B CA 1
ATOM 6255 C C . ALA B 1 351 ? 31.875 14.477 21.516 1 98.31 351 ALA B C 1
ATOM 6257 O O . ALA B 1 351 ? 31.594 13.281 21.625 1 98.31 351 ALA B O 1
ATOM 6258 N N . ALA B 1 352 ? 32.281 15.211 22.5 1 98 352 ALA B N 1
ATOM 6259 C CA . ALA B 1 352 ? 32.438 14.664 23.844 1 98 352 ALA B CA 1
ATOM 6260 C C . ALA B 1 352 ? 31.078 14.273 24.438 1 98 352 ALA B C 1
ATOM 6262 O O . ALA B 1 352 ? 30.938 13.203 25.031 1 98 352 ALA B O 1
ATOM 6263 N N . ALA B 1 353 ? 30.125 15.094 24.297 1 98.06 353 ALA B N 1
ATOM 6264 C CA . ALA B 1 353 ? 28.812 14.906 24.906 1 98.06 353 ALA B CA 1
ATOM 6265 C C . ALA B 1 353 ? 28.125 13.672 24.328 1 98.06 353 ALA B C 1
ATOM 6267 O O . ALA B 1 353 ? 27.391 12.984 25.047 1 98.06 353 ALA B O 1
ATOM 6268 N N . TYR B 1 354 ? 28.328 13.375 23.047 1 97.88 354 TYR B N 1
ATOM 6269 C CA . TYR B 1 354 ? 27.625 12.281 22.391 1 97.88 354 TYR B CA 1
ATOM 6270 C C . TYR B 1 354 ? 28.562 11.117 22.094 1 97.88 354 TYR B C 1
ATOM 6272 O O . TYR B 1 354 ? 28.219 10.203 21.344 1 97.88 354 TYR B O 1
ATOM 6280 N N . ASN B 1 355 ? 29.766 11.18 22.672 1 97.5 355 ASN B N 1
ATOM 6281 C CA . ASN B 1 355 ? 30.781 10.133 22.562 1 97.5 355 ASN B CA 1
ATOM 6282 C C . ASN B 1 355 ? 31.078 9.805 21.094 1 97.5 355 ASN B C 1
ATOM 6284 O O . ASN B 1 355 ? 31.141 8.633 20.719 1 97.5 355 ASN B O 1
ATOM 6288 N N . MET B 1 356 ? 31.188 10.875 20.328 1 97.5 356 MET B N 1
ATOM 6289 C CA . MET B 1 356 ? 31.516 10.711 18.906 1 97.5 356 MET B CA 1
ATOM 6290 C C . MET B 1 356 ? 33.031 10.641 18.703 1 97.5 356 MET B C 1
ATOM 6292 O O . MET B 1 356 ? 33.781 11.305 19.422 1 97.5 356 MET B O 1
ATOM 6296 N N . PRO B 1 357 ? 33.438 9.812 17.719 1 98.12 357 PRO B N 1
ATOM 6297 C CA . PRO B 1 357 ? 34.844 9.906 17.359 1 98.12 357 PRO B CA 1
ATOM 6298 C C . PRO B 1 357 ? 35.25 11.312 16.922 1 98.12 357 PRO B C 1
ATOM 6300 O O . PRO B 1 357 ? 34.906 11.742 15.82 1 98.12 357 PRO B O 1
ATOM 6303 N N . LYS B 1 358 ? 36.094 11.914 17.734 1 96.81 358 LYS B N 1
ATOM 6304 C CA . LYS B 1 358 ? 36.375 13.344 17.609 1 96.81 358 LYS B CA 1
ATOM 6305 C C . LYS B 1 358 ? 37 13.664 16.266 1 96.81 358 LYS B C 1
ATOM 6307 O O . LYS B 1 358 ? 36.594 14.617 15.594 1 96.81 358 LYS B O 1
ATOM 6312 N N . GLU B 1 359 ? 37.938 12.883 15.82 1 97.44 359 GLU B N 1
ATOM 6313 C CA . GLU B 1 359 ? 38.656 13.148 14.57 1 97.44 359 GLU B CA 1
ATOM 6314 C C . GLU B 1 359 ? 37.719 12.961 13.359 1 97.44 359 GLU B C 1
ATOM 6316 O O . GLU B 1 359 ? 37.75 13.773 12.43 1 97.44 359 GLU B O 1
ATOM 6321 N N . THR B 1 360 ? 36.969 11.938 13.414 1 98 360 THR B N 1
ATOM 6322 C CA . THR B 1 360 ? 36.062 11.672 12.32 1 98 360 THR B CA 1
ATOM 6323 C C . THR B 1 360 ? 34.969 12.758 12.227 1 98 360 THR B C 1
ATOM 6325 O O . THR B 1 360 ? 34.625 13.203 11.133 1 98 360 THR B O 1
ATOM 6328 N N . PHE B 1 361 ? 34.531 13.172 13.344 1 97.94 361 PHE B N 1
ATOM 6329 C CA . PHE B 1 361 ? 33.531 14.211 13.375 1 97.94 361 PHE B CA 1
ATOM 6330 C C . PHE B 1 361 ? 34.062 15.523 12.836 1 97.94 361 PHE B C 1
ATOM 6332 O O . PHE B 1 361 ? 33.406 16.203 12.039 1 97.94 361 PHE B O 1
ATOM 6339 N N . ARG B 1 362 ? 35.188 15.844 13.25 1 96.75 362 ARG B N 1
ATOM 6340 C CA . ARG B 1 362 ? 35.812 17.047 12.742 1 96.75 362 ARG B CA 1
ATOM 6341 C C . ARG B 1 362 ? 36 16.984 11.227 1 96.75 362 ARG B C 1
ATOM 6343 O O . ARG B 1 362 ? 35.75 17.953 10.523 1 96.75 362 ARG B O 1
ATOM 6350 N N . ALA B 1 363 ? 36.375 15.82 10.797 1 97.12 363 ALA B N 1
ATOM 6351 C CA . ALA B 1 363 ? 36.562 15.633 9.359 1 97.12 363 ALA B CA 1
ATOM 6352 C C . ALA B 1 363 ? 35.219 15.781 8.617 1 97.12 363 ALA B C 1
ATOM 6354 O O . ALA B 1 363 ? 35.188 16.281 7.492 1 97.12 363 ALA B O 1
ATOM 6355 N N . THR B 1 364 ? 34.219 15.336 9.242 1 96.81 364 THR B N 1
ATOM 6356 C CA . THR B 1 364 ? 32.875 15.438 8.664 1 96.81 364 THR B CA 1
ATOM 6357 C C . THR B 1 364 ? 32.469 16.891 8.5 1 96.81 364 THR B C 1
ATOM 6359 O O . THR B 1 364 ? 31.969 17.297 7.441 1 96.81 364 THR B O 1
ATOM 6362 N N . VAL B 1 365 ? 32.688 17.688 9.492 1 96.31 365 VAL B N 1
ATOM 6363 C CA . VAL B 1 365 ? 32.344 19.094 9.445 1 96.31 365 VAL B CA 1
ATOM 6364 C C . VAL B 1 365 ? 33.219 19.828 8.438 1 96.31 365 VAL B C 1
ATOM 6366 O O . VAL B 1 365 ? 32.75 20.688 7.691 1 96.31 365 VAL B O 1
ATOM 6369 N N . ASP B 1 366 ? 34.469 19.453 8.391 1 95.25 366 ASP B N 1
ATOM 6370 C CA . ASP B 1 366 ? 35.406 20.047 7.438 1 95.25 366 ASP B CA 1
ATOM 6371 C C . ASP B 1 366 ? 34.969 19.766 6 1 95.25 366 ASP B C 1
ATOM 6373 O O . ASP B 1 366 ? 35.062 20.641 5.137 1 95.25 366 ASP B O 1
ATOM 6377 N N . ALA B 1 367 ? 34.594 18.562 5.82 1 94.06 367 ALA B N 1
ATOM 6378 C CA . ALA B 1 367 ? 34.156 18.188 4.484 1 94.06 367 ALA B CA 1
ATOM 6379 C C . ALA B 1 367 ? 32.906 19 4.074 1 94.06 367 ALA B C 1
ATOM 6381 O O . ALA B 1 367 ? 32.781 19.375 2.908 1 94.06 367 ALA B O 1
ATOM 6382 N N . TYR B 1 368 ? 32.062 19.219 5.023 1 93.12 368 TYR B N 1
ATOM 6383 C CA . TYR B 1 368 ? 30.875 20.031 4.766 1 93.12 368 TYR B CA 1
ATOM 6384 C C . TYR B 1 368 ? 31.266 21.469 4.418 1 93.12 368 TYR B C 1
ATOM 6386 O O . TYR B 1 368 ? 30.75 22.047 3.461 1 93.12 368 TYR B O 1
ATOM 6394 N N . HIS B 1 369 ? 32.188 22.016 5.07 1 92.88 369 HIS B N 1
ATOM 6395 C CA . HIS B 1 369 ? 32.688 23.375 4.836 1 92.88 369 HIS B CA 1
ATOM 6396 C C . HIS B 1 369 ? 33.375 23.469 3.486 1 92.88 369 HIS B C 1
ATOM 6398 O O . HIS B 1 369 ? 33.25 24.484 2.791 1 92.88 369 HIS B O 1
ATOM 6404 N N . ASP B 1 370 ? 34.094 22.438 3.221 1 91.5 370 ASP B N 1
ATOM 6405 C CA . ASP B 1 370 ? 34.781 22.406 1.938 1 91.5 370 ASP B CA 1
ATOM 6406 C C . ASP B 1 370 ? 33.812 22.453 0.775 1 91.5 370 ASP B C 1
ATOM 6408 O O . ASP B 1 370 ? 34 23.203 -0.185 1 91.5 370 ASP B O 1
ATOM 6412 N N . ALA B 1 371 ? 32.812 21.625 0.864 1 89.75 371 ALA B N 1
ATOM 6413 C CA . ALA B 1 371 ? 31.781 21.609 -0.177 1 89.75 371 ALA B CA 1
ATOM 6414 C C . ALA B 1 371 ? 31.078 22.969 -0.268 1 89.75 371 ALA B C 1
ATOM 6416 O O . ALA B 1 371 ? 30.75 23.438 -1.364 1 89.75 371 ALA B O 1
ATOM 6417 N N . LEU B 1 372 ? 30.812 23.594 0.829 1 88.62 372 LEU B N 1
ATOM 6418 C CA . LEU B 1 372 ? 30.156 24.891 0.889 1 88.62 372 LEU B CA 1
ATOM 6419 C C . LEU B 1 372 ? 31.016 25.953 0.2 1 88.62 372 LEU B C 1
ATOM 6421 O O . LEU B 1 372 ? 30.5 26.797 -0.533 1 88.62 372 LEU B O 1
ATOM 6425 N N . SER B 1 373 ? 32.219 25.875 0.462 1 87.69 373 SER B N 1
ATOM 6426 C CA . SER B 1 373 ? 33.125 26.859 -0.101 1 87.69 373 SER B CA 1
ATOM 6427 C C . SER B 1 373 ? 33.219 26.734 -1.618 1 87.69 373 SER B C 1
ATOM 6429 O O . SER B 1 373 ? 33.406 27.734 -2.32 1 87.69 373 SER B O 1
ATOM 6431 N N . ARG B 1 374 ? 33 25.516 -2.1 1 86.25 374 ARG B N 1
ATOM 6432 C CA . ARG B 1 374 ? 33.094 25.266 -3.535 1 86.25 374 ARG B CA 1
ATOM 6433 C C . ARG B 1 374 ? 31.75 25.5 -4.211 1 86.25 374 ARG B C 1
ATOM 6435 O O . ARG B 1 374 ? 31.688 25.656 -5.434 1 86.25 374 ARG B O 1
ATOM 6442 N N . GLY B 1 375 ? 30.797 25.578 -3.402 1 81.62 375 GLY B N 1
ATOM 6443 C CA . GLY B 1 375 ? 29.453 25.812 -3.924 1 81.62 375 GLY B CA 1
ATOM 6444 C C . GLY B 1 375 ? 28.938 24.672 -4.781 1 81.62 375 GLY B C 1
ATOM 6445 O O . GLY B 1 375 ? 28.266 24.891 -5.789 1 81.62 375 GLY B O 1
ATOM 6446 N N . VAL B 1 376 ? 29.375 23.453 -4.527 1 78.56 376 VAL B N 1
ATOM 6447 C CA . VAL B 1 376 ? 29.031 22.297 -5.336 1 78.56 376 VAL B CA 1
ATOM 6448 C C . VAL B 1 376 ? 28.109 21.375 -4.535 1 78.56 376 VAL B C 1
ATOM 6450 O O . VAL B 1 376 ? 27.953 21.547 -3.326 1 78.56 376 VAL B O 1
ATOM 6453 N N . GLU B 1 377 ? 27.469 20.547 -5.34 1 81.25 377 GLU B N 1
ATOM 6454 C CA . GLU B 1 377 ? 26.734 19.453 -4.684 1 81.25 377 GLU B CA 1
ATOM 6455 C C . GLU B 1 377 ? 27.688 18.547 -3.918 1 81.25 377 GLU B C 1
ATOM 6457 O O . GLU B 1 377 ? 28.766 18.203 -4.41 1 81.25 377 GLU B O 1
ATOM 6462 N N . ASP B 1 378 ? 27.281 18.328 -2.756 1 83.38 378 ASP B N 1
ATOM 6463 C CA . ASP B 1 378 ? 28.188 17.516 -1.948 1 83.38 378 ASP B CA 1
ATOM 6464 C C . ASP B 1 378 ? 27.953 16.031 -2.215 1 83.38 378 ASP B C 1
ATOM 6466 O O . ASP B 1 378 ? 27.281 15.656 -3.182 1 83.38 378 ASP B O 1
ATOM 6470 N N . ALA B 1 379 ? 28.578 15.125 -1.43 1 83.38 379 ALA B N 1
ATOM 6471 C CA . ALA B 1 379 ? 28.594 13.68 -1.645 1 83.38 379 ALA B CA 1
ATOM 6472 C C . ALA B 1 379 ? 27.203 13.086 -1.502 1 83.38 379 ALA B C 1
ATOM 6474 O O . ALA B 1 379 ? 26.938 11.977 -1.971 1 83.38 379 ALA B O 1
ATOM 6475 N N . PHE B 1 380 ? 26.25 13.875 -0.89 1 88.62 380 PHE B N 1
ATOM 6476 C CA . PHE B 1 380 ? 24.891 13.406 -0.674 1 88.62 380 PHE B CA 1
ATOM 6477 C C . PHE B 1 380 ? 23.922 14.109 -1.612 1 88.62 380 PHE B C 1
ATOM 6479 O O . PHE B 1 380 ? 22.703 13.977 -1.47 1 88.62 380 PHE B O 1
ATOM 6486 N N . ALA B 1 381 ? 24.422 14.883 -2.455 1 82.81 381 ALA B N 1
ATOM 6487 C CA . ALA B 1 381 ? 23.656 15.617 -3.457 1 82.81 381 ALA B CA 1
ATOM 6488 C C . ALA B 1 381 ? 22.859 16.75 -2.816 1 82.81 381 ALA B C 1
ATOM 6490 O O . ALA B 1 381 ? 21.75 17.047 -3.236 1 82.81 381 ALA B O 1
ATOM 6491 N N . LYS B 1 382 ? 23.344 17.234 -1.689 1 86.06 382 LYS B N 1
ATOM 6492 C CA . LYS B 1 382 ? 22.766 18.453 -1.11 1 86.06 382 LYS B CA 1
ATOM 6493 C C . LYS B 1 382 ? 23.234 19.688 -1.862 1 86.06 382 LYS B C 1
ATOM 6495 O O . LYS B 1 382 ? 24.438 19.891 -2.051 1 86.06 382 LYS B O 1
ATOM 6500 N N . ASP B 1 383 ? 22.328 20.469 -2.312 1 79 383 ASP B N 1
ATOM 6501 C CA . ASP B 1 383 ? 22.672 21.703 -2.99 1 79 383 ASP B CA 1
ATOM 6502 C C . ASP B 1 383 ? 23.188 22.75 -1.996 1 79 383 ASP B C 1
ATOM 6504 O O . ASP B 1 383 ? 22.422 23.234 -1.158 1 79 383 ASP B O 1
ATOM 6508 N N . LEU B 1 384 ? 24.469 23.078 -2.107 1 78.88 384 LEU B N 1
ATOM 6509 C CA . LEU B 1 384 ? 25.094 24.016 -1.187 1 78.88 384 LEU B CA 1
ATOM 6510 C C . LEU B 1 384 ? 25.438 25.328 -1.89 1 78.88 384 LEU B C 1
ATOM 6512 O O . LEU B 1 384 ? 26.484 25.922 -1.634 1 78.88 384 LEU B O 1
ATOM 6516 N N . GLY B 1 385 ? 24.531 25.5 -2.836 1 68.75 385 GLY B N 1
ATOM 6517 C CA . GLY B 1 385 ? 24.703 26.781 -3.518 1 68.75 385 GLY B CA 1
ATOM 6518 C C . GLY B 1 385 ? 24.359 27.969 -2.65 1 68.75 385 GLY B C 1
ATOM 6519 O O . GLY B 1 385 ? 24.484 27.922 -1.426 1 68.75 385 GLY B O 1
ATOM 6520 N N . ALA B 1 386 ? 23.922 28.969 -3.252 1 59.94 386 ALA B N 1
ATOM 6521 C CA . ALA B 1 386 ? 23.703 30.266 -2.613 1 59.94 386 ALA B CA 1
ATOM 6522 C C . ALA B 1 386 ? 22.672 30.156 -1.496 1 59.94 386 ALA B C 1
ATOM 6524 O O . ALA B 1 386 ? 21.578 29.609 -1.696 1 59.94 386 ALA B O 1
ATOM 6525 N N . GLY B 1 387 ? 23.125 30.438 -0.236 1 65.44 387 GLY B N 1
ATOM 6526 C CA . GLY B 1 387 ? 22.219 30.5 0.908 1 65.44 387 GLY B CA 1
ATOM 6527 C C . GLY B 1 387 ? 22.469 29.391 1.918 1 65.44 387 GLY B C 1
ATOM 6528 O O . GLY B 1 387 ? 21.891 29.406 3.01 1 65.44 387 GLY B O 1
ATOM 6529 N N . ALA B 1 388 ? 23.406 28.516 1.437 1 75.75 388 ALA B N 1
ATOM 6530 C CA . ALA B 1 388 ? 23.719 27.484 2.414 1 75.75 388 ALA B CA 1
ATOM 6531 C C . ALA B 1 388 ? 24.5 28.062 3.59 1 75.75 388 ALA B C 1
ATOM 6533 O O . ALA B 1 388 ? 25.312 28.984 3.416 1 75.75 388 ALA B O 1
ATOM 6534 N N . VAL B 1 389 ? 24.156 27.578 4.754 1 80.88 389 VAL B N 1
ATOM 6535 C CA . VAL B 1 389 ? 24.734 28.125 5.984 1 80.88 389 VAL B CA 1
ATOM 6536 C C . VAL B 1 389 ? 25.859 27.219 6.465 1 80.88 389 VAL B C 1
ATOM 6538 O O . VAL B 1 389 ? 25.766 25.984 6.383 1 80.88 389 VAL B O 1
ATOM 6541 N N . SER B 1 390 ? 26.906 27.906 6.883 1 87.75 390 SER B N 1
ATOM 6542 C CA . SER B 1 390 ? 28.047 27.172 7.441 1 87.75 390 SER B CA 1
ATOM 6543 C C . SER B 1 390 ? 27.797 26.797 8.898 1 87.75 390 SER B C 1
ATOM 6545 O O . SER B 1 390 ? 26.922 27.391 9.555 1 87.75 390 SER B O 1
ATOM 6547 N N . LEU B 1 391 ? 28.516 25.828 9.359 1 93.5 391 LEU B N 1
ATOM 6548 C CA . LEU B 1 391 ? 28.547 25.469 10.773 1 93.5 391 LEU B CA 1
ATOM 6549 C C . LEU B 1 391 ? 29.766 26.078 11.461 1 93.5 391 LEU B C 1
ATOM 6551 O O . LEU B 1 391 ? 30.672 25.359 11.875 1 93.5 391 LEU B O 1
ATOM 6555 N N . SER B 1 392 ? 29.75 27.406 11.609 1 93.62 392 SER B N 1
ATOM 6556 C CA . SER B 1 392 ? 30.984 28.062 12.039 1 93.62 392 SER B CA 1
ATOM 6557 C C . SER B 1 392 ? 30.719 29.062 13.148 1 93.62 392 SER B C 1
ATOM 6559 O O . SER B 1 392 ? 31.656 29.625 13.719 1 93.62 392 SER B O 1
ATOM 6561 N N . THR B 1 393 ? 29.516 29.266 13.469 1 95.19 393 THR B N 1
ATOM 6562 C CA . THR B 1 393 ? 29.203 30.328 14.422 1 95.19 393 THR B CA 1
ATOM 6563 C C . THR B 1 393 ? 28.641 29.75 15.711 1 95.19 393 THR B C 1
ATOM 6565 O O . THR B 1 393 ? 27.453 29.438 15.797 1 95.19 393 THR B O 1
ATOM 6568 N N . PRO B 1 394 ? 29.391 29.672 16.734 1 96.12 394 PRO B N 1
ATOM 6569 C CA . PRO B 1 394 ? 28.859 29.203 18.016 1 96.12 394 PRO B CA 1
ATOM 6570 C C . PRO B 1 394 ? 27.859 30.172 18.641 1 96.12 394 PRO B C 1
ATOM 6572 O O . PRO B 1 394 ? 27.859 31.359 18.297 1 96.12 394 PRO B O 1
ATOM 6575 N N . PRO B 1 395 ? 27.109 29.812 19.594 1 97.88 395 PRO B N 1
ATOM 6576 C CA . PRO B 1 395 ? 26.953 28.422 20.047 1 97.88 395 PRO B CA 1
ATOM 6577 C C . PRO B 1 395 ? 26.375 27.516 18.969 1 97.88 395 PRO B C 1
ATOM 6579 O O . PRO B 1 395 ? 25.828 28 17.969 1 97.88 395 PRO B O 1
ATOM 6582 N N . TYR B 1 396 ? 26.625 26.188 19.188 1 98.38 396 TYR B N 1
ATOM 6583 C CA . TYR B 1 396 ? 26.031 25.125 18.375 1 98.38 396 TYR B CA 1
ATOM 6584 C C . TYR B 1 396 ? 24.875 24.453 19.109 1 98.38 396 TYR B C 1
ATOM 6586 O O . TYR B 1 396 ? 24.891 24.344 20.344 1 98.38 396 TYR B O 1
ATOM 6594 N N . TYR B 1 397 ? 23.906 24.031 18.359 1 98.56 397 TYR B N 1
ATOM 6595 C CA . TYR B 1 397 ? 22.734 23.391 18.938 1 98.56 397 TYR B CA 1
ATOM 6596 C C . TYR B 1 397 ? 22.531 22 18.359 1 98.56 397 TYR B C 1
ATOM 6598 O O . TYR B 1 397 ? 22.75 21.781 17.172 1 98.56 397 TYR B O 1
ATOM 6606 N N . THR B 1 398 ? 22.156 21.094 19.297 1 98.56 398 THR B N 1
ATOM 6607 C CA . THR B 1 398 ? 21.922 19.703 18.875 1 98.56 398 THR B CA 1
ATOM 6608 C C . THR B 1 398 ? 20.547 19.219 19.344 1 98.56 398 THR B C 1
ATOM 6610 O O . THR B 1 398 ? 20.016 19.719 20.328 1 98.56 398 THR B O 1
ATOM 6613 N N . LEU B 1 399 ? 19.953 18.344 18.641 1 98.12 399 LEU B N 1
ATOM 6614 C CA . LEU B 1 399 ? 18.797 17.562 19.062 1 98.12 399 LEU B CA 1
ATOM 6615 C C . LEU B 1 399 ? 18.844 16.156 18.469 1 98.12 399 LEU B C 1
ATOM 6617 O O . LEU B 1 399 ? 19.422 15.938 17.406 1 98.12 399 LEU B O 1
ATOM 6621 N N . ARG B 1 400 ? 18.25 15.195 19.172 1 97.81 400 ARG B N 1
ATOM 6622 C CA . ARG B 1 400 ? 18.141 13.828 18.672 1 97.81 400 ARG B CA 1
ATOM 6623 C C . ARG B 1 400 ? 16.938 13.672 17.766 1 97.81 400 ARG B C 1
ATOM 6625 O O . ARG B 1 400 ? 15.875 14.258 18.016 1 97.81 400 ARG B O 1
ATOM 6632 N N . LEU B 1 401 ? 17.141 12.922 16.734 1 97.81 401 LEU B N 1
ATOM 6633 C CA . LEU B 1 401 ? 16.078 12.711 15.75 1 97.81 401 LEU B CA 1
ATOM 6634 C C . LEU B 1 401 ? 15.789 11.219 15.586 1 97.81 401 LEU B C 1
ATOM 6636 O O . LEU B 1 401 ? 16.703 10.422 15.406 1 97.81 401 LEU B O 1
ATOM 6640 N N . TRP B 1 402 ? 14.516 10.883 15.656 1 97 402 TRP B N 1
ATOM 6641 C CA . TRP B 1 402 ? 14.008 9.539 15.398 1 97 402 TRP B CA 1
ATOM 6642 C C . TRP B 1 402 ? 12.609 9.602 14.781 1 97 402 TRP B C 1
ATOM 6644 O O . TRP B 1 402 ? 11.695 10.188 15.359 1 97 402 TRP B O 1
ATOM 6654 N N . PRO B 1 403 ? 12.438 8.922 13.656 1 96.75 403 PRO B N 1
ATOM 6655 C CA . PRO B 1 403 ? 11.188 9.078 12.914 1 96.75 403 PRO B CA 1
ATOM 6656 C C . PRO B 1 403 ? 9.969 8.594 13.695 1 96.75 403 PRO B C 1
ATOM 6658 O O . PRO B 1 403 ? 10.047 7.598 14.422 1 96.75 403 PRO B O 1
ATOM 6661 N N . LYS B 1 404 ? 8.859 9.32 13.578 1 97.38 404 LYS B N 1
ATOM 6662 C CA . LYS B 1 404 ? 7.559 9 14.156 1 97.38 404 LYS B CA 1
ATOM 6663 C C . LYS B 1 404 ? 6.484 8.914 13.078 1 97.38 404 LYS B C 1
ATOM 6665 O O . LYS B 1 404 ? 6.543 9.625 12.07 1 97.38 404 LYS B O 1
ATOM 6670 N N . VAL B 1 405 ? 5.5 7.984 13.312 1 97.94 405 VAL B N 1
ATOM 6671 C CA . VAL B 1 405 ? 4.383 7.914 12.383 1 97.94 405 VAL B CA 1
ATOM 6672 C C . VAL B 1 405 ? 3.711 9.281 12.273 1 97.94 405 VAL B C 1
ATOM 6674 O O . VAL B 1 405 ? 3.357 9.891 13.289 1 97.94 405 VAL B O 1
ATOM 6677 N N . HIS B 1 406 ? 3.498 9.75 11.023 1 97.62 406 HIS B N 1
ATOM 6678 C CA . HIS B 1 406 ? 3.098 11.148 10.891 1 97.62 406 HIS B CA 1
ATOM 6679 C C . HIS B 1 406 ? 1.881 11.289 9.977 1 97.62 406 HIS B C 1
ATOM 6681 O O . HIS B 1 406 ? 0.982 12.086 10.258 1 97.62 406 HIS B O 1
ATOM 6687 N N . HIS B 1 407 ? 1.83 10.594 8.914 1 98.06 407 HIS B N 1
ATOM 6688 C CA . HIS B 1 407 ? 0.776 10.75 7.914 1 98.06 407 HIS B CA 1
ATOM 6689 C C . HIS B 1 407 ? 0.49 9.422 7.211 1 98.06 407 HIS B C 1
ATOM 6691 O O . HIS B 1 407 ? 1.413 8.664 6.906 1 98.06 407 HIS B O 1
ATOM 6697 N N . THR B 1 408 ? -0.746 9.148 6.961 1 98.44 408 THR B N 1
ATOM 6698 C CA . THR B 1 408 ? -1.129 7.98 6.172 1 98.44 408 THR B CA 1
ATOM 6699 C C . THR B 1 408 ? -1.564 8.391 4.77 1 98.44 408 THR B C 1
ATOM 6701 O O . THR B 1 408 ? -2.578 9.078 4.605 1 98.44 408 THR B O 1
ATOM 6704 N N . MET B 1 409 ? -0.837 7.973 3.764 1 98.12 409 MET B N 1
ATOM 6705 C CA . MET B 1 409 ? -1.082 8.406 2.389 1 98.12 409 MET B CA 1
ATOM 6706 C C . MET B 1 409 ? -2.354 7.766 1.839 1 98.12 409 MET B C 1
ATOM 6708 O O . MET B 1 409 ? -2.949 8.273 0.891 1 98.12 409 MET B O 1
ATOM 6712 N N . GLY B 1 410 ? -2.688 6.637 2.359 1 98.25 410 GLY B N 1
ATOM 6713 C CA . GLY B 1 410 ? -3.818 5.883 1.841 1 98.25 410 GLY B CA 1
ATOM 6714 C C . GLY B 1 410 ? -5.121 6.191 2.555 1 98.25 410 GLY B C 1
ATOM 6715 O O . GLY B 1 410 ? -5.113 6.688 3.684 1 98.25 410 GLY B O 1
ATOM 6716 N N . GLY B 1 411 ? -6.207 5.891 1.99 1 98.69 411 GLY B N 1
ATOM 6717 C CA . GLY B 1 411 ? -7.602 6.016 2.389 1 98.69 411 GLY B CA 1
ATOM 6718 C C . GLY B 1 411 ? -8.57 5.449 1.364 1 98.69 411 GLY B C 1
ATOM 6719 O O . GLY B 1 411 ? -8.297 4.41 0.756 1 98.69 411 GLY B O 1
ATOM 6720 N N . ILE B 1 412 ? -9.703 6.094 1.237 1 98.81 412 ILE B N 1
ATOM 6721 C CA . ILE B 1 412 ? -10.625 5.633 0.208 1 98.81 412 ILE B CA 1
ATOM 6722 C C . ILE B 1 412 ? -10.383 6.406 -1.087 1 98.81 412 ILE B C 1
ATOM 6724 O O . ILE B 1 412 ? -9.844 7.512 -1.064 1 98.81 412 ILE B O 1
ATOM 6728 N N . GLY B 1 413 ? -10.734 5.828 -2.189 1 98.88 413 GLY B N 1
ATOM 6729 C CA . GLY B 1 413 ? -10.578 6.473 -3.482 1 98.88 413 GLY B CA 1
ATOM 6730 C C . GLY B 1 413 ? -11.633 7.531 -3.748 1 98.88 413 GLY B C 1
ATOM 6731 O O . GLY B 1 413 ? -12.797 7.359 -3.389 1 98.88 413 GLY B O 1
ATOM 6732 N N . ILE B 1 414 ? -11.219 8.625 -4.371 1 98.88 414 ILE B N 1
ATOM 6733 C CA . ILE B 1 414 ? -12.141 9.68 -4.789 1 98.88 414 ILE B CA 1
ATOM 6734 C C . ILE B 1 414 ? -11.805 10.117 -6.215 1 98.88 414 ILE B C 1
ATOM 6736 O O . ILE B 1 414 ? -10.719 9.828 -6.723 1 98.88 414 ILE B O 1
ATOM 6740 N N . ASP B 1 415 ? -12.734 10.758 -6.824 1 98.69 415 ASP B N 1
ATOM 6741 C CA . ASP B 1 415 ? -12.453 11.422 -8.094 1 98.69 415 ASP B CA 1
ATOM 6742 C C . ASP B 1 415 ? -12.172 12.906 -7.883 1 98.69 415 ASP B C 1
ATOM 6744 O O . ASP B 1 415 ? -12.023 13.367 -6.746 1 98.69 415 ASP B O 1
ATOM 6748 N N . GLU B 1 416 ? -12.008 13.68 -8.922 1 98.69 416 GLU B N 1
ATOM 6749 C CA . GLU B 1 416 ? -11.617 15.086 -8.875 1 98.69 416 GLU B CA 1
ATOM 6750 C C . GLU B 1 416 ? -12.711 15.945 -8.242 1 98.69 416 GLU B C 1
ATOM 6752 O O . GLU B 1 416 ? -12.461 17.094 -7.863 1 98.69 416 GLU B O 1
ATOM 6757 N N . HIS B 1 417 ? -13.906 15.406 -8.102 1 98.81 417 HIS B N 1
ATOM 6758 C CA . HIS B 1 417 ? -15.039 16.109 -7.496 1 98.81 417 HIS B CA 1
ATOM 6759 C C . HIS B 1 417 ? -15.234 15.68 -6.047 1 98.81 417 HIS B C 1
ATOM 6761 O O . HIS B 1 417 ? -16.281 15.969 -5.449 1 98.81 417 HIS B O 1
ATOM 6767 N N . ALA B 1 418 ? -14.266 14.914 -5.527 1 98.88 418 ALA B N 1
ATOM 6768 C CA . ALA B 1 418 ? -14.219 14.445 -4.145 1 98.88 418 ALA B CA 1
ATOM 6769 C C . ALA B 1 418 ? -15.312 13.422 -3.879 1 98.88 418 ALA B C 1
ATOM 6771 O O . ALA B 1 418 ? -15.734 13.242 -2.736 1 98.88 418 ALA B O 1
ATOM 6772 N N . ARG B 1 419 ? -15.93 12.836 -4.969 1 98.75 419 ARG B N 1
ATOM 6773 C CA . ARG B 1 419 ? -16.891 11.75 -4.805 1 98.75 419 ARG B CA 1
ATOM 6774 C C . ARG B 1 419 ? -16.188 10.43 -4.523 1 98.75 419 ARG B C 1
ATOM 6776 O O . ARG B 1 419 ? -15.227 10.078 -5.199 1 98.75 419 ARG B O 1
ATOM 6783 N N . ALA B 1 420 ? -16.656 9.742 -3.514 1 98.81 420 ALA B N 1
ATOM 6784 C CA . ALA B 1 420 ? -16.062 8.453 -3.164 1 98.81 420 ALA B CA 1
ATOM 6785 C C . ALA B 1 420 ? -16.328 7.41 -4.246 1 98.81 420 ALA B C 1
ATOM 6787 O O . ALA B 1 420 ? -17.422 7.383 -4.828 1 98.81 420 ALA B O 1
ATOM 6788 N N . LEU B 1 421 ? -15.359 6.562 -4.477 1 98.75 421 LEU B N 1
ATOM 6789 C CA . LEU B 1 421 ? -15.469 5.508 -5.473 1 98.75 421 LEU B CA 1
ATOM 6790 C C . LEU B 1 421 ? -15.602 4.141 -4.809 1 98.75 421 LEU B C 1
ATOM 6792 O O . LEU B 1 421 ? -15.023 3.906 -3.742 1 98.75 421 LEU B O 1
ATOM 6796 N N . ASP B 1 422 ? -16.359 3.264 -5.465 1 97.88 422 ASP B N 1
ATOM 6797 C CA . ASP B 1 422 ? -16.422 1.89 -4.973 1 97.88 422 ASP B CA 1
ATOM 6798 C C . ASP B 1 422 ? -15.32 1.031 -5.602 1 97.88 422 ASP B C 1
ATOM 6800 O O . ASP B 1 422 ? -14.508 1.526 -6.391 1 97.88 422 ASP B O 1
ATOM 6804 N N . THR B 1 423 ? -15.227 -0.22 -5.234 1 97.44 423 THR B N 1
ATOM 6805 C CA . THR B 1 423 ? -14.133 -1.107 -5.598 1 97.44 423 THR B CA 1
ATOM 6806 C C . THR B 1 423 ? -14.172 -1.437 -7.086 1 97.44 423 THR B C 1
ATOM 6808 O O . THR B 1 423 ? -13.242 -2.051 -7.617 1 97.44 423 THR B O 1
ATOM 6811 N N . ARG B 1 424 ? -15.172 -1.001 -7.793 1 96.38 424 ARG B N 1
ATOM 6812 C CA . ARG B 1 424 ? -15.258 -1.18 -9.234 1 96.38 424 ARG B CA 1
ATOM 6813 C C . ARG B 1 424 ? -15.008 0.134 -9.969 1 96.38 424 ARG B C 1
ATOM 6815 O O . ARG B 1 424 ? -15.148 0.21 -11.188 1 96.38 424 ARG B O 1
ATOM 6822 N N . GLY B 1 425 ? -14.672 1.198 -9.203 1 97.12 425 GLY B N 1
ATOM 6823 C CA . GLY B 1 425 ? -14.312 2.48 -9.789 1 97.12 425 GLY B CA 1
ATOM 6824 C C . GLY B 1 425 ? -15.516 3.373 -10.047 1 97.12 425 GLY B C 1
ATOM 6825 O O . GLY B 1 425 ? -15.391 4.406 -10.711 1 97.12 425 GLY B O 1
ATOM 6826 N N . GLN B 1 426 ? -16.641 2.973 -9.547 1 97.56 426 GLN B N 1
ATOM 6827 C CA . GLN B 1 426 ? -17.859 3.768 -9.719 1 97.56 426 GLN B CA 1
ATOM 6828 C C . GLN B 1 426 ? -18.109 4.656 -8.5 1 97.56 426 GLN B C 1
ATOM 6830 O O . GLN B 1 426 ? -17.734 4.297 -7.383 1 97.56 426 GLN B O 1
ATOM 6835 N N . VAL B 1 427 ? -18.781 5.738 -8.734 1 98.12 427 VAL B N 1
ATOM 6836 C CA . VAL B 1 427 ? -19.109 6.672 -7.66 1 98.12 427 VAL B CA 1
ATOM 6837 C C . VAL B 1 427 ? -20.109 6.035 -6.707 1 98.12 427 VAL B C 1
ATOM 6839 O O . VAL B 1 427 ? -21.078 5.402 -7.148 1 98.12 427 VAL B O 1
ATOM 6842 N N . ILE B 1 428 ? -19.859 6.105 -5.418 1 97.81 428 ILE B N 1
ATOM 6843 C CA . ILE B 1 428 ? -20.875 5.82 -4.418 1 97.81 428 ILE B CA 1
ATOM 6844 C C . ILE B 1 428 ? -21.781 7.031 -4.246 1 97.81 428 ILE B C 1
ATOM 6846 O O . ILE B 1 428 ? -21.359 8.062 -3.711 1 97.81 428 ILE B O 1
ATOM 6850 N N . PRO B 1 429 ? -23.031 6.949 -4.633 1 97.25 429 PRO B N 1
ATOM 6851 C CA . PRO B 1 429 ? -23.875 8.141 -4.66 1 97.25 429 PRO B CA 1
ATOM 6852 C C . PRO B 1 429 ? -24.016 8.797 -3.289 1 97.25 429 PRO B C 1
ATOM 6854 O O . PRO B 1 429 ? -24.344 8.125 -2.309 1 97.25 429 PRO B O 1
ATOM 6857 N N . ARG B 1 430 ? -23.672 10.109 -3.217 1 97.94 430 ARG B N 1
ATOM 6858 C CA . ARG B 1 430 ? -23.922 10.992 -2.084 1 97.94 430 ARG B CA 1
ATOM 6859 C C . ARG B 1 430 ? -22.859 10.812 -1.005 1 97.94 430 ARG B C 1
ATOM 6861 O O . ARG B 1 430 ? -23 11.32 0.107 1 97.94 430 ARG B O 1
ATOM 6868 N N . LEU B 1 431 ? -21.812 10.008 -1.295 1 98.69 431 LEU B N 1
ATOM 6869 C CA . LEU B 1 431 ? -20.656 9.945 -0.396 1 98.69 431 LEU B CA 1
ATOM 6870 C C . LEU B 1 431 ? -19.484 10.719 -0.968 1 98.69 431 LEU B C 1
ATOM 6872 O O . LEU B 1 431 ? -19.047 10.453 -2.09 1 98.69 431 LEU B O 1
ATOM 6876 N N . PHE B 1 432 ? -19.047 11.664 -0.224 1 98.94 432 PHE B N 1
ATOM 6877 C CA . PHE B 1 432 ? -17.875 12.469 -0.533 1 98.94 432 PHE B CA 1
ATOM 6878 C C . PHE B 1 432 ? -16.781 12.266 0.521 1 98.94 432 PHE B C 1
ATOM 6880 O O . PHE B 1 432 ? -17.047 11.734 1.599 1 98.94 432 PHE B O 1
ATOM 6887 N N . ALA B 1 433 ? -15.578 12.617 0.156 1 98.94 433 ALA B N 1
ATOM 6888 C CA . ALA B 1 433 ? -14.492 12.508 1.127 1 98.94 433 ALA B CA 1
ATOM 6889 C C . ALA B 1 433 ? -13.391 13.523 0.835 1 98.94 433 ALA B C 1
ATOM 6891 O O . ALA B 1 433 ? -13.25 13.992 -0.298 1 98.94 433 ALA B O 1
ATOM 6892 N N . ALA B 1 434 ? -12.633 13.82 1.885 1 98.88 434 ALA B N 1
ATOM 6893 C CA . ALA B 1 434 ? -11.547 14.789 1.76 1 98.88 434 ALA B CA 1
ATOM 6894 C C . ALA B 1 434 ? -10.508 14.594 2.857 1 98.88 434 ALA B C 1
ATOM 6896 O O . ALA B 1 434 ? -10.797 13.984 3.891 1 98.88 434 ALA B O 1
ATOM 6897 N N . GLY B 1 435 ? -9.312 15.109 2.564 1 98.69 435 GLY B N 1
ATOM 6898 C CA . GLY B 1 435 ? -8.227 15.047 3.529 1 98.69 435 GLY B CA 1
ATOM 6899 C C . GLY B 1 435 ? -7.598 13.672 3.635 1 98.69 435 GLY B C 1
ATOM 6900 O O . GLY B 1 435 ? -7.539 12.938 2.648 1 98.69 435 GLY B O 1
ATOM 6901 N N . GLU B 1 436 ? -7.113 13.359 4.824 1 98.5 436 GLU B N 1
ATOM 6902 C CA . GLU B 1 436 ? -6.332 12.148 5.035 1 98.5 436 GLU B CA 1
ATOM 6903 C C . GLU B 1 436 ? -7.23 10.914 5.09 1 98.5 436 GLU B C 1
ATOM 6905 O O . GLU B 1 436 ? -6.75 9.789 5.262 1 98.5 436 GLU B O 1
ATOM 6910 N N . SER B 1 437 ? -8.57 11.125 4.902 1 98.69 437 SER B N 1
ATOM 6911 C CA . SER B 1 437 ? -9.492 10.008 4.715 1 98.69 437 SER B CA 1
ATOM 6912 C C . SER B 1 437 ? -9.367 9.414 3.316 1 98.69 437 SER B C 1
ATOM 6914 O O . SER B 1 437 ? -9.859 8.32 3.057 1 98.69 437 SER B O 1
ATOM 6916 N N . CYS B 1 438 ? -8.711 10.133 2.459 1 98.56 438 CYS B N 1
ATOM 6917 C CA . CYS B 1 438 ? -8.617 9.742 1.057 1 98.56 438 CYS B CA 1
ATOM 6918 C C . CYS B 1 438 ? -7.199 9.305 0.711 1 98.56 438 CYS B C 1
ATOM 6920 O O . CYS B 1 438 ? -6.242 9.672 1.399 1 98.56 438 CYS B O 1
ATOM 6922 N N . GLY B 1 439 ? -7.129 8.469 -0.32 1 98.31 439 GLY B N 1
ATOM 6923 C CA . GLY B 1 439 ? -5.848 8.117 -0.912 1 98.31 439 GLY B CA 1
ATOM 6924 C C . GLY B 1 439 ? -5.688 8.625 -2.334 1 98.31 439 GLY B C 1
ATOM 6925 O O . GLY B 1 439 ? -6.656 9.062 -2.951 1 98.31 439 GLY B O 1
ATOM 6926 N N . GLY B 1 440 ? -4.441 8.586 -2.797 1 98.19 440 GLY B N 1
ATOM 6927 C CA . GLY B 1 440 ? -4.195 8.867 -4.203 1 98.19 440 GLY B CA 1
ATOM 6928 C C . GLY B 1 440 ? -3.432 10.156 -4.43 1 98.19 440 GLY B C 1
ATOM 6929 O O . GLY B 1 440 ? -2.613 10.25 -5.348 1 98.19 440 GLY B O 1
ATOM 6930 N N . VAL B 1 441 ? -3.633 11.125 -3.561 1 98.5 441 VAL B N 1
ATOM 6931 C CA . VAL B 1 441 ? -3.062 12.445 -3.809 1 98.5 441 VAL B CA 1
ATOM 6932 C C . VAL B 1 441 ? -1.552 12.406 -3.584 1 98.5 441 VAL B C 1
ATOM 6934 O O . VAL B 1 441 ? -0.781 12.891 -4.418 1 98.5 441 VAL B O 1
ATOM 6937 N N . HIS B 1 442 ? -1.091 11.719 -2.557 1 98.38 442 HIS B N 1
ATOM 6938 C CA . HIS B 1 442 ? 0.277 11.914 -2.088 1 98.38 442 HIS B CA 1
ATOM 6939 C C . HIS B 1 442 ? 1.17 10.75 -2.508 1 98.38 442 HIS B C 1
ATOM 6941 O O . HIS B 1 442 ? 2.383 10.781 -2.289 1 98.38 442 HIS B O 1
ATOM 6947 N N . GLY B 1 443 ? 0.581 9.727 -3.119 1 97.25 443 GLY B N 1
ATOM 6948 C CA . GLY B 1 443 ? 1.392 8.602 -3.561 1 97.25 443 GLY B CA 1
ATOM 6949 C C . GLY B 1 443 ? 2.109 7.898 -2.424 1 97.25 443 GLY B C 1
ATOM 6950 O O . GLY B 1 443 ? 1.515 7.637 -1.375 1 97.25 443 GLY B O 1
ATOM 6951 N N . GLU B 1 444 ? 3.369 7.59 -2.572 1 96 444 GLU B N 1
ATOM 6952 C CA . GLU B 1 444 ? 4.137 6.824 -1.592 1 96 444 GLU B CA 1
ATOM 6953 C C . GLU B 1 444 ? 4.621 7.719 -0.452 1 96 444 GLU B C 1
ATOM 6955 O O . GLU B 1 444 ? 4.926 7.23 0.638 1 96 444 GLU B O 1
ATOM 6960 N N . SER B 1 445 ? 4.699 8.969 -0.748 1 96.38 445 SER B N 1
ATOM 6961 C CA . SER B 1 445 ? 5.203 9.898 0.253 1 96.38 445 SER B CA 1
ATOM 6962 C C . SER B 1 445 ? 4.672 11.312 0.012 1 96.38 445 SER B C 1
ATOM 6964 O O . SER B 1 445 ? 4.77 11.836 -1.1 1 96.38 445 SER B O 1
ATOM 6966 N N . ARG B 1 446 ? 4.207 11.859 1.051 1 97.38 446 ARG B N 1
ATOM 6967 C CA . ARG B 1 446 ? 3.662 13.211 0.958 1 97.38 446 ARG B CA 1
ATOM 6968 C C . ARG B 1 446 ? 4.777 14.25 0.97 1 97.38 446 ARG B C 1
ATOM 6970 O O . ARG B 1 446 ? 5.684 14.188 1.805 1 97.38 446 ARG B O 1
ATOM 6977 N N . LEU B 1 447 ? 4.699 15.148 0.023 1 96.5 447 LEU B N 1
ATOM 6978 C CA . LEU B 1 447 ? 5.582 16.312 0.033 1 96.5 447 LEU B CA 1
ATOM 6979 C C . LEU B 1 447 ? 5.262 17.219 1.209 1 96.5 447 LEU B C 1
ATOM 6981 O O . LEU B 1 447 ? 4.094 17.5 1.479 1 96.5 447 LEU B O 1
ATOM 6985 N N . GLY B 1 448 ? 6.289 17.609 1.896 1 93.06 448 GLY B N 1
ATOM 6986 C CA . GLY B 1 448 ? 6.086 18.422 3.09 1 93.06 448 GLY B CA 1
ATOM 6987 C C . GLY B 1 448 ? 5.246 19.656 2.836 1 93.06 448 GLY B C 1
ATOM 6988 O O . GLY B 1 448 ? 5.422 20.344 1.823 1 93.06 448 GLY B O 1
ATOM 6989 N N . GLY B 1 449 ? 4.281 19.922 3.777 1 94.88 449 GLY B N 1
ATOM 6990 C CA . GLY B 1 449 ? 3.486 21.141 3.711 1 94.88 449 GLY B CA 1
ATOM 6991 C C . GLY B 1 449 ? 2.271 21 2.809 1 94.88 449 GLY B C 1
ATOM 6992 O O . GLY B 1 449 ? 1.515 21.953 2.637 1 94.88 449 GLY B O 1
ATOM 6993 N N . CYS B 1 450 ? 2.002 19.828 2.303 1 97.56 450 CYS B N 1
ATOM 6994 C CA . CYS B 1 450 ? 0.946 19.688 1.309 1 97.56 450 CYS B CA 1
ATOM 6995 C C . CYS B 1 450 ? -0.327 19.141 1.943 1 97.56 450 CYS B C 1
ATOM 6997 O O . CYS B 1 450 ? -1.404 19.219 1.35 1 97.56 450 CYS B O 1
ATOM 6999 N N . ALA B 1 451 ? -0.245 18.609 3.139 1 97.81 451 ALA B N 1
ATOM 7000 C CA . ALA B 1 451 ? -1.4 17.969 3.76 1 97.81 451 ALA B CA 1
ATOM 7001 C C . ALA B 1 451 ? -2.5 18.984 4.055 1 97.81 451 ALA B C 1
ATOM 7003 O O . ALA B 1 451 ? -3.668 18.766 3.729 1 97.81 451 ALA B O 1
ATOM 7004 N N . LEU B 1 452 ? -2.143 20.094 4.684 1 98.44 452 LEU B N 1
ATOM 7005 C CA . LEU B 1 452 ? -3.154 21.078 5.055 1 98.44 452 LEU B CA 1
ATOM 7006 C C . LEU B 1 452 ? -3.795 21.688 3.814 1 98.44 452 LEU B C 1
ATOM 7008 O O . LEU B 1 452 ? -5.012 21.875 3.768 1 98.44 452 LEU B O 1
ATOM 7012 N N . THR B 1 453 ? -2.945 22.016 2.859 1 98.81 453 THR B N 1
ATOM 7013 C CA . THR B 1 453 ? -3.449 22.562 1.604 1 98.81 453 THR B CA 1
ATOM 7014 C C . THR B 1 453 ? -4.43 21.594 0.948 1 98.81 453 THR B C 1
ATOM 7016 O O . THR B 1 453 ? -5.5 22 0.497 1 98.81 453 THR B O 1
ATOM 7019 N N . GLU B 1 454 ? -4.027 20.375 0.869 1 98.81 454 GLU B N 1
ATOM 7020 C CA . GLU B 1 454 ? -4.875 19.328 0.282 1 98.81 454 GLU B CA 1
ATOM 7021 C C . GLU B 1 454 ? -6.195 19.219 1.033 1 98.81 454 GLU B C 1
ATOM 7023 O O . GLU B 1 454 ? -7.254 19.078 0.418 1 98.81 454 GLU B O 1
ATOM 7028 N N . CYS B 1 455 ? -6.176 19.25 2.357 1 98.88 455 CYS B N 1
ATOM 7029 C CA . CYS B 1 455 ? -7.379 19.172 3.178 1 98.88 455 CYS B CA 1
ATOM 7030 C C . CYS B 1 455 ? -8.352 20.297 2.814 1 98.88 455 CYS B C 1
ATOM 7032 O O . CYS B 1 455 ? -9.539 20.031 2.602 1 98.88 455 CYS B O 1
ATOM 7034 N N . ILE B 1 456 ? -7.871 21.5 2.727 1 98.94 456 ILE B N 1
ATOM 7035 C CA . ILE B 1 456 ? -8.727 22.656 2.473 1 98.94 456 ILE B CA 1
ATOM 7036 C C . ILE B 1 456 ? -9.258 22.594 1.042 1 98.94 456 ILE B C 1
ATOM 7038 O O . ILE B 1 456 ? -10.445 22.812 0.805 1 98.94 456 ILE B O 1
ATOM 7042 N N . VAL B 1 457 ? -8.406 22.234 0.09 1 98.94 457 VAL B N 1
ATOM 7043 C CA . VAL B 1 457 ? -8.797 22.188 -1.314 1 98.94 457 VAL B CA 1
ATOM 7044 C C . VAL B 1 457 ? -9.906 21.172 -1.503 1 98.94 457 VAL B C 1
ATOM 7046 O O . VAL B 1 457 ? -11.008 21.5 -1.952 1 98.94 457 VAL B O 1
ATOM 7049 N N . PHE B 1 458 ? -9.688 19.984 -1.111 1 98.94 458 PHE B N 1
ATOM 7050 C CA . PHE B 1 458 ? -10.664 18.938 -1.375 1 98.94 458 PHE B CA 1
ATOM 7051 C C . PHE B 1 458 ? -11.836 19.031 -0.406 1 98.94 458 PHE B C 1
ATOM 7053 O O . PHE B 1 458 ? -12.953 18.641 -0.738 1 98.94 458 PHE B O 1
ATOM 7060 N N . GLY B 1 459 ? -11.578 19.547 0.846 1 98.94 459 GLY B N 1
ATOM 7061 C CA . GLY B 1 459 ? -12.703 19.828 1.73 1 98.94 459 GLY B CA 1
ATOM 7062 C C . GLY B 1 459 ? -13.719 20.781 1.124 1 98.94 459 GLY B C 1
ATOM 7063 O O . GLY B 1 459 ? -14.922 20.516 1.16 1 98.94 459 GLY B O 1
ATOM 7064 N N . ARG B 1 460 ? -13.234 21.844 0.552 1 98.94 460 ARG B N 1
ATOM 7065 C CA . ARG B 1 460 ? -14.109 22.828 -0.074 1 98.94 460 ARG B CA 1
ATOM 7066 C C . ARG B 1 460 ? -14.844 22.219 -1.27 1 98.94 460 ARG B C 1
ATOM 7068 O O . ARG B 1 460 ? -16.047 22.453 -1.446 1 98.94 460 ARG B O 1
ATOM 7075 N N . ILE B 1 461 ? -14.164 21.422 -2.072 1 98.94 461 ILE B N 1
ATOM 7076 C CA . ILE B 1 461 ? -14.773 20.766 -3.221 1 98.94 461 ILE B CA 1
ATOM 7077 C C . ILE B 1 461 ? -15.875 19.828 -2.748 1 98.94 461 ILE B C 1
ATOM 7079 O O . ILE B 1 461 ? -17 19.859 -3.273 1 98.94 461 ILE B O 1
ATOM 7083 N N . ALA B 1 462 ? -15.578 19.031 -1.753 1 98.94 462 ALA B N 1
ATOM 7084 C CA . ALA B 1 462 ? -16.531 18.047 -1.229 1 98.94 462 ALA B CA 1
ATOM 7085 C C . ALA B 1 462 ? -17.781 18.734 -0.7 1 98.94 462 ALA B C 1
ATOM 7087 O O . ALA B 1 462 ? -18.906 18.297 -0.982 1 98.94 462 ALA B O 1
ATOM 7088 N N . GLY B 1 463 ? -17.594 19.781 0.092 1 98.94 463 GLY B N 1
ATOM 7089 C CA . GLY B 1 463 ? -18.719 20.5 0.668 1 98.94 463 GLY B CA 1
ATOM 7090 C C . GLY B 1 463 ? -19.641 21.094 -0.376 1 98.94 463 GLY B C 1
ATOM 7091 O O . GLY B 1 463 ? -20.859 20.953 -0.283 1 98.94 463 GLY B O 1
ATOM 7092 N N . LYS B 1 464 ? -19.062 21.766 -1.371 1 98.75 464 LYS B N 1
ATOM 7093 C CA . LYS B 1 464 ? -19.828 22.375 -2.447 1 98.75 464 LYS B CA 1
ATOM 7094 C C . LYS B 1 464 ? -20.641 21.312 -3.207 1 98.75 464 LYS B C 1
ATOM 7096 O O . LYS B 1 464 ? -21.828 21.5 -3.477 1 98.75 464 LYS B O 1
ATOM 7101 N N . ASN B 1 465 ? -20 20.219 -3.523 1 98.81 465 ASN B N 1
ATOM 7102 C CA . ASN B 1 465 ? -20.641 19.188 -4.324 1 98.81 465 ASN B CA 1
ATOM 7103 C C . ASN B 1 465 ? -21.688 18.422 -3.523 1 98.81 465 ASN B C 1
ATOM 7105 O O . ASN B 1 465 ? -22.719 18.031 -4.062 1 98.81 465 ASN B O 1
ATOM 7109 N N . ALA B 1 466 ? -21.406 18.188 -2.254 1 98.69 466 ALA B N 1
ATOM 7110 C CA . ALA B 1 466 ? -22.406 17.547 -1.405 1 98.69 466 ALA B CA 1
ATOM 7111 C C . ALA B 1 466 ? -23.656 18.406 -1.304 1 98.69 466 ALA B C 1
ATOM 7113 O O . ALA B 1 466 ? -24.781 17.891 -1.407 1 98.69 466 ALA B O 1
ATOM 7114 N N . ALA B 1 467 ? -23.484 19.672 -1.115 1 98.44 467 ALA B N 1
ATOM 7115 C CA . ALA B 1 467 ? -24.609 20.594 -1 1 98.44 467 ALA B CA 1
ATOM 7116 C C . ALA B 1 467 ? -25.391 20.672 -2.309 1 98.44 467 ALA B C 1
ATOM 7118 O O . ALA B 1 467 ? -26.594 20.969 -2.307 1 98.44 467 ALA B O 1
ATOM 7119 N N . GLY B 1 468 ? -24.719 20.422 -3.41 1 97.31 468 GLY B N 1
ATOM 7120 C CA . GLY B 1 468 ? -25.328 20.531 -4.727 1 97.31 468 GLY B CA 1
ATOM 7121 C C . GLY B 1 468 ? -26.172 19.312 -5.09 1 97.31 468 GLY B C 1
ATOM 7122 O O . GLY B 1 468 ? -26.922 19.344 -6.07 1 97.31 468 GLY B O 1
ATOM 7123 N N . GLU B 1 469 ? -26.125 18.25 -4.281 1 94.94 469 GLU B N 1
ATOM 7124 C CA . GLU B 1 469 ? -26.906 17.047 -4.547 1 94.94 469 GLU B CA 1
ATOM 7125 C C . GLU B 1 469 ? -28.406 17.312 -4.41 1 94.94 469 GLU B C 1
ATOM 7127 O O . GLU B 1 469 ? -28.812 18.188 -3.631 1 94.94 469 GLU B O 1
ATOM 7132 N N . VAL B 1 470 ? -29.203 16.516 -5.121 1 88.94 470 VAL B N 1
ATOM 7133 C CA . VAL B 1 470 ? -30.656 16.625 -5.027 1 88.94 470 VAL B CA 1
ATOM 7134 C C . VAL B 1 470 ? -31.141 16.016 -3.709 1 88.94 470 VAL B C 1
ATOM 7136 O O . VAL B 1 470 ? -30.734 14.914 -3.342 1 88.94 470 VAL B O 1
ATOM 7139 N N . SER B 1 471 ? -31.953 16.766 -3.014 1 86.81 471 SER B N 1
ATOM 7140 C CA . SER B 1 471 ? -32.438 16.328 -1.713 1 86.81 471 SER B CA 1
ATOM 7141 C C . SER B 1 471 ? -33.438 15.172 -1.853 1 86.81 471 SER B C 1
ATOM 7143 O O . SER B 1 471 ? -34.312 15.195 -2.715 1 86.81 471 SER B O 1
ATOM 7145 N N . ARG B 1 472 ? -33.188 14.078 -1.168 1 74.25 472 ARG B N 1
ATOM 7146 C CA . ARG B 1 472 ? -34.125 12.969 -1.117 1 74.25 472 ARG B CA 1
ATOM 7147 C C . ARG B 1 472 ? -35.031 13.062 0.117 1 74.25 472 ARG B C 1
ATOM 7149 O O . ARG B 1 472 ? -34.781 12.367 1.11 1 74.25 472 ARG B O 1
ATOM 7156 N N . ARG B 1 473 ? -35.781 14.133 0.226 1 62.22 473 ARG B N 1
ATOM 7157 C CA . ARG B 1 473 ? -36.656 14.266 1.374 1 62.22 473 ARG B CA 1
ATOM 7158 C C . ARG B 1 473 ? -37.812 13.281 1.282 1 62.22 473 ARG B C 1
ATOM 7160 O O . ARG B 1 473 ? -38.312 12.992 0.189 1 62.22 473 ARG B O 1
ATOM 7167 N N . SER B 1 474 ? -37.781 12.273 2.188 1 55 474 SER B N 1
ATOM 7168 C CA . SER B 1 474 ? -38.906 11.336 2.213 1 55 474 SER B CA 1
ATOM 7169 C C . SER B 1 474 ? -40.062 11.891 3.041 1 55 474 SER B C 1
ATOM 7171 O O . SER B 1 474 ? -39.844 12.656 3.98 1 55 474 SER B O 1
ATOM 7173 N N . GLU B 1 475 ? -41.25 11.766 2.482 1 49.09 475 GLU B N 1
ATOM 7174 C CA . GLU B 1 475 ? -42.469 12.016 3.248 1 49.09 475 GLU B CA 1
ATOM 7175 C C . GLU B 1 475 ? -42.406 11.344 4.617 1 49.09 475 GLU B C 1
ATOM 7177 O O . GLU B 1 475 ? -43.125 11.727 5.535 1 49.09 475 GLU B O 1
ATOM 7182 N N . ALA B 1 476 ? -41.812 10.25 4.68 1 44.81 476 ALA B N 1
ATOM 7183 C CA . ALA B 1 476 ? -41.812 9.523 5.949 1 44.81 476 ALA B CA 1
ATOM 7184 C C . ALA B 1 476 ? -40.875 10.203 6.961 1 44.81 476 ALA B C 1
ATOM 7186 O O . ALA B 1 476 ? -40.406 9.57 7.906 1 44.81 476 ALA B O 1
ATOM 7187 N N . ASP B 1 477 ? -40.281 11.328 6.406 1 48.03 477 ASP B N 1
ATOM 7188 C CA . ASP B 1 477 ? -39.469 12.078 7.352 1 48.03 477 ASP B CA 1
ATOM 7189 C C . ASP B 1 477 ? -40.219 12.352 8.648 1 48.03 477 ASP B C 1
ATOM 7191 O O . ASP B 1 477 ? -41.094 13.211 8.68 1 48.03 477 ASP B O 1
ATOM 7195 N N . GLY B 1 478 ? -40.781 11.555 9.094 1 41.03 478 GLY B N 1
ATOM 7196 C CA . GLY B 1 478 ? -41.531 11.609 10.336 1 41.03 478 GLY B CA 1
ATOM 7197 C C . GLY B 1 478 ? -41.031 12.68 11.297 1 41.03 478 GLY B C 1
ATOM 7198 O O . GLY B 1 478 ? -40.438 13.672 10.875 1 41.03 478 GLY B O 1
ATOM 7199 N N . ASN B 1 479 ? -41.156 12.305 12.789 1 40.66 479 ASN B N 1
ATOM 7200 C CA . ASN B 1 479 ? -40.875 13.023 14.023 1 40.66 479 ASN B CA 1
ATOM 7201 C C . ASN B 1 479 ? -39.375 13.266 14.195 1 40.66 479 ASN B C 1
ATOM 7203 O O . ASN B 1 479 ? -38.906 13.477 15.32 1 40.66 479 ASN B O 1
ATOM 7207 N N . ALA B 1 480 ? -38.719 13.016 13.109 1 47.78 480 ALA B N 1
ATOM 7208 C CA . ALA B 1 480 ? -37.281 13.258 13.359 1 47.78 480 ALA B CA 1
ATOM 7209 C C . ALA B 1 480 ? -37.031 14.742 13.586 1 47.78 480 ALA B C 1
ATOM 7211 O O . ALA B 1 480 ? -37.562 15.594 12.875 1 47.78 480 ALA B O 1
ATOM 7212 N N . ARG B 1 481 ? -36.312 15.055 14.641 1 41.34 481 ARG B N 1
ATOM 7213 C CA . ARG B 1 481 ? -35.906 16.422 14.898 1 41.34 481 ARG B CA 1
ATOM 7214 C C . ARG B 1 481 ? -35.031 16.953 13.758 1 41.34 481 ARG B C 1
ATOM 7216 O O . ARG B 1 481 ? -33.938 16.438 13.508 1 41.34 481 ARG B O 1
ATOM 7223 N N . ILE B 1 482 ? -35.562 17.688 12.859 1 38.84 482 ILE B N 1
ATOM 7224 C CA . ILE B 1 482 ? -34.812 18.328 11.797 1 38.84 482 ILE B CA 1
ATOM 7225 C C . ILE B 1 482 ? -33.875 19.375 12.391 1 38.84 482 ILE B C 1
ATOM 7227 O O . ILE B 1 482 ? -34.312 20.297 13.078 1 38.84 482 ILE B O 1
ATOM 7231 N N . ILE B 1 483 ? -32.562 19.078 12.688 1 37.53 483 ILE B N 1
ATOM 7232 C CA . ILE B 1 483 ? -31.594 20.047 13.164 1 37.53 483 ILE B CA 1
ATOM 7233 C C . ILE B 1 483 ? -31.062 20.859 11.992 1 37.53 483 ILE B C 1
ATOM 7235 O O . ILE B 1 483 ? -30.734 20.312 10.938 1 37.53 483 ILE B O 1
#

Nearest PDB structures (foldseek):
  6t85-assembly1_A  TM=9.279E-01  e=8.702E-54  Shewanella oneidensis MR-1
  1e39-assembly1_A  TM=9.320E-01  e=1.691E-48  Shewanella frigidimarina
  1d4c-assembly2_B  TM=9.236E-01  e=5.087E-48  Shewanella oneidensis
  1p2e-assembly1_A  TM=9.275E-01  e=1.354E-47  Shewanella frigidimarina
  1d4c-assembly3_C  TM=9.158E-01  e=1.084E-46  Shewanella oneidensis

pLDDT: mean 93.82, std 9.96, range [37.53, 99.0]

Sequence (966 aa):
MECPNQEWDAATDVIVVGSGFAGLSAAIEARQAGAKVMVLEKMPIPGGNSRISDGALCAPGNFLQREHKVEDSPQLFYEDILRAGRSRNHPRLVRVLAEQAAAAVDWTRDFLGVPYLNRVDRFGGHSAARGVTFACHSGLDCIRAMVATFEGLGGEIRYNCLLESFLVDGDRTLCGVRVREGNSRTREGSGTSKQIRANKGVVLATGGFGNDIVFRTMQDPQLVEDIASTNHKGATADGLRAALGIGAMPVQLAHIQLGPWGCPDEKGYGTAARFASYSVFPAGILVDPETGQRFVNEWGDRKVRTDAILALGHPALGIVDDQGAQLDTDSLRHGLQTGKIQSFDSLGEIAAAYNMPKETFRATVDAYHDALSRGVEDAFAKDLGAGAVSLSTPPYYTLRLWPKVHHTMGGIGIDEHARALDTRGQVIPRLFAAGESCGGVHGESRLGGCALTECIVFGRIAGKNAAGEVSRRSEADGNARIIMECPNQEWDAATDVIVVGSGFAGLSAAIEARQAGAKVMVLEKMPIPGGNSRISDGALCAPGNFLQREHKVEDSPQLFYEDILRAGRSRNHPRLVRVLAEQAAAAVDWTRDFLGVPYLNRVDRFGGHSAARGVTFACHSGLDCIRAMVATFEGLGGEIRYNCLLESFLVDGDRTLCGVRVREGNSRTREGSGTSKQIRANKGVVLATGGFGNDIVFRTMQDPQLVEDIASTNHKGATADGLRAALGIGAMPVQLAHIQLGPWGCPDEKGYGTAARFASYSVFPAGILVDPETGQRFVNEWGDRKVRTDAILALGHPALGIVDDQGAQLDTDSLRHGLQTGKIQSFDSLGEIAAAYNMPKETFRATVDAYHDALSRGVEDAFAKDLGAGAVSLSTPPYYTLRLWPKVHHTMGGIGIDEHARALDTRGQVIPRLFAAGESCGGVHGESRLGGCALTECIVFGRIAGKNAAGEVSRRSEADGNARII

InterPro domains:
  IPR003953 FAD-dependent oxidoreductase 2, FAD-binding domain [PF00890] (13-452)
  IPR010960 Flavocytochrome c [TIGR01813] (13-464)
  IPR027477 Succinate dehydrogenase/fumarate reductase flavoprotein, catalytic domain superfamily [G3DSA:3.90.700.10] (256-408)
  IPR027477 Succinate dehydrogenase/fumarate reductase flavoprotein, catalytic domain superfamily [SSF56425] (280-412)
  IPR036188 FAD/NAD(P)-binding domain superfamily [G3DSA:3.50.50.60] (12-466)
  IPR036188 FAD/NAD(P)-binding domain superfamily [SSF51905] (3-471)
  IPR050315 FAD-dependent oxidoreductase 2 [PTHR43400] (7-472)

Foldseek 3Di:
DDDDPDDAQEEWAEEEEAQALLRLLLLLLLLVLPTAYEYEAQAQDHHFVQQAAQQKAFAPPAPLCVVVVWDDALVLQLVLLCVQLVNQFQSQQQSLLSVCLNVLVCCLCPVLPFAWDNDFADFFSHPTGGMIGTPVSGSNVSSVSSVVSSVVSVYYYAYSKAWQAFDAHPVLATFWTWIFHQHDPVDPPGGDIGTYTHQQFYAYEQAAAQQAQVQLCVLPVVSHPVFAALTDNSRHCRSLVRCVVSFFAWDQQSQFFWAQLDFPVDHHCALSSVLCRQFQLQAWFKADQAALAGFANSSHFRVRSQVRQVVSVFWIKTKHAPVRSVSCVPSVVVCVVVVQKDKAFDPQVVNVVSVHDNVRNVVRLVQVVVCLVVQDQHPNRHRNHPPHHHRDHDTMMMGITHIHGYAGQIAGAADNLQFTAGNVRHGSHRYGYFASNHHRRNNNRRGPNSRSSRSSSRSNSRSNVSSVGDGPDDPSNDPHHHD/DADDPDDAQEEWAEEEEAQALLRLLLLLLLLVLPTAYEYEAQAQDHHFVQQAAQQKAFAPPAPLCVVVVWDDALVLQLVLLCVQLVNQFQSQQQSLLSVCLNVLVCCLCPVLPFAWDNDFADFFSHPTGGMIGTPVSGSNRSSVSSVVSSVVSVYYYAYSKAWQAFDAHPVLATFWTWIFHQHDPVDPPGGDIGTYTHQQFYAYEQAAAQQAQVQLCVLPVVSHPVFAALTDNSRHCRSLVRCVVSFFAWDQQSQFFWAQLDFPVDHHCALSSVLCGQFQLQAWFKADQAALAGFANSSHFRVRSQVRQVVSVFWIKTKHAPVRSVSCVPSVVVCPVVVQKDKDFDPQVVCVVSVHDSVRNVVRLVQVVVCLVVQDQHPNRHRNHPPHHHRDHDTMMMGITHIHGYAGQIAGAADNLQFTAGNVRHGSHRYGYFASNHHRRNNNRRGPNSRSSRSSSRSNSRSNVSSVGDGPDDPSSDPHHHD

Solvent-accessible surface area (backbone atoms only — not comparable to full-atom values): 45692 Å² total; per-residue (Å²): 114,66,56,79,88,64,84,46,66,26,35,29,30,31,37,23,35,19,44,21,51,14,15,43,31,12,45,38,36,14,36,74,70,69,36,41,40,37,31,33,23,53,46,90,62,80,12,62,54,43,28,74,32,59,28,41,32,38,21,44,72,25,73,63,30,60,74,68,67,53,81,69,37,39,66,58,50,34,53,33,41,33,58,48,4,69,57,32,24,35,63,67,46,32,47,52,43,29,69,38,21,27,57,41,54,45,43,42,37,69,72,57,59,44,61,59,45,96,59,70,40,62,51,42,56,53,92,48,59,34,30,37,31,28,58,80,53,24,18,43,65,52,42,53,38,47,52,52,52,31,44,72,70,69,38,45,76,40,56,13,23,31,68,62,34,67,33,25,31,94,84,55,37,54,43,30,36,32,30,24,43,59,28,45,95,86,39,86,83,45,47,45,83,44,34,37,37,21,30,25,13,36,36,42,13,51,38,27,28,57,50,22,47,66,53,43,20,59,29,31,52,74,44,37,82,86,49,49,37,41,47,46,84,76,23,31,49,50,59,58,52,24,42,32,46,75,39,36,17,77,12,31,64,40,26,62,35,44,32,41,41,18,24,80,86,49,72,46,50,55,47,47,18,50,31,31,64,56,13,23,35,68,21,33,49,46,28,37,41,82,60,19,35,64,78,65,29,57,50,40,36,48,65,61,42,26,52,50,42,59,71,68,74,52,62,29,34,35,35,22,13,40,72,26,41,59,66,31,52,68,32,46,53,52,14,48,74,71,63,51,29,46,78,34,78,43,71,66,55,50,24,61,76,58,64,22,44,57,68,48,29,51,51,38,53,47,51,53,50,52,30,44,73,67,44,36,64,39,100,58,66,36,78,25,42,95,82,54,51,67,82,75,42,65,47,32,38,37,34,56,25,32,59,19,35,57,43,32,31,14,25,33,29,54,51,87,62,16,37,24,18,26,61,80,70,42,73,38,51,45,36,24,34,14,34,37,31,27,20,33,57,30,19,58,25,63,42,70,40,37,63,57,32,41,8,34,40,34,4,33,43,20,13,44,50,35,49,66,39,75,67,61,78,54,87,76,60,56,91,36,50,74,94,104,64,50,78,90,64,85,45,66,26,33,29,30,31,36,23,35,19,46,21,52,14,15,44,31,12,46,38,36,14,37,74,70,68,36,43,41,38,32,33,21,53,45,90,63,80,9,63,54,42,28,73,31,60,27,40,31,38,21,43,72,25,71,65,31,59,73,67,66,52,82,69,37,38,65,58,49,34,52,32,40,33,57,47,4,68,57,33,24,36,64,67,46,31,47,52,42,29,69,40,22,27,57,42,53,46,42,42,38,70,73,56,58,44,60,58,45,96,56,71,39,63,51,43,55,52,93,47,57,34,29,38,30,28,56,80,54,24,19,44,65,51,40,53,38,47,52,52,52,30,45,71,69,69,37,44,76,40,56,13,25,32,69,62,36,67,29,21,29,93,86,54,36,54,40,30,35,33,29,24,43,58,30,44,93,87,39,85,84,44,45,45,83,42,34,38,36,20,30,24,14,38,35,42,14,52,38,27,31,56,50,22,48,65,51,42,20,60,31,32,52,75,46,36,81,86,50,48,38,42,46,46,83,76,23,31,50,50,60,58,52,23,42,31,46,75,37,36,16,78,11,32,64,40,26,61,34,46,33,41,41,18,25,80,86,48,72,46,50,55,46,48,17,49,31,32,63,55,12,22,36,70,19,33,48,45,29,38,41,84,60,20,33,65,77,63,28,58,50,40,34,47,64,60,42,27,54,50,41,59,70,66,74,51,64,29,34,35,34,23,13,40,72,27,41,59,65,31,52,66,32,46,52,53,15,48,74,71,63,52,28,44,79,34,77,43,70,66,53,49,24,61,74,57,65,22,43,56,69,48,29,50,50,38,54,49,52,51,50,51,30,45,74,66,43,35,64,39,99,58,66,34,80,26,41,96,82,54,51,69,81,77,41,65,47,33,37,36,33,56,26,32,58,19,35,56,43,32,31,14,25,33,29,54,52,85,62,16,36,24,18,25,62,80,70,42,72,38,49,44,34,23,32,16,33,36,30,27,19,34,56,31,19,60,24,64,43,69,39,38,64,57,32,40,7,34,39,33,4,33,43,21,14,44,48,36,50,66,39,74,67,61,78,53,88,78,61,57,91,36,49,74,93

Radius of gyration: 29.67 Å; Cα contacts (8 Å, |Δi|>4): 2557; chains: 2; bounding box: 81×79×64 Å

Secondary structure (DSSP, 8-state):
---TT---SEEEEEEEE--SHHHHHHHHHHHHTT--EEEE-SSSSS-HHHHTS--EEE-TT-HHHHHHT----HHHHHHHHHHHTTT-S-HHHHHHHHHHHHHHHHIIIIIS---B-S--B--TT-SS--EEEBTTSSSHHHHHHHHHHHHHTT-EEESSEEEEEEEE-TT--EEEEEEEET-BTTBTT-SEEEEEEEEEEEEE-----TT-HHHHHHH-TT--TTS-BSS-TT--SHHHHHHHHTTB-EE-TT-EEEETT--TTSSSSHHHHHHIIIIIHHH-EEEETTTTEE-S-TTS-HHHHHHHHHHHTS-EEEEEEHHHHGGGHHHHHHHHHHTSSEEESSHHHHHHHTT--HHHHHHHHHHHHHHHHHT---TT----STTPPPS-SSSEEEEEE--EEEEE--EE-B-TT-EEEBTTS-EEEEEEE-GGGB-SSSTTSPPTTHHHHHHHHHHHHHHHHHHTSPP---TT--S-EE-/---TT---SEEEEEEEE--SHHHHHHHHHHHHTT--EEEE-SSSSS-HHHHTS--EEE-TT-HHHHHHT----HHHHHHHHHHHTTT-S-HHHHHHHHHHHHHHHHIIIIIS---B-S--B--TT-SS--EEEBTTSSSHHHHHHHHHHHHHTT-EEESSEEEEEEEE-TT--EEEEEEEET-BTTBTT-SEEEEEEEEEEEEE-----TT-HHHHHHH-TT--TTS-BSS-TT--SHHHHHHHHTTB-EE-TT-EEEETT--TTSSSSHHHHHHIIIIIHHH-EEEETTTTEE-S-TTS-HHHHHHHHHHHTS-EEEEEEHHHHGGGHHHHHHHHHHTSSEEESSHHHHHHHTT--HHHHHHHHHHHHHHHHHT---TT----STTPPPS-SSSEEEEEE--EEEEE--EE-B-TT-EEEBTTS-EEEEEEE-GGGB-SSSTTSPPTTHHHHHHHHHHHHHHHHHHHSPP---TT--S-EE-